Protein 6N0I (pdb70)

B-factor: mean 77.2, std 24.47, range [30.96, 186.53]

Nearest PDB structures (foldseek):
  6n0i-assembly1_A  TM=1.001E+00  e=0.000E+00  Pseudomonas putida KT2440
  6n0i-assembly1_B  TM=8.480E-01  e=0.000E+00  Pseudomonas putida KT2440
  4fn5-assembly1_A  TM=6.354E-01  e=0.000E+00  Pseudomonas aeruginosa PAO1
  2bm0-assembly1_A  TM=7.342E-01  e=2.559E-94  Thermus thermophilus
  7pjx-assembly1_x  TM=8.728E-01  e=3.474E-69  Escherichia coli

Structure (mmCIF, N/CA/C/O backbone):
data_6N0I
#
_entry.id   6N0I
#
_cell.length_a   49.434
_cell.length_b   79.968
_cell.length_c   183.516
_cell.angle_alpha   90.00
_cell.angle_beta   94.21
_cell.angle_gamma   90.00
#
_symmetry.space_group_name_H-M   'P 1 21 1'
#
loop_
_entity.id
_entity.type
_entity.pdbx_description
1 polymer 'Elongation factor G 2'
2 non-polymer 'SULFATE ION'
3 non-polymer DI(HYDROXYETHYL)ETHER
4 water water
#
loop_
_atom_site.group_PDB
_atom_site.id
_atom_site.type_symbol
_atom_site.label_atom_id
_atom_site.label_alt_id
_atom_site.label_comp_id
_atom_site.label_asym_id
_atom_site.label_entity_id
_atom_site.label_seq_id
_atom_site.pdbx_PDB_ins_code
_atom_site.Cartn_x
_atom_site.Cartn_y
_atom_site.Cartn_z
_atom_site.occupancy
_atom_site.B_iso_or_equiv
_atom_site.auth_seq_id
_atom_site.auth_comp_id
_atom_site.auth_asym_id
_atom_site.auth_atom_id
_atom_site.pdbx_PDB_model_num
ATOM 1 N N . MET A 1 4 ? -14.403 -12.203 -2.667 1.00 141.02 1 MET A N 1
ATOM 2 C CA . MET A 1 4 ? -13.016 -12.762 -2.717 1.00 138.14 1 MET A CA 1
ATOM 3 C C . MET A 1 4 ? -12.709 -13.435 -1.371 1.00 133.55 1 MET A C 1
ATOM 4 O O . MET A 1 4 ? -13.469 -13.198 -0.411 1.00 130.95 1 MET A O 1
ATOM 9 N N . ALA A 1 5 ? -11.650 -14.250 -1.319 1.00 128.98 2 ALA A N 1
ATOM 10 C CA . ALA A 1 5 ? -11.264 -14.975 -0.085 1.00 122.99 2 ALA A CA 1
ATOM 11 C C . ALA A 1 5 ? -10.904 -13.982 1.027 1.00 117.28 2 ALA A C 1
ATOM 12 O O . ALA A 1 5 ? -11.313 -14.222 2.182 1.00 114.38 2 ALA A O 1
ATOM 14 N N . ARG A 1 6 ? -10.174 -12.911 0.691 1.00 115.86 3 ARG A N 1
ATOM 15 C CA . ARG A 1 6 ? -9.764 -11.911 1.719 1.00 112.00 3 ARG A CA 1
ATOM 16 C C . ARG A 1 6 ? -10.967 -11.044 2.112 1.00 110.25 3 ARG A C 1
ATOM 17 O O . ARG A 1 6 ? -11.653 -10.546 1.198 1.00 107.63 3 ARG A O 1
ATOM 25 N N . THR A 1 7 ? -11.188 -10.872 3.423 1.00 107.50 4 THR A N 1
ATOM 26 C CA . THR A 1 7 ? -12.321 -10.073 3.971 1.00 107.00 4 THR A CA 1
ATOM 27 C C . THR A 1 7 ? -11.841 -8.734 4.554 1.00 100.14 4 THR A C 1
ATOM 28 O O . THR A 1 7 ? -12.583 -7.745 4.394 1.00 99.44 4 THR A O 1
ATOM 32 N N . THR A 1 8 ? -10.669 -8.695 5.204 1.00 90.99 5 THR A N 1
ATOM 33 C CA . THR A 1 8 ? -10.145 -7.442 5.826 1.00 86.15 5 THR A CA 1
ATOM 34 C C . THR A 1 8 ? -8.676 -7.241 5.464 1.00 82.09 5 THR A C 1
ATOM 35 O O . THR A 1 8 ? -7.904 -8.192 5.508 1.00 78.08 5 THR A O 1
ATOM 39 N N . PRO A 1 9 ? -8.233 -6.006 5.118 1.00 79.83 6 PRO A N 1
ATOM 40 C CA . PRO A 1 9 ? -6.829 -5.764 4.784 1.00 77.24 6 PRO A CA 1
ATOM 41 C C . PRO A 1 9 ? -5.923 -6.328 5.890 1.00 72.33 6 PRO A C 1
ATOM 42 O O . PRO A 1 9 ? -6.310 -6.264 7.049 1.00 72.08 6 PRO A O 1
ATOM 46 N N . ILE A 1 10 ? -4.748 -6.839 5.510 1.00 69.16 7 ILE A N 1
ATOM 47 C CA . ILE A 1 10 ? -3.797 -7.455 6.484 1.00 67.56 7 ILE A CA 1
ATOM 48 C C . ILE A 1 10 ? -3.265 -6.385 7.449 1.00 67.40 7 ILE A C 1
ATOM 49 O O . ILE A 1 10 ? -2.969 -6.746 8.605 1.00 64.33 7 ILE A O 1
ATOM 54 N N . GLU A 1 11 ? -3.167 -5.126 6.999 1.00 69.98 8 GLU A N 1
ATOM 55 C CA . GLU A 1 11 ? -2.644 -4.022 7.852 1.00 69.47 8 GLU A CA 1
ATOM 56 C C . GLU A 1 11 ? -3.532 -3.816 9.085 1.00 68.63 8 GLU A C 1
ATOM 57 O O . GLU A 1 11 ? -3.043 -3.197 10.053 1.00 68.76 8 GLU A O 1
ATOM 63 N N . LEU A 1 12 ? -4.769 -4.330 9.057 1.00 67.62 9 LEU A N 1
ATOM 64 C CA . LEU A 1 12 ? -5.721 -4.131 10.185 1.00 68.77 9 LEU A CA 1
ATOM 65 C C . LEU A 1 12 ? -5.693 -5.310 11.166 1.00 67.18 9 LEU A C 1
ATOM 66 O O . LEU A 1 12 ? -6.514 -5.293 12.111 1.00 66.50 9 LEU A O 1
ATOM 71 N N . TYR A 1 13 ? -4.806 -6.287 10.952 1.00 65.59 10 TYR A N 1
ATOM 72 C CA . TYR A 1 13 ? -4.700 -7.444 11.881 1.00 63.38 10 TYR A CA 1
ATOM 73 C C . TYR A 1 13 ? -3.647 -7.164 12.957 1.00 59.10 10 TYR A C 1
ATOM 74 O O . TYR A 1 13 ? -2.648 -6.471 12.676 1.00 60.49 10 TYR A O 1
ATOM 83 N N . ARG A 1 14 ? -3.894 -7.696 14.158 1.00 56.32 11 ARG A N 1
ATOM 84 C CA . ARG A 1 14 ? -2.984 -7.564 15.324 1.00 50.99 11 ARG A CA 1
ATOM 85 C C . ARG A 1 14 ? -2.940 -8.899 16.067 1.00 49.86 11 ARG A C 1
ATOM 86 O O . ARG A 1 14 ? -3.855 -9.161 16.864 1.00 53.66 11 ARG A O 1
ATOM 94 N N . ASN A 1 15 ? -1.941 -9.727 15.762 1.00 48.72 12 ASN A N 1
ATOM 95 C CA . ASN A 1 15 ? -1.758 -11.027 16.456 1.00 48.49 12 ASN A CA 1
ATOM 96 C C . ASN A 1 15 ? -0.970 -10.705 17.725 1.00 48.30 12 ASN A C 1
ATOM 97 O O . ASN A 1 15 ? 0.264 -10.532 17.622 1.00 49.61 12 ASN A O 1
ATOM 102 N N . ILE A 1 16 ? -1.664 -10.584 18.862 1.00 48.08 13 ILE A N 1
ATOM 103 C CA . ILE A 1 16 ? -0.972 -10.216 20.132 1.00 49.61 13 ILE A CA 1
ATOM 104 C C . ILE A 1 16 ? -1.151 -11.305 21.189 1.00 50.99 13 ILE A C 1
ATOM 105 O O . ILE A 1 16 ? -2.111 -12.088 21.107 1.00 51.25 13 ILE A O 1
ATOM 110 N N . GLY A 1 17 ? -0.232 -11.307 22.151 1.00 50.33 14 GLY A N 1
ATOM 111 C CA . GLY A 1 17 ? -0.223 -12.243 23.282 1.00 52.04 14 GLY A CA 1
ATOM 112 C C . GLY A 1 17 ? 0.182 -11.502 24.539 1.00 54.26 14 GLY A C 1
ATOM 113 O O . GLY A 1 17 ? 1.187 -10.759 24.486 1.00 51.41 14 GLY A O 1
ATOM 114 N N . ILE A 1 18 ? -0.603 -11.649 25.608 1.00 57.81 15 ILE A N 1
ATOM 115 C CA . ILE A 1 18 ? -0.296 -10.978 26.904 1.00 58.08 15 ILE A CA 1
ATOM 116 C C . ILE A 1 18 ? 0.770 -11.821 27.608 1.00 58.23 15 ILE A C 1
ATOM 117 O O . ILE A 1 18 ? 0.464 -12.977 27.943 1.00 62.52 15 ILE A O 1
ATOM 122 N N . VAL A 1 19 ? 1.978 -11.283 27.781 1.00 58.56 16 VAL A N 1
ATOM 123 C CA . VAL A 1 19 ? 3.066 -12.034 28.479 1.00 63.28 16 VAL A CA 1
ATOM 124 C C . VAL A 1 19 ? 3.223 -11.442 29.885 1.00 65.91 16 VAL A C 1
ATOM 125 O O . VAL A 1 19 ? 3.838 -10.374 30.012 1.00 64.65 16 VAL A O 1
ATOM 129 N N . ALA A 1 20 ? 2.590 -12.075 30.876 1.00 71.18 17 ALA A N 1
ATOM 130 C CA . ALA A 1 20 ? 2.584 -11.643 32.293 1.00 78.36 17 ALA A CA 1
ATOM 131 C C . ALA A 1 20 ? 2.805 -12.863 33.185 1.00 87.08 17 ALA A C 1
ATOM 132 O O . ALA A 1 20 ? 2.205 -13.895 32.888 1.00 89.41 17 ALA A O 1
ATOM 134 N N . HIS A 1 21 ? 3.580 -12.735 34.267 1.00 95.53 18 HIS A N 1
ATOM 135 C CA . HIS A 1 21 ? 3.836 -13.923 35.127 1.00 100.05 18 HIS A CA 1
ATOM 136 C C . HIS A 1 21 ? 2.924 -13.837 36.359 1.00 94.22 18 HIS A C 1
ATOM 137 O O . HIS A 1 21 ? 2.317 -12.798 36.591 1.00 83.40 18 HIS A O 1
ATOM 144 N N . VAL A 1 22 ? 2.862 -14.936 37.114 1.00 97.80 19 VAL A N 1
ATOM 145 C CA . VAL A 1 22 ? 2.179 -15.018 38.440 1.00 102.55 19 VAL A CA 1
ATOM 146 C C . VAL A 1 22 ? 2.351 -13.707 39.219 1.00 101.07 19 VAL A C 1
ATOM 147 O O . VAL A 1 22 ? 3.504 -13.261 39.407 1.00 98.04 19 VAL A O 1
ATOM 151 N N . ASP A 1 23 ? 1.220 -13.139 39.653 1.00 102.02 20 ASP A N 1
ATOM 152 C CA . ASP A 1 23 ? 1.148 -11.884 40.449 1.00 106.11 20 ASP A CA 1
ATOM 153 C C . ASP A 1 23 ? 1.493 -10.675 39.571 1.00 100.81 20 ASP A C 1
ATOM 154 O O . ASP A 1 23 ? 2.239 -9.808 40.058 1.00 105.12 20 ASP A O 1
ATOM 159 N N . ALA A 1 24 ? 0.953 -10.616 38.346 1.00 96.21 21 ALA A N 1
ATOM 160 C CA . ALA A 1 24 ? 1.203 -9.475 37.433 1.00 90.15 21 ALA A CA 1
ATOM 161 C C . ALA A 1 24 ? -0.134 -8.979 36.879 1.00 88.64 21 ALA A C 1
ATOM 162 O O . ALA A 1 24 ? -0.144 -7.874 36.326 1.00 88.11 21 ALA A O 1
ATOM 164 N N . GLY A 1 25 ? -1.203 -9.773 37.027 1.00 90.64 22 GLY A N 1
ATOM 165 C CA . GLY A 1 25 ? -2.550 -9.382 36.561 1.00 93.42 22 GLY A CA 1
ATOM 166 C C . GLY A 1 25 ? -2.871 -9.883 35.162 1.00 93.87 22 GLY A C 1
ATOM 167 O O . GLY A 1 25 ? -3.444 -9.099 34.384 1.00 98.88 22 GLY A O 1
ATOM 168 N N . LYS A 1 26 ? -2.527 -11.144 34.867 1.00 92.48 23 LYS A N 1
ATOM 169 C CA . LYS A 1 26 ? -2.788 -11.796 33.551 1.00 92.07 23 LYS A CA 1
ATOM 170 C C . LYS A 1 26 ? -4.298 -11.954 33.323 1.00 93.23 23 LYS A C 1
ATOM 171 O O . LYS A 1 26 ? -4.825 -11.386 32.341 1.00 90.53 23 LYS A O 1
ATOM 177 N N . THR A 1 27 ? -4.942 -12.737 34.195 1.00 94.96 24 THR A N 1
ATOM 178 C CA . THR A 1 27 ? -6.395 -13.052 34.127 1.00 97.73 24 THR A CA 1
ATOM 179 C C . THR A 1 27 ? -7.231 -11.771 34.098 1.00 97.28 24 THR A C 1
ATOM 180 O O . THR A 1 27 ? -8.024 -11.612 33.146 1.00 98.38 24 THR A O 1
ATOM 184 N N . THR A 1 28 ? -7.059 -10.906 35.102 1.00 95.90 25 THR A N 1
ATOM 185 C CA . THR A 1 28 ? -7.843 -9.647 35.188 1.00 98.37 25 THR A CA 1
ATOM 186 C C . THR A 1 28 ? -7.650 -8.832 33.903 1.00 95.09 25 THR A C 1
ATOM 187 O O . THR A 1 28 ? -8.670 -8.413 33.327 1.00 98.80 25 THR A O 1
ATOM 191 N N . THR A 1 29 ? -6.398 -8.647 33.467 1.00 87.56 26 THR A N 1
ATOM 192 C CA . THR A 1 29 ? -6.098 -7.853 32.240 1.00 81.38 26 THR A CA 1
ATOM 193 C C . THR A 1 29 ? -6.722 -8.510 30.999 1.00 78.74 26 THR A C 1
ATOM 194 O O . THR A 1 29 ? -7.312 -7.773 30.187 1.00 75.26 26 THR A O 1
ATOM 198 N N . THR A 1 30 ? -6.598 -9.835 30.857 1.00 80.15 27 THR A N 1
ATOM 199 C CA . THR A 1 30 ? -7.168 -10.543 29.677 1.00 81.27 27 THR A CA 1
ATOM 200 C C . THR A 1 30 ? -8.699 -10.445 29.698 1.00 86.05 27 THR A C 1
ATOM 201 O O . THR A 1 30 ? -9.288 -10.254 28.611 1.00 86.25 27 THR A O 1
ATOM 205 N N . GLU A 1 31 ? -9.314 -10.560 30.883 1.00 88.26 28 GLU A N 1
ATOM 206 C CA . GLU A 1 31 ? -10.797 -10.492 31.007 1.00 93.02 28 GLU A CA 1
ATOM 207 C C . GLU A 1 31 ? -11.278 -9.058 30.741 1.00 90.32 28 GLU A C 1
ATOM 208 O O . GLU A 1 31 ? -12.393 -8.914 30.217 1.00 91.63 28 GLU A O 1
ATOM 214 N N . ARG A 1 32 ? -10.481 -8.045 31.105 1.00 86.03 29 ARG A N 1
ATOM 215 C CA . ARG A 1 32 ? -10.852 -6.622 30.865 1.00 86.72 29 ARG A CA 1
ATOM 216 C C . ARG A 1 32 ? -10.716 -6.296 29.373 1.00 86.37 29 ARG A C 1
ATOM 217 O O . ARG A 1 32 ? -11.517 -5.476 28.883 1.00 87.92 29 ARG A O 1
ATOM 225 N N . ILE A 1 33 ? -9.750 -6.911 28.684 1.00 80.52 30 ILE A N 1
ATOM 226 C CA . ILE A 1 33 ? -9.581 -6.659 27.222 1.00 77.00 30 ILE A CA 1
ATOM 227 C C . ILE A 1 33 ? -10.846 -7.138 26.497 1.00 80.43 30 ILE A C 1
ATOM 228 O O . ILE A 1 33 ? -11.390 -6.358 25.692 1.00 81.50 30 ILE A O 1
ATOM 233 N N . LEU A 1 34 ? -11.301 -8.362 26.790 1.00 80.90 31 LEU A N 1
ATOM 234 C CA . LEU A 1 34 ? -12.515 -8.938 26.143 1.00 84.24 31 LEU A CA 1
ATOM 235 C C . LEU A 1 34 ? -13.755 -8.104 26.497 1.00 86.62 31 LEU A C 1
ATOM 236 O O . LEU A 1 34 ? -14.730 -8.146 25.722 1.00 87.15 31 LEU A O 1
ATOM 241 N N . PHE A 1 35 ? -13.709 -7.375 27.618 1.00 89.21 32 PHE A N 1
ATOM 242 C CA . PHE A 1 35 ? -14.851 -6.532 28.065 1.00 95.14 32 PHE A CA 1
ATOM 243 C C . PHE A 1 35 ? -14.942 -5.253 27.226 1.00 93.93 32 PHE A C 1
ATOM 244 O O . PHE A 1 35 ? -16.000 -5.027 26.599 1.00 94.68 32 PHE A O 1
ATOM 252 N N . TYR A 1 36 ? -13.872 -4.448 27.221 1.00 91.89 33 TYR A N 1
ATOM 253 C CA . TYR A 1 36 ? -13.862 -3.168 26.464 1.00 93.71 33 TYR A CA 1
ATOM 254 C C . TYR A 1 36 ? -14.037 -3.429 24.960 1.00 91.29 33 TYR A C 1
ATOM 255 O O . TYR A 1 36 ? -14.704 -2.608 24.304 1.00 97.72 33 TYR A O 1
ATOM 264 N N . THR A 1 37 ? -13.465 -4.517 24.430 1.00 86.79 34 THR A N 1
ATOM 265 C CA . THR A 1 37 ? -13.600 -4.831 22.979 1.00 86.16 34 THR A CA 1
ATOM 266 C C . THR A 1 37 ? -15.039 -5.250 22.655 1.00 91.04 34 THR A C 1
ATOM 267 O O . THR A 1 37 ? -15.448 -5.066 21.494 1.00 92.39 34 THR A O 1
ATOM 271 N N . GLY A 1 38 ? -15.767 -5.784 23.642 1.00 98.34 35 GLY A N 1
ATOM 272 C CA . GLY A 1 38 ? -17.162 -6.230 23.444 1.00 104.93 35 GLY A CA 1
ATOM 273 C C . GLY A 1 38 ? -18.141 -5.071 23.313 1.00 110.83 35 GLY A C 1
ATOM 274 O O . GLY A 1 38 ? -19.233 -5.290 22.744 1.00 115.18 35 GLY A O 1
ATOM 275 N N . VAL A 1 39 ? -17.778 -3.886 23.818 1.00 114.78 36 VAL A N 1
ATOM 276 C CA . VAL A 1 39 ? -18.664 -2.683 23.734 1.00 121.73 36 VAL A CA 1
ATOM 277 C C . VAL A 1 39 ? -18.007 -1.651 22.807 1.00 120.61 36 VAL A C 1
ATOM 278 O O . VAL A 1 39 ? -18.761 -0.885 22.173 1.00 129.74 36 VAL A O 1
ATOM 282 N N . SER A 1 68 ? -10.125 -19.882 25.451 1.00 82.02 65 SER A N 1
ATOM 283 C CA . SER A 1 68 ? -9.666 -20.553 24.206 1.00 79.40 65 SER A CA 1
ATOM 284 C C . SER A 1 68 ? -8.223 -20.140 23.883 1.00 71.01 65 SER A C 1
ATOM 285 O O . SER A 1 68 ? -7.812 -19.033 24.286 1.00 67.94 65 SER A O 1
ATOM 288 N N . ALA A 1 69 ? -7.498 -21.015 23.178 1.00 67.17 66 ALA A N 1
ATOM 289 C CA . ALA A 1 69 ? -6.082 -20.804 22.791 1.00 61.29 66 ALA A CA 1
ATOM 290 C C . ALA A 1 69 ? -5.908 -19.471 22.061 1.00 58.00 66 ALA A C 1
ATOM 291 O O . ALA A 1 69 ? -4.867 -18.822 22.252 1.00 55.65 66 ALA A O 1
ATOM 293 N N . ALA A 1 70 ? -6.892 -19.099 21.243 1.00 60.45 67 ALA A N 1
ATOM 294 C CA . ALA A 1 70 ? -6.855 -17.838 20.467 1.00 58.61 67 ALA A CA 1
ATOM 295 C C . ALA A 1 70 ? -8.263 -17.241 20.423 1.00 61.97 67 ALA A C 1
ATOM 296 O O . ALA A 1 70 ? -9.200 -17.971 20.052 1.00 64.44 67 ALA A O 1
ATOM 298 N N . THR A 1 71 ? -8.392 -15.966 20.799 1.00 64.71 68 THR A N 1
ATOM 299 C CA . THR A 1 71 ? -9.706 -15.268 20.799 1.00 68.66 68 THR A CA 1
ATOM 300 C C . THR A 1 71 ? -9.630 -14.063 19.856 1.00 68.06 68 THR A C 1
ATOM 301 O O . THR A 1 71 ? -8.680 -13.269 19.991 1.00 69.25 68 THR A O 1
ATOM 305 N N . THR A 1 72 ? -10.588 -13.942 18.934 1.00 71.45 69 THR A N 1
ATOM 306 C CA . THR A 1 72 ? -10.605 -12.800 17.980 1.00 72.95 69 THR A CA 1
ATOM 307 C C . THR A 1 72 ? -11.570 -11.730 18.509 1.00 74.51 69 THR A C 1
ATOM 308 O O . THR A 1 72 ? -12.720 -12.082 18.823 1.00 83.70 69 THR A O 1
ATOM 312 N N . ALA A 1 73 ? -11.098 -10.486 18.626 1.00 73.23 70 ALA A N 1
ATOM 313 C CA . ALA A 1 73 ? -11.924 -9.351 19.105 1.00 73.95 70 ALA A CA 1
ATOM 314 C C . ALA A 1 73 ? -11.653 -8.133 18.213 1.00 74.93 70 ALA A C 1
ATOM 315 O O . ALA A 1 73 ? -10.613 -8.125 17.522 1.00 71.15 70 ALA A O 1
ATOM 317 N N . PHE A 1 74 ? -12.554 -7.146 18.230 1.00 79.01 71 PHE A N 1
ATOM 318 C CA . PHE A 1 74 ? -12.413 -5.922 17.396 1.00 77.40 71 PHE A CA 1
ATOM 319 C C . PHE A 1 74 ? -12.151 -4.712 18.296 1.00 73.95 71 PHE A C 1
ATOM 320 O O . PHE A 1 74 ? -12.602 -4.711 19.454 1.00 71.98 71 PHE A O 1
ATOM 328 N N . TRP A 1 75 ? -11.446 -3.712 17.761 1.00 71.07 72 TRP A N 1
ATOM 329 C CA . TRP A 1 75 ? -11.107 -2.477 18.517 1.00 69.65 72 TRP A CA 1
ATOM 330 C C . TRP A 1 75 ? -10.849 -1.341 17.524 1.00 69.50 72 TRP A C 1
ATOM 331 O O . TRP A 1 75 ? -9.966 -1.505 16.664 1.00 68.46 72 TRP A O 1
ATOM 342 N N . GLN A 1 76 ? -11.612 -0.250 17.627 1.00 72.91 73 GLN A N 1
ATOM 343 C CA . GLN A 1 76 ? -11.454 0.909 16.707 1.00 76.08 73 GLN A CA 1
ATOM 344 C C . GLN A 1 76 ? -10.944 2.119 17.503 1.00 78.46 73 GLN A C 1
ATOM 345 O O . GLN A 1 76 ? -11.057 3.253 16.997 1.00 79.21 73 GLN A O 1
ATOM 351 N N . GLY A 1 77 ? -10.379 1.872 18.692 1.00 78.11 74 GLY A N 1
ATOM 352 C CA . GLY A 1 77 ? -9.833 2.946 19.547 1.00 79.90 74 GLY A CA 1
ATOM 353 C C . GLY A 1 77 ? -10.706 3.229 20.756 1.00 83.81 74 GLY A C 1
ATOM 354 O O . GLY A 1 77 ? -11.923 2.977 20.682 1.00 88.75 74 GLY A O 1
ATOM 355 N N . SER A 1 78 ? -10.091 3.745 21.826 1.00 84.84 75 SER A N 1
ATOM 356 C CA . SER A 1 78 ? -10.788 4.093 23.092 1.00 86.57 75 SER A CA 1
ATOM 357 C C . SER A 1 78 ? -11.942 5.056 22.801 1.00 91.03 75 SER A C 1
ATOM 358 O O . SER A 1 78 ? -12.995 4.942 23.463 1.00 93.15 75 SER A O 1
ATOM 361 N N . THR A 1 79 ? -11.731 5.965 21.842 1.00 92.17 76 THR A N 1
ATOM 362 C CA . THR A 1 79 ? -12.737 6.985 21.442 1.00 93.63 76 THR A CA 1
ATOM 363 C C . THR A 1 79 ? -13.165 6.719 19.994 1.00 92.80 76 THR A C 1
ATOM 364 O O . THR A 1 79 ? -13.744 7.630 19.378 1.00 92.34 76 THR A O 1
ATOM 368 N N . LYS A 1 80 ? -12.898 5.510 19.480 1.00 92.82 77 LYS A N 1
ATOM 369 C CA . LYS A 1 80 ? -13.240 5.182 18.068 1.00 94.27 77 LYS A CA 1
ATOM 370 C C . LYS A 1 80 ? -12.590 6.246 17.178 1.00 94.41 77 LYS A C 1
ATOM 371 O O . LYS A 1 80 ? -13.215 6.655 16.182 1.00 99.35 77 LYS A O 1
ATOM 377 N N . GLN A 1 81 ? -11.365 6.653 17.539 1.00 91.12 78 GLN A N 1
ATOM 378 C CA . GLN A 1 81 ? -10.611 7.706 16.803 1.00 91.66 78 GLN A CA 1
ATOM 379 C C . GLN A 1 81 ? -9.914 7.126 15.563 1.00 89.19 78 GLN A C 1
ATOM 380 O O . GLN A 1 81 ? -9.348 7.930 14.794 1.00 90.50 78 GLN A O 1
ATOM 386 N N . PHE A 1 82 ? -9.952 5.802 15.363 1.00 84.96 79 PHE A N 1
ATOM 387 C CA . PHE A 1 82 ? -9.294 5.199 14.169 1.00 81.81 79 PHE A CA 1
ATOM 388 C C . PHE A 1 82 ? -10.318 5.070 13.034 1.00 81.86 79 PHE A C 1
ATOM 389 O O . PHE A 1 82 ? -11.509 4.825 13.303 1.00 78.41 79 PHE A O 1
ATOM 397 N N . ALA A 1 83 ? -9.843 5.239 11.797 1.00 84.21 80 ALA A N 1
ATOM 398 C CA . ALA A 1 83 ? -10.690 5.186 10.580 1.00 90.38 80 ALA A CA 1
ATOM 399 C C . ALA A 1 83 ? -11.249 3.777 10.355 1.00 90.66 80 ALA A C 1
ATOM 400 O O . ALA A 1 83 ? -12.454 3.660 10.063 1.00 92.36 80 ALA A O 1
ATOM 402 N N . HIS A 1 84 ? -10.403 2.753 10.479 1.00 92.09 81 HIS A N 1
ATOM 403 C CA . HIS A 1 84 ? -10.848 1.352 10.260 1.00 93.74 81 HIS A CA 1
ATOM 404 C C . HIS A 1 84 ? -10.908 0.601 11.593 1.00 88.87 81 HIS A C 1
ATOM 405 O O . HIS A 1 84 ? -10.237 1.033 12.555 1.00 84.38 81 HIS A O 1
ATOM 412 N N . LYS A 1 85 ? -11.688 -0.483 11.621 1.00 88.90 82 LYS A N 1
ATOM 413 C CA . LYS A 1 85 ? -11.854 -1.357 12.810 1.00 87.27 82 LYS A CA 1
ATOM 414 C C . LYS A 1 85 ? -10.790 -2.463 12.726 1.00 82.26 82 LYS A C 1
ATOM 415 O O . LYS A 1 85 ? -10.881 -3.298 11.800 1.00 84.52 82 LYS A O 1
ATOM 421 N N . TYR A 1 86 ? -9.812 -2.447 13.643 1.00 78.36 83 TYR A N 1
ATOM 422 C CA . TYR A 1 86 ? -8.700 -3.438 13.682 1.00 73.68 83 TYR A CA 1
ATOM 423 C C . TYR A 1 86 ? -9.159 -4.768 14.291 1.00 71.74 83 TYR A C 1
ATOM 424 O O . TYR A 1 86 ? -9.959 -4.764 15.246 1.00 73.71 83 TYR A O 1
ATOM 433 N N . ARG A 1 87 ? -8.622 -5.870 13.757 1.00 69.50 84 ARG A N 1
ATOM 434 C CA . ARG A 1 87 ? -8.975 -7.247 14.199 1.00 71.87 84 ARG A CA 1
ATOM 435 C C . ARG A 1 87 ? -7.833 -7.787 15.078 1.00 69.66 84 ARG A C 1
ATOM 436 O O . ARG A 1 87 ? -6.715 -8.007 14.561 1.00 66.34 84 ARG A O 1
ATOM 444 N N . PHE A 1 88 ? -8.124 -7.972 16.369 1.00 68.82 85 PHE A N 1
ATOM 445 C CA . PHE A 1 88 ? -7.155 -8.460 17.384 1.00 65.56 85 PHE A CA 1
ATOM 446 C C . PHE A 1 88 ? -7.310 -9.964 17.629 1.00 65.96 85 PHE A C 1
ATOM 447 O O . PHE A 1 88 ? -8.429 -10.411 17.938 1.00 73.66 85 PHE A O 1
ATOM 455 N N . ASN A 1 89 ? -6.216 -10.713 17.475 1.00 61.27 86 ASN A N 1
ATOM 456 C CA . ASN A 1 89 ? -6.193 -12.173 17.756 1.00 60.99 86 ASN A CA 1
ATOM 457 C C . ASN A 1 89 ? -5.407 -12.352 19.058 1.00 59.90 86 ASN A C 1
ATOM 458 O O . ASN A 1 89 ? -4.160 -12.364 18.991 1.00 57.36 86 ASN A O 1
ATOM 463 N N . ILE A 1 90 ? -6.118 -12.433 20.189 1.00 57.58 87 ILE A N 1
ATOM 464 C CA . ILE A 1 90 ? -5.478 -12.586 21.529 1.00 57.12 87 ILE A CA 1
ATOM 465 C C . ILE A 1 90 ? -4.976 -14.026 21.667 1.00 58.17 87 ILE A C 1
ATOM 466 O O . ILE A 1 90 ? -5.812 -14.935 21.802 1.00 63.05 87 ILE A O 1
ATOM 471 N N . ILE A 1 91 ? -3.656 -14.217 21.636 1.00 59.26 88 ILE A N 1
ATOM 472 C CA . ILE A 1 91 ? -3.052 -15.577 21.757 1.00 61.71 88 ILE A CA 1
ATOM 473 C C . ILE A 1 91 ? -2.771 -15.846 23.238 1.00 64.87 88 ILE A C 1
ATOM 474 O O . ILE A 1 91 ? -2.069 -15.027 23.865 1.00 69.07 88 ILE A O 1
ATOM 479 N N . ASP A 1 92 ? -3.298 -16.950 23.768 1.00 71.65 89 ASP A N 1
ATOM 480 C CA . ASP A 1 92 ? -3.082 -17.302 25.196 1.00 77.18 89 ASP A CA 1
ATOM 481 C C . ASP A 1 92 ? -1.654 -17.841 25.349 1.00 76.87 89 ASP A C 1
ATOM 482 O O . ASP A 1 92 ? -1.346 -18.870 24.724 1.00 80.61 89 ASP A O 1
ATOM 487 N N . THR A 1 93 ? -0.817 -17.149 26.127 1.00 78.39 90 THR A N 1
ATOM 488 C CA . THR A 1 93 ? 0.588 -17.580 26.370 1.00 84.00 90 THR A CA 1
ATOM 489 C C . THR A 1 93 ? 0.634 -18.349 27.690 1.00 92.68 90 THR A C 1
ATOM 490 O O . THR A 1 93 ? -0.194 -18.115 28.569 1.00 103.33 90 THR A O 1
ATOM 494 N N . PRO A 1 94 ? 1.584 -19.297 27.877 1.00 99.23 91 PRO A N 1
ATOM 495 C CA . PRO A 1 94 ? 1.665 -20.065 29.122 1.00 103.77 91 PRO A CA 1
ATOM 496 C C . PRO A 1 94 ? 2.010 -19.203 30.351 1.00 106.87 91 PRO A C 1
ATOM 497 O O . PRO A 1 94 ? 2.541 -18.104 30.198 1.00 97.48 91 PRO A O 1
ATOM 501 N N . GLY A 1 95 ? 1.686 -19.727 31.539 1.00 116.68 92 GLY A N 1
ATOM 502 C CA . GLY A 1 95 ? 1.911 -19.035 32.825 1.00 126.24 92 GLY A CA 1
ATOM 503 C C . GLY A 1 95 ? 3.297 -19.264 33.408 1.00 134.98 92 GLY A C 1
ATOM 504 O O . GLY A 1 95 ? 3.745 -18.394 34.181 1.00 136.86 92 GLY A O 1
ATOM 505 N N . HIS A 1 96 ? 3.946 -20.389 33.082 1.00 143.80 93 HIS A N 1
ATOM 506 C CA . HIS A 1 96 ? 5.308 -20.678 33.615 1.00 150.80 93 HIS A CA 1
ATOM 507 C C . HIS A 1 96 ? 6.299 -20.969 32.486 1.00 150.82 93 HIS A C 1
ATOM 508 O O . HIS A 1 96 ? 5.924 -21.641 31.509 1.00 149.79 93 HIS A O 1
ATOM 515 N N . VAL A 1 97 ? 7.527 -20.479 32.662 1.00 147.16 94 VAL A N 1
ATOM 516 C CA . VAL A 1 97 ? 8.626 -20.646 31.667 1.00 143.83 94 VAL A CA 1
ATOM 517 C C . VAL A 1 97 ? 9.069 -22.113 31.649 1.00 139.53 94 VAL A C 1
ATOM 518 O O . VAL A 1 97 ? 9.616 -22.537 30.612 1.00 135.88 94 VAL A O 1
ATOM 522 N N . ASP A 1 98 ? 8.832 -22.850 32.742 1.00 140.09 95 ASP A N 1
ATOM 523 C CA . ASP A 1 98 ? 9.230 -24.284 32.833 1.00 144.81 95 ASP A CA 1
ATOM 524 C C . ASP A 1 98 ? 9.281 -24.921 31.440 1.00 140.74 95 ASP A C 1
ATOM 525 O O . ASP A 1 98 ? 10.358 -25.413 31.060 1.00 141.49 95 ASP A O 1
ATOM 530 N N . PHE A 1 99 ? 8.153 -24.930 30.722 1.00 134.87 96 PHE A N 1
ATOM 531 C CA . PHE A 1 99 ? 8.091 -25.520 29.358 1.00 131.23 96 PHE A CA 1
ATOM 532 C C . PHE A 1 99 ? 8.557 -24.457 28.354 1.00 126.14 96 PHE A C 1
ATOM 533 O O . PHE A 1 99 ? 7.751 -23.587 27.967 1.00 114.90 96 PHE A O 1
ATOM 541 N N . THR A 1 100 ? 9.831 -24.549 27.951 1.00 124.89 97 THR A N 1
ATOM 542 C CA . THR A 1 100 ? 10.501 -23.591 27.028 1.00 118.65 97 THR A CA 1
ATOM 543 C C . THR A 1 100 ? 9.934 -23.631 25.604 1.00 119.50 97 THR A C 1
ATOM 544 O O . THR A 1 100 ? 9.778 -22.540 25.023 1.00 123.75 97 THR A O 1
ATOM 548 N N . ILE A 1 101 ? 9.675 -24.825 25.059 1.00 118.59 98 ILE A N 1
ATOM 549 C CA . ILE A 1 101 ? 9.160 -24.949 23.659 1.00 114.16 98 ILE A CA 1
ATOM 550 C C . ILE A 1 101 ? 7.736 -24.387 23.560 1.00 101.74 98 ILE A C 1
ATOM 551 O O . ILE A 1 101 ? 7.395 -23.875 22.472 1.00 91.14 98 ILE A O 1
ATOM 556 N N . GLU A 1 102 ? 6.951 -24.468 24.639 1.00 97.51 99 GLU A N 1
ATOM 557 C CA . GLU A 1 102 ? 5.553 -23.948 24.643 1.00 95.57 99 GLU A CA 1
ATOM 558 C C . GLU A 1 102 ? 5.590 -22.418 24.484 1.00 87.52 99 GLU A C 1
ATOM 559 O O . GLU A 1 102 ? 4.793 -21.864 23.678 1.00 79.54 99 GLU A O 1
ATOM 565 N N . VAL A 1 103 ? 6.496 -21.767 25.225 1.00 82.65 100 VAL A N 1
ATOM 566 C CA . VAL A 1 103 ? 6.678 -20.286 25.190 1.00 75.39 100 VAL A CA 1
ATOM 567 C C . VAL A 1 103 ? 7.214 -19.907 23.806 1.00 72.19 100 VAL A C 1
ATOM 568 O O . VAL A 1 103 ? 6.675 -18.960 23.214 1.00 65.96 100 VAL A O 1
ATOM 572 N N . GLU A 1 104 ? 8.246 -20.620 23.335 1.00 72.49 101 GLU A N 1
ATOM 573 C CA . GLU A 1 104 ? 8.856 -20.355 22.003 1.00 74.25 101 GLU A CA 1
ATOM 574 C C . GLU A 1 104 ? 7.788 -20.394 20.911 1.00 70.02 101 GLU A C 1
ATOM 575 O O . GLU A 1 104 ? 7.751 -19.459 20.106 1.00 68.78 101 GLU A O 1
ATOM 581 N N . ARG A 1 105 ? 6.945 -21.429 20.914 1.00 71.17 102 ARG A N 1
ATOM 582 C CA . ARG A 1 105 ? 5.889 -21.601 19.880 1.00 67.77 102 ARG A CA 1
ATOM 583 C C . ARG A 1 105 ? 4.918 -20.416 19.913 1.00 63.31 102 ARG A C 1
ATOM 584 O O . ARG A 1 105 ? 4.616 -19.889 18.826 1.00 64.14 102 ARG A O 1
ATOM 592 N N . SER A 1 106 ? 4.469 -20.005 21.106 1.00 61.05 103 SER A N 1
ATOM 593 C CA . SER A 1 106 ? 3.513 -18.871 21.233 1.00 57.78 103 SER A CA 1
ATOM 594 C C . SER A 1 106 ? 4.126 -17.578 20.673 1.00 56.89 103 SER A C 1
ATOM 595 O O . SER A 1 106 ? 3.375 -16.779 20.086 1.00 55.13 103 SER A O 1
ATOM 598 N N . LEU A 1 107 ? 5.434 -17.373 20.859 1.00 55.63 104 LEU A N 1
ATOM 599 C CA . LEU A 1 107 ? 6.120 -16.150 20.358 1.00 53.28 104 LEU A CA 1
ATOM 600 C C . LEU A 1 107 ? 6.173 -16.156 18.825 1.00 52.72 104 LEU A C 1
ATOM 601 O O . LEU A 1 107 ? 6.216 -15.050 18.247 1.00 51.45 104 LEU A O 1
ATOM 606 N N . ARG A 1 108 ? 6.168 -17.338 18.198 1.00 49.06 105 ARG A N 1
ATOM 607 C CA . ARG A 1 108 ? 6.195 -17.421 16.712 1.00 50.13 105 ARG A CA 1
ATOM 608 C C . ARG A 1 108 ? 4.770 -17.228 16.180 1.00 50.55 105 ARG A C 1
ATOM 609 O O . ARG A 1 108 ? 4.624 -16.837 15.006 1.00 52.11 105 ARG A O 1
ATOM 617 N N . VAL A 1 109 ? 3.765 -17.492 17.018 1.00 49.94 106 VAL A N 1
ATOM 618 C CA . VAL A 1 109 ? 2.336 -17.347 16.609 1.00 51.19 106 VAL A CA 1
ATOM 619 C C . VAL A 1 109 ? 1.948 -15.872 16.731 1.00 49.30 106 VAL A C 1
ATOM 620 O O . VAL A 1 109 ? 1.378 -15.334 15.774 1.00 49.06 106 VAL A O 1
ATOM 624 N N . LEU A 1 110 ? 2.232 -15.250 17.877 1.00 52.77 107 LEU A N 1
ATOM 625 C CA . LEU A 1 110 ? 1.906 -13.808 18.038 1.00 51.43 107 LEU A CA 1
ATOM 626 C C . LEU A 1 110 ? 2.919 -13.010 17.212 1.00 51.47 107 LEU A C 1
ATOM 627 O O . LEU A 1 110 ? 4.036 -13.517 16.994 1.00 53.60 107 LEU A O 1
ATOM 632 N N . ASP A 1 111 ? 2.517 -11.832 16.739 1.00 50.61 108 ASP A N 1
ATOM 633 C CA . ASP A 1 111 ? 3.387 -10.950 15.921 1.00 50.04 108 ASP A CA 1
ATOM 634 C C . ASP A 1 111 ? 3.965 -9.887 16.854 1.00 47.50 108 ASP A C 1
ATOM 635 O O . ASP A 1 111 ? 5.151 -9.551 16.701 1.00 53.56 108 ASP A O 1
ATOM 640 N N . GLY A 1 112 ? 3.135 -9.405 17.780 1.00 46.20 109 GLY A N 1
ATOM 641 C CA . GLY A 1 112 ? 3.515 -8.400 18.789 1.00 48.28 109 GLY A CA 1
ATOM 642 C C . GLY A 1 112 ? 3.096 -8.876 20.168 1.00 48.61 109 GLY A C 1
ATOM 643 O O . GLY A 1 112 ? 2.053 -9.546 20.260 1.00 52.22 109 GLY A O 1
ATOM 644 N N . ALA A 1 113 ? 3.865 -8.541 21.204 1.00 46.78 110 ALA A N 1
ATOM 645 C CA . ALA A 1 113 ? 3.527 -9.004 22.568 1.00 46.29 110 ALA A CA 1
ATOM 646 C C . ALA A 1 113 ? 3.318 -7.823 23.517 1.00 44.91 110 ALA A C 1
ATOM 647 O O . ALA A 1 113 ? 4.003 -6.804 23.364 1.00 42.58 110 ALA A O 1
ATOM 649 N N . VAL A 1 114 ? 2.385 -7.978 24.456 1.00 45.83 111 VAL A N 1
ATOM 650 C CA . VAL A 1 114 ? 2.105 -6.946 25.495 1.00 47.95 111 VAL A CA 1
ATOM 651 C C . VAL A 1 114 ? 2.657 -7.506 26.810 1.00 47.71 111 VAL A C 1
ATOM 652 O O . VAL A 1 114 ? 1.914 -8.231 27.496 1.00 51.47 111 VAL A O 1
ATOM 656 N N . VAL A 1 115 ? 3.929 -7.231 27.111 1.00 46.91 112 VAL A N 1
ATOM 657 C CA . VAL A 1 115 ? 4.560 -7.742 28.365 1.00 48.45 112 VAL A CA 1
ATOM 658 C C . VAL A 1 115 ? 3.966 -6.963 29.543 1.00 50.37 112 VAL A C 1
ATOM 659 O O . VAL A 1 115 ? 4.078 -5.725 29.537 1.00 53.35 112 VAL A O 1
ATOM 663 N N . VAL A 1 116 ? 3.375 -7.670 30.512 1.00 50.64 113 VAL A N 1
ATOM 664 C CA . VAL A 1 116 ? 2.731 -7.019 31.693 1.00 53.25 113 VAL A CA 1
ATOM 665 C C . VAL A 1 116 ? 3.578 -7.262 32.947 1.00 54.86 113 VAL A C 1
ATOM 666 O O . VAL A 1 116 ? 3.850 -8.431 33.259 1.00 56.36 113 VAL A O 1
ATOM 670 N N . PHE A 1 117 ? 3.959 -6.181 33.636 1.00 57.69 114 PHE A N 1
ATOM 671 C CA . PHE A 1 117 ? 4.765 -6.249 34.885 1.00 58.07 114 PHE A CA 1
ATOM 672 C C . PHE A 1 117 ? 3.973 -5.635 36.043 1.00 61.66 114 PHE A C 1
ATOM 673 O O . PHE A 1 117 ? 3.076 -4.807 35.794 1.00 59.36 114 PHE A O 1
ATOM 681 N N . SER A 1 118 ? 4.304 -6.036 37.272 1.00 65.71 115 SER A N 1
ATOM 682 C CA . SER A 1 118 ? 3.649 -5.482 38.484 1.00 68.14 115 SER A CA 1
ATOM 683 C C . SER A 1 118 ? 4.407 -4.216 38.896 1.00 70.37 115 SER A C 1
ATOM 684 O O . SER A 1 118 ? 5.646 -4.284 39.005 1.00 69.50 115 SER A O 1
ATOM 687 N N . GLY A 1 119 ? 3.694 -3.105 39.091 1.00 72.57 116 GLY A N 1
ATOM 688 C CA . GLY A 1 119 ? 4.342 -1.843 39.495 1.00 75.35 116 GLY A CA 1
ATOM 689 C C . GLY A 1 119 ? 5.058 -1.971 40.832 1.00 78.67 116 GLY A C 1
ATOM 690 O O . GLY A 1 119 ? 5.970 -1.157 41.086 1.00 78.94 116 GLY A O 1
ATOM 691 N N . ALA A 1 120 ? 4.675 -2.964 41.645 1.00 80.96 117 ALA A N 1
ATOM 692 C CA . ALA A 1 120 ? 5.283 -3.175 42.983 1.00 88.68 117 ALA A CA 1
ATOM 693 C C . ALA A 1 120 ? 6.356 -4.271 42.932 1.00 89.33 117 ALA A C 1
ATOM 694 O O . ALA A 1 120 ? 7.448 -4.054 43.500 1.00 89.25 117 ALA A O 1
ATOM 696 N N . ASP A 1 121 ? 6.053 -5.398 42.280 1.00 90.14 118 ASP A N 1
ATOM 697 C CA . ASP A 1 121 ? 7.009 -6.537 42.184 1.00 91.76 118 ASP A CA 1
ATOM 698 C C . ASP A 1 121 ? 8.122 -6.200 41.187 1.00 87.41 118 ASP A C 1
ATOM 699 O O . ASP A 1 121 ? 9.249 -6.694 41.379 1.00 90.01 118 ASP A O 1
ATOM 704 N N . GLY A 1 122 ? 7.815 -5.397 40.164 1.00 83.58 119 GLY A N 1
ATOM 705 C CA . GLY A 1 122 ? 8.819 -5.006 39.152 1.00 81.51 119 GLY A CA 1
ATOM 706 C C . GLY A 1 122 ? 9.150 -6.147 38.202 1.00 77.36 119 GLY A C 1
ATOM 707 O O . GLY A 1 122 ? 8.221 -6.894 37.834 1.00 73.70 119 GLY A O 1
ATOM 708 N N . VAL A 1 123 ? 10.432 -6.289 37.840 1.00 76.06 120 VAL A N 1
ATOM 709 C CA . VAL A 1 123 ? 10.902 -7.357 36.905 1.00 75.00 120 VAL A CA 1
ATOM 710 C C . VAL A 1 123 ? 11.340 -8.590 37.707 1.00 80.38 120 VAL A C 1
ATOM 711 O O . VAL A 1 123 ? 12.374 -8.522 38.386 1.00 85.51 120 VAL A O 1
ATOM 715 N N . GLU A 1 124 ? 10.562 -9.670 37.611 1.00 87.33 121 GLU A N 1
ATOM 716 C CA . GLU A 1 124 ? 10.833 -10.957 38.307 1.00 93.73 121 GLU A CA 1
ATOM 717 C C . GLU A 1 124 ? 11.665 -11.827 37.371 1.00 95.02 121 GLU A C 1
ATOM 718 O O . GLU A 1 124 ? 11.637 -11.619 36.163 1.00 95.43 121 GLU A O 1
ATOM 724 N N . PRO A 1 125 ? 12.420 -12.830 37.877 1.00 101.35 122 PRO A N 1
ATOM 725 C CA . PRO A 1 125 ? 13.240 -13.681 37.012 1.00 101.70 122 PRO A CA 1
ATOM 726 C C . PRO A 1 125 ? 12.443 -14.441 35.937 1.00 100.16 122 PRO A C 1
ATOM 727 O O . PRO A 1 125 ? 12.971 -14.617 34.847 1.00 98.60 122 PRO A O 1
ATOM 731 N N . GLN A 1 126 ? 11.205 -14.847 36.248 1.00 101.61 123 GLN A N 1
ATOM 732 C CA . GLN A 1 126 ? 10.369 -15.597 35.267 1.00 101.30 123 GLN A CA 1
ATOM 733 C C . GLN A 1 126 ? 9.993 -14.681 34.097 1.00 97.33 123 GLN A C 1
ATOM 734 O O . GLN A 1 126 ? 9.490 -15.202 33.082 1.00 95.10 123 GLN A O 1
ATOM 740 N N . SER A 1 127 ? 10.216 -13.372 34.247 1.00 97.17 124 SER A N 1
ATOM 741 C CA . SER A 1 127 ? 9.894 -12.390 33.176 1.00 94.16 124 SER A CA 1
ATOM 742 C C . SER A 1 127 ? 11.121 -12.196 32.280 1.00 88.29 124 SER A C 1
ATOM 743 O O . SER A 1 127 ? 10.946 -12.076 31.061 1.00 85.89 124 SER A O 1
ATOM 746 N N . GLU A 1 128 ? 12.312 -12.212 32.885 1.00 88.23 125 GLU A N 1
ATOM 747 C CA . GLU A 1 128 ? 13.595 -12.014 32.154 1.00 89.70 125 GLU A CA 1
ATOM 748 C C . GLU A 1 128 ? 13.866 -13.214 31.239 1.00 86.39 125 GLU A C 1
ATOM 749 O O . GLU A 1 128 ? 14.649 -13.054 30.284 1.00 86.81 125 GLU A O 1
ATOM 755 N N . THR A 1 129 ? 13.227 -14.358 31.509 1.00 84.29 126 THR A N 1
ATOM 756 C CA . THR A 1 129 ? 13.446 -15.587 30.698 1.00 83.89 126 THR A CA 1
ATOM 757 C C . THR A 1 129 ? 12.688 -15.478 29.370 1.00 79.83 126 THR A C 1
ATOM 758 O O . THR A 1 129 ? 13.330 -15.648 28.309 1.00 78.11 126 THR A O 1
ATOM 762 N N . VAL A 1 130 ? 11.378 -15.216 29.433 1.00 77.38 127 VAL A N 1
ATOM 763 C CA . VAL A 1 130 ? 10.530 -15.102 28.207 1.00 76.39 127 VAL A CA 1
ATOM 764 C C . VAL A 1 130 ? 10.952 -13.853 27.422 1.00 68.37 127 VAL A C 1
ATOM 765 O O . VAL A 1 130 ? 10.784 -13.848 26.188 1.00 61.26 127 VAL A O 1
ATOM 769 N N . TRP A 1 131 ? 11.487 -12.846 28.119 1.00 66.09 128 TRP A N 1
ATOM 770 C CA . TRP A 1 131 ? 11.936 -11.579 27.480 1.00 65.54 128 TRP A CA 1
ATOM 771 C C . TRP A 1 131 ? 13.101 -11.871 26.533 1.00 68.52 128 TRP A C 1
ATOM 772 O O . TRP A 1 131 ? 13.067 -11.367 25.393 1.00 68.75 128 TRP A O 1
ATOM 783 N N . ARG A 1 132 ? 14.084 -12.651 26.998 1.00 73.89 129 ARG A N 1
ATOM 784 C CA . ARG A 1 132 ? 15.264 -13.003 26.159 1.00 81.97 129 ARG A CA 1
ATOM 785 C C . ARG A 1 132 ? 14.790 -13.845 24.967 1.00 78.08 129 ARG A C 1
ATOM 786 O O . ARG A 1 132 ? 15.253 -13.583 23.832 1.00 80.90 129 ARG A O 1
ATOM 794 N N . GLN A 1 133 ? 13.899 -14.811 25.217 1.00 76.76 130 GLN A N 1
ATOM 795 C CA . GLN A 1 133 ? 13.375 -15.673 24.125 1.00 78.36 130 GLN A CA 1
ATOM 796 C C . GLN A 1 133 ? 12.613 -14.791 23.130 1.00 70.89 130 GLN A C 1
ATOM 797 O O . GLN A 1 133 ? 12.593 -15.135 21.936 1.00 67.52 130 GLN A O 1
ATOM 803 N N . ALA A 1 134 ? 12.018 -13.693 23.613 1.00 67.26 131 ALA A N 1
ATOM 804 C CA . ALA A 1 134 ? 11.278 -12.767 22.723 1.00 64.04 131 ALA A CA 1
ATOM 805 C C . ALA A 1 134 ? 12.280 -12.085 21.789 1.00 61.33 131 ALA A C 1
ATOM 806 O O . ALA A 1 134 ? 11.933 -11.861 20.613 1.00 58.52 131 ALA A O 1
ATOM 808 N N . ASN A 1 135 ? 13.478 -11.782 22.308 1.00 60.06 132 ASN A N 1
ATOM 809 C CA . ASN A 1 135 ? 14.558 -11.135 21.514 1.00 62.41 132 ASN A CA 1
ATOM 810 C C . ASN A 1 135 ? 15.052 -12.117 20.446 1.00 65.03 132 ASN A C 1
ATOM 811 O O . ASN A 1 135 ? 15.406 -11.663 19.337 1.00 65.30 132 ASN A O 1
ATOM 816 N N . LYS A 1 136 ? 15.054 -13.412 20.771 1.00 69.64 133 LYS A N 1
ATOM 817 C CA . LYS A 1 136 ? 15.520 -14.464 19.828 1.00 75.32 133 LYS A CA 1
ATOM 818 C C . LYS A 1 136 ? 14.601 -14.523 18.598 1.00 73.53 133 LYS A C 1
ATOM 819 O O . LYS A 1 136 ? 15.105 -14.882 17.517 1.00 76.05 133 LYS A O 1
ATOM 825 N N . TYR A 1 137 ? 13.322 -14.161 18.747 1.00 67.47 134 TYR A N 1
ATOM 826 C CA . TYR A 1 137 ? 12.372 -14.200 17.601 1.00 66.68 134 TYR A CA 1
ATOM 827 C C . TYR A 1 137 ? 11.987 -12.772 17.182 1.00 65.04 134 TYR A C 1
ATOM 828 O O . TYR A 1 137 ? 10.908 -12.604 16.580 1.00 65.11 134 TYR A O 1
ATOM 837 N N . HIS A 1 138 ? 12.845 -11.788 17.486 1.00 65.40 135 HIS A N 1
ATOM 838 C CA . HIS A 1 138 ? 12.629 -10.355 17.126 1.00 63.42 135 HIS A CA 1
ATOM 839 C C . HIS A 1 138 ? 11.145 -9.987 17.267 1.00 58.67 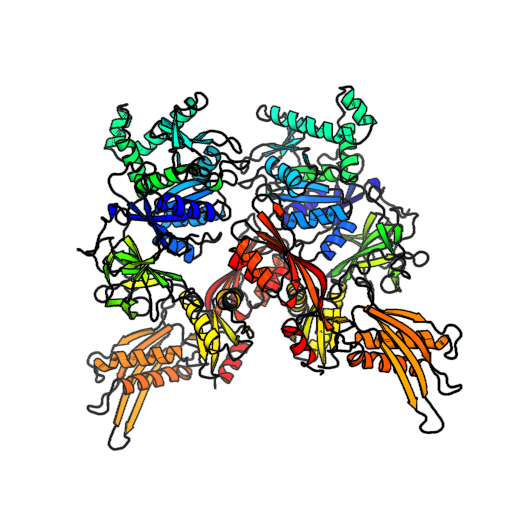135 HIS A C 1
ATOM 840 O O . HIS A 1 138 ? 10.548 -9.509 16.279 1.00 55.97 135 HIS A O 1
ATOM 847 N N . VAL A 1 139 ? 10.589 -10.192 18.464 1.00 52.27 136 VAL A N 1
ATOM 848 C CA . VAL A 1 139 ? 9.148 -9.914 18.735 1.00 47.97 136 VAL A CA 1
ATOM 849 C C . VAL A 1 139 ? 8.975 -8.477 19.222 1.00 46.44 136 VAL A C 1
ATOM 850 O O . VAL A 1 139 ? 9.397 -8.148 20.327 1.00 46.01 136 VAL A O 1
ATOM 854 N N . PRO A 1 140 ? 8.371 -7.575 18.412 1.00 46.46 137 PRO A N 1
ATOM 855 C CA . PRO A 1 140 ? 8.112 -6.199 18.841 1.00 46.14 137 PRO A CA 1
ATOM 856 C C . PRO A 1 140 ? 7.225 -6.271 20.093 1.00 43.87 137 PRO A C 1
ATOM 857 O O . PRO A 1 140 ? 6.451 -7.208 20.167 1.00 46.44 137 PRO A O 1
ATOM 861 N N . ARG A 1 141 ? 7.310 -5.309 21.017 1.00 56.21 138 ARG A N 1
ATOM 862 C CA . ARG A 1 141 ? 6.471 -5.471 22.235 1.00 54.44 138 ARG A CA 1
ATOM 863 C C . ARG A 1 141 ? 6.232 -4.148 22.969 1.00 53.93 138 ARG A C 1
ATOM 864 O O . ARG A 1 141 ? 7.010 -3.190 22.764 1.00 52.45 138 ARG A O 1
ATOM 872 N N . LEU A 1 142 ? 5.174 -4.133 23.788 1.00 54.62 139 LEU A N 1
ATOM 873 C CA . LEU A 1 142 ? 4.754 -2.994 24.649 1.00 54.54 139 LEU A CA 1
ATOM 874 C C . LEU A 1 142 ? 4.946 -3.421 26.105 1.00 55.27 139 LEU A C 1
ATOM 875 O O . LEU A 1 142 ? 4.843 -4.636 26.366 1.00 55.02 139 LEU A O 1
ATOM 880 N N . ALA A 1 143 ? 5.213 -2.474 27.006 1.00 55.05 140 ALA A N 1
ATOM 881 C CA . ALA A 1 143 ? 5.383 -2.809 28.438 1.00 55.33 140 ALA A CA 1
ATOM 882 C C . ALA A 1 143 ? 4.234 -2.175 29.223 1.00 55.67 140 ALA A C 1
ATOM 883 O O . ALA A 1 143 ? 4.168 -0.935 29.258 1.00 55.83 140 ALA A O 1
ATOM 885 N N . TYR A 1 144 ? 3.352 -2.998 29.796 1.00 56.76 141 TYR A N 1
ATOM 886 C CA . TYR A 1 144 ? 2.204 -2.487 30.594 1.00 59.39 141 TYR A CA 1
ATOM 887 C C . TYR A 1 144 ? 2.477 -2.716 32.088 1.00 61.68 141 TYR A C 1
ATOM 888 O O . TYR A 1 144 ? 2.352 -3.860 32.562 1.00 60.27 141 TYR A O 1
ATOM 897 N N . ILE A 1 145 ? 2.877 -1.651 32.790 1.00 63.12 142 ILE A N 1
ATOM 898 C CA . ILE A 1 145 ? 3.152 -1.714 34.255 1.00 64.78 142 ILE A CA 1
ATOM 899 C C . ILE A 1 145 ? 1.791 -1.676 34.961 1.00 67.12 142 ILE A C 1
ATOM 900 O O . ILE A 1 145 ? 1.259 -0.571 35.180 1.00 67.46 142 ILE A O 1
ATOM 905 N N . ASN A 1 146 ? 1.260 -2.861 35.277 1.00 69.44 143 ASN A N 1
ATOM 906 C CA . ASN A 1 146 ? -0.068 -3.046 35.920 1.00 72.33 143 ASN A CA 1
ATOM 907 C C . ASN A 1 146 ? 0.039 -2.926 37.447 1.00 75.46 143 ASN A C 1
ATOM 908 O O . ASN A 1 146 ? 1.174 -2.933 37.973 1.00 75.57 143 ASN A O 1
ATOM 913 N N . LYS A 1 147 ? -1.119 -2.808 38.109 1.00 78.21 144 LYS A N 1
ATOM 914 C CA . LYS A 1 147 ? -1.257 -2.717 39.590 1.00 82.60 144 LYS A CA 1
ATOM 915 C C . LYS A 1 147 ? -0.482 -1.515 40.145 1.00 83.78 144 LYS A C 1
ATOM 916 O O . LYS A 1 147 ? 0.503 -1.729 40.885 1.00 85.10 144 LYS A O 1
ATOM 922 N N . MET A 1 148 ? -0.934 -0.301 39.811 1.00 83.46 145 MET A N 1
ATOM 923 C CA . MET A 1 148 ? -0.302 0.959 40.294 1.00 84.69 145 MET A CA 1
ATOM 924 C C . MET A 1 148 ? -1.037 1.437 41.552 1.00 86.92 145 MET A C 1
ATOM 925 O O . MET A 1 148 ? -0.601 2.447 42.144 1.00 87.90 145 MET A O 1
ATOM 930 N N . ASP A 1 149 ? -2.107 0.726 41.930 1.00 88.44 146 ASP A N 1
ATOM 931 C CA . ASP A 1 149 ? -2.931 1.058 43.126 1.00 92.15 146 ASP A CA 1
ATOM 932 C C . ASP A 1 149 ? -2.392 0.338 44.371 1.00 93.70 146 ASP A C 1
ATOM 933 O O . ASP A 1 149 ? -2.634 0.845 45.484 1.00 100.27 146 ASP A O 1
ATOM 938 N N . ARG A 1 150 ? -1.696 -0.788 44.187 1.00 90.92 147 ARG A N 1
ATOM 939 C CA . ARG A 1 150 ? -1.127 -1.591 45.306 1.00 93.40 147 ARG A CA 1
ATOM 940 C C . ARG A 1 150 ? 0.068 -0.851 45.931 1.00 93.69 147 ARG A C 1
ATOM 941 O O . ARG A 1 150 ? 0.651 0.013 45.248 1.00 90.16 147 ARG A O 1
ATOM 949 N N . GLN A 1 151 ? 0.421 -1.185 47.180 1.00 96.56 148 GLN A N 1
ATOM 950 C CA . GLN A 1 151 ? 1.562 -0.518 47.877 1.00 99.09 148 GLN A CA 1
ATOM 951 C C . GLN A 1 151 ? 2.885 -0.953 47.233 1.00 97.49 148 GLN A C 1
ATOM 952 O O . GLN A 1 151 ? 2.937 -2.067 46.669 1.00 94.50 148 GLN A O 1
ATOM 958 N N . GLY A 1 152 ? 3.912 -0.101 47.336 1.00 99.64 149 GLY A N 1
ATOM 959 C CA . GLY A 1 152 ? 5.247 -0.365 46.763 1.00 100.04 149 GLY A CA 1
ATOM 960 C C . GLY A 1 152 ? 5.289 -0.092 45.267 1.00 98.18 149 GLY A C 1
ATOM 961 O O . GLY A 1 152 ? 6.370 -0.262 44.670 1.00 97.73 149 GLY A O 1
ATOM 962 N N . ALA A 1 153 ? 4.158 0.337 44.691 1.00 98.63 150 ALA A N 1
ATOM 963 C CA . ALA A 1 153 ? 4.056 0.621 43.240 1.00 96.10 150 ALA A CA 1
ATOM 964 C C . ALA A 1 153 ? 4.861 1.876 42.887 1.00 95.90 150 ALA A C 1
ATOM 965 O O . ALA A 1 153 ? 4.718 2.893 43.593 1.00 100.41 150 ALA A O 1
ATOM 967 N N . ASP A 1 154 ? 5.672 1.785 41.829 1.00 92.84 151 ASP A N 1
ATOM 968 C CA . ASP A 1 154 ? 6.510 2.917 41.352 1.00 92.89 151 ASP A CA 1
ATOM 969 C C . ASP A 1 154 ? 6.796 2.664 39.865 1.00 87.81 151 ASP A C 1
ATOM 970 O O . ASP A 1 154 ? 7.574 1.738 39.560 1.00 87.39 151 ASP A O 1
ATOM 975 N N . PHE A 1 155 ? 6.177 3.458 38.986 1.00 82.46 152 PHE A N 1
ATOM 976 C CA . PHE A 1 155 ? 6.315 3.308 37.511 1.00 78.30 152 PHE A CA 1
ATOM 977 C C . PHE A 1 155 ? 7.766 3.489 37.047 1.00 78.09 152 PHE A C 1
ATOM 978 O O . PHE A 1 155 ? 8.347 2.508 36.543 1.00 76.32 152 PHE A O 1
ATOM 986 N N . LEU A 1 156 ? 8.323 4.694 37.206 1.00 80.42 153 LEU A N 1
ATOM 987 C CA . LEU A 1 156 ? 9.713 4.996 36.753 1.00 80.81 153 LEU A CA 1
ATOM 988 C C . LEU A 1 156 ? 10.713 3.986 37.336 1.00 82.10 153 LEU A C 1
ATOM 989 O O . LEU A 1 156 ? 11.755 3.763 36.693 1.00 79.54 153 LEU A O 1
ATOM 994 N N . ARG A 1 157 ? 10.405 3.398 38.496 1.00 85.07 154 ARG A N 1
ATOM 995 C CA . ARG A 1 157 ? 11.307 2.401 39.136 1.00 87.96 154 ARG A CA 1
ATOM 996 C C . ARG A 1 157 ? 11.393 1.164 38.229 1.00 85.10 154 ARG A C 1
ATOM 997 O O . ARG A 1 157 ? 12.524 0.727 37.934 1.00 85.54 154 ARG A O 1
ATOM 1005 N N . VAL A 1 158 ? 10.241 0.643 37.789 1.00 82.87 155 VAL A N 1
ATOM 1006 C CA . VAL A 1 158 ? 10.188 -0.564 36.907 1.00 80.18 155 VAL A CA 1
ATOM 1007 C C . VAL A 1 158 ? 10.777 -0.215 35.533 1.00 77.21 155 VAL A C 1
ATOM 1008 O O . VAL A 1 158 ? 11.412 -1.098 34.931 1.00 75.52 155 VAL A O 1
ATOM 1012 N N . VAL A 1 159 ? 10.571 1.020 35.062 1.00 76.09 156 VAL A N 1
ATOM 1013 C CA . VAL A 1 159 ? 11.114 1.463 33.740 1.00 74.40 156 VAL A CA 1
ATOM 1014 C C . VAL A 1 159 ? 12.639 1.280 33.740 1.00 76.87 156 VAL A C 1
ATOM 1015 O O . VAL A 1 159 ? 13.160 0.735 32.751 1.00 73.05 156 VAL A O 1
ATOM 1019 N N . LYS A 1 160 ? 13.319 1.717 34.808 1.00 82.74 157 LYS A N 1
ATOM 1020 C CA . LYS A 1 160 ? 14.801 1.590 34.912 1.00 86.96 157 LYS A CA 1
ATOM 1021 C C . LYS A 1 160 ? 15.213 0.113 34.868 1.00 86.32 157 LYS A C 1
ATOM 1022 O O . LYS A 1 160 ? 16.239 -0.182 34.225 1.00 86.25 157 LYS A O 1
ATOM 1028 N N . GLN A 1 161 ? 14.452 -0.773 35.526 1.00 84.84 158 GLN A N 1
ATOM 1029 C CA . GLN A 1 161 ? 14.779 -2.228 35.537 1.00 84.85 158 GLN A CA 1
ATOM 1030 C C . GLN A 1 161 ? 14.775 -2.773 34.102 1.00 81.63 158 GLN A C 1
ATOM 1031 O O . GLN A 1 161 ? 15.686 -3.558 33.779 1.00 81.90 158 GLN A O 1
ATOM 1037 N N . ILE A 1 162 ? 13.794 -2.372 33.283 1.00 78.14 159 ILE A N 1
ATOM 1038 C CA . ILE A 1 162 ? 13.706 -2.837 31.866 1.00 75.03 159 ILE A CA 1
ATOM 1039 C C . ILE A 1 162 ? 14.988 -2.427 31.130 1.00 77.03 159 ILE A C 1
ATOM 1040 O O . ILE A 1 162 ? 15.445 -3.199 30.264 1.00 76.19 159 ILE A O 1
ATOM 1045 N N . ASP A 1 163 ? 15.544 -1.265 31.484 1.00 78.89 160 ASP A N 1
ATOM 1046 C CA . ASP A 1 163 ? 16.779 -0.738 30.844 1.00 79.36 160 ASP A CA 1
ATOM 1047 C C . ASP A 1 163 ? 18.019 -1.406 31.458 1.00 81.47 160 ASP A C 1
ATOM 1048 O O . ASP A 1 163 ? 18.911 -1.799 30.685 1.00 81.33 160 ASP A O 1
ATOM 1053 N N . GLN A 1 164 ? 18.059 -1.545 32.788 1.00 84.41 161 GLN A N 1
ATOM 1054 C CA . GLN A 1 164 ? 19.232 -2.134 33.497 1.00 88.96 161 GLN A CA 1
ATOM 1055 C C . GLN A 1 164 ? 19.221 -3.671 33.462 1.00 88.48 161 GLN A C 1
ATOM 1056 O O . GLN A 1 164 ? 20.212 -4.242 32.969 1.00 89.71 161 GLN A O 1
ATOM 1062 N N . ARG A 1 165 ? 18.155 -4.308 33.959 1.00 87.10 162 ARG A N 1
ATOM 1063 C CA . ARG A 1 165 ? 18.084 -5.798 34.020 1.00 88.87 162 ARG A CA 1
ATOM 1064 C C . ARG A 1 165 ? 17.830 -6.426 32.641 1.00 83.48 162 ARG A C 1
ATOM 1065 O O . ARG A 1 165 ? 18.686 -7.212 32.191 1.00 82.39 162 ARG A O 1
ATOM 1073 N N . LEU A 1 166 ? 16.696 -6.105 32.009 1.00 79.60 163 LEU A N 1
ATOM 1074 C CA . LEU A 1 166 ? 16.331 -6.695 30.691 1.00 77.91 163 LEU A CA 1
ATOM 1075 C C . LEU A 1 166 ? 17.249 -6.164 29.578 1.00 78.57 163 LEU A C 1
ATOM 1076 O O . LEU A 1 166 ? 17.251 -6.765 28.486 1.00 78.26 163 LEU A O 1
ATOM 1081 N N . GLY A 1 167 ? 17.988 -5.084 29.849 1.00 81.69 164 GLY A N 1
ATOM 1082 C CA . GLY A 1 167 ? 18.946 -4.507 28.884 1.00 83.14 164 GLY A CA 1
ATOM 1083 C C . GLY A 1 167 ? 18.317 -4.075 27.570 1.00 80.49 164 GLY A C 1
ATOM 1084 O O . GLY A 1 167 ? 18.983 -4.241 26.529 1.00 82.85 164 GLY A O 1
ATOM 1085 N N . HIS A 1 168 ? 17.094 -3.539 27.603 1.00 78.30 165 HIS A N 1
ATOM 1086 C CA . HIS A 1 168 ? 16.426 -3.072 26.356 1.00 76.94 165 HIS A CA 1
ATOM 1087 C C . HIS A 1 168 ? 16.318 -1.544 26.442 1.00 75.75 165 HIS A C 1
ATOM 1088 O O . HIS A 1 168 ? 16.942 -0.974 27.361 1.00 76.54 165 HIS A O 1
ATOM 1095 N N . HIS A 1 169 ? 15.581 -0.900 25.531 1.00 72.81 166 HIS A N 1
ATOM 1096 C CA . HIS A 1 169 ? 15.448 0.582 25.588 1.00 71.91 166 HIS A CA 1
ATOM 1097 C C . HIS A 1 169 ? 13.980 0.954 25.774 1.00 68.62 166 HIS A C 1
ATOM 1098 O O . HIS A 1 169 ? 13.269 1.191 24.799 1.00 66.38 166 HIS A O 1
ATOM 1105 N N . PRO A 1 170 ? 13.479 1.017 27.031 1.00 67.22 167 PRO A N 1
ATOM 1106 C CA . PRO A 1 170 ? 12.087 1.374 27.287 1.00 64.34 167 PRO A CA 1
ATOM 1107 C C . PRO A 1 170 ? 11.838 2.852 26.968 1.00 64.22 167 PRO A C 1
ATOM 1108 O O . PRO A 1 170 ? 12.685 3.670 27.302 1.00 64.61 167 PRO A O 1
ATOM 1112 N N . VAL A 1 171 ? 10.697 3.148 26.336 1.00 62.21 168 VAL A N 1
ATOM 1113 C CA . VAL A 1 171 ? 10.330 4.548 25.969 1.00 61.60 168 VAL A CA 1
ATOM 1114 C C . VAL A 1 171 ? 8.952 4.845 26.548 1.00 61.78 168 VAL A C 1
ATOM 1115 O O . VAL A 1 171 ? 7.937 4.599 25.902 1.00 61.81 168 VAL A O 1
ATOM 1119 N N . PRO A 1 172 ? 8.870 5.349 27.799 1.00 62.20 169 PRO A N 1
ATOM 1120 C CA . PRO A 1 172 ? 7.584 5.669 28.413 1.00 62.25 169 PRO A CA 1
ATOM 1121 C C . PRO A 1 172 ? 6.796 6.715 27.610 1.00 61.85 169 PRO A C 1
ATOM 1122 O O . PRO A 1 172 ? 7.348 7.760 27.326 1.00 64.67 169 PRO A O 1
ATOM 1126 N N . ILE A 1 173 ? 5.552 6.384 27.249 1.00 60.95 170 ILE A N 1
ATOM 1127 C CA . ILE A 1 173 ? 4.651 7.311 26.500 1.00 62.18 170 ILE A CA 1
ATOM 1128 C C . ILE A 1 173 ? 3.564 7.767 27.481 1.00 65.05 170 ILE A C 1
ATOM 1129 O O . ILE A 1 173 ? 2.586 8.407 27.035 1.00 66.22 170 ILE A O 1
ATOM 1134 N N . GLN A 1 174 ? 3.756 7.443 28.767 1.00 66.19 171 GLN A N 1
ATOM 1135 C CA . GLN A 1 174 ? 2.824 7.800 29.871 1.00 68.27 171 GLN A CA 1
ATOM 1136 C C . GLN A 1 174 ? 3.604 7.953 31.184 1.00 69.58 171 GLN A C 1
ATOM 1137 O O . GLN A 1 174 ? 4.742 7.466 31.254 1.00 68.51 171 GLN A O 1
ATOM 1143 N N . LEU A 1 175 ? 2.999 8.628 32.166 1.00 72.48 172 LEU A N 1
ATOM 1144 C CA . LEU A 1 175 ? 3.567 8.822 33.531 1.00 74.53 172 LEU A CA 1
ATOM 1145 C C . LEU A 1 175 ? 2.419 8.634 34.527 1.00 77.12 172 LEU A C 1
ATOM 1146 O O . LEU A 1 175 ? 1.259 8.821 34.121 1.00 77.75 172 LEU A O 1
ATOM 1151 N N . ALA A 1 176 ? 2.733 8.282 35.775 1.00 79.04 173 ALA A N 1
ATOM 1152 C CA . ALA A 1 176 ? 1.685 8.022 36.790 1.00 80.93 173 ALA A CA 1
ATOM 1153 C C . ALA A 1 176 ? 1.210 9.313 37.469 1.00 84.74 173 ALA A C 1
ATOM 1154 O O . ALA A 1 176 ? 2.031 10.233 37.654 1.00 84.69 173 ALA A O 1
ATOM 1156 N N . ILE A 1 177 ? -0.089 9.354 37.794 1.00 87.30 174 ILE A N 1
ATOM 1157 C CA . ILE A 1 177 ? -0.763 10.475 38.517 1.00 91.11 174 ILE A CA 1
ATOM 1158 C C . ILE A 1 177 ? -1.268 9.878 39.834 1.00 94.41 174 ILE A C 1
ATOM 1159 O O . ILE A 1 177 ? -2.237 9.090 39.791 1.00 93.53 174 ILE A O 1
ATOM 1164 N N . GLY A 1 178 ? -0.629 10.226 40.952 1.00 98.40 175 GLY A N 1
ATOM 1165 C CA . GLY A 1 178 ? -1.031 9.668 42.257 1.00 102.15 175 GLY A CA 1
ATOM 1166 C C . GLY A 1 178 ? -0.356 8.326 42.474 1.00 101.03 175 GLY A C 1
ATOM 1167 O O . GLY A 1 178 ? -0.245 7.558 41.494 1.00 97.52 175 GLY A O 1
ATOM 1168 N N . SER A 1 179 ? 0.078 8.048 43.705 1.00 105.21 176 SER A N 1
ATOM 1169 C CA . SER A 1 179 ? 0.781 6.773 44.000 1.00 103.39 176 SER A CA 1
ATOM 1170 C C . SER A 1 179 ? -0.068 5.875 44.903 1.00 103.56 176 SER A C 1
ATOM 1171 O O . SER A 1 179 ? -0.693 6.396 45.850 1.00 103.38 176 SER A O 1
ATOM 1174 N N . GLU A 1 180 ? -0.085 4.575 44.585 1.00 101.79 177 GLU A N 1
ATOM 1175 C CA . GLU A 1 180 ? -0.805 3.537 45.371 1.00 102.56 177 GLU A CA 1
ATOM 1176 C C . GLU A 1 180 ? -2.302 3.869 45.446 1.00 103.86 177 GLU A C 1
ATOM 1177 O O . GLU A 1 180 ? -2.874 4.237 44.404 1.00 100.62 177 GLU A O 1
ATOM 1183 N N . GLU A 1 181 ? -2.899 3.730 46.635 1.00 107.95 178 GLU A N 1
ATOM 1184 C CA . GLU A 1 181 ? -4.347 3.988 46.877 1.00 111.56 178 GLU A CA 1
ATOM 1185 C C . GLU A 1 181 ? -4.808 5.312 46.246 1.00 111.50 178 GLU A C 1
ATOM 1186 O O . GLU A 1 181 ? -6.021 5.432 45.976 1.00 110.43 178 GLU A O 1
ATOM 1192 N N . ASN A 1 182 ? -3.885 6.254 46.006 1.00 112.24 179 ASN A N 1
ATOM 1193 C CA . ASN A 1 182 ? -4.255 7.578 45.430 1.00 113.69 179 ASN A CA 1
ATOM 1194 C C . ASN A 1 182 ? -4.055 7.580 43.903 1.00 106.07 179 ASN A C 1
ATOM 1195 O O . ASN A 1 182 ? -4.186 8.661 43.298 1.00 104.89 179 ASN A O 1
ATOM 1200 N N . PHE A 1 183 ? -3.756 6.423 43.303 1.00 100.35 180 PHE A N 1
ATOM 1201 C CA . PHE A 1 183 ? -3.559 6.333 41.829 1.00 96.09 180 PHE A CA 1
ATOM 1202 C C . PHE A 1 183 ? -4.891 6.631 41.127 1.00 97.37 180 PHE A C 1
ATOM 1203 O O . PHE A 1 183 ? -5.867 5.890 41.366 1.00 99.22 180 PHE A O 1
ATOM 1211 N N . MET A 1 184 ? -4.921 7.671 40.281 1.00 97.87 181 MET A N 1
ATOM 1212 C CA . MET A 1 184 ? -6.163 8.077 39.562 1.00 100.10 181 MET A CA 1
ATOM 1213 C C . MET A 1 184 ? -6.043 7.843 38.051 1.00 96.71 181 MET A C 1
ATOM 1214 O O . MET A 1 184 ? -7.077 7.518 37.437 1.00 97.72 181 MET A O 1
ATOM 1219 N N . GLY A 1 185 ? -4.854 8.022 37.467 1.00 93.31 182 GLY A N 1
ATOM 1220 C CA . GLY A 1 185 ? -4.717 7.811 36.012 1.00 90.80 182 GLY A CA 1
ATOM 1221 C C . GLY A 1 185 ? -3.309 8.062 35.504 1.00 87.40 182 GLY A C 1
ATOM 1222 O O . GLY A 1 185 ? -2.367 8.011 36.319 1.00 85.72 182 GLY A O 1
ATOM 1223 N N . GLN A 1 186 ? -3.176 8.325 34.199 1.00 85.23 183 GLN A N 1
ATOM 1224 C CA . GLN A 1 186 ? -1.844 8.570 33.586 1.00 84.09 183 GLN A CA 1
ATOM 1225 C C . GLN A 1 186 ? -1.830 9.911 32.853 1.00 83.79 183 GLN A C 1
ATOM 1226 O O . GLN A 1 186 ? -2.889 10.542 32.733 1.00 85.41 183 GLN A O 1
ATOM 1232 N N . ILE A 1 187 ? -0.652 10.284 32.358 1.00 82.68 184 ILE A N 1
ATOM 1233 C CA . ILE A 1 187 ? -0.415 11.519 31.561 1.00 84.17 184 ILE A CA 1
ATOM 1234 C C . ILE A 1 187 ? -0.030 11.043 30.160 1.00 82.55 184 ILE A C 1
ATOM 1235 O O . ILE A 1 187 ? 0.978 10.332 30.063 1.00 80.27 184 ILE A O 1
ATOM 1240 N N . ASP A 1 188 ? -0.818 11.382 29.136 1.00 83.09 185 ASP A N 1
ATOM 1241 C CA . ASP A 1 188 ? -0.495 10.963 27.744 1.00 80.60 185 ASP A CA 1
ATOM 1242 C C . ASP A 1 188 ? 0.572 11.930 27.213 1.00 81.55 185 ASP A C 1
ATOM 1243 O O . ASP A 1 188 ? 0.204 13.041 26.794 1.00 86.65 185 ASP A O 1
ATOM 1248 N N . LEU A 1 189 ? 1.844 11.515 27.242 1.00 77.91 186 LEU A N 1
ATOM 1249 C CA . LEU A 1 189 ? 2.979 12.372 26.790 1.00 78.85 186 LEU A CA 1
ATOM 1250 C C . LEU A 1 189 ? 2.817 12.760 25.315 1.00 79.93 186 LEU A C 1
ATOM 1251 O O . LEU A 1 189 ? 3.393 13.792 24.920 1.00 82.41 186 LEU A O 1
ATOM 1256 N N . VAL A 1 190 ? 2.066 11.975 24.538 1.00 78.69 187 VAL A N 1
ATOM 1257 C CA . VAL A 1 190 ? 1.856 12.289 23.092 1.00 79.50 187 VAL A CA 1
ATOM 1258 C C . VAL A 1 190 ? 0.885 13.474 22.983 1.00 82.03 187 VAL A C 1
ATOM 1259 O O . VAL A 1 190 ? 1.080 14.301 22.078 1.00 83.39 187 VAL A O 1
ATOM 1263 N N . LYS A 1 191 ? -0.094 13.561 23.891 1.00 83.80 188 LYS A N 1
ATOM 1264 C CA . LYS A 1 191 ? -1.100 14.662 23.888 1.00 87.49 188 LYS A CA 1
ATOM 1265 C C . LYS A 1 191 ? -0.756 15.705 24.959 1.00 90.68 188 LYS A C 1
ATOM 1266 O O . LYS A 1 191 ? -1.274 16.834 24.857 1.00 95.44 188 LYS A O 1
ATOM 1272 N N . MET A 1 192 ? 0.078 15.338 25.941 1.00 91.39 189 MET A N 1
ATOM 1273 C CA . MET A 1 192 ? 0.463 16.247 27.063 1.00 94.57 189 MET A CA 1
ATOM 1274 C C . MET A 1 192 ? -0.818 16.769 27.724 1.00 99.15 189 MET A C 1
ATOM 1275 O O . MET A 1 192 ? -1.009 18.005 27.786 1.00 103.63 189 MET A O 1
ATOM 1280 N N . LYS A 1 193 ? -1.658 15.836 28.180 1.00 100.73 190 LYS A N 1
ATOM 1281 C CA . LYS A 1 193 ? -2.949 16.132 28.850 1.00 105.27 190 LYS A CA 1
ATOM 1282 C C . LYS A 1 193 ? -3.247 14.990 29.831 1.00 103.30 190 LYS A C 1
ATOM 1283 O O . LYS A 1 193 ? -3.127 13.827 29.429 1.00 103.39 190 LYS A O 1
ATOM 1289 N N . ALA A 1 194 ? -3.590 15.328 31.078 1.00 104.23 191 ALA A N 1
ATOM 1290 C CA . ALA A 1 194 ? -3.889 14.330 32.133 1.00 100.71 191 ALA A CA 1
ATOM 1291 C C . ALA A 1 194 ? -5.102 13.480 31.731 1.00 99.71 191 ALA A C 1
ATOM 1292 O O . ALA A 1 194 ? -6.054 14.034 31.149 1.00 103.72 191 ALA A O 1
ATOM 1294 N N . ILE A 1 195 ? -5.064 12.182 32.052 1.00 96.17 192 ILE A N 1
ATOM 1295 C CA . ILE A 1 195 ? -6.165 11.231 31.706 1.00 94.24 192 ILE A CA 1
ATOM 1296 C C . ILE A 1 195 ? -6.771 10.655 32.991 1.00 95.13 192 ILE A C 1
ATOM 1297 O O . ILE A 1 195 ? -6.080 9.873 33.665 1.00 91.51 192 ILE A O 1
ATOM 1302 N N . TYR A 1 196 ? -8.015 11.036 33.303 1.00 99.43 193 TYR A N 1
ATOM 1303 C CA . TYR A 1 196 ? -8.746 10.534 34.500 1.00 101.77 193 TYR A CA 1
ATOM 1304 C C . TYR A 1 196 ? -9.895 9.646 34.005 1.00 101.98 193 TYR A C 1
ATOM 1305 O O . TYR A 1 196 ? -10.558 10.018 33.018 1.00 102.37 193 TYR A O 1
ATOM 1314 N N . TRP A 1 197 ? -10.120 8.510 34.675 1.00 102.09 194 TRP A N 1
ATOM 1315 C CA . TRP A 1 197 ? -11.164 7.533 34.255 1.00 102.37 194 TRP A CA 1
ATOM 1316 C C . TRP A 1 197 ? -12.461 7.694 35.054 1.00 109.27 194 TRP A C 1
ATOM 1317 O O . TRP A 1 197 ? -12.388 7.872 36.283 1.00 111.12 194 TRP A O 1
ATOM 1328 N N . ASN A 1 198 ? -13.598 7.614 34.354 1.00 115.25 195 ASN A N 1
ATOM 1329 C CA . ASN A 1 198 ? -14.950 7.739 34.962 1.00 121.63 195 ASN A CA 1
ATOM 1330 C C . ASN A 1 198 ? -15.442 6.337 35.338 1.00 121.05 195 ASN A C 1
ATOM 1331 O O . ASN A 1 198 ? -15.640 5.519 34.418 1.00 120.51 195 ASN A O 1
ATOM 1336 N N . ASP A 1 199 ? -15.619 6.076 36.638 1.00 121.73 196 ASP A N 1
ATOM 1337 C CA . ASP A 1 199 ? -16.097 4.754 37.128 1.00 121.90 196 ASP A CA 1
ATOM 1338 C C . ASP A 1 199 ? -17.574 4.566 36.755 1.00 123.87 196 ASP A C 1
ATOM 1339 O O . ASP A 1 199 ? -18.094 3.452 36.967 1.00 122.59 196 ASP A O 1
ATOM 1344 N N . ALA A 1 200 ? -18.214 5.613 36.220 1.00 126.37 197 ALA A N 1
ATOM 1345 C CA . ALA A 1 200 ? -19.639 5.557 35.815 1.00 129.72 197 ALA A CA 1
ATOM 1346 C C . ALA A 1 200 ? -19.874 4.388 34.848 1.00 127.19 197 ALA A C 1
ATOM 1347 O O . ALA A 1 200 ? -20.735 3.539 35.148 1.00 128.54 197 ALA A O 1
ATOM 1349 N N . ASP A 1 201 ? -19.124 4.346 33.742 1.00 123.22 198 ASP A N 1
ATOM 1350 C CA . ASP A 1 201 ? -19.267 3.275 32.714 1.00 122.21 198 ASP A CA 1
ATOM 1351 C C . ASP A 1 201 ? -18.153 2.222 32.862 1.00 118.14 198 ASP A C 1
ATOM 1352 O O . ASP A 1 201 ? -17.775 1.619 31.838 1.00 113.37 198 ASP A O 1
ATOM 1357 N N . GLN A 1 202 ? -17.664 2.011 34.092 1.00 117.97 199 GLN A N 1
ATOM 1358 C CA . GLN A 1 202 ? -16.611 1.006 34.425 1.00 113.31 199 GLN A CA 1
ATOM 1359 C C . GLN A 1 202 ? -15.299 1.287 33.672 1.00 109.59 199 GLN A C 1
ATOM 1360 O O . GLN A 1 202 ? -14.780 0.360 33.017 1.00 107.43 199 GLN A O 1
ATOM 1366 N N . GLY A 1 203 ? -14.785 2.516 33.782 1.00 110.18 200 GLY A N 1
ATOM 1367 C CA . GLY A 1 203 ? -13.512 2.931 33.152 1.00 106.49 200 GLY A CA 1
ATOM 1368 C C . GLY A 1 203 ? -13.471 2.749 31.641 1.00 104.78 200 GLY A C 1
ATOM 1369 O O . GLY A 1 203 ? -12.350 2.625 31.108 1.00 106.41 200 GLY A O 1
ATOM 1370 N N . THR A 1 204 ? -14.629 2.728 30.971 1.00 104.17 201 THR A N 1
ATOM 1371 C CA . THR A 1 204 ? -14.666 2.581 29.487 1.00 101.14 201 THR A CA 1
ATOM 1372 C C . THR A 1 204 ? -14.349 3.940 28.845 1.00 101.52 201 THR A C 1
ATOM 1373 O O . THR A 1 204 ? -13.708 3.945 27.779 1.00 100.78 201 THR A O 1
ATOM 1377 N N . SER A 1 205 ? -14.786 5.038 29.476 1.00 104.07 202 SER A N 1
ATOM 1378 C CA . SER A 1 205 ? -14.543 6.419 28.974 1.00 105.75 202 SER A CA 1
ATOM 1379 C C . SER A 1 205 ? -13.543 7.136 29.892 1.00 103.15 202 SER A C 1
ATOM 1380 O O . SER A 1 205 ? -13.183 6.557 30.932 1.00 100.89 202 SER A O 1
ATOM 1383 N N . TYR A 1 206 ? -13.131 8.354 29.522 1.00 102.92 203 TYR A N 1
ATOM 1384 C CA . TYR A 1 206 ? -12.148 9.143 30.315 1.00 101.63 203 TYR A CA 1
ATOM 1385 C C . TYR A 1 206 ? -12.284 10.634 29.985 1.00 104.13 203 TYR A C 1
ATOM 1386 O O . TYR A 1 206 ? -12.899 10.963 28.953 1.00 105.61 203 TYR A O 1
AT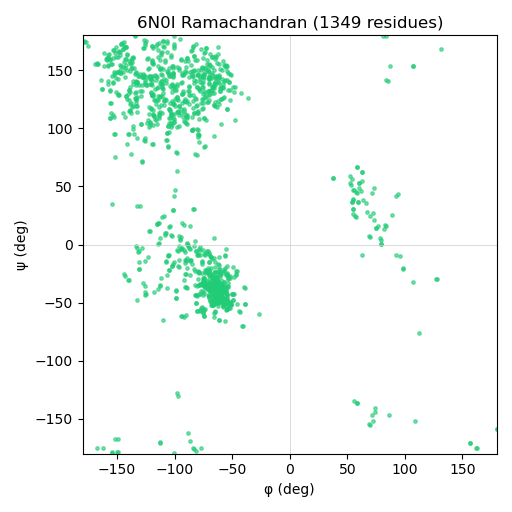OM 1395 N N . ARG A 1 207 ? -11.732 11.498 30.844 1.00 105.44 204 ARG A N 1
ATOM 1396 C CA . ARG A 1 207 ? -11.770 12.975 30.635 1.00 109.62 204 ARG A CA 1
ATOM 1397 C C . ARG A 1 207 ? -10.330 13.468 30.453 1.00 107.60 204 ARG A C 1
ATOM 1398 O O . ARG A 1 207 ? -9.432 12.955 31.142 1.00 105.59 204 ARG A O 1
ATOM 1406 N N . GLU A 1 208 ? -10.134 14.432 29.552 1.00 110.89 205 GLU A N 1
ATOM 1407 C CA . GLU A 1 208 ? -8.789 14.979 29.223 1.00 109.97 205 GLU A CA 1
ATOM 1408 C C . GLU A 1 208 ? -8.609 16.347 29.898 1.00 115.41 205 GLU A C 1
ATOM 1409 O O . GLU A 1 208 ? -9.148 17.339 29.372 1.00 120.72 205 GLU A O 1
ATOM 1415 N N . GLU A 1 209 ? -7.880 16.385 31.020 1.00 113.55 206 GLU A N 1
ATOM 1416 C CA . GLU A 1 209 ? -7.620 17.639 31.786 1.00 115.87 206 GLU A CA 1
ATOM 1417 C C . GLU A 1 209 ? -6.146 18.033 31.629 1.00 112.19 206 GLU A C 1
ATOM 1418 O O . GLU A 1 209 ? -5.383 17.220 31.095 1.00 107.64 206 GLU A O 1
ATOM 1424 N N . GLU A 1 210 ? -5.765 19.234 32.078 1.00 114.72 207 GLU A N 1
ATOM 1425 C CA . GLU A 1 210 ? -4.345 19.676 31.968 1.00 114.07 207 GLU A CA 1
ATOM 1426 C C . GLU A 1 210 ? -3.514 18.960 33.039 1.00 113.47 207 GLU A C 1
ATOM 1427 O O . GLU A 1 210 ? -4.079 18.575 34.079 1.00 113.50 207 GLU A O 1
ATOM 1433 N N . ILE A 1 211 ? -2.220 18.777 32.763 1.00 112.58 208 ILE A N 1
ATOM 1434 C CA . ILE A 1 211 ? -1.272 18.087 33.687 1.00 110.41 208 ILE A CA 1
ATOM 1435 C C . ILE A 1 211 ? -1.098 18.928 34.949 1.00 115.17 208 ILE A C 1
ATOM 1436 O O . ILE A 1 211 ? -0.960 20.146 34.863 1.00 120.70 208 ILE A O 1
ATOM 1441 N N . PRO A 1 212 ? -1.117 18.318 36.158 1.00 114.36 209 PRO A N 1
ATOM 1442 C CA . PRO A 1 212 ? -0.912 19.069 37.398 1.00 117.61 209 PRO A CA 1
ATOM 1443 C C . PRO A 1 212 ? 0.486 19.710 37.402 1.00 118.83 209 PRO A C 1
ATOM 1444 O O . PRO A 1 212 ? 1.426 19.054 36.975 1.00 118.72 209 PRO A O 1
ATOM 1448 N N . ALA A 1 213 ? 0.584 20.957 37.879 1.00 123.22 210 ALA A N 1
ATOM 1449 C CA . ALA A 1 213 ? 1.862 21.713 37.920 1.00 124.75 210 ALA A CA 1
ATOM 1450 C C . ALA A 1 213 ? 2.957 20.918 38.649 1.00 123.40 210 ALA A C 1
ATOM 1451 O O . ALA A 1 213 ? 4.143 21.104 38.308 1.00 121.73 210 ALA A O 1
ATOM 1453 N N . GLU A 1 214 ? 2.568 20.060 39.598 1.00 123.09 211 GLU A N 1
ATOM 1454 C CA . GLU A 1 214 ? 3.528 19.242 40.394 1.00 122.33 211 GLU A CA 1
ATOM 1455 C C . GLU A 1 214 ? 4.163 18.128 39.543 1.00 116.67 211 GLU A C 1
ATOM 1456 O O . GLU A 1 214 ? 5.069 17.454 40.071 1.00 115.46 211 GLU A O 1
ATOM 1462 N N . LEU A 1 215 ? 3.724 17.944 38.290 1.00 112.80 212 LEU A N 1
ATOM 1463 C CA . LEU A 1 215 ? 4.301 16.881 37.417 1.00 108.78 212 LEU A CA 1
ATOM 1464 C C . LEU A 1 215 ? 4.637 17.432 36.022 1.00 107.08 212 LEU A C 1
ATOM 1465 O O . LEU A 1 215 ? 5.176 16.653 35.205 1.00 104.74 212 LEU A O 1
ATOM 1470 N N . LYS A 1 216 ? 4.335 18.708 35.758 1.00 109.57 213 LYS A N 1
ATOM 1471 C CA . LYS A 1 216 ? 4.639 19.316 34.433 1.00 107.83 213 LYS A CA 1
ATOM 1472 C C . LYS A 1 216 ? 6.147 19.246 34.160 1.00 106.15 213 LYS A C 1
ATOM 1473 O O . LYS A 1 216 ? 6.513 18.948 33.010 1.00 102.40 213 LYS A O 1
ATOM 1479 N N . ALA A 1 217 ? 6.975 19.504 35.179 1.00 107.39 214 ALA A N 1
ATOM 1480 C CA . ALA A 1 217 ? 8.452 19.472 35.037 1.00 104.88 214 ALA A CA 1
ATOM 1481 C C . ALA A 1 217 ? 8.915 18.057 34.672 1.00 99.81 214 ALA A C 1
ATOM 1482 O O . ALA A 1 217 ? 9.769 17.923 33.772 1.00 96.41 214 ALA A O 1
ATOM 1484 N N . LEU A 1 218 ? 8.357 17.048 35.346 1.00 98.71 215 LEU A N 1
ATOM 1485 C CA . LEU A 1 218 ? 8.727 15.628 35.098 1.00 94.34 215 LEU A CA 1
ATOM 1486 C C . LEU A 1 218 ? 8.180 15.182 33.733 1.00 90.83 215 LEU A C 1
ATOM 1487 O O . LEU A 1 218 ? 8.859 14.380 33.061 1.00 87.65 215 LEU A O 1
ATOM 1492 N N . ALA A 1 219 ? 7.012 15.699 33.336 1.00 91.47 216 ALA A N 1
ATOM 1493 C CA . ALA A 1 219 ? 6.381 15.335 32.042 1.00 88.93 216 ALA A CA 1
ATOM 1494 C C . ALA A 1 219 ? 7.247 15.807 30.864 1.00 90.45 216 ALA A C 1
ATOM 1495 O O . ALA A 1 219 ? 7.469 15.002 29.935 1.00 87.98 216 ALA A O 1
ATOM 1497 N N . ASP A 1 220 ? 7.709 17.062 30.905 1.00 94.78 217 ASP A N 1
ATOM 1498 C CA . ASP A 1 220 ? 8.556 17.640 29.824 1.00 96.90 217 ASP A CA 1
ATOM 1499 C C . ASP A 1 220 ? 9.839 16.814 29.671 1.00 93.84 217 ASP A C 1
ATOM 1500 O O . ASP A 1 220 ? 10.229 16.541 28.517 1.00 91.09 217 ASP A O 1
ATOM 1505 N N . GLU A 1 221 ? 10.461 16.438 30.793 1.00 93.83 218 GLU A N 1
ATOM 1506 C CA . GLU A 1 221 ? 11.717 15.639 30.786 1.00 92.83 218 GLU A CA 1
ATOM 1507 C C . GLU A 1 221 ? 11.525 14.354 29.970 1.00 87.81 218 GLU A C 1
ATOM 1508 O O . GLU A 1 221 ? 12.309 14.148 29.020 1.00 86.72 218 GLU A O 1
ATOM 1514 N N . TRP A 1 222 ? 10.512 13.546 30.305 1.00 84.57 219 TRP A N 1
ATOM 1515 C CA . TRP A 1 222 ? 10.266 12.264 29.586 1.00 81.54 219 TRP A CA 1
ATOM 1516 C C . TRP A 1 222 ? 9.708 12.496 28.172 1.00 79.39 219 TRP A C 1
ATOM 1517 O O . TRP A 1 222 ? 9.866 11.581 27.339 1.00 78.71 219 TRP A O 1
ATOM 1528 N N . ARG A 1 223 ? 9.070 13.642 27.905 1.00 80.63 220 ARG A N 1
ATOM 1529 C CA . ARG A 1 223 ? 8.585 13.903 26.518 1.00 81.01 220 ARG A CA 1
ATOM 1530 C C . ARG A 1 223 ? 9.811 14.133 25.630 1.00 81.51 220 ARG A C 1
ATOM 1531 O O . ARG A 1 223 ? 9.767 13.734 24.454 1.00 81.03 220 ARG A O 1
ATOM 1539 N N . ALA A 1 224 ? 10.858 14.748 26.190 1.00 85.11 221 ALA A N 1
ATOM 1540 C CA . ALA A 1 224 ? 12.104 15.011 25.434 1.00 86.27 221 ALA A CA 1
ATOM 1541 C C . ALA A 1 224 ? 12.738 13.672 25.036 1.00 85.04 221 ALA A C 1
ATOM 1542 O O . ALA A 1 224 ? 13.175 13.550 23.872 1.00 84.60 221 ALA A O 1
ATOM 1544 N N . HIS A 1 225 ? 12.763 12.707 25.966 1.00 86.13 222 HIS A N 1
ATOM 1545 C CA . HIS A 1 225 ? 13.345 11.362 25.697 1.00 84.41 222 HIS A CA 1
ATOM 1546 C C . HIS A 1 225 ? 12.464 10.602 24.697 1.00 79.19 222 HIS A C 1
ATOM 1547 O O . HIS A 1 225 ? 13.028 9.834 23.892 1.00 79.30 222 HIS A O 1
ATOM 1554 N N . MET A 1 226 ? 11.143 10.816 24.744 1.00 75.66 223 MET A N 1
ATOM 1555 C CA . MET A 1 226 ? 10.206 10.127 23.812 1.00 72.32 223 MET A CA 1
ATOM 1556 C C . MET A 1 226 ? 10.440 10.648 22.387 1.00 72.60 223 MET A C 1
ATOM 1557 O O . MET A 1 226 ? 10.631 9.816 21.476 1.00 70.25 223 MET A O 1
ATOM 1562 N N . ILE A 1 227 ? 10.419 11.974 22.217 1.00 74.59 224 ILE A N 1
ATOM 1563 C CA . ILE A 1 227 ? 10.638 12.629 20.891 1.00 76.60 224 ILE A CA 1
ATOM 1564 C C . ILE A 1 227 ? 12.046 12.287 20.380 1.00 77.94 224 ILE A C 1
ATOM 1565 O O . ILE A 1 227 ? 12.175 11.984 19.172 1.00 79.12 224 ILE A O 1
ATOM 1570 N N . GLU A 1 228 ? 13.052 12.337 21.262 1.00 79.12 225 GLU A N 1
ATOM 1571 C CA . GLU A 1 228 ? 14.459 12.027 20.885 1.00 80.05 225 GLU A CA 1
ATOM 1572 C C . GLU A 1 228 ? 14.561 10.560 20.442 1.00 77.68 225 GLU A C 1
ATOM 1573 O O . GLU A 1 228 ? 15.356 10.282 19.519 1.00 79.50 225 GLU A O 1
ATOM 1579 N N . ALA A 1 229 ? 13.787 9.669 21.074 1.00 74.74 226 ALA A N 1
ATOM 1580 C CA . ALA A 1 229 ? 13.793 8.225 20.737 1.00 72.69 226 ALA A CA 1
ATOM 1581 C C . ALA A 1 229 ? 13.062 7.994 19.407 1.00 72.58 226 ALA A C 1
ATOM 1582 O O . ALA A 1 229 ? 13.490 7.102 18.648 1.00 75.17 226 ALA A O 1
ATOM 1584 N N . ALA A 1 230 ? 12.004 8.768 19.144 1.00 70.95 227 ALA A N 1
ATOM 1585 C CA . ALA A 1 230 ? 11.216 8.633 17.893 1.00 70.53 227 ALA A CA 1
ATOM 1586 C C . ALA A 1 230 ? 11.972 9.250 16.709 1.00 71.67 227 ALA A C 1
ATOM 1587 O O . ALA A 1 230 ? 11.859 8.708 15.591 1.00 68.74 227 ALA A O 1
ATOM 1589 N N . ALA A 1 231 ? 12.713 10.337 16.954 1.00 73.77 228 ALA A N 1
ATOM 1590 C CA . ALA A 1 231 ? 13.476 11.041 15.894 1.00 75.62 228 ALA A CA 1
ATOM 1591 C C . ALA A 1 231 ? 14.503 10.106 15.236 1.00 74.55 228 ALA A C 1
ATOM 1592 O O . ALA A 1 231 ? 14.699 10.223 14.012 1.00 72.41 228 ALA A O 1
ATOM 1594 N N . GLU A 1 232 ? 15.119 9.211 16.017 1.00 76.95 229 GLU A N 1
ATOM 1595 C CA . GLU A 1 232 ? 16.154 8.268 15.505 1.00 79.27 229 GLU A CA 1
ATOM 1596 C C . GLU A 1 232 ? 15.537 7.229 14.557 1.00 75.55 229 GLU A C 1
ATOM 1597 O O . GLU A 1 232 ? 16.317 6.525 13.884 1.00 76.07 229 GLU A O 1
ATOM 1603 N N . A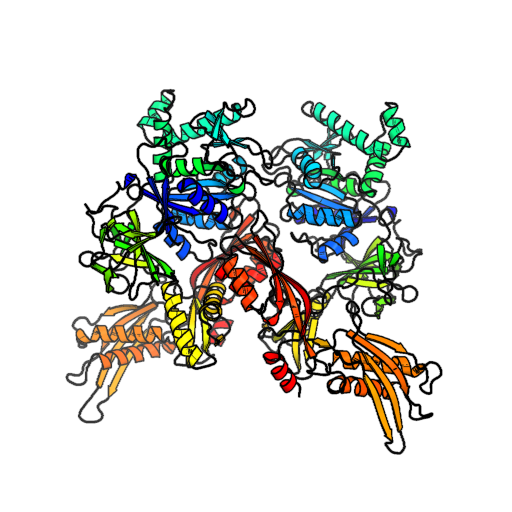LA A 1 233 ? 14.203 7.156 14.488 1.00 72.91 230 ALA A N 1
ATOM 1604 C CA . ALA A 1 233 ? 13.515 6.171 13.619 1.00 71.88 230 ALA A CA 1
ATOM 1605 C C . ALA A 1 233 ? 14.034 6.245 12.177 1.00 73.62 230 ALA A C 1
ATOM 1606 O O . ALA A 1 233 ? 14.457 5.201 11.652 1.00 77.80 230 ALA A O 1
ATOM 1608 N N . ASN A 1 234 ? 13.994 7.428 11.563 1.00 75.08 231 ASN A N 1
ATOM 1609 C CA . ASN A 1 234 ? 14.464 7.574 10.158 1.00 76.91 231 ASN A CA 1
ATOM 1610 C C . ASN A 1 234 ? 15.124 8.947 9.980 1.00 79.78 231 ASN A C 1
ATOM 1611 O O . ASN A 1 234 ? 14.983 9.798 10.882 1.00 79.79 231 ASN A O 1
ATOM 1616 N N . ASP A 1 235 ? 15.814 9.139 8.852 1.00 82.79 232 ASP A N 1
ATOM 1617 C CA . ASP A 1 235 ? 16.526 10.410 8.547 1.00 84.86 232 ASP A CA 1
ATOM 1618 C C . ASP A 1 235 ? 15.544 11.585 8.480 1.00 84.90 232 ASP A C 1
ATOM 1619 O O . ASP A 1 235 ? 15.871 12.639 9.041 1.00 86.16 232 ASP A O 1
ATOM 1624 N N . GLU A 1 236 ? 14.390 11.402 7.835 1.00 85.47 233 GLU A N 1
ATOM 1625 C CA . GLU A 1 236 ? 13.383 12.492 7.693 1.00 87.97 233 GLU A CA 1
ATOM 1626 C C . GLU A 1 236 ? 13.057 13.105 9.064 1.00 85.25 233 GLU A C 1
ATOM 1627 O O . GLU A 1 236 ? 13.123 14.344 9.180 1.00 87.49 233 GLU A O 1
ATOM 1633 N N . LEU A 1 237 ? 12.734 12.274 10.061 1.00 82.01 234 LEU A N 1
ATOM 1634 C CA . LEU A 1 237 ? 12.386 12.765 11.429 1.00 80.66 234 LEU A CA 1
ATOM 1635 C C . LEU A 1 237 ? 13.642 13.275 12.154 1.00 80.96 234 LEU A C 1
ATOM 1636 O O . LEU A 1 237 ? 13.521 14.259 12.921 1.00 83.10 234 LEU A O 1
ATOM 1641 N N . THR A 1 238 ? 14.797 12.638 11.927 1.00 79.11 235 THR A N 1
ATOM 1642 C CA . THR A 1 238 ? 16.063 13.067 12.586 1.00 79.96 235 THR A CA 1
ATOM 1643 C C . THR A 1 238 ? 16.436 14.477 12.112 1.00 83.89 235 THR A C 1
ATOM 1644 O O . THR A 1 238 ? 16.879 15.282 12.953 1.00 84.96 235 THR A O 1
ATOM 1648 N N . MET A 1 239 ? 16.257 14.765 10.820 1.00 85.45 236 MET A N 1
ATOM 1649 C CA . MET A 1 239 ? 16.602 16.108 10.279 1.00 89.76 236 MET A CA 1
ATOM 1650 C C . MET A 1 239 ? 15.625 17.153 10.837 1.00 91.93 236 MET A C 1
ATOM 1651 O O . MET A 1 239 ? 16.100 18.251 11.190 1.00 94.52 236 MET A O 1
ATOM 1656 N N . LYS A 1 240 ? 14.327 16.829 10.925 1.00 90.08 237 LYS A N 1
ATOM 1657 C CA . LYS A 1 240 ? 13.340 17.800 11.479 1.00 92.13 237 LYS A CA 1
ATOM 1658 C C . LYS A 1 240 ? 13.674 18.089 12.947 1.00 89.89 237 LYS A C 1
ATOM 1659 O O . LYS A 1 240 ? 13.472 19.243 13.381 1.00 90.28 237 LYS A O 1
ATOM 1665 N N . PHE A 1 241 ? 14.164 17.080 13.674 1.00 86.53 238 PHE A N 1
ATOM 1666 C CA . PHE A 1 241 ? 14.521 17.231 15.109 1.00 86.25 238 PHE A CA 1
ATOM 1667 C C . PHE A 1 241 ? 15.763 18.120 15.266 1.00 87.76 238 PHE A C 1
ATOM 1668 O O . PHE A 1 241 ? 15.756 18.994 16.156 1.00 90.13 238 PHE A O 1
ATOM 1676 N N . LEU A 1 242 ? 16.786 17.901 14.432 1.00 87.40 239 LEU A N 1
ATOM 1677 C CA . LEU A 1 242 ? 18.050 18.686 14.500 1.00 89.41 239 LEU A CA 1
ATOM 1678 C C . LEU A 1 242 ? 17.821 20.130 14.035 1.00 92.16 239 LEU A C 1
ATOM 1679 O O . LEU A 1 242 ? 18.632 20.996 14.415 1.00 93.23 239 LEU A O 1
ATOM 1684 N N . ASP A 1 243 ? 16.764 20.375 13.253 1.00 92.55 24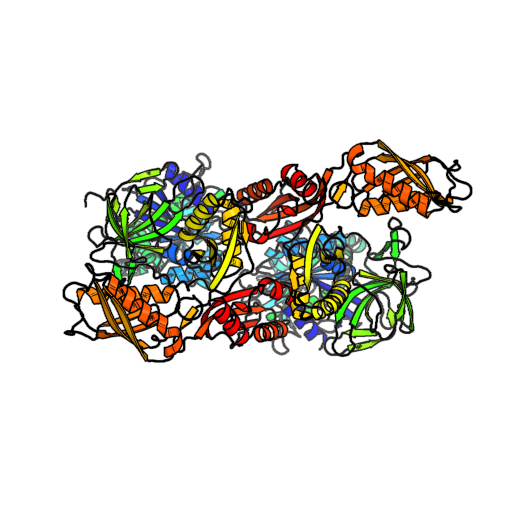0 ASP A N 1
ATOM 1685 C CA . ASP A 1 243 ? 16.456 21.742 12.749 1.00 97.41 240 ASP A CA 1
ATOM 1686 C C . ASP A 1 243 ? 15.765 22.539 13.862 1.00 99.68 240 ASP A C 1
ATOM 1687 O O . ASP A 1 243 ? 15.588 23.762 13.692 1.00 103.77 240 ASP A O 1
ATOM 1692 N N . GLY A 1 244 ? 15.399 21.867 14.960 1.00 98.92 241 GLY A N 1
ATOM 1693 C CA . GLY A 1 244 ? 14.718 22.517 16.097 1.00 101.59 241 GLY A CA 1
ATOM 1694 C C . GLY A 1 244 ? 13.220 22.653 15.864 1.00 102.77 241 GLY A C 1
ATOM 1695 O O . GLY A 1 244 ? 12.584 23.453 16.580 1.00 105.49 241 GLY A O 1
ATOM 1696 N N . GLU A 1 245 ? 12.677 21.905 14.897 1.00 123.20 242 GLU A N 1
ATOM 1697 C CA . GLU A 1 245 ? 11.224 21.947 14.582 1.00 123.67 242 GLU A CA 1
ATOM 1698 C C . GLU A 1 245 ? 10.498 20.939 15.480 1.00 118.35 242 GLU A C 1
ATOM 1699 O O . GLU A 1 245 ? 11.017 19.815 15.652 1.00 113.16 242 GLU A O 1
ATOM 1705 N N . GLU A 1 246 ? 9.348 21.337 16.035 1.00 118.68 243 GLU A N 1
ATOM 1706 C CA . GLU A 1 246 ? 8.538 20.444 16.909 1.00 115.00 243 GLU A CA 1
ATOM 1707 C C . GLU A 1 246 ? 7.879 19.375 16.027 1.00 109.25 243 GLU A C 1
ATOM 1708 O O . GLU A 1 246 ? 7.214 19.754 15.036 1.00 109.91 243 GLU A O 1
ATOM 1714 N N . LEU A 1 247 ? 8.061 18.095 16.372 1.00 102.55 244 LEU A N 1
ATOM 1715 C CA . LEU A 1 247 ? 7.473 16.988 15.568 1.00 99.25 244 LEU A CA 1
ATOM 1716 C C . LEU A 1 247 ? 5.969 16.901 15.852 1.00 97.21 244 LEU A C 1
ATOM 1717 O O . LEU A 1 247 ? 5.570 17.139 17.012 1.00 96.20 244 LEU A O 1
ATOM 1722 N N . SER A 1 248 ? 5.178 16.573 14.825 1.00 95.76 245 SER A N 1
ATOM 1723 C CA . SER A 1 248 ? 3.701 16.452 14.947 1.00 95.24 245 SER A CA 1
ATOM 1724 C C . SER A 1 248 ? 3.341 15.155 15.680 1.00 91.31 245 SER A C 1
ATOM 1725 O O . SER A 1 248 ? 4.220 14.281 15.798 1.00 90.94 245 SER A O 1
ATOM 1728 N N . ILE A 1 249 ? 2.091 15.037 16.142 1.00 90.00 246 ILE A N 1
ATOM 1729 C CA . ILE A 1 249 ? 1.628 13.813 16.867 1.00 86.44 246 ILE A CA 1
ATOM 1730 C C . ILE A 1 249 ? 1.790 12.583 15.961 1.00 84.94 246 ILE A C 1
ATOM 1731 O O . ILE A 1 249 ? 2.319 11.573 16.453 1.00 82.16 246 ILE A O 1
ATOM 1736 N N . GLU A 1 250 ? 1.381 12.677 14.691 1.00 87.84 247 GLU A N 1
ATOM 1737 C CA . GLU A 1 250 ? 1.477 11.540 13.732 1.00 86.14 247 GLU A CA 1
ATOM 1738 C C . GLU A 1 250 ? 2.948 11.171 13.489 1.00 82.62 247 GLU A C 1
ATOM 1739 O O . GLU A 1 250 ? 3.249 9.959 13.436 1.00 77.27 247 GLU A O 1
ATOM 1745 N N . GLU A 1 251 ? 3.821 12.174 13.345 1.00 83.92 248 GLU A N 1
ATOM 1746 C CA . GLU A 1 251 ? 5.274 11.949 13.097 1.00 83.63 248 GLU A CA 1
ATOM 1747 C C . GLU A 1 251 ? 5.892 11.208 14.291 1.00 79.28 248 GLU A C 1
ATOM 1748 O O . GLU A 1 251 ? 6.647 10.244 14.060 1.00 76.38 248 GLU A O 1
ATOM 1754 N N . ILE A 1 252 ? 5.591 11.654 15.515 1.00 77.89 249 ILE A N 1
ATOM 1755 C CA . ILE A 1 252 ? 6.144 11.010 16.744 1.00 75.19 249 ILE A CA 1
ATOM 1756 C C . ILE A 1 252 ? 5.666 9.555 16.801 1.00 71.71 249 ILE A C 1
ATOM 1757 O O . ILE A 1 252 ? 6.509 8.675 17.049 1.00 69.62 249 ILE A O 1
ATOM 1762 N N . LYS A 1 253 ? 4.371 9.321 16.563 1.00 70.61 250 LYS A N 1
ATOM 1763 C CA . LYS A 1 253 ? 3.814 7.943 16.615 1.00 68.03 250 LYS A CA 1
ATOM 1764 C C . LYS A 1 253 ? 4.404 7.094 15.481 1.00 67.89 250 LYS A C 1
ATOM 1765 O O . LYS A 1 253 ? 4.701 5.912 15.738 1.00 68.71 250 LYS A O 1
ATOM 1771 N N . ALA A 1 254 ? 4.568 7.664 14.285 1.00 68.59 251 ALA A N 1
ATOM 1772 C CA . ALA A 1 254 ? 5.149 6.902 13.152 1.00 67.30 251 ALA A CA 1
ATOM 1773 C C . ALA A 1 254 ? 6.582 6.479 13.506 1.00 64.99 251 ALA A C 1
ATOM 1774 O O . ALA A 1 254 ? 6.983 5.362 13.130 1.00 63.80 251 ALA A O 1
ATOM 1776 N N . GLY A 1 255 ? 7.314 7.349 14.208 1.00 65.55 252 GLY A N 1
ATOM 1777 C CA . GLY A 1 255 ? 8.704 7.071 14.618 1.00 65.29 252 GLY A CA 1
ATOM 1778 C C . GLY A 1 255 ? 8.773 5.957 15.648 1.00 63.52 252 GLY A C 1
ATOM 1779 O O . GLY A 1 255 ? 9.547 5.001 15.433 1.00 62.87 252 GLY A O 1
ATOM 1780 N N . LEU A 1 256 ? 7.994 6.075 16.730 1.00 63.97 253 LEU A N 1
ATOM 1781 C CA . LEU A 1 256 ? 7.968 5.038 17.800 1.00 61.33 253 LEU A CA 1
ATOM 1782 C C . LEU A 1 256 ? 7.524 3.702 17.199 1.00 58.27 253 LEU A C 1
ATOM 1783 O O . LEU A 1 256 ? 8.031 2.659 17.640 1.00 57.66 253 LEU A O 1
ATOM 1788 N N . ARG A 1 257 ? 6.615 3.745 16.223 1.00 58.63 254 ARG A N 1
ATOM 1789 C CA . ARG A 1 257 ? 6.107 2.509 15.571 1.00 57.41 254 ARG A CA 1
ATOM 1790 C C . ARG A 1 257 ? 7.234 1.822 14.797 1.00 57.33 254 ARG A C 1
ATOM 1791 O O . ARG A 1 257 ? 7.425 0.612 15.000 1.00 56.55 254 ARG A O 1
ATOM 1799 N N . GLN A 1 258 ? 7.943 2.567 13.944 1.00 57.85 255 GLN A N 1
ATOM 1800 C CA . GLN A 1 258 ? 9.043 1.974 13.141 1.00 58.06 255 GLN A CA 1
ATOM 1801 C C . GLN A 1 258 ? 10.099 1.372 14.078 1.00 57.08 255 GLN A C 1
ATOM 1802 O O . GLN A 1 258 ? 10.612 0.276 13.756 1.00 58.17 255 GLN A O 1
ATOM 1808 N N . ARG A 1 259 ? 10.395 2.045 15.195 1.00 56.94 256 ARG A N 1
ATOM 1809 C CA . ARG A 1 259 ? 11.420 1.526 16.144 1.00 56.07 256 ARG A CA 1
ATOM 1810 C C . ARG A 1 259 ? 10.861 0.344 16.952 1.00 53.48 256 ARG A C 1
ATOM 1811 O O . ARG A 1 259 ? 11.658 -0.550 17.279 1.00 51.99 256 ARG A O 1
ATOM 1819 N N . THR A 1 260 ? 9.559 0.328 17.251 1.00 52.10 257 THR A N 1
ATOM 1820 C CA . THR A 1 260 ? 8.965 -0.812 18.005 1.00 51.93 257 THR A CA 1
ATOM 1821 C C . THR A 1 260 ? 8.969 -2.060 17.108 1.00 51.87 257 THR A C 1
ATOM 1822 O O . THR A 1 260 ? 9.422 -3.120 17.582 1.00 51.96 257 THR A O 1
ATOM 1826 N N . ILE A 1 261 ? 8.497 -1.923 15.861 1.00 53.00 258 ILE A N 1
ATOM 1827 C CA . ILE A 1 261 ? 8.451 -3.051 14.879 1.00 51.40 258 ILE A CA 1
ATOM 1828 C C . ILE A 1 261 ? 9.874 -3.563 14.614 1.00 52.00 258 ILE A C 1
ATOM 1829 O O . ILE A 1 261 ? 10.006 -4.751 14.258 1.00 52.36 258 ILE A O 1
ATOM 1834 N N . ALA A 1 262 ? 10.888 -2.704 14.778 1.00 53.20 259 ALA A N 1
ATOM 1835 C CA . ALA A 1 262 ? 12.305 -3.101 14.577 1.00 55.62 259 ALA A CA 1
ATOM 1836 C C . ALA A 1 262 ? 12.876 -3.629 15.902 1.00 55.48 259 ALA A C 1
ATOM 1837 O O . ALA A 1 262 ? 14.071 -3.983 15.943 1.00 56.06 259 ALA A O 1
ATOM 1839 N N . ASN A 1 263 ? 12.035 -3.666 16.939 1.00 56.94 260 ASN A N 1
ATOM 1840 C CA . ASN A 1 263 ? 12.402 -4.141 18.300 1.00 60.17 260 ASN A CA 1
ATOM 1841 C C . ASN A 1 263 ? 13.625 -3.357 18.801 1.00 59.30 260 ASN A C 1
ATOM 1842 O O . ASN A 1 263 ? 14.567 -3.990 19.304 1.00 57.97 260 ASN A O 1
ATOM 1847 N N . GLU A 1 264 ? 13.599 -2.028 18.652 1.00 61.40 261 GLU A N 1
ATOM 1848 C CA . GLU A 1 264 ? 14.699 -1.134 19.111 1.00 62.82 261 GLU A CA 1
ATOM 1849 C C . GLU A 1 264 ? 14.245 -0.410 20.385 1.00 61.58 261 GLU A C 1
ATOM 1850 O O . GLU A 1 264 ? 15.117 0.044 21.155 1.00 62.87 261 GLU A O 1
ATOM 1856 N N . ILE A 1 265 ? 12.927 -0.317 20.588 1.00 59.36 262 ILE A N 1
ATOM 1857 C CA . ILE A 1 265 ? 12.342 0.345 21.791 1.00 60.57 262 ILE A CA 1
ATOM 1858 C C . ILE A 1 265 ? 11.095 -0.428 22.219 1.00 57.87 262 ILE A C 1
ATOM 1859 O O . ILE A 1 265 ? 10.646 -1.309 21.464 1.00 56.13 262 ILE A O 1
ATOM 1864 N N . VAL A 1 266 ? 10.567 -0.085 23.395 1.00 59.22 263 VAL A N 1
ATOM 1865 C CA . VAL A 1 266 ? 9.342 -0.728 23.952 1.00 58.16 263 VAL A CA 1
ATOM 1866 C C . VAL A 1 266 ? 8.463 0.381 24.520 1.00 58.85 263 VAL A C 1
ATOM 1867 O O . VAL A 1 266 ? 8.742 0.897 25.600 1.00 61.68 263 VAL A O 1
ATOM 1871 N N . PRO A 1 267 ? 7.423 0.834 23.785 1.00 57.16 264 PRO A N 1
ATOM 1872 C CA . PRO A 1 267 ? 6.533 1.867 24.300 1.00 59.07 264 PRO A CA 1
ATOM 1873 C C . PRO A 1 267 ? 6.023 1.346 25.649 1.00 59.64 264 PRO A C 1
ATOM 1874 O O . PRO A 1 267 ? 5.385 0.300 25.663 1.00 60.09 264 PRO A O 1
ATOM 1878 N N . THR A 1 268 ? 6.353 2.050 26.734 1.00 60.35 265 THR A N 1
ATOM 1879 C CA . THR A 1 268 ? 5.930 1.601 28.087 1.00 59.60 265 THR A CA 1
ATOM 1880 C C . THR A 1 268 ? 4.725 2.427 28.544 1.00 60.12 265 THR A C 1
ATOM 1881 O O . THR A 1 268 ? 4.841 3.655 28.599 1.00 61.07 265 THR A O 1
ATOM 1885 N N . ILE A 1 269 ? 3.613 1.751 28.833 1.00 60.62 266 ILE A N 1
ATOM 1886 C CA . ILE A 1 269 ? 2.351 2.387 29.321 1.00 62.24 266 ILE A CA 1
ATOM 1887 C C . ILE A 1 269 ? 2.037 1.805 30.704 1.00 62.52 266 ILE A C 1
ATOM 1888 O O . ILE A 1 269 ? 2.722 0.846 31.100 1.00 58.80 266 ILE A O 1
ATOM 1893 N N . LEU A 1 270 ? 1.053 2.365 31.412 1.00 65.54 267 LEU A N 1
ATOM 1894 C CA . LEU A 1 270 ? 0.746 1.865 32.776 1.00 66.79 267 LEU A CA 1
ATOM 1895 C C . LEU A 1 270 ? -0.751 1.980 33.064 1.00 68.67 267 LEU A C 1
ATOM 1896 O O . LEU A 1 270 ? -1.474 2.582 32.238 1.00 68.54 267 LEU A O 1
ATOM 1901 N N . GLY A 1 271 ? -1.177 1.416 34.199 1.00 70.98 268 GLY A N 1
ATOM 1902 C CA . GLY A 1 271 ? -2.588 1.455 34.629 1.00 73.15 268 GLY A CA 1
ATOM 1903 C C . GLY A 1 271 ? -2.893 0.407 35.685 1.00 74.13 268 GLY A C 1
ATOM 1904 O O . GLY A 1 271 ? -1.951 -0.257 36.156 1.00 74.08 268 GLY A O 1
ATOM 1905 N N . SER A 1 272 ? -4.171 0.297 36.055 1.00 75.41 269 SER A N 1
ATOM 1906 C CA . SER A 1 272 ? -4.673 -0.688 37.048 1.00 75.48 269 SER A CA 1
ATOM 1907 C C . SER A 1 272 ? -5.863 -1.412 36.414 1.00 73.93 269 SER A C 1
ATOM 1908 O O . SER A 1 272 ? -6.944 -0.803 36.319 1.00 76.11 269 SER A O 1
ATOM 1911 N N . SER A 1 273 ? -5.648 -2.649 35.964 1.00 71.41 270 SER A N 1
ATOM 1912 C CA . SER A 1 273 ? -6.714 -3.445 35.307 1.00 70.93 270 SER A CA 1
ATOM 1913 C C . SER A 1 273 ? -7.872 -3.686 36.282 1.00 75.52 270 SER A C 1
ATOM 1914 O O . SER A 1 273 ? -9.037 -3.615 35.838 1.00 76.91 270 SER A O 1
ATOM 1917 N N . PHE A 1 274 ? -7.555 -3.939 37.558 1.00 79.02 271 PHE A N 1
ATOM 1918 C CA . PHE A 1 274 ? -8.580 -4.222 38.601 1.00 82.42 271 PHE A CA 1
ATOM 1919 C C . PHE A 1 274 ? -9.421 -2.971 38.888 1.00 85.10 271 PHE A C 1
ATOM 1920 O O . PHE A 1 274 ? -10.637 -3.118 39.110 1.00 86.63 271 PHE A O 1
ATOM 1928 N N . LYS A 1 275 ? -8.796 -1.788 38.873 1.00 86.90 272 LYS A N 1
ATOM 1929 C CA . LYS A 1 275 ? -9.510 -0.506 39.147 1.00 90.53 272 LYS A CA 1
ATOM 1930 C C . LYS A 1 275 ? -10.133 0.052 37.857 1.00 90.90 272 LYS A C 1
ATOM 1931 O O . LYS A 1 275 ? -10.816 1.088 37.948 1.00 90.94 272 LYS A O 1
ATOM 1937 N N . ASN A 1 276 ? -9.902 -0.602 36.710 1.00 91.91 273 ASN A N 1
ATOM 1938 C CA . ASN A 1 276 ? -10.462 -0.160 35.401 1.00 93.26 273 ASN A CA 1
ATOM 1939 C C . ASN A 1 276 ? -9.905 1.224 35.051 1.00 95.63 273 ASN A C 1
ATOM 1940 O O . ASN A 1 276 ? -10.710 2.172 34.941 1.00 98.13 273 ASN A O 1
ATOM 1945 N N . LYS A 1 277 ? -8.582 1.332 34.879 1.00 95.11 274 LYS A N 1
ATOM 1946 C CA . LYS A 1 277 ? -7.952 2.641 34.556 1.00 95.39 274 LYS A CA 1
ATOM 1947 C C . LYS A 1 277 ? -6.659 2.441 33.758 1.00 90.55 274 LYS A C 1
ATOM 1948 O O . LYS A 1 277 ? -5.613 2.219 34.394 1.00 89.91 274 LYS A O 1
ATOM 1954 N N . GLY A 1 278 ? -6.733 2.518 32.423 1.00 87.51 275 GLY A N 1
ATOM 1955 C CA . GLY A 1 278 ? -5.539 2.379 31.562 1.00 83.41 275 GLY A CA 1
ATOM 1956 C C . GLY A 1 278 ? -5.668 1.328 30.470 1.00 81.09 275 GLY A C 1
ATOM 1957 O O . GLY A 1 278 ? -5.017 1.507 29.420 1.00 80.73 275 GLY A O 1
ATOM 1958 N N . VAL A 1 279 ? -6.459 0.273 30.695 1.00 80.46 276 VAL A N 1
ATOM 1959 C CA . VAL A 1 279 ? -6.625 -0.833 29.698 1.00 77.71 276 VAL A CA 1
ATOM 1960 C C . VAL A 1 279 ? -6.973 -0.274 28.316 1.00 75.15 276 VAL A C 1
ATOM 1961 O O . VAL A 1 279 ? -6.328 -0.638 27.336 1.00 72.34 276 VAL A O 1
ATOM 1965 N N . PRO A 1 280 ? -7.993 0.604 28.165 1.00 75.97 277 PRO A N 1
ATOM 1966 C CA . PRO A 1 280 ? -8.349 1.137 26.846 1.00 75.66 277 PRO A CA 1
ATOM 1967 C C . PRO A 1 280 ? -7.176 1.790 26.094 1.00 74.11 277 PRO A C 1
ATOM 1968 O O . PRO A 1 280 ? -7.060 1.552 24.902 1.00 72.37 277 PRO A O 1
ATOM 1972 N N . LEU A 1 281 ? -6.353 2.591 26.784 1.00 73.51 278 LEU A N 1
ATOM 1973 C CA . LEU A 1 281 ? -5.185 3.248 26.132 1.00 73.18 278 LEU A CA 1
ATOM 1974 C C . LEU A 1 281 ? -4.168 2.175 25.723 1.00 71.91 278 LEU A C 1
ATOM 1975 O O . LEU A 1 281 ? -3.482 2.366 24.700 1.00 72.86 278 LEU A O 1
ATOM 1980 N N . MET A 1 282 ? -4.082 1.096 26.507 1.00 72.25 279 MET A N 1
ATOM 1981 C CA . MET A 1 282 ? -3.144 -0.023 26.226 1.00 69.95 279 MET A CA 1
ATOM 1982 C C . MET A 1 282 ? -3.586 -0.722 24.934 1.00 67.42 279 MET A C 1
ATOM 1983 O O . MET A 1 282 ? -2.708 -1.260 24.230 1.00 65.76 279 MET A O 1
ATOM 1988 N N . LEU A 1 283 ? -4.887 -0.667 24.618 1.00 67.15 280 LEU A N 1
ATOM 1989 C CA . LEU A 1 283 ? -5.420 -1.282 23.371 1.00 65.53 280 LEU A CA 1
ATOM 1990 C C . LEU A 1 283 ? -5.098 -0.348 22.198 1.00 64.10 280 LEU A C 1
ATOM 1991 O O . LEU A 1 283 ? -4.866 -0.864 21.082 1.00 61.51 280 LEU A O 1
ATOM 1996 N N . ASP A 1 284 ? -5.100 0.970 22.448 1.00 64.31 281 ASP A N 1
ATOM 1997 C CA . ASP A 1 284 ? -4.757 1.967 21.398 1.00 63.92 281 ASP A CA 1
ATOM 1998 C C . ASP A 1 284 ? -3.288 1.760 21.016 1.00 61.37 281 ASP A C 1
ATOM 1999 O O . ASP A 1 284 ? -2.982 1.775 19.807 1.00 61.29 281 ASP A O 1
ATOM 2004 N N . ALA A 1 285 ? -2.431 1.561 22.027 1.00 59.54 282 ALA A N 1
ATOM 2005 C CA . ALA A 1 285 ? -0.977 1.349 21.837 1.00 57.43 282 ALA A CA 1
ATOM 2006 C C . ALA A 1 285 ? -0.723 0.152 20.909 1.00 55.61 282 ALA A C 1
ATOM 2007 O O . ALA A 1 285 ? 0.247 0.220 20.132 1.00 56.41 282 ALA A O 1
ATOM 2009 N N . VAL A 1 286 ? -1.539 -0.905 21.004 1.00 54.78 283 VAL A N 1
ATOM 2010 C CA . VAL A 1 286 ? -1.386 -2.102 20.121 1.00 54.35 283 VAL A CA 1
ATOM 2011 C C . VAL A 1 286 ? -1.530 -1.646 18.663 1.00 55.54 283 VAL A C 1
ATOM 2012 O O . VAL A 1 286 ? -0.694 -2.046 17.830 1.00 55.61 283 VAL A O 1
ATOM 2016 N N . ILE A 1 287 ? -2.562 -0.848 18.372 1.00 57.20 284 ILE A N 1
ATOM 2017 C CA . ILE A 1 287 ? -2.793 -0.328 16.991 1.00 60.26 284 ILE A CA 1
ATOM 2018 C C . ILE A 1 287 ? -1.655 0.623 16.607 1.00 59.29 284 ILE A C 1
ATOM 2019 O O . ILE A 1 287 ? -1.076 0.443 15.523 1.00 58.30 284 ILE A O 1
ATOM 2024 N N . ASP A 1 288 ? -1.356 1.582 17.484 1.00 59.93 285 ASP A N 1
ATOM 2025 C CA . ASP A 1 288 ? -0.321 2.626 17.257 1.00 61.34 285 ASP A CA 1
ATOM 2026 C C . ASP A 1 288 ? 1.110 2.079 17.181 1.00 58.39 285 ASP A C 1
ATOM 2027 O O . ASP A 1 288 ? 1.878 2.657 16.391 1.00 59.05 285 ASP A O 1
ATOM 2032 N N . TYR A 1 289 ? 1.465 1.007 17.903 1.00 55.44 286 TYR A N 1
ATOM 2033 C CA . TYR A 1 289 ? 2.903 0.614 17.851 1.00 54.43 286 TYR A CA 1
ATOM 2034 C C . TYR A 1 289 ? 3.142 -0.879 17.571 1.00 51.65 286 TYR A C 1
ATOM 2035 O O . TYR A 1 289 ? 4.270 -1.191 17.143 1.00 48.39 286 TYR A O 1
ATOM 2044 N N . LEU A 1 290 ? 2.176 -1.774 17.803 1.00 52.23 287 LEU A N 1
ATOM 2045 C CA . LEU A 1 290 ? 2.458 -3.209 17.499 1.00 50.49 287 LEU A CA 1
ATOM 2046 C C . LEU A 1 290 ? 2.223 -3.462 16.012 1.00 49.82 287 LEU A C 1
ATOM 2047 O O . LEU A 1 290 ? 1.370 -2.835 15.394 1.00 50.02 287 LEU A O 1
ATOM 2052 N N . PRO A 1 291 ? 2.963 -4.415 15.406 1.00 49.81 288 PRO A N 1
ATOM 2053 C CA . PRO A 1 291 ? 2.874 -4.675 13.969 1.00 51.09 288 PRO A CA 1
ATOM 2054 C C . PRO A 1 291 ? 1.773 -5.581 13.413 1.00 54.05 288 PRO A C 1
ATOM 2055 O O . PRO A 1 291 ? 1.185 -6.336 14.152 1.00 56.89 288 PRO A O 1
ATOM 2059 N N . ALA A 1 292 ? 1.550 -5.455 12.101 1.00 58.33 289 ALA A N 1
ATOM 2060 C CA . ALA A 1 292 ? 0.575 -6.271 11.348 1.00 57.37 289 ALA A CA 1
ATOM 2061 C C . ALA A 1 292 ? 1.321 -7.514 10.872 1.00 56.62 289 ALA A C 1
ATOM 2062 O O . ALA A 1 292 ? 2.547 -7.507 10.819 1.00 57.32 289 ALA A O 1
ATOM 2064 N N . PRO A 1 293 ? 0.627 -8.611 10.504 1.00 57.91 290 PRO A N 1
ATOM 2065 C CA . PRO A 1 293 ? 1.306 -9.838 10.080 1.00 58.56 290 PRO A CA 1
ATOM 2066 C C . PRO A 1 293 ? 2.296 -9.710 8.911 1.00 61.67 290 PRO A C 1
ATOM 2067 O O . PRO A 1 293 ? 3.025 -10.659 8.681 1.00 69.42 290 PRO A O 1
ATOM 2071 N N . SER A 1 294 ? 2.325 -8.557 8.235 1.00 62.49 291 SER A N 1
ATOM 2072 C CA . SER A 1 294 ? 3.226 -8.360 7.066 1.00 61.53 291 SER A CA 1
ATOM 2073 C C . SER A 1 294 ? 4.415 -7.454 7.398 1.00 60.86 291 SER A C 1
ATOM 2074 O O . SER A 1 294 ? 5.324 -7.363 6.555 1.00 61.81 291 SER A O 1
ATOM 2077 N N . GLU A 1 295 ? 4.412 -6.824 8.575 1.00 61.26 292 GLU A N 1
ATOM 2078 C CA . GLU A 1 295 ? 5.497 -5.887 8.983 1.00 60.79 292 GLU A CA 1
ATOM 2079 C C . GLU A 1 295 ? 6.615 -6.612 9.752 1.00 58.02 292 GLU A C 1
ATOM 2080 O O . GLU A 1 295 ? 7.643 -5.960 10.025 1.00 61.36 292 GLU A O 1
ATOM 2086 N N . ILE A 1 296 ? 6.439 -7.899 10.073 1.00 53.73 293 ILE A N 1
ATOM 2087 C CA . ILE A 1 296 ? 7.489 -8.670 10.811 1.00 51.89 293 ILE A CA 1
ATOM 2088 C C . ILE A 1 296 ? 8.227 -9.572 9.823 1.00 52.30 293 ILE A C 1
ATOM 2089 O O . ILE A 1 296 ? 7.742 -9.814 8.718 1.00 53.88 293 ILE A O 1
ATOM 2094 N N . PRO A 1 297 ? 9.426 -10.092 10.183 1.00 49.33 294 PRO A N 1
ATOM 2095 C CA . PRO A 1 297 ? 10.176 -10.979 9.295 1.00 49.19 294 PRO A CA 1
ATOM 2096 C C . PRO A 1 297 ? 9.362 -12.200 8.844 1.00 48.47 294 PRO A C 1
ATOM 2097 O O . PRO A 1 297 ? 8.462 -12.601 9.562 1.00 45.84 294 PRO A O 1
ATOM 2101 N N . ALA A 1 298 ? 9.689 -12.737 7.665 1.00 48.82 295 ALA A N 1
ATOM 2102 C CA . ALA A 1 298 ? 8.998 -13.932 7.129 1.00 49.38 295 ALA A CA 1
ATOM 2103 C C . ALA A 1 298 ? 9.223 -15.107 8.087 1.00 49.04 295 ALA A C 1
ATOM 2104 O O . ALA A 1 298 ? 10.226 -15.081 8.827 1.00 51.55 295 ALA A O 1
ATOM 2106 N N . ILE A 1 299 ? 8.325 -16.093 8.077 1.00 49.94 296 ILE A N 1
ATOM 2107 C CA . ILE A 1 299 ? 8.469 -17.277 8.977 1.00 50.19 296 ILE A CA 1
ATOM 2108 C C . ILE A 1 299 ? 9.566 -18.181 8.391 1.00 52.77 296 ILE A C 1
ATOM 2109 O O . ILE A 1 299 ? 9.567 -18.379 7.158 1.00 52.54 296 ILE A O 1
ATOM 2114 N N . ARG A 1 300 ? 10.473 -18.674 9.244 1.00 54.76 297 ARG A N 1
ATOM 2115 C CA . ARG A 1 300 ? 11.586 -19.570 8.824 1.00 56.66 297 ARG A CA 1
ATOM 2116 C C . ARG A 1 300 ? 11.079 -21.015 8.824 1.00 53.08 297 ARG A C 1
ATOM 2117 O O . ARG A 1 300 ? 10.141 -21.312 9.574 1.00 53.61 297 ARG A O 1
ATOM 2125 N N . GLY A 1 301 ? 11.696 -21.874 8.017 1.00 52.94 298 GLY A N 1
ATOM 2126 C CA . GLY A 1 301 ? 11.289 -23.288 7.922 1.00 53.67 298 GLY A CA 1
ATOM 2127 C C . GLY A 1 301 ? 12.374 -24.136 7.288 1.00 54.58 298 GLY A C 1
ATOM 2128 O O . GLY A 1 301 ? 13.448 -23.602 7.013 1.00 55.14 298 GLY A O 1
ATOM 2129 N N . THR A 1 302 ? 12.083 -25.414 7.052 1.00 56.03 299 THR A N 1
ATOM 2130 C CA . THR A 1 302 ? 13.064 -26.355 6.455 1.00 61.52 299 THR A CA 1
ATOM 2131 C C . THR A 1 302 ? 12.361 -27.226 5.409 1.00 63.66 299 THR A C 1
ATOM 2132 O O . THR A 1 302 ? 11.119 -27.330 5.458 1.00 63.90 299 THR A O 1
ATOM 2136 N N . ASP A 1 303 ? 13.141 -27.802 4.491 1.00 67.89 300 ASP A N 1
ATOM 2137 C CA . ASP A 1 303 ? 12.588 -28.684 3.430 1.00 73.12 300 ASP A CA 1
ATOM 2138 C C . ASP A 1 303 ? 12.236 -30.019 4.078 1.00 73.29 300 ASP A C 1
ATOM 2139 O O . ASP A 1 303 ? 13.054 -30.589 4.796 1.00 74.73 300 ASP A O 1
ATOM 2144 N N . PRO A 1 304 ? 11.008 -30.548 3.871 1.00 75.47 301 PRO A N 1
ATOM 2145 C CA . PRO A 1 304 ? 10.618 -31.828 4.463 1.00 77.60 301 PRO A CA 1
ATOM 2146 C C . PRO A 1 304 ? 11.600 -32.980 4.189 1.00 78.99 301 PRO A C 1
ATOM 2147 O O . PRO A 1 304 ? 11.676 -33.881 5.000 1.00 75.43 301 PRO A O 1
ATOM 2151 N N . ASP A 1 305 ? 12.329 -32.907 3.071 1.00 81.95 302 ASP A N 1
ATOM 2152 C CA . ASP A 1 305 ? 13.289 -33.972 2.667 1.00 87.31 302 ASP A CA 1
ATOM 2153 C C . ASP A 1 305 ? 14.724 -33.620 3.088 1.00 86.76 302 ASP A C 1
ATOM 2154 O O . ASP A 1 305 ? 15.602 -34.486 2.896 1.00 87.46 302 ASP A O 1
ATOM 2159 N N . ASP A 1 306 ? 14.962 -32.418 3.634 1.00 83.43 303 ASP A N 1
ATOM 2160 C CA . ASP A 1 306 ? 16.342 -32.042 4.057 1.00 84.25 303 ASP A CA 1
ATOM 2161 C C . ASP A 1 306 ? 16.267 -31.008 5.190 1.00 81.88 303 ASP A C 1
ATOM 2162 O O . ASP A 1 306 ? 15.863 -29.862 4.923 1.00 83.34 303 ASP A O 1
ATOM 2167 N N . GLU A 1 307 ? 16.672 -31.416 6.397 1.00 82.81 304 GLU A N 1
ATOM 2168 C CA . GLU A 1 307 ? 16.669 -30.574 7.626 1.00 82.88 304 GLU A CA 1
ATOM 2169 C C . GLU A 1 307 ? 17.684 -29.428 7.524 1.00 77.82 304 GLU A C 1
ATOM 2170 O O . GLU A 1 307 ? 17.480 -28.399 8.205 1.00 75.45 304 GLU A O 1
ATOM 2176 N N . GLU A 1 308 ? 18.733 -29.607 6.712 1.00 77.22 305 GLU A N 1
ATOM 2177 C CA . GLU A 1 308 ? 19.826 -28.602 6.566 1.00 78.89 305 GLU A CA 1
ATOM 2178 C C . GLU A 1 308 ? 19.488 -27.576 5.475 1.00 78.97 305 GLU A C 1
ATOM 2179 O O . GLU A 1 308 ? 20.315 -26.669 5.255 1.00 78.43 305 GLU A O 1
ATOM 2185 N N . LYS A 1 309 ? 18.328 -27.720 4.825 1.00 77.03 306 LYS A N 1
ATOM 2186 C CA . LYS A 1 309 ? 17.884 -26.783 3.755 1.00 75.92 306 LYS A CA 1
ATOM 2187 C C . LYS A 1 309 ? 16.859 -25.822 4.365 1.00 70.63 306 LYS A C 1
ATOM 2188 O O . LYS A 1 309 ? 15.740 -26.268 4.652 1.00 66.78 306 LYS A O 1
ATOM 2194 N N . HIS A 1 310 ? 17.241 -24.553 4.546 1.00 69.04 307 HIS A N 1
ATOM 2195 C CA . HIS A 1 310 ? 16.354 -23.528 5.162 1.00 66.19 307 HIS A CA 1
ATOM 2196 C C . HIS A 1 310 ? 15.564 -22.770 4.088 1.00 64.31 307 HIS A C 1
ATOM 2197 O O . HIS A 1 310 ? 16.169 -22.317 3.107 1.00 62.97 307 HIS A O 1
ATOM 2204 N N . LEU A 1 311 ? 14.250 -22.646 4.308 1.00 63.39 308 LEU A N 1
ATOM 2205 C CA . LEU A 1 311 ? 13.285 -21.956 3.408 1.00 61.08 308 LEU A CA 1
ATOM 2206 C C . LEU A 1 311 ? 12.512 -20.913 4.220 1.00 57.05 308 LEU A C 1
ATOM 2207 O O . LEU A 1 311 ? 12.725 -20.859 5.453 1.00 53.38 308 LEU A O 1
ATOM 2212 N N . GLU A 1 312 ? 11.646 -20.131 3.565 1.00 55.54 309 GLU A N 1
ATOM 2213 C CA . GLU A 1 312 ? 10.821 -19.132 4.297 1.00 54.15 309 GLU A CA 1
ATOM 2214 C C . GLU A 1 312 ? 9.511 -18.917 3.529 1.00 53.43 309 GLU A C 1
ATOM 2215 O O . GLU A 1 312 ? 9.426 -19.346 2.367 1.00 51.82 309 GLU A O 1
ATOM 2221 N N . ARG A 1 313 ? 8.531 -18.300 4.191 1.00 52.83 310 ARG A N 1
ATOM 2222 C CA . ARG A 1 313 ? 7.195 -18.013 3.613 1.00 55.23 310 ARG A CA 1
ATOM 2223 C C . ARG A 1 313 ? 6.818 -16.570 3.962 1.00 57.70 310 ARG A C 1
ATOM 2224 O O . ARG A 1 313 ? 6.846 -16.220 5.162 1.00 56.32 310 ARG A O 1
ATOM 2232 N N . HIS A 1 314 ? 6.482 -15.772 2.945 1.00 62.66 311 HIS A N 1
ATOM 2233 C CA . HIS A 1 314 ? 6.112 -14.346 3.153 1.00 66.29 311 HIS A CA 1
ATOM 2234 C C . HIS A 1 314 ? 4.614 -14.245 3.457 1.00 65.81 311 HIS A C 1
ATOM 2235 O O . HIS A 1 314 ? 3.854 -15.087 2.947 1.00 65.58 311 HIS A O 1
ATOM 2242 N N . ALA A 1 315 ? 4.225 -13.250 4.262 1.00 63.61 312 ALA A N 1
ATOM 2243 C CA . ALA A 1 315 ? 2.810 -13.043 4.654 1.00 62.69 312 ALA A CA 1
ATOM 2244 C C . ALA A 1 315 ? 2.021 -12.463 3.471 1.00 65.24 312 ALA A C 1
ATOM 2245 O O . ALA A 1 315 ? 1.849 -11.227 3.418 1.00 65.30 312 ALA A O 1
ATOM 2247 N N . ASP A 1 316 ? 1.559 -13.333 2.566 1.00 67.50 313 ASP A N 1
ATOM 2248 C CA . ASP A 1 316 ? 0.788 -12.906 1.365 1.00 71.02 313 ASP A CA 1
ATOM 2249 C C . ASP A 1 316 ? -0.122 -14.060 0.920 1.00 70.97 313 ASP A C 1
ATOM 2250 O O . ASP A 1 316 ? 0.332 -15.223 0.949 1.00 66.23 313 ASP A O 1
ATOM 2255 N N . ASP A 1 317 ? -1.355 -13.731 0.519 1.00 73.08 314 ASP A N 1
ATOM 2256 C CA . ASP A 1 317 ? -2.372 -14.720 0.065 1.00 74.71 314 ASP A CA 1
ATOM 2257 C C . ASP A 1 317 ? -1.919 -15.395 -1.236 1.00 75.18 314 ASP A C 1
ATOM 2258 O O . ASP A 1 317 ? -2.376 -16.526 -1.507 1.00 73.05 314 ASP A O 1
ATOM 2263 N N . LYS A 1 318 ? -1.047 -14.721 -1.989 1.00 77.62 315 LYS A N 1
ATOM 2264 C CA . LYS A 1 318 ? -0.514 -15.195 -3.297 1.00 82.54 315 LYS A CA 1
ATOM 2265 C C . LYS A 1 318 ? 0.542 -16.291 -3.094 1.00 79.70 315 LYS A C 1
ATOM 2266 O O . LYS A 1 318 ? 0.609 -17.200 -3.943 1.00 80.44 315 LYS A O 1
ATOM 2272 N N . GLU A 1 319 ? 1.320 -16.213 -2.009 1.00 77.90 316 GLU A N 1
ATOM 2273 C CA . GLU A 1 319 ? 2.394 -17.206 -1.718 1.00 77.01 316 GLU A CA 1
ATOM 2274 C C . GLU A 1 319 ? 1.790 -18.574 -1.398 1.00 75.37 316 GLU A C 1
ATOM 2275 O O . GLU A 1 319 ? 0.607 -18.679 -1.081 1.00 74.68 316 GLU A O 1
ATOM 2281 N N . PRO A 1 320 ? 2.581 -19.672 -1.479 1.00 72.09 317 PRO A N 1
ATOM 2282 C CA . PRO A 1 320 ? 2.082 -21.011 -1.173 1.00 71.91 317 PRO A CA 1
ATOM 2283 C C . PRO A 1 320 ? 1.609 -21.111 0.285 1.00 71.50 317 PRO A C 1
ATOM 2284 O O . PRO A 1 320 ? 2.228 -20.511 1.152 1.00 71.12 317 PRO A O 1
ATOM 2288 N N . PHE A 1 321 ? 0.548 -21.885 0.513 1.00 71.31 318 PHE A N 1
ATOM 2289 C CA . PHE A 1 321 ? -0.028 -22.052 1.871 1.00 67.05 318 PHE A CA 1
ATOM 2290 C C . PHE A 1 321 ? 0.940 -22.761 2.825 1.00 63.80 318 PHE A C 1
ATOM 2291 O O . PHE A 1 321 ? 1.627 -23.714 2.422 1.00 68.37 318 PHE A O 1
ATOM 2299 N N . SER A 1 322 ? 0.969 -22.269 4.068 1.00 60.19 319 SER A N 1
ATOM 2300 C CA . SER A 1 322 ? 1.778 -22.816 5.188 1.00 56.96 319 SER A CA 1
ATOM 2301 C C . SER A 1 322 ? 1.097 -22.377 6.489 1.00 54.89 319 SER A C 1
ATOM 2302 O O . SER A 1 322 ? 0.726 -21.187 6.591 1.00 52.42 319 SER A O 1
ATOM 2305 N N . ALA A 1 323 ? 0.910 -23.307 7.424 1.00 54.51 320 ALA A N 1
ATOM 2306 C CA . ALA A 1 323 ? 0.263 -22.988 8.715 1.00 53.87 320 ALA A CA 1
ATOM 2307 C C . ALA A 1 323 ? 0.874 -23.868 9.800 1.00 54.68 320 ALA A C 1
ATOM 2308 O O . ALA A 1 323 ? 1.363 -24.968 9.468 1.00 57.43 320 ALA A O 1
ATOM 2310 N N . LEU A 1 324 ? 0.824 -23.391 11.043 1.00 55.55 321 LEU A N 1
ATOM 2311 C CA . LEU A 1 324 ? 1.383 -24.116 12.210 1.00 53.70 321 LEU A CA 1
ATOM 2312 C C . LEU A 1 324 ? 0.258 -24.454 13.190 1.00 54.72 321 LEU A C 1
ATOM 2313 O O . LEU A 1 324 ? -0.479 -23.525 13.575 1.00 54.39 321 LEU A O 1
ATOM 2318 N N . ALA A 1 325 ? 0.102 -25.740 13.522 1.00 56.68 322 ALA A N 1
ATOM 2319 C CA . ALA A 1 325 ? -0.900 -26.166 14.526 1.00 57.29 322 ALA A CA 1
ATOM 2320 C C . ALA A 1 325 ? -0.255 -25.876 15.883 1.00 58.68 322 ALA A C 1
ATOM 2321 O O . ALA A 1 325 ? 0.526 -26.724 16.350 1.00 61.63 322 ALA A O 1
ATOM 2323 N N . PHE A 1 326 ? -0.535 -24.704 16.463 1.00 58.66 323 PHE A N 1
ATOM 2324 C CA . PHE A 1 326 ? 0.112 -24.298 17.743 1.00 58.17 323 PHE A CA 1
ATOM 2325 C C . PHE A 1 326 ? -0.632 -24.813 18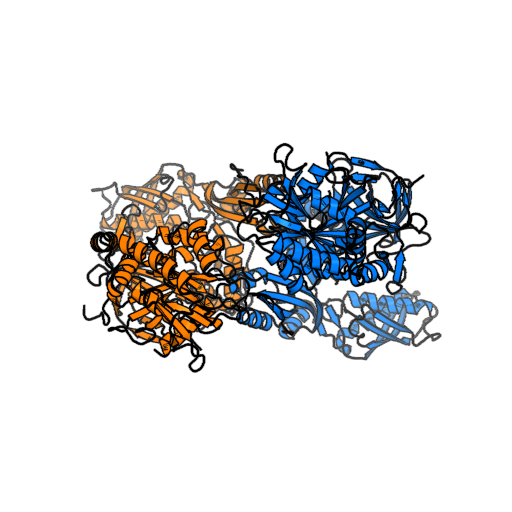.982 1.00 60.63 323 PHE A C 1
ATOM 2326 O O . PHE A 1 326 ? -0.037 -24.760 20.081 1.00 60.52 323 PHE A O 1
ATOM 2334 N N . LYS A 1 327 ? -1.865 -25.293 18.846 1.00 64.22 324 LYS A N 1
ATOM 2335 C CA . LYS A 1 327 ? -2.562 -25.780 20.068 1.00 67.63 324 LYS A CA 1
ATOM 2336 C C . LYS A 1 327 ? -3.668 -26.761 19.679 1.00 68.16 324 LYS A C 1
ATOM 2337 O O . LYS A 1 327 ? -4.379 -26.491 18.701 1.00 71.12 324 LYS A O 1
ATOM 2343 N N . ILE A 1 328 ? -3.790 -27.850 20.435 1.00 70.17 325 ILE A N 1
ATOM 2344 C CA . ILE A 1 328 ? -4.831 -28.891 20.195 1.00 73.72 325 ILE A CA 1
ATOM 2345 C C . ILE A 1 328 ? -5.696 -28.936 21.453 1.00 75.07 325 ILE A C 1
ATOM 2346 O O . ILE A 1 328 ? -5.232 -29.500 22.464 1.00 75.84 325 ILE A O 1
ATOM 2351 N N . ALA A 1 329 ? -6.888 -28.332 21.396 1.00 77.48 326 ALA A N 1
ATOM 2352 C CA . ALA A 1 329 ? -7.804 -28.294 22.563 1.00 81.05 326 ALA A CA 1
ATOM 2353 C C . ALA A 1 329 ? -8.991 -29.243 22.350 1.00 86.71 326 ALA A C 1
ATOM 2354 O O . ALA A 1 329 ? -9.189 -29.704 21.212 1.00 88.72 326 ALA A O 1
ATOM 2356 N N . THR A 1 330 ? -9.732 -29.538 23.423 1.00 92.57 327 THR A N 1
ATOM 2357 C CA . THR A 1 330 ? -10.944 -30.406 23.352 1.00 96.88 327 THR A CA 1
ATOM 2358 C C . THR A 1 330 ? -12.155 -29.503 23.606 1.00 97.13 327 THR A C 1
ATOM 2359 O O . THR A 1 330 ? -12.067 -28.672 24.536 1.00 95.11 327 THR A O 1
ATOM 2363 N N . ASP A 1 331 ? -13.216 -29.642 22.805 1.00 101.05 328 ASP A N 1
ATOM 2364 C CA . ASP A 1 331 ? -14.422 -28.791 22.991 1.00 105.32 328 ASP A CA 1
ATOM 2365 C C . ASP A 1 331 ? -15.644 -29.698 23.125 1.00 111.67 328 ASP A C 1
ATOM 2366 O O . ASP A 1 331 ? -15.753 -30.707 22.435 1.00 114.33 328 ASP A O 1
ATOM 2371 N N . PRO A 1 332 ? -16.582 -29.368 24.041 1.00 116.28 329 PRO A N 1
ATOM 2372 C CA . PRO A 1 332 ? -17.761 -30.202 24.270 1.00 120.83 329 PRO A CA 1
ATOM 2373 C C . PRO A 1 332 ? -18.872 -30.136 23.211 1.00 123.26 329 PRO A C 1
ATOM 2374 O O . PRO A 1 332 ? -19.809 -30.901 23.342 1.00 127.28 329 PRO A O 1
ATOM 2378 N N . PHE A 1 333 ? -18.751 -29.267 22.198 1.00 121.74 330 PHE A N 1
ATOM 2379 C CA . PHE A 1 333 ? -19.827 -29.145 21.173 1.00 124.72 330 PHE A CA 1
ATOM 2380 C C . PHE A 1 333 ? -19.338 -29.509 19.767 1.00 122.35 330 PHE A C 1
ATOM 2381 O O . PHE A 1 333 ? -20.116 -30.159 19.036 1.00 126.86 330 PHE A O 1
ATOM 2389 N N . VAL A 1 334 ? -18.126 -29.082 19.398 1.00 115.17 331 VAL A N 1
ATOM 2390 C CA . VAL A 1 334 ? -17.551 -29.375 18.044 1.00 114.13 331 VAL A CA 1
ATOM 2391 C C . VAL A 1 334 ? -16.467 -30.462 18.137 1.00 111.81 331 VAL A C 1
ATOM 2392 O O . VAL A 1 334 ? -16.019 -30.924 17.066 1.00 108.63 331 VAL A O 1
ATOM 2396 N N . GLY A 1 335 ? -16.065 -30.852 19.353 1.00 112.34 332 GLY A N 1
ATOM 2397 C CA . GLY A 1 335 ? -15.048 -31.906 19.540 1.00 112.41 332 GLY A CA 1
ATOM 2398 C C . GLY A 1 335 ? -13.641 -31.348 19.504 1.00 108.33 332 GLY A C 1
ATOM 2399 O O . GLY A 1 335 ? -13.458 -30.204 19.952 1.00 110.92 332 GLY A O 1
ATOM 2400 N N . THR A 1 336 ? -12.687 -32.132 18.989 1.00 105.34 333 THR A N 1
ATOM 2401 C CA . THR A 1 336 ? -11.261 -31.711 18.896 1.00 98.17 333 THR A CA 1
ATOM 2402 C C . THR A 1 336 ? -11.143 -30.423 18.073 1.00 90.50 333 THR A C 1
ATOM 2403 O O . THR A 1 336 ? -11.790 -30.338 17.015 1.00 93.90 333 THR A O 1
ATOM 2407 N N . LEU A 1 337 ? -10.356 -29.466 18.570 1.00 83.03 334 LEU A N 1
ATOM 2408 C CA . LEU A 1 337 ? -10.102 -28.167 17.894 1.00 78.61 334 LEU A CA 1
ATOM 2409 C C . LEU A 1 337 ? -8.600 -28.019 17.676 1.00 72.31 334 LEU A C 1
ATOM 2410 O O . LEU A 1 337 ? -7.861 -27.910 18.678 1.00 70.78 334 LEU A O 1
ATOM 2415 N N . THR A 1 338 ? -8.179 -28.043 16.411 1.00 70.85 335 THR A N 1
ATOM 2416 C CA . THR A 1 338 ? -6.755 -27.862 16.042 1.00 66.74 335 THR A CA 1
ATOM 2417 C C . THR A 1 338 ? -6.579 -26.394 15.641 1.00 64.68 335 THR A C 1
ATOM 2418 O O . THR A 1 338 ? -6.995 -26.040 14.517 1.00 67.36 335 THR A O 1
ATOM 2422 N N . PHE A 1 339 ? -6.038 -25.573 16.550 1.00 61.33 336 PHE A N 1
ATOM 2423 C CA . PHE A 1 339 ? -5.809 -24.128 16.285 1.00 60.32 336 PHE A CA 1
ATOM 2424 C C . PHE A 1 339 ? -4.602 -23.978 15.358 1.00 59.12 336 PHE A C 1
ATOM 2425 O O . PHE A 1 339 ? -3.505 -24.431 15.731 1.00 60.21 336 PHE A O 1
ATOM 2433 N N . ALA A 1 340 ? -4.811 -23.348 14.196 1.00 60.18 337 ALA A N 1
ATOM 2434 C CA . ALA A 1 340 ? -3.733 -23.161 13.197 1.00 59.07 337 ALA A CA 1
ATOM 2435 C C . ALA A 1 340 ? -3.480 -21.675 12.914 1.00 57.61 337 ALA A C 1
ATOM 2436 O O . ALA A 1 340 ? -4.449 -20.905 12.806 1.00 57.81 337 ALA A O 1
ATOM 2438 N N . ARG A 1 341 ? -2.201 -21.309 12.813 1.00 57.54 338 ARG A N 1
ATOM 2439 C CA . ARG A 1 341 ? -1.754 -19.928 12.487 1.00 56.86 338 ARG A CA 1
ATOM 2440 C C . ARG A 1 341 ? -1.308 -19.923 11.026 1.00 56.81 338 ARG A C 1
ATOM 2441 O O . ARG A 1 341 ? -0.291 -20.573 10.735 1.00 59.31 338 ARG A O 1
ATOM 2449 N N . VAL A 1 342 ? -2.059 -19.246 10.152 1.00 56.09 339 VAL A N 1
ATOM 2450 C CA . VAL A 1 342 ? -1.730 -19.199 8.692 1.00 56.41 339 VAL A CA 1
ATOM 2451 C C . VAL A 1 342 ? -0.676 -18.109 8.452 1.00 54.72 339 VAL A C 1
ATOM 2452 O O . VAL A 1 342 ? -1.001 -16.922 8.637 1.00 56.37 339 VAL A O 1
ATOM 2456 N N . TYR A 1 343 ? 0.537 -18.501 8.057 1.00 53.79 340 TYR A N 1
ATOM 2457 C CA . TYR A 1 343 ? 1.635 -17.525 7.806 1.00 54.40 340 TYR A CA 1
ATOM 2458 C C . TYR A 1 343 ? 1.627 -17.066 6.348 1.00 56.84 340 TYR A C 1
ATOM 2459 O O . TYR A 1 343 ? 1.913 -15.878 6.102 1.00 57.88 340 TYR A O 1
ATOM 2468 N N . SER A 1 344 ? 1.306 -17.979 5.427 1.00 59.42 341 SER A N 1
ATOM 2469 C CA . SER A 1 344 ? 1.279 -17.654 3.978 1.00 60.13 341 SER A CA 1
ATOM 2470 C C . SER A 1 344 ? 0.119 -18.378 3.296 1.00 63.51 341 SER A C 1
ATOM 2471 O O . SER A 1 344 ? -0.364 -19.377 3.850 1.00 66.34 341 SER A O 1
ATOM 2474 N N . GLY A 1 345 ? -0.290 -17.879 2.128 1.00 68.10 342 GLY A N 1
ATOM 2475 C CA . GLY A 1 345 ? -1.380 -18.483 1.339 1.00 70.86 342 GLY A CA 1
ATOM 2476 C C . GLY A 1 345 ? -2.740 -18.320 1.990 1.00 71.51 342 GLY A C 1
ATOM 2477 O O . GLY A 1 345 ? -2.921 -17.371 2.774 1.00 67.87 342 GLY A O 1
ATOM 2478 N N . VAL A 1 346 ? -3.664 -19.222 1.651 1.00 75.56 343 VAL A N 1
ATOM 2479 C CA . VAL A 1 346 ? -5.058 -19.200 2.182 1.00 76.23 343 VAL A CA 1
ATOM 2480 C C . VAL A 1 346 ? -5.495 -20.634 2.497 1.00 77.24 343 VAL A C 1
ATOM 2481 O O . VAL A 1 346 ? -5.261 -21.529 1.653 1.00 75.50 343 VAL A O 1
ATOM 2485 N N . LEU A 1 347 ? -6.085 -20.832 3.676 1.00 76.27 344 LEU A N 1
ATOM 2486 C CA . LEU A 1 347 ? -6.594 -22.165 4.081 1.00 77.86 344 LEU A CA 1
ATOM 2487 C C . LEU A 1 347 ? -8.106 -22.152 3.842 1.00 81.06 344 LEU A C 1
ATOM 2488 O O . LEU A 1 347 ? -8.786 -21.288 4.438 1.00 80.56 344 LEU A O 1
ATOM 2493 N N . SER A 1 348 ? -8.606 -23.058 2.996 1.00 83.97 345 SER A N 1
ATOM 2494 C CA . SER A 1 348 ? -10.060 -23.091 2.686 1.00 89.02 345 SER A CA 1
ATOM 2495 C C . SER A 1 348 ? -10.656 -24.485 2.917 1.00 91.32 345 SER A C 1
ATOM 2496 O O . SER A 1 348 ? -9.954 -25.493 2.681 1.00 90.64 345 SER A O 1
ATOM 2499 N N . SER A 1 349 ? -11.917 -24.517 3.357 1.00 94.78 346 SER A N 1
ATOM 2500 C CA . SER A 1 349 ? -12.652 -25.784 3.606 1.00 97.78 346 SER A CA 1
ATOM 2501 C C . SER A 1 349 ? -12.750 -26.572 2.296 1.00 101.61 346 SER A C 1
ATOM 2502 O O . SER A 1 349 ? -13.104 -25.963 1.267 1.00 100.27 346 SER A O 1
ATOM 2505 N N . GLY A 1 350 ? -12.432 -27.868 2.341 1.00 102.98 347 GLY A N 1
ATOM 2506 C CA . GLY A 1 350 ? -12.488 -28.733 1.148 1.00 106.73 347 GLY A CA 1
ATOM 2507 C C . GLY A 1 350 ? -11.122 -28.915 0.513 1.00 105.61 347 GLY A C 1
ATOM 2508 O O . GLY A 1 350 ? -10.954 -29.904 -0.229 1.00 109.43 347 GLY A O 1
ATOM 2509 N N . ASN A 1 351 ? -10.182 -28.002 0.784 1.00 104.26 348 ASN A N 1
ATOM 2510 C CA . ASN A 1 351 ? -8.816 -28.101 0.199 1.00 103.43 348 ASN A CA 1
ATOM 2511 C C . ASN A 1 351 ? -8.057 -29.277 0.821 1.00 99.58 348 ASN A C 1
ATOM 2512 O O . ASN A 1 351 ? -8.311 -29.594 1.999 1.00 97.72 348 ASN A O 1
ATOM 2517 N N . ALA A 1 352 ? -7.171 -29.891 0.032 1.00 97.97 349 ALA A N 1
ATOM 2518 C CA . ALA A 1 352 ? -6.333 -31.026 0.481 1.00 96.33 349 ALA A CA 1
ATOM 2519 C C . ALA A 1 352 ? -4.923 -30.493 0.756 1.00 92.11 349 ALA A C 1
ATOM 2520 O O . ALA A 1 352 ? -4.193 -30.210 -0.216 1.00 91.71 349 ALA A O 1
ATOM 2522 N N . VAL A 1 353 ? -4.576 -30.341 2.035 1.00 88.59 350 VAL A N 1
ATOM 2523 C CA . VAL A 1 353 ? -3.237 -29.817 2.439 1.00 85.39 350 VAL A CA 1
ATOM 2524 C C . VAL A 1 353 ? -2.350 -30.994 2.857 1.00 83.28 350 VAL A C 1
ATOM 2525 O O . VAL A 1 353 ? -2.872 -32.118 2.950 1.00 82.64 350 VAL A O 1
ATOM 2529 N N . LEU A 1 354 ? -1.063 -30.730 3.097 1.00 81.45 351 LEU A N 1
ATOM 2530 C CA . LEU A 1 354 ? -0.085 -31.773 3.510 1.00 80.29 351 LEU A CA 1
ATOM 2531 C C . LEU A 1 354 ? 0.376 -31.540 4.951 1.00 76.77 351 LEU A C 1
ATOM 2532 O O . LEU A 1 354 ? 0.558 -30.367 5.329 1.00 71.48 351 LEU A O 1
ATOM 2537 N N . ASN A 1 355 ? 0.542 -32.628 5.711 1.00 77.89 352 ASN A N 1
ATOM 2538 C CA . ASN A 1 355 ? 1.081 -32.576 7.097 1.00 75.84 352 ASN A CA 1
ATOM 2539 C C . ASN A 1 355 ? 2.560 -32.950 6.926 1.00 76.52 352 ASN A C 1
ATOM 2540 O O . ASN A 1 355 ? 2.909 -34.128 7.130 1.00 78.98 352 ASN A O 1
ATOM 2545 N N . SER A 1 356 ? 3.367 -31.974 6.496 1.00 73.81 353 SER A N 1
ATOM 2546 C CA . SER A 1 356 ? 4.819 -32.130 6.208 1.00 75.80 353 SER A CA 1
ATOM 2547 C C . SER A 1 356 ? 5.572 -32.885 7.314 1.00 77.39 353 SER A C 1
ATOM 2548 O O . SER A 1 356 ? 6.611 -33.489 6.991 1.00 80.08 353 SER A O 1
ATOM 2551 N N . VAL A 1 357 ? 5.084 -32.864 8.558 1.00 77.51 354 VAL A N 1
ATOM 2552 C CA . VAL A 1 357 ? 5.800 -33.586 9.657 1.00 78.93 354 VAL A CA 1
ATOM 2553 C C . VAL A 1 357 ? 5.478 -35.086 9.560 1.00 84.09 354 VAL A C 1
ATOM 2554 O O . VAL A 1 357 ? 6.417 -35.889 9.723 1.00 85.82 354 VAL A O 1
ATOM 2558 N N . LYS A 1 358 ? 4.209 -35.442 9.312 1.00 87.37 355 LYS A N 1
ATOM 2559 C CA . LYS A 1 358 ? 3.781 -36.868 9.159 1.00 89.92 355 LYS A CA 1
ATOM 2560 C C . LYS A 1 358 ? 3.897 -37.319 7.694 1.00 90.61 355 LYS A C 1
ATOM 2561 O O . LYS A 1 358 ? 3.944 -38.544 7.456 1.00 91.21 355 LYS A O 1
ATOM 2567 N N . GLY A 1 359 ? 3.932 -36.372 6.753 1.00 89.07 356 GLY A N 1
ATOM 2568 C CA . GLY A 1 359 ? 4.000 -36.726 5.324 1.00 91.65 356 GLY A CA 1
ATOM 2569 C C . GLY A 1 359 ? 2.716 -37.414 4.890 1.00 92.10 356 GLY A C 1
ATOM 2570 O O . GLY A 1 359 ? 2.790 -38.335 4.060 1.00 93.27 356 GLY A O 1
ATOM 2571 N N . LYS A 1 360 ? 1.582 -36.974 5.449 1.00 91.96 357 LYS A N 1
ATOM 2572 C CA . LYS A 1 360 ? 0.241 -37.540 5.143 1.00 96.10 357 LYS A CA 1
ATOM 2573 C C . LYS A 1 360 ? -0.704 -36.399 4.752 1.00 95.23 357 LYS A C 1
ATOM 2574 O O . LYS A 1 360 ? -0.577 -35.301 5.332 1.00 93.86 357 LYS A O 1
ATOM 2580 N N . LYS A 1 361 ? -1.610 -36.653 3.803 1.00 99.21 358 LYS A N 1
ATOM 2581 C CA . LYS A 1 361 ? -2.572 -35.617 3.343 1.00 99.91 358 LYS A CA 1
ATOM 2582 C C . LYS A 1 361 ? -3.691 -35.434 4.374 1.00 100.19 358 LYS A C 1
ATOM 2583 O O . LYS A 1 361 ? -4.000 -36.393 5.101 1.00 102.32 358 LYS A O 1
ATOM 2589 N N . GLU A 1 362 ? -4.255 -34.225 4.420 1.00 99.94 359 GLU A N 1
ATOM 2590 C CA . GLU A 1 362 ? -5.363 -33.849 5.340 1.00 99.19 359 GLU A CA 1
ATOM 2591 C C . GLU A 1 362 ? -6.446 -33.125 4.535 1.00 99.69 359 GLU A C 1
ATOM 2592 O O . GLU A 1 362 ? -6.085 -32.324 3.647 1.00 97.53 359 GLU A O 1
ATOM 2598 N N . ARG A 1 363 ? -7.718 -33.410 4.824 1.00 102.65 360 ARG A N 1
ATOM 2599 C CA . ARG A 1 363 ? -8.851 -32.749 4.122 1.00 106.11 360 ARG A CA 1
ATOM 2600 C C . ARG A 1 363 ? -9.458 -31.718 5.079 1.00 101.27 360 ARG A C 1
ATOM 2601 O O . ARG A 1 363 ? -10.085 -32.133 6.068 1.00 99.74 360 ARG A O 1
ATOM 2609 N N . ILE A 1 364 ? -9.257 -30.429 4.793 1.00 97.25 361 ILE A N 1
ATOM 2610 C CA . ILE A 1 364 ? -9.786 -29.335 5.661 1.00 95.42 361 ILE A CA 1
ATOM 2611 C C . ILE A 1 364 ? -11.316 -29.389 5.670 1.00 97.47 361 ILE A C 1
ATOM 2612 O O . ILE A 1 364 ? -11.921 -29.227 4.593 1.00 101.43 361 ILE A O 1
ATOM 2617 N N . GLY A 1 365 ? -11.902 -29.615 6.849 1.00 97.07 362 GLY A N 1
ATOM 2618 C CA . GLY A 1 365 ? -13.367 -29.667 7.009 1.00 101.55 362 GLY A CA 1
ATOM 2619 C C . GLY A 1 365 ? -13.889 -28.332 7.508 1.00 101.12 362 GLY A C 1
ATOM 2620 O O . GLY A 1 365 ? -13.553 -27.302 6.891 1.00 101.65 362 GLY A O 1
ATOM 2621 N N . ARG A 1 366 ? -14.669 -28.348 8.590 1.00 101.98 363 ARG A N 1
ATOM 2622 C CA . ARG A 1 366 ? -15.215 -27.101 9.179 1.00 101.66 363 ARG A CA 1
ATOM 2623 C C . ARG A 1 366 ? -14.103 -26.338 9.908 1.00 94.18 363 ARG A C 1
ATOM 2624 O O . ARG A 1 366 ? -13.188 -26.997 10.440 1.00 89.41 363 ARG A O 1
ATOM 2632 N N . MET A 1 367 ? -14.199 -25.006 9.928 1.00 91.38 364 MET A N 1
ATOM 2633 C CA . MET A 1 367 ? -13.224 -24.141 10.642 1.00 87.92 364 MET A CA 1
ATOM 2634 C C . MET A 1 367 ? -14.012 -23.098 11.435 1.00 89.20 364 MET A C 1
ATOM 2635 O O . MET A 1 367 ? -15.087 -22.674 10.947 1.00 94.37 364 MET A O 1
ATOM 2640 N N . VAL A 1 368 ? -13.498 -22.696 12.599 1.00 86.34 365 VAL A N 1
ATOM 2641 C CA . VAL A 1 368 ? -14.239 -21.706 13.434 1.00 87.72 365 VAL A CA 1
ATOM 2642 C C . VAL A 1 368 ? -13.251 -20.776 14.142 1.00 82.53 365 VAL A C 1
ATOM 2643 O O . VAL A 1 368 ? -12.115 -21.215 14.415 1.00 78.04 365 VAL A O 1
ATOM 2647 N N . GLN A 1 369 ? -13.669 -19.526 14.367 1.00 83.09 366 GLN A N 1
ATOM 2648 C CA . GLN A 1 369 ? -12.863 -18.513 15.100 1.00 80.46 366 GLN A CA 1
ATOM 2649 C C . GLN A 1 369 ? -13.590 -18.227 16.416 1.00 82.12 366 GLN A C 1
ATOM 2650 O O . GLN A 1 369 ? -14.803 -17.928 16.375 1.00 84.69 366 GLN A O 1
ATOM 2656 N N . MET A 1 370 ? -12.871 -18.336 17.532 1.00 80.74 367 MET A N 1
ATOM 2657 C CA . MET A 1 370 ? -13.459 -18.111 18.875 1.00 84.01 367 MET A CA 1
ATOM 2658 C C . MET A 1 370 ? -13.540 -16.609 19.174 1.00 84.34 367 MET A C 1
ATOM 2659 O O . MET A 1 370 ? -12.487 -15.940 19.153 1.00 88.56 367 MET A O 1
ATOM 2664 N N . HIS A 1 371 ? -14.756 -16.101 19.401 1.00 87.86 368 HIS A N 1
ATOM 2665 C CA . HIS A 1 371 ? -14.968 -14.669 19.756 1.00 87.89 368 HIS A CA 1
ATOM 2666 C C . HIS A 1 371 ? -15.167 -14.587 21.273 1.00 89.26 368 HIS A C 1
ATOM 2667 O O . HIS A 1 371 ? -15.120 -15.650 21.922 1.00 86.45 368 HIS A O 1
ATOM 2674 N N . ALA A 1 372 ? -15.364 -13.385 21.818 1.00 93.48 369 ALA A N 1
ATOM 2675 C CA . ALA A 1 372 ? -15.553 -13.248 23.282 1.00 97.38 369 ALA A CA 1
ATOM 2676 C C . ALA A 1 372 ? -16.752 -14.096 23.729 1.00 104.57 369 ALA A C 1
ATOM 2677 O O . ALA A 1 372 ? -16.589 -14.936 24.639 1.00 103.38 369 ALA A O 1
ATOM 2679 N N . ASN A 1 373 ? -17.903 -13.899 23.081 1.00 111.81 370 ASN A N 1
ATOM 2680 C CA . ASN A 1 373 ? -19.156 -14.622 23.427 1.00 120.86 370 ASN A CA 1
ATOM 2681 C C . ASN A 1 373 ? -19.582 -15.534 22.272 1.00 124.23 370 ASN A C 1
ATOM 2682 O O . ASN A 1 373 ? -20.058 -16.647 22.554 1.00 125.33 370 ASN A O 1
ATOM 2687 N N . GLN A 1 374 ? -19.409 -15.076 21.026 1.00 126.86 371 GLN A N 1
ATOM 2688 C CA . GLN A 1 374 ? -19.830 -15.852 19.824 1.00 126.24 371 GLN A CA 1
ATOM 2689 C C . GLN A 1 374 ? -18.789 -16.921 19.455 1.00 119.14 371 GLN A C 1
ATOM 2690 O O . GLN A 1 374 ? -17.777 -17.071 20.176 1.00 118.12 371 GLN A O 1
ATOM 2696 N N . ARG A 1 375 ? -19.061 -17.635 18.360 1.00 114.34 372 ARG A N 1
ATOM 2697 C CA . ARG A 1 375 ? -18.194 -18.704 17.796 1.00 108.88 372 ARG A CA 1
ATOM 2698 C C . ARG A 1 375 ? -18.471 -18.718 16.292 1.00 110.68 372 ARG A C 1
ATOM 2699 O O . ARG A 1 375 ? -19.177 -19.613 15.813 1.00 114.42 372 ARG A O 1
ATOM 2707 N N . ALA A 1 376 ? -17.918 -17.713 15.610 1.00 109.41 373 ALA A N 1
ATOM 2708 C CA . ALA A 1 376 ? -18.097 -17.472 14.161 1.00 110.29 373 ALA A CA 1
ATOM 2709 C C . ALA A 1 376 ? -17.489 -18.590 13.308 1.00 110.64 373 ALA A C 1
ATOM 2710 O O . ALA A 1 376 ? -16.275 -18.846 13.419 1.00 106.99 373 ALA A O 1
ATOM 2712 N N . GLU A 1 377 ? -18.331 -19.204 12.472 1.00 116.08 374 GLU A N 1
ATOM 2713 C CA . GLU A 1 377 ? -17.926 -20.277 11.525 1.00 116.86 374 GLU A CA 1
ATOM 2714 C C . GLU A 1 377 ? -17.303 -19.593 10.299 1.00 113.37 374 GLU A C 1
ATOM 2715 O O . GLU A 1 377 ? -17.766 -18.482 9.962 1.00 113.84 374 GLU A O 1
ATOM 2721 N N . ILE A 1 378 ? -16.290 -20.201 9.671 1.00 108.10 375 ILE A N 1
ATOM 2722 C CA . ILE A 1 378 ? -15.648 -19.604 8.454 1.00 107.98 375 ILE A CA 1
ATOM 2723 C C . ILE A 1 378 ? -15.156 -20.729 7.536 1.00 107.40 375 ILE A C 1
ATOM 2724 O O . ILE A 1 378 ? -15.099 -21.886 8.000 1.00 108.88 375 ILE A O 1
ATOM 2729 N N . LYS A 1 379 ? -14.810 -20.389 6.288 1.00 106.28 376 LYS A N 1
ATOM 2730 C CA . LYS A 1 379 ? -14.340 -21.400 5.302 1.00 105.85 376 LYS A CA 1
ATOM 2731 C C . LYS A 1 379 ? -13.058 -20.919 4.608 1.00 103.09 376 LYS A C 1
ATOM 2732 O O . LYS A 1 379 ? -12.479 -21.722 3.853 1.00 103.94 376 LYS A O 1
ATOM 2738 N N . ASP A 1 380 ? -12.630 -19.676 4.863 1.00 100.24 377 ASP A N 1
ATOM 2739 C CA . ASP A 1 380 ? -11.393 -19.122 4.243 1.00 97.27 377 ASP A CA 1
ATOM 2740 C C . ASP A 1 380 ? -10.587 -18.338 5.286 1.00 92.64 377 ASP A C 1
ATOM 2741 O O . ASP A 1 380 ? -11.087 -17.290 5.744 1.00 92.86 377 ASP A O 1
ATOM 2746 N N . VAL A 1 381 ? -9.400 -18.841 5.649 1.00 88.23 378 VAL A N 1
ATOM 2747 C CA . VAL A 1 381 ? -8.502 -18.160 6.632 1.00 83.58 378 VAL A CA 1
ATOM 2748 C C . VAL A 1 381 ? -7.244 -17.723 5.875 1.00 79.55 378 VAL A C 1
ATOM 2749 O O . VAL A 1 381 ? -6.449 -18.596 5.467 1.00 75.58 378 VAL A O 1
ATOM 2753 N N . CYS A 1 382 ? -7.097 -16.410 5.696 1.00 78.22 379 CYS A N 1
ATOM 2754 C CA . CYS A 1 382 ? -5.973 -15.812 4.930 1.00 76.71 379 CYS A CA 1
ATOM 2755 C C . CYS A 1 382 ? -4.720 -15.647 5.792 1.00 73.29 379 CYS A C 1
ATOM 2756 O O . CYS A 1 382 ? -4.807 -15.837 7.023 1.00 73.29 379 CYS A O 1
ATOM 2759 N N . ALA A 1 383 ? -3.607 -15.293 5.140 1.00 73.52 380 ALA A N 1
ATOM 2760 C CA . ALA A 1 383 ? -2.290 -15.082 5.788 1.00 70.22 380 ALA A CA 1
ATOM 2761 C C . ALA A 1 383 ? -2.418 -14.090 6.948 1.00 67.19 380 ALA A C 1
ATOM 2762 O O . ALA A 1 383 ? -3.156 -13.087 6.805 1.00 68.47 380 ALA A O 1
ATOM 2764 N N . GLY A 1 384 ? -1.719 -14.374 8.050 1.00 61.64 381 GLY A N 1
ATOM 2765 C CA . GLY A 1 384 ? -1.730 -13.507 9.242 1.00 60.79 381 GLY A CA 1
ATOM 2766 C C . GLY A 1 384 ? -2.969 -13.697 10.098 1.00 61.58 381 GLY A C 1
ATOM 2767 O O . GLY A 1 384 ? -3.091 -12.962 11.099 1.00 59.43 381 GLY A O 1
ATOM 2768 N N . ASP A 1 385 ? -3.842 -14.651 9.742 1.00 62.92 382 ASP A N 1
ATOM 2769 C CA . ASP A 1 385 ? -5.087 -14.886 10.528 1.00 63.21 382 ASP A CA 1
ATOM 2770 C C . ASP A 1 385 ? -4.981 -16.246 11.236 1.00 61.33 382 ASP A C 1
ATOM 2771 O O . ASP A 1 385 ? -4.089 -17.040 10.865 1.00 57.11 382 ASP A O 1
ATOM 2776 N N . ILE A 1 386 ? -5.867 -16.493 12.209 1.00 61.36 383 ILE A N 1
ATOM 2777 C CA . ILE A 1 386 ? -5.886 -17.752 13.015 1.00 60.90 383 ILE A CA 1
ATOM 2778 C C . ILE A 1 386 ? -7.307 -18.322 13.070 1.00 63.67 383 ILE A C 1
ATOM 2779 O O . ILE A 1 386 ? -8.261 -17.524 13.126 1.00 65.09 383 ILE A O 1
ATOM 2784 N N . ALA A 1 387 ? -7.424 -19.656 13.078 1.00 65.59 384 ALA A N 1
ATOM 2785 C CA . ALA A 1 387 ? -8.739 -20.336 13.165 1.00 69.25 384 ALA A CA 1
ATOM 2786 C C . ALA A 1 387 ? -8.559 -21.764 13.695 1.00 70.40 384 ALA A C 1
ATOM 2787 O O . ALA A 1 387 ? -7.433 -22.297 13.620 1.00 69.29 384 ALA A O 1
ATOM 2789 N N . ALA A 1 388 ? -9.645 -22.348 14.206 1.00 72.13 385 ALA A N 1
ATOM 2790 C CA . ALA A 1 388 ? -9.641 -23.722 14.758 1.00 72.21 385 ALA A CA 1
ATOM 2791 C C . ALA A 1 388 ? -10.186 -24.691 13.705 1.00 74.87 385 ALA A C 1
ATOM 2792 O O . ALA A 1 388 ? -11.234 -24.385 13.107 1.00 77.60 385 ALA A O 1
ATOM 2794 N N . LEU A 1 389 ? -9.488 -25.810 13.494 1.00 72.48 386 LEU A N 1
ATOM 2795 C CA . LEU A 1 389 ? -9.893 -26.831 12.491 1.00 74.43 386 LEU A CA 1
ATOM 2796 C C . LEU A 1 389 ? -10.597 -27.988 13.211 1.00 78.51 386 LEU A C 1
ATOM 2797 O O . LEU A 1 389 ? -10.078 -28.437 14.250 1.00 78.57 386 LEU A O 1
ATOM 2802 N N . ILE A 1 390 ? -11.724 -28.453 12.660 1.00 83.90 387 ILE A N 1
ATOM 2803 C CA . ILE A 1 390 ? -12.529 -29.562 13.258 1.00 88.52 387 ILE A CA 1
ATOM 2804 C C . ILE A 1 390 ? -12.247 -30.879 12.522 1.00 90.29 387 ILE A C 1
ATOM 2805 O O . ILE A 1 390 ? -11.890 -30.834 11.333 1.00 90.75 387 ILE A O 1
ATOM 2810 N N . GLY A 1 391 ? -12.397 -31.997 13.238 1.00 94.20 388 GLY A N 1
ATOM 2811 C CA . GLY A 1 391 ? -12.210 -33.358 12.700 1.00 100.63 388 GLY A CA 1
ATOM 2812 C C . GLY A 1 391 ? -10.871 -33.572 12.016 1.00 101.50 388 GLY A C 1
ATOM 2813 O O . GLY A 1 391 ? -10.877 -34.051 10.869 1.00 105.84 388 GLY A O 1
ATOM 2814 N N . MET A 1 392 ? -9.766 -33.230 12.682 1.00 102.96 389 MET A N 1
ATOM 2815 C CA . MET A 1 392 ? -8.416 -33.453 12.094 1.00 104.10 389 MET A CA 1
ATOM 2816 C C . MET A 1 392 ? -7.926 -34.842 12.518 1.00 106.49 389 MET A C 1
ATOM 2817 O O . MET A 1 392 ? -7.872 -35.108 13.737 1.00 101.89 389 MET A O 1
ATOM 2822 N N . LYS A 1 393 ? -7.607 -35.689 11.535 1.00 112.57 390 LYS A N 1
ATOM 2823 C CA . LYS A 1 393 ? -7.119 -37.075 11.781 1.00 118.89 390 LYS A CA 1
ATOM 2824 C C . LYS A 1 393 ? -5.607 -36.811 11.830 1.00 116.90 390 LYS A C 1
ATOM 2825 O O . LYS A 1 393 ? -5.059 -36.252 10.858 1.00 122.78 390 LYS A O 1
ATOM 2831 N N . ASP A 1 394 ? -4.977 -37.204 12.938 1.00 111.27 391 ASP A N 1
ATOM 2832 C CA . ASP A 1 394 ? -3.506 -37.308 13.151 1.00 107.05 391 ASP A CA 1
ATOM 2833 C C . ASP A 1 394 ? -2.670 -36.019 13.068 1.00 100.83 391 ASP A C 1
ATOM 2834 O O . ASP A 1 394 ? -1.697 -35.975 12.290 1.00 104.58 391 ASP A O 1
ATOM 2839 N N . VAL A 1 395 ? -3.043 -35.009 13.855 1.00 95.93 392 VAL A N 1
ATOM 2840 C CA . VAL A 1 395 ? -2.379 -33.668 13.833 1.00 91.12 392 VAL A CA 1
ATOM 2841 C C . VAL A 1 395 ? -1.875 -33.426 15.259 1.00 87.70 392 VAL A C 1
ATOM 2842 O O . VAL A 1 395 ? -2.714 -33.400 16.186 1.00 89.89 392 VAL A O 1
ATOM 2846 N N . THR A 1 396 ? -0.558 -33.290 15.426 1.00 82.52 393 THR A N 1
ATOM 2847 C CA . THR A 1 396 ? 0.077 -33.068 16.754 1.00 79.39 393 THR A CA 1
ATOM 2848 C C . THR A 1 396 ? 0.522 -31.607 16.872 1.00 72.01 393 THR A C 1
ATOM 2849 O O . THR A 1 396 ? 0.871 -31.015 15.833 1.00 68.04 393 THR A O 1
ATOM 2853 N N . THR A 1 397 ? 0.489 -31.049 18.087 1.00 66.40 394 THR A N 1
ATOM 2854 C CA . THR A 1 397 ? 0.938 -29.647 18.302 1.00 63.56 394 THR A CA 1
ATOM 2855 C C . THR A 1 397 ? 2.335 -29.499 17.690 1.00 60.93 394 THR A C 1
ATOM 2856 O O . THR A 1 397 ? 3.172 -30.374 17.928 1.00 64.02 394 THR A O 1
ATOM 2860 N N . GLY A 1 398 ? 2.566 -28.439 16.916 1.00 59.88 395 GLY A N 1
ATOM 2861 C CA . GLY A 1 398 ? 3.879 -28.221 16.276 1.00 59.69 395 GLY A CA 1
ATOM 2862 C C . GLY A 1 398 ? 3.917 -28.746 14.848 1.00 60.01 395 GLY A C 1
ATOM 2863 O O . GLY A 1 398 ? 4.912 -28.472 14.155 1.00 63.98 395 GLY A O 1
ATOM 2864 N N . ASP A 1 399 ? 2.895 -29.498 14.420 1.00 62.70 396 ASP A N 1
ATOM 2865 C CA . ASP A 1 399 ? 2.866 -30.002 13.021 1.00 62.88 396 ASP A CA 1
ATOM 2866 C C . ASP A 1 399 ? 2.626 -28.822 12.082 1.00 62.04 396 ASP A C 1
ATOM 2867 O O . ASP A 1 399 ? 2.052 -27.805 12.526 1.00 59.64 396 ASP A O 1
ATOM 2872 N N . THR A 1 400 ? 3.068 -28.963 10.832 1.00 63.36 397 THR A N 1
ATOM 2873 C CA . THR A 1 400 ? 2.885 -27.893 9.821 1.00 61.92 397 THR A CA 1
ATOM 2874 C C . THR A 1 400 ? 1.887 -28.365 8.766 1.00 62.36 397 THR A C 1
ATOM 2875 O O . THR A 1 400 ? 1.977 -29.537 8.364 1.00 63.02 397 THR A O 1
ATOM 2879 N N . LEU A 1 401 ? 0.948 -27.493 8.396 1.00 62.97 398 LEU A N 1
ATOM 2880 C CA . LEU A 1 401 ? -0.031 -27.776 7.314 1.00 66.95 398 LEU A CA 1
ATOM 2881 C C . LEU A 1 401 ? 0.379 -26.868 6.150 1.00 66.02 398 LEU A C 1
ATOM 2882 O O . LEU A 1 401 ? 0.476 -25.651 6.378 1.00 65.53 398 LEU A O 1
ATOM 2887 N N . CYS A 1 402 ? 0.645 -27.429 4.969 1.00 67.80 399 CYS A N 1
ATOM 2888 C CA . CYS A 1 402 ? 1.096 -26.572 3.840 1.00 69.93 399 CYS A CA 1
ATOM 2889 C C . CYS A 1 402 ? 0.654 -27.126 2.487 1.00 74.37 399 CYS A C 1
ATOM 2890 O O . CYS A 1 402 ? -0.028 -28.169 2.456 1.00 79.64 399 CYS A O 1
ATOM 2893 N N . ASP A 1 403 ? 1.043 -26.422 1.420 1.00 77.67 400 ASP A N 1
ATOM 2894 C CA . ASP A 1 403 ? 0.744 -26.808 0.017 1.00 81.65 400 ASP A CA 1
ATOM 2895 C C . ASP A 1 403 ? 1.519 -28.097 -0.280 1.00 81.46 400 ASP A C 1
ATOM 2896 O O . ASP A 1 403 ? 2.706 -28.172 0.098 1.00 78.93 400 ASP A O 1
ATOM 2901 N N . MET A 1 404 ? 0.865 -29.067 -0.922 1.00 85.76 401 MET A N 1
ATOM 2902 C CA . MET A 1 404 ? 1.514 -30.367 -1.252 1.00 89.55 401 MET A CA 1
ATOM 2903 C C . MET A 1 404 ? 2.520 -30.218 -2.405 1.00 90.70 401 MET A C 1
ATOM 2904 O O . MET A 1 404 ? 3.467 -31.022 -2.439 1.00 89.64 401 MET A O 1
ATOM 2909 N N . ASP A 1 405 ? 2.368 -29.207 -3.270 1.00 92.45 402 ASP A N 1
ATOM 2910 C CA . ASP A 1 405 ? 3.307 -29.007 -4.413 1.00 97.03 402 ASP A CA 1
ATOM 2911 C C . ASP A 1 405 ? 4.576 -28.272 -3.947 1.00 96.44 402 ASP A C 1
ATOM 2912 O O . ASP A 1 405 ? 5.654 -28.575 -4.495 1.00 100.65 402 ASP A O 1
ATOM 2917 N N . LYS A 1 406 ? 4.462 -27.340 -2.993 1.00 93.54 403 LYS A N 1
ATOM 2918 C CA . LYS A 1 406 ? 5.640 -26.586 -2.464 1.00 90.09 403 LYS A CA 1
ATOM 2919 C C . LYS A 1 406 ? 5.623 -26.685 -0.939 1.00 82.05 403 LYS A C 1
ATOM 2920 O O . LYS A 1 406 ? 5.395 -25.697 -0.242 1.00 78.24 403 LYS A O 1
ATOM 2926 N N . PRO A 1 407 ? 5.921 -27.880 -0.381 1.00 77.76 404 PRO A N 1
ATOM 2927 C CA . PRO A 1 407 ? 5.869 -28.098 1.066 1.00 74.33 404 PRO A CA 1
ATOM 2928 C C . PRO A 1 407 ? 6.986 -27.443 1.891 1.00 71.26 404 PRO A C 1
ATOM 2929 O O . PRO A 1 407 ? 7.949 -26.971 1.325 1.00 70.30 404 PRO A O 1
ATOM 2933 N N . ILE A 1 408 ? 6.813 -27.459 3.216 1.00 69.76 405 ILE A N 1
ATOM 2934 C CA . ILE A 1 408 ? 7.782 -26.864 4.184 1.00 67.34 405 ILE A CA 1
ATOM 2935 C C . ILE A 1 408 ? 7.422 -27.337 5.598 1.00 64.41 405 ILE A C 1
ATOM 2936 O O . ILE A 1 408 ? 6.259 -27.716 5.820 1.00 63.84 405 ILE A O 1
ATOM 2941 N N . ILE A 1 409 ? 8.411 -27.336 6.492 1.00 64.35 406 ILE A N 1
ATOM 2942 C CA . ILE A 1 409 ? 8.236 -27.691 7.930 1.00 64.01 406 ILE A CA 1
ATOM 2943 C C . ILE A 1 409 ? 8.633 -26.434 8.708 1.00 62.72 406 ILE A C 1
ATOM 2944 O O . ILE A 1 409 ? 9.814 -26.072 8.658 1.00 62.80 406 ILE A O 1
ATOM 2949 N N . LEU A 1 410 ? 7.671 -25.781 9.362 1.00 62.09 407 LEU A N 1
ATOM 2950 C CA . LEU A 1 410 ? 7.930 -24.526 10.119 1.00 62.17 407 LEU A CA 1
ATOM 2951 C C . LEU A 1 410 ? 8.543 -24.824 11.495 1.00 64.43 407 LEU A C 1
ATOM 2952 O O . LEU A 1 410 ? 9.204 -23.927 12.043 1.00 62.89 407 LEU A O 1
ATOM 2957 N N . GLU A 1 411 ? 8.341 -26.036 12.023 1.00 104.99 408 GLU A N 1
ATOM 2958 C CA . GLU A 1 411 ? 8.870 -26.425 13.360 1.00 105.09 408 GLU A CA 1
ATOM 2959 C C . GLU A 1 411 ? 9.271 -27.905 13.353 1.00 111.17 408 GLU A C 1
ATOM 2960 O O . GLU A 1 411 ? 8.369 -28.761 13.244 1.00 113.38 408 GLU A O 1
ATOM 2966 N N . ARG A 1 412 ? 10.572 -28.190 13.473 1.00 121.75 409 ARG A N 1
ATOM 2967 C CA . ARG A 1 412 ? 11.072 -29.591 13.495 1.00 129.78 409 ARG A CA 1
ATOM 2968 C C . ARG A 1 412 ? 12.401 -29.754 14.235 1.00 143.01 409 ARG A C 1
ATOM 2969 O O . ARG A 1 412 ? 13.246 -28.847 14.148 1.00 149.11 409 ARG A O 1
ATOM 2977 N N . MET A 1 413 ? 12.564 -30.890 14.922 1.00 155.17 410 MET A N 1
ATOM 2978 C CA . MET A 1 413 ? 13.723 -31.147 15.814 1.00 159.71 410 MET A CA 1
ATOM 2979 C C . MET A 1 413 ? 13.809 -30.026 16.860 1.00 158.42 410 MET A C 1
ATOM 2980 O O . MET A 1 413 ? 12.754 -29.684 17.438 1.00 152.53 410 MET A O 1
ATOM 2985 N N . ASP A 1 414 ? 15.013 -29.490 17.097 1.00 162.05 411 ASP A N 1
ATOM 2986 C CA . ASP A 1 414 ? 15.243 -28.411 18.100 1.00 160.85 411 ASP A CA 1
ATOM 2987 C C . ASP A 1 414 ? 14.888 -28.955 19.495 1.00 157.49 411 ASP A C 1
ATOM 2988 O O . ASP A 1 414 ? 15.151 -28.250 20.483 1.00 165.85 411 ASP A O 1
ATOM 2993 N N . PHE A 1 415 ? 14.288 -30.153 19.563 1.00 148.44 412 PHE A N 1
ATOM 2994 C CA . PHE A 1 415 ? 13.938 -30.807 20.850 1.00 135.80 412 PHE A CA 1
ATOM 2995 C C . PHE A 1 415 ? 15.019 -31.802 21.244 1.00 125.49 412 PHE A C 1
ATOM 2996 O O . PHE A 1 415 ? 15.347 -32.700 20.469 1.00 126.93 412 PHE A O 1
ATOM 3004 N N . PRO A 1 416 ? 15.612 -31.683 22.451 1.00 111.25 413 PRO A N 1
ATOM 3005 C CA . PRO A 1 416 ? 16.590 -32.669 22.893 1.00 103.33 413 PRO A CA 1
ATOM 3006 C C . PRO A 1 416 ? 15.799 -33.957 23.175 1.00 91.76 413 PRO A C 1
ATOM 3007 O O . PRO A 1 416 ? 14.675 -33.843 23.645 1.00 79.83 413 PRO A O 1
ATOM 3011 N N . ASP A 1 417 ? 16.355 -35.130 22.851 1.00 85.19 414 ASP A N 1
ATOM 3012 C CA . ASP A 1 417 ? 15.620 -36.395 23.126 1.00 76.81 414 ASP A CA 1
ATOM 3013 C C . ASP A 1 417 ? 15.284 -36.434 24.612 1.00 69.83 414 ASP A C 1
ATOM 3014 O O . ASP A 1 417 ? 15.967 -35.804 25.417 1.00 70.59 414 ASP A O 1
ATOM 3019 N N . PRO A 1 418 ? 14.217 -37.144 25.035 1.00 62.63 415 PRO A N 1
ATOM 3020 C CA . PRO A 1 418 ? 13.887 -37.230 26.456 1.00 56.95 415 PRO A CA 1
ATOM 3021 C C . PRO A 1 418 ? 15.133 -37.602 27.276 1.00 59.40 415 PRO A C 1
ATOM 3022 O O . PRO A 1 418 ? 15.872 -38.484 26.861 1.00 62.62 415 PRO A O 1
ATOM 3026 N N . VAL A 1 419 ? 15.332 -36.908 28.400 1.00 55.21 416 VAL A N 1
ATOM 3027 C CA . VAL A 1 419 ? 16.507 -37.117 29.296 1.00 50.99 416 VAL A CA 1
ATOM 3028 C C . VAL A 1 419 ? 16.115 -37.963 30.511 1.00 47.45 416 VAL A C 1
ATOM 3029 O O . VAL A 1 419 ? 17.032 -38.474 31.172 1.00 46.18 416 VAL A O 1
ATOM 3033 N N . ILE A 1 420 ? 14.815 -38.122 30.780 1.00 46.58 417 ILE A N 1
ATOM 3034 C CA . ILE A 1 420 ? 14.366 -38.892 31.980 1.00 47.60 417 ILE A CA 1
ATOM 3035 C C . ILE A 1 420 ? 13.163 -39.767 31.614 1.00 46.77 417 ILE A C 1
ATOM 3036 O O . ILE A 1 420 ? 12.377 -39.355 30.751 1.00 45.72 417 ILE A O 1
ATOM 3041 N N . SER A 1 421 ? 13.012 -40.915 32.281 1.00 48.21 418 SER A N 1
ATOM 3042 C CA . SER A 1 421 ? 11.894 -41.842 31.970 1.00 51.35 418 SER A CA 1
ATOM 3043 C C . SER A 1 421 ? 11.362 -42.518 33.235 1.00 51.64 418 SER A C 1
ATOM 3044 O O . SER A 1 421 ? 12.114 -42.610 34.225 1.00 51.16 418 SER A O 1
ATOM 3047 N N . VAL A 1 422 ? 10.106 -42.974 33.173 1.00 51.92 419 VAL A N 1
ATOM 3048 C CA . VAL A 1 422 ? 9.442 -43.711 34.290 1.00 55.53 419 VAL A CA 1
ATOM 3049 C C . VAL A 1 422 ? 8.634 -44.859 33.682 1.00 56.70 419 VAL A C 1
ATOM 3050 O O . VAL A 1 422 ? 7.980 -44.646 32.638 1.00 55.10 419 VAL A O 1
ATOM 3054 N N . ALA A 1 423 ? 8.737 -46.041 34.285 1.00 64.09 420 ALA A N 1
ATOM 3055 C CA . ALA A 1 423 ? 7.976 -47.211 33.796 1.00 63.71 420 ALA A CA 1
ATOM 3056 C C . ALA A 1 423 ? 6.579 -47.133 34.409 1.00 64.25 420 ALA A C 1
ATOM 3057 O O . ALA A 1 423 ? 6.483 -46.917 35.622 1.00 68.93 420 ALA A O 1
ATOM 3059 N N . VAL A 1 424 ? 5.540 -47.238 33.588 1.00 63.09 421 VAL A N 1
ATOM 3060 C CA . VAL A 1 424 ? 4.143 -47.212 34.107 1.00 65.42 421 VAL A CA 1
ATOM 3061 C C . VAL A 1 424 ? 3.488 -48.540 33.706 1.00 69.05 421 VAL A C 1
ATOM 3062 O O . VAL A 1 424 ? 3.636 -48.950 32.530 1.00 65.34 421 VAL A O 1
ATOM 3066 N N . GLU A 1 425 ? 2.838 -49.203 34.670 1.00 77.40 422 GLU A N 1
ATOM 3067 C CA . GLU A 1 425 ? 2.140 -50.500 34.436 1.00 84.02 422 GLU A CA 1
ATOM 3068 C C . GLU A 1 425 ? 0.716 -50.390 34.975 1.00 80.58 422 GLU A C 1
ATOM 3069 O O . GLU A 1 425 ? 0.518 -49.984 36.119 1.00 73.96 422 GLU A O 1
ATOM 3075 N N . PRO A 1 426 ? -0.314 -50.726 34.164 1.00 83.67 423 PRO A N 1
ATOM 3076 C CA . PRO A 1 426 ? -1.701 -50.641 34.614 1.00 86.22 423 PRO A CA 1
ATOM 3077 C C . PRO A 1 426 ? -2.028 -51.799 35.565 1.00 94.57 423 PRO A C 1
ATOM 3078 O O . PRO A 1 426 ? -1.501 -52.877 35.357 1.00 98.30 423 PRO A O 1
ATOM 3082 N N . LYS A 1 427 ? -2.873 -51.552 36.572 1.00 96.55 424 LYS A N 1
ATOM 3083 C CA . LYS A 1 427 ? -3.236 -52.619 37.542 1.00 100.98 424 LYS A CA 1
ATOM 3084 C C . LYS A 1 427 ? -4.152 -53.644 36.860 1.00 101.72 424 LYS A C 1
ATOM 3085 O O . LYS A 1 427 ? -4.020 -54.845 37.173 1.00 109.65 424 LYS A O 1
ATOM 3091 N N . THR A 1 428 ? -5.043 -53.189 35.969 1.00 98.61 425 THR A N 1
ATOM 3092 C CA . THR A 1 428 ? -6.002 -54.099 35.276 1.00 101.22 425 THR A CA 1
ATOM 3093 C C . THR A 1 428 ? -5.929 -53.929 33.752 1.00 99.49 425 THR A C 1
ATOM 3094 O O . THR A 1 428 ? -5.336 -52.938 33.285 1.00 103.96 425 THR A O 1
ATOM 3098 N N . LYS A 1 429 ? -6.567 -54.847 33.017 1.00 100.41 426 LYS A N 1
ATOM 3099 C CA . LYS A 1 429 ? -6.612 -54.808 31.528 1.00 100.25 426 LYS A CA 1
ATOM 3100 C C . LYS A 1 429 ? -7.362 -53.553 31.075 1.00 96.16 426 LYS A C 1
ATOM 3101 O O . LYS A 1 429 ? -7.017 -53.000 30.004 1.00 87.74 426 LYS A O 1
ATOM 3107 N N . ALA A 1 430 ? -8.383 -53.157 31.842 1.00 97.16 427 ALA A N 1
ATOM 3108 C CA . ALA A 1 430 ? -9.202 -51.965 31.517 1.00 89.14 427 ALA A CA 1
ATOM 3109 C C . ALA A 1 430 ? -8.325 -50.713 31.585 1.00 84.49 427 ALA A C 1
ATOM 3110 O O . ALA A 1 430 ? -8.630 -49.738 30.872 1.00 87.83 427 ALA A O 1
ATOM 3112 N N . ASP A 1 431 ? -7.277 -50.752 32.411 1.00 79.02 428 ASP A N 1
ATOM 3113 C CA . ASP A 1 431 ? -6.348 -49.598 32.570 1.00 76.50 428 ASP A CA 1
ATOM 3114 C C . ASP A 1 431 ? -5.370 -49.581 31.391 1.00 73.49 428 ASP A C 1
ATOM 3115 O O . ASP A 1 431 ? -4.946 -48.486 31.001 1.00 67.73 428 ASP A O 1
ATOM 3120 N N . GLN A 1 432 ? -5.067 -50.754 30.827 1.00 77.66 429 GLN A N 1
ATOM 3121 C CA . GLN A 1 432 ? -4.133 -50.839 29.672 1.00 78.51 429 GLN A CA 1
ATOM 3122 C C . GLN A 1 432 ? -4.751 -50.114 28.471 1.00 74.89 429 GLN A C 1
ATOM 3123 O O . GLN A 1 432 ? -4.049 -49.288 27.863 1.00 68.47 429 GLN A O 1
ATOM 3129 N N . GLU A 1 433 ? -6.014 -50.414 28.146 1.00 79.89 430 GLU A N 1
ATOM 3130 C CA . GLU A 1 433 ? -6.687 -49.765 26.986 1.00 80.40 430 GLU A CA 1
ATOM 3131 C C . GLU A 1 433 ? -6.866 -48.269 27.277 1.00 72.01 430 GLU A C 1
ATOM 3132 O O . GLU A 1 433 ? -6.589 -47.460 26.364 1.00 67.08 430 GLU A O 1
ATOM 3138 N N . LYS A 1 434 ? -7.282 -47.923 28.502 1.00 66.60 431 LYS A N 1
ATOM 3139 C CA . LYS A 1 434 ? -7.488 -46.499 28.891 1.00 62.71 431 LYS A CA 1
ATOM 3140 C C . LYS A 1 434 ? -6.154 -45.742 28.882 1.00 59.65 431 LYS A C 1
ATOM 3141 O O . LYS A 1 434 ? -6.162 -44.570 28.471 1.00 55.08 431 LYS A O 1
ATOM 3147 N N . MET A 1 435 ? -5.062 -46.380 29.319 1.00 58.55 432 MET A N 1
ATOM 3148 C CA . MET A 1 435 ? -3.728 -45.721 29.336 1.00 57.40 432 MET A CA 1
ATOM 3149 C C . MET A 1 435 ? -3.312 -45.406 27.893 1.00 55.50 432 MET A C 1
ATOM 3150 O O . MET A 1 435 ? -2.789 -44.309 27.663 1.00 53.60 432 MET A O 1
ATOM 3155 N N . GLY A 1 436 ? -3.543 -46.341 26.965 1.00 57.54 433 GLY A N 1
ATOM 3156 C CA . GLY A 1 436 ? -3.196 -46.146 25.542 1.00 58.52 433 GLY A CA 1
ATOM 3157 C C . GLY A 1 436 ? -3.905 -44.937 24.952 1.00 59.34 433 GLY A C 1
ATOM 3158 O O . GLY A 1 436 ? -3.240 -44.140 24.252 1.00 62.57 433 GLY A O 1
ATOM 3159 N N . ILE A 1 437 ? -5.207 -44.810 25.228 1.00 61.34 434 ILE A N 1
ATOM 3160 C CA . ILE A 1 437 ? -6.036 -43.669 24.735 1.00 60.91 434 ILE A CA 1
ATOM 3161 C C . ILE A 1 437 ? -5.514 -42.365 25.348 1.00 58.60 434 ILE A C 1
ATOM 3162 O O . ILE A 1 437 ? -5.395 -41.370 24.602 1.00 57.81 434 ILE A O 1
ATOM 3167 N N . ALA A 1 438 ? -5.219 -42.383 26.654 1.00 55.61 435 ALA A N 1
ATOM 3168 C CA . ALA A 1 438 ? -4.729 -41.195 27.393 1.00 54.73 435 ALA A CA 1
ATOM 3169 C C . ALA A 1 438 ? -3.393 -40.716 26.826 1.00 50.04 435 ALA A C 1
ATOM 3170 O O . ALA A 1 438 ? -3.289 -39.521 26.505 1.00 49.53 435 ALA A O 1
ATOM 3172 N N . LEU A 1 439 ? -2.413 -41.613 26.711 1.00 50.14 436 LEU A N 1
ATOM 3173 C CA . LEU A 1 439 ? -1.078 -41.209 26.195 1.00 50.45 436 LEU A CA 1
ATOM 3174 C C . LEU A 1 439 ? -1.220 -40.725 24.753 1.00 50.67 436 LEU A C 1
ATOM 3175 O O . LEU A 1 439 ? -0.469 -39.812 24.373 1.00 54.58 436 LEU A O 1
ATOM 3180 N N . GLY A 1 440 ? -2.167 -41.291 23.999 1.00 51.50 437 GLY A N 1
ATOM 3181 C CA . GLY A 1 440 ? -2.378 -40.863 22.604 1.00 51.24 437 GLY A CA 1
ATOM 3182 C C . GLY A 1 440 ? -2.820 -39.411 22.531 1.00 50.46 437 GLY A C 1
ATOM 3183 O O . GLY A 1 440 ? -2.198 -38.646 21.768 1.00 57.98 437 GLY A O 1
ATOM 3184 N N . LYS A 1 441 ? -3.828 -39.036 23.326 1.00 48.96 438 LYS A N 1
ATOM 3185 C CA . LYS A 1 441 ? -4.348 -37.640 23.315 1.00 51.30 438 LYS A CA 1
ATOM 3186 C C . LYS A 1 441 ? -3.337 -36.695 23.967 1.00 49.63 438 LYS A C 1
ATOM 3187 O O . LYS A 1 441 ? -3.167 -35.555 23.461 1.00 50.20 438 LYS A O 1
ATOM 3193 N N . LEU A 1 442 ? -2.684 -37.152 25.034 1.00 47.77 439 LEU A N 1
ATOM 3194 C CA . LEU A 1 442 ? -1.674 -36.306 25.720 1.00 48.47 439 LEU A CA 1
ATOM 3195 C C . LEU A 1 442 ? -0.499 -36.090 24.766 1.00 52.72 439 LEU A C 1
ATOM 3196 O O . LEU A 1 442 ? 0.089 -35.005 24.814 1.00 52.82 439 LEU A O 1
ATOM 3201 N N . ALA A 1 443 ? -0.204 -37.086 23.920 1.00 58.81 440 ALA A N 1
ATOM 3202 C CA . ALA A 1 443 ? 0.911 -36.986 22.948 1.00 59.70 440 ALA A CA 1
ATOM 3203 C C . ALA A 1 443 ? 0.578 -35.916 21.908 1.00 62.23 440 ALA A C 1
ATOM 3204 O O . ALA A 1 443 ? 1.510 -35.195 21.501 1.00 60.51 440 ALA A O 1
ATOM 3206 N N . GLN A 1 444 ? -0.699 -35.821 21.507 1.00 66.40 441 GLN A N 1
ATOM 3207 C CA . GLN A 1 444 ? -1.124 -34.814 20.498 1.00 72.90 441 GLN A CA 1
ATOM 3208 C C . GLN A 1 444 ? -0.928 -33.402 21.055 1.00 69.35 441 GLN A C 1
ATOM 3209 O O . GLN A 1 444 ? -0.519 -32.529 20.272 1.00 71.71 441 GLN A O 1
ATOM 3215 N N . GLU A 1 445 ? -1.215 -33.188 22.341 1.00 66.42 442 GLU A N 1
ATOM 3216 C CA . GLU A 1 445 ? -1.078 -31.836 22.946 1.00 67.48 442 GLU A CA 1
ATOM 3217 C C . GLU A 1 445 ? 0.395 -31.518 23.221 1.00 63.74 442 GLU A C 1
ATOM 3218 O O . GLU A 1 445 ? 0.803 -30.369 22.983 1.00 63.13 442 GLU A O 1
ATOM 3224 N N . ASP A 1 446 ? 1.155 -32.508 23.688 1.00 63.83 443 ASP A N 1
ATOM 3225 C CA . ASP A 1 446 ? 2.580 -32.297 24.054 1.00 64.08 443 ASP A CA 1
ATOM 3226 C C . ASP A 1 446 ? 3.480 -33.257 23.279 1.00 63.02 443 ASP A C 1
ATOM 3227 O O . ASP A 1 446 ? 3.538 -34.444 23.583 1.00 63.97 443 ASP A O 1
ATOM 3232 N N . PRO A 1 447 ? 4.211 -32.777 22.249 1.00 65.57 444 PRO A N 1
ATOM 3233 C CA . PRO A 1 447 ? 5.115 -33.641 21.486 1.00 63.95 444 PRO A CA 1
ATOM 3234 C C . PRO A 1 447 ? 6.494 -33.836 22.145 1.00 62.32 444 PRO A C 1
ATOM 3235 O O . PRO A 1 447 ? 7.308 -34.555 21.589 1.00 63.92 444 PRO A O 1
ATOM 3239 N N . SER A 1 448 ? 6.727 -33.198 23.295 1.00 64.24 445 SER A N 1
ATOM 3240 C CA . SER A 1 448 ? 8.050 -33.278 23.975 1.00 65.46 445 SER A CA 1
ATOM 3241 C C . SER A 1 448 ? 8.229 -34.605 24.721 1.00 63.33 445 SER A C 1
ATOM 3242 O O . SER A 1 448 ? 9.363 -34.849 25.186 1.00 68.89 445 SER A O 1
ATOM 3245 N N . PHE A 1 449 ? 7.173 -35.422 24.843 1.00 58.82 446 PHE A N 1
ATOM 3246 C CA . PHE A 1 449 ? 7.334 -36.723 25.548 1.00 57.47 446 PHE A CA 1
ATOM 3247 C C . PHE A 1 449 ? 7.128 -37.870 24.552 1.00 57.82 446 PHE A C 1
ATOM 3248 O O . PHE A 1 449 ? 6.431 -37.705 23.532 1.00 62.58 446 PHE A O 1
ATOM 3256 N N . ARG A 1 450 ? 7.746 -39.011 24.852 1.00 58.95 447 ARG A N 1
ATOM 3257 C CA . ARG A 1 450 ? 7.641 -40.215 23.989 1.00 59.81 447 ARG A CA 1
ATOM 3258 C C . ARG A 1 450 ? 7.109 -41.390 24.810 1.00 58.34 447 ARG A C 1
ATOM 3259 O O . ARG A 1 450 ? 7.198 -41.350 26.049 1.00 57.15 447 ARG A O 1
ATOM 3267 N N . VAL A 1 451 ? 6.584 -42.396 24.111 1.00 67.32 448 VAL A N 1
ATOM 3268 C CA . VAL A 1 451 ? 6.016 -43.614 24.752 1.00 67.63 448 VAL A CA 1
ATOM 3269 C C . VAL A 1 451 ? 6.553 -44.835 24.004 1.00 69.92 448 VAL A C 1
ATOM 3270 O O . VAL A 1 451 ? 6.644 -44.777 22.768 1.00 69.96 448 VAL A O 1
ATOM 3274 N N . ARG A 1 452 ? 6.899 -45.888 24.744 1.00 74.20 449 ARG A N 1
ATOM 3275 C CA . ARG A 1 452 ? 7.420 -47.142 24.139 1.00 80.83 449 ARG A CA 1
ATOM 3276 C C . ARG A 1 452 ? 7.063 -48.290 25.086 1.00 86.38 449 ARG A C 1
ATOM 3277 O O . ARG A 1 452 ? 6.661 -47.998 26.233 1.00 84.98 449 ARG A O 1
ATOM 3285 N N . THR A 1 453 ? 7.199 -49.535 24.622 1.00 99.61 450 THR A N 1
ATOM 3286 C CA . THR A 1 453 ? 6.863 -50.725 25.451 1.00 107.31 450 THR A CA 1
ATOM 3287 C C . THR A 1 453 ? 8.274 -51.315 25.557 1.00 114.94 450 THR A C 1
ATOM 3288 O O . THR A 1 453 ? 8.900 -51.539 24.511 1.00 118.45 450 THR A O 1
ATOM 3292 N N . ASP A 1 454 ? 8.741 -51.535 26.788 1.00 119.80 451 ASP A N 1
ATOM 3293 C CA . ASP A 1 454 ? 9.983 -52.291 27.104 1.00 127.90 451 ASP A CA 1
ATOM 3294 C C . ASP A 1 454 ? 9.704 -53.798 27.017 1.00 136.53 451 ASP A C 1
ATOM 3295 O O . ASP A 1 454 ? 9.399 -54.395 28.063 1.00 142.68 451 ASP A O 1
ATOM 3300 N N . GLU A 1 455 ? 9.859 -54.383 25.824 1.00 141.37 452 GLU A N 1
ATOM 3301 C CA . GLU A 1 455 ? 9.601 -55.831 25.582 1.00 147.47 452 GLU A CA 1
ATOM 3302 C C . GLU A 1 455 ? 10.421 -56.683 26.564 1.00 156.63 452 GLU A C 1
ATOM 3303 O O . GLU A 1 455 ? 10.051 -57.862 26.776 1.00 162.43 452 GLU A O 1
ATOM 3309 N N . GLU A 1 456 ? 11.456 -56.094 27.175 1.00 152.79 453 GLU A N 1
ATOM 3310 C CA . GLU A 1 456 ? 12.336 -56.818 28.135 1.00 152.29 453 GLU A CA 1
ATOM 3311 C C . GLU A 1 456 ? 11.629 -57.014 29.486 1.00 149.13 453 GLU A C 1
ATOM 3312 O O . GLU A 1 456 ? 11.883 -58.053 30.127 1.00 149.00 453 GLU A O 1
ATOM 3318 N N . THR A 1 457 ? 10.769 -56.070 29.891 1.00 144.13 454 THR A N 1
ATOM 3319 C CA . THR A 1 457 ? 10.050 -56.144 31.199 1.00 140.02 454 THR A CA 1
ATOM 3320 C C . THR A 1 457 ? 8.526 -56.079 30.989 1.00 138.29 454 THR A C 1
ATOM 3321 O O . THR A 1 457 ? 7.792 -56.336 31.965 1.00 137.96 454 THR A O 1
ATOM 3325 N N . GLY A 1 458 ? 8.074 -55.757 29.773 1.00 134.10 455 GLY A N 1
ATOM 3326 C CA . GLY A 1 458 ? 6.631 -55.697 29.466 1.00 131.60 455 GLY A CA 1
ATOM 3327 C C . GLY A 1 458 ? 5.937 -54.534 30.154 1.00 125.82 455 GLY A C 1
ATOM 3328 O O . GLY A 1 458 ? 4.715 -54.628 30.373 1.00 123.58 455 GLY A O 1
ATOM 3329 N N . GLN A 1 459 ? 6.695 -53.485 30.483 1.00 118.39 456 GLN A N 1
ATOM 3330 C CA . GLN A 1 459 ? 6.154 -52.263 31.132 1.00 108.30 456 GLN A CA 1
ATOM 3331 C C . GLN A 1 459 ? 6.099 -51.133 30.101 1.00 101.29 456 GLN A C 1
ATOM 3332 O O . GLN A 1 459 ? 6.944 -51.125 29.179 1.00 102.35 456 GLN A O 1
ATOM 3338 N N . THR A 1 460 ? 5.121 -50.232 30.237 1.00 92.55 457 THR A N 1
ATOM 3339 C CA . THR A 1 460 ? 5.024 -49.048 29.344 1.00 84.40 457 THR A CA 1
ATOM 3340 C C . THR A 1 460 ? 6.005 -48.013 29.898 1.00 73.79 457 THR A C 1
ATOM 3341 O O . THR A 1 460 ? 5.908 -47.728 31.090 1.00 67.65 457 THR A O 1
ATOM 3345 N N . ILE A 1 461 ? 6.937 -47.525 29.077 1.00 70.22 458 ILE A N 1
ATOM 3346 C CA . ILE A 1 461 ? 7.939 -46.517 29.543 1.00 69.89 458 ILE A CA 1
ATOM 3347 C C . ILE A 1 461 ? 7.632 -45.158 28.911 1.00 62.75 458 ILE A C 1
ATOM 3348 O O . ILE A 1 461 ? 7.634 -45.071 27.667 1.00 61.48 458 ILE A O 1
ATOM 3353 N N . ILE A 1 462 ? 7.371 -44.152 29.752 1.00 57.36 459 ILE A N 1
ATOM 3354 C CA . ILE A 1 462 ? 7.096 -42.761 29.283 1.00 55.63 459 ILE A CA 1
ATOM 3355 C C . ILE A 1 462 ? 8.383 -41.964 29.507 1.00 54.14 459 ILE A C 1
ATOM 3356 O O . ILE A 1 462 ? 8.941 -42.062 30.618 1.00 57.92 459 ILE A O 1
ATOM 3361 N N . SER A 1 463 ? 8.839 -41.230 28.489 1.00 48.72 460 SER A N 1
ATOM 3362 C CA . SER A 1 463 ? 10.082 -40.424 28.599 1.00 48.11 460 SER A CA 1
ATOM 3363 C C . SER A 1 463 ? 9.734 -38.942 28.444 1.00 44.29 460 SER A C 1
ATOM 3364 O O . SER A 1 463 ? 8.848 -38.641 27.641 1.00 46.74 460 SER A O 1
ATOM 3367 N N . GLY A 1 464 ? 10.436 -38.063 29.165 1.00 43.71 461 GLY A N 1
ATOM 3368 C CA . GLY A 1 464 ? 10.158 -36.614 29.114 1.00 44.22 461 GLY A CA 1
ATOM 3369 C C . GLY A 1 464 ? 11.397 -35.772 29.349 1.00 45.41 461 GLY A C 1
ATOM 3370 O O . GLY A 1 464 ? 12.503 -36.342 29.349 1.00 48.68 461 GLY A O 1
ATOM 3371 N N . MET A 1 465 ? 11.193 -34.470 29.585 1.00 49.49 462 MET A N 1
ATOM 3372 C CA . MET A 1 465 ? 12.291 -33.484 29.778 1.00 53.75 462 MET A CA 1
ATOM 3373 C C . MET A 1 465 ? 12.689 -33.339 31.251 1.00 51.42 462 MET A C 1
ATOM 3374 O O . MET A 1 465 ? 13.748 -32.726 31.496 1.00 50.64 462 MET A O 1
ATOM 3379 N N . GLY A 1 466 ? 11.891 -33.854 32.193 1.00 51.22 463 GLY A N 1
ATOM 3380 C CA . GLY A 1 466 ? 12.261 -33.716 33.618 1.00 51.09 463 GLY A CA 1
ATOM 3381 C C . GLY A 1 466 ? 11.274 -34.384 34.557 1.00 53.23 463 GLY A C 1
ATOM 3382 O O . GLY A 1 466 ? 10.246 -34.907 34.065 1.00 55.22 463 GLY A O 1
ATOM 3383 N N . GLU A 1 467 ? 11.595 -34.385 35.859 1.00 56.93 464 GLU A N 1
ATOM 3384 C CA . GLU A 1 467 ? 10.732 -34.992 36.906 1.00 55.68 464 GLU A CA 1
ATOM 3385 C C . GLU A 1 467 ? 9.327 -34.397 36.851 1.00 53.51 464 GLU A C 1
ATOM 3386 O O . GLU A 1 467 ? 8.358 -35.181 36.855 1.00 56.11 464 GLU A O 1
ATOM 3392 N N . LEU A 1 468 ? 9.251 -33.064 36.841 1.00 56.10 465 LEU A N 1
ATOM 3393 C CA . LEU A 1 468 ? 7.959 -32.325 36.846 1.00 60.56 465 LEU A CA 1
ATOM 3394 C C . LEU A 1 468 ? 7.132 -32.700 35.619 1.00 58.18 465 LEU A C 1
ATOM 3395 O O . LEU A 1 468 ? 5.933 -32.984 35.780 1.00 60.72 465 LEU A O 1
ATOM 3400 N N . HIS A 1 469 ? 7.770 -32.699 34.450 1.00 54.84 466 HIS A N 1
ATOM 3401 C CA . HIS A 1 469 ? 7.103 -33.029 33.164 1.00 53.75 466 HIS A CA 1
ATOM 3402 C C . HIS A 1 469 ? 6.427 -34.405 33.270 1.00 51.08 466 HIS A C 1
ATOM 3403 O O . HIS A 1 469 ? 5.235 -34.492 32.925 1.00 50.35 466 HIS A O 1
ATOM 3410 N N . LEU A 1 470 ? 7.138 -35.417 33.778 1.00 48.70 467 LEU A N 1
ATOM 3411 C CA . LEU A 1 470 ? 6.546 -36.778 33.909 1.00 47.90 467 LEU A CA 1
ATOM 3412 C C . LEU A 1 470 ? 5.434 -36.766 34.961 1.00 50.77 467 LEU A C 1
ATOM 3413 O O . LEU A 1 470 ? 4.419 -37.462 34.742 1.00 51.05 467 LEU A O 1
ATOM 3418 N N . ASP A 1 471 ? 5.624 -36.021 36.057 1.00 52.59 468 ASP A N 1
ATOM 3419 C CA . ASP A 1 471 ? 4.592 -35.932 37.126 1.00 51.48 468 ASP A CA 1
ATOM 3420 C C . ASP A 1 471 ? 3.296 -35.384 36.517 1.00 53.76 468 ASP A C 1
ATOM 3421 O O . ASP A 1 471 ? 2.230 -35.934 36.842 1.00 61.44 468 ASP A O 1
ATOM 3426 N N . ILE A 1 472 ? 3.396 -34.357 35.664 1.00 51.37 469 ILE A N 1
ATOM 3427 C CA . ILE A 1 472 ? 2.203 -33.745 35.006 1.00 49.15 469 ILE A CA 1
ATOM 3428 C C . ILE A 1 472 ? 1.522 -34.791 34.119 1.00 47.94 469 ILE A C 1
ATOM 3429 O O . ILE A 1 472 ? 0.289 -34.954 34.249 1.00 46.45 469 ILE A O 1
ATOM 3434 N N . ILE A 1 473 ? 2.292 -35.461 33.255 1.00 49.10 470 ILE A N 1
ATOM 3435 C CA . ILE A 1 473 ? 1.715 -36.479 32.325 1.00 49.54 470 ILE A CA 1
ATOM 3436 C C . ILE A 1 473 ? 1.005 -37.567 33.135 1.00 51.03 470 ILE A C 1
ATOM 3437 O O . ILE A 1 473 ? -0.152 -37.901 32.787 1.00 50.56 470 ILE A O 1
ATOM 3442 N N . VAL A 1 474 ? 1.670 -38.079 34.177 1.00 51.98 471 VAL A N 1
ATOM 3443 C CA . VAL A 1 474 ? 1.104 -39.166 35.032 1.00 50.39 471 VAL A CA 1
ATOM 3444 C C . VAL A 1 474 ? -0.142 -38.649 35.758 1.00 48.91 471 VAL A C 1
ATOM 3445 O O . VAL A 1 474 ? -1.127 -39.406 35.832 1.00 47.80 471 VAL A O 1
ATOM 3449 N N . ASP A 1 475 ? -0.096 -37.410 36.258 1.00 49.58 472 ASP A N 1
ATOM 3450 C CA . ASP A 1 475 ? -1.241 -36.826 37.003 1.00 51.63 472 ASP A CA 1
ATOM 3451 C C . ASP A 1 475 ? -2.469 -36.714 36.095 1.00 54.62 472 ASP A C 1
ATOM 3452 O O . ASP A 1 475 ? -3.560 -37.146 36.530 1.00 56.62 472 ASP A O 1
ATOM 3457 N N . ARG A 1 476 ? -2.290 -36.150 34.893 1.00 53.87 473 ARG A N 1
ATOM 3458 C CA . ARG A 1 476 ? -3.420 -35.958 33.946 1.00 51.24 473 ARG A CA 1
ATOM 3459 C C . ARG A 1 476 ? -3.975 -37.313 33.515 1.00 48.95 473 ARG A C 1
ATOM 3460 O O . ARG A 1 476 ? -5.205 -37.415 33.347 1.00 52.69 473 ARG A O 1
ATOM 3468 N N . MET A 1 477 ? -3.097 -38.304 33.373 1.00 49.53 474 MET A N 1
ATOM 3469 C CA . MET A 1 477 ? -3.499 -39.670 32.944 1.00 53.39 474 MET A CA 1
ATOM 3470 C C . MET A 1 477 ? -4.417 -40.299 34.002 1.00 56.17 474 MET A C 1
ATOM 3471 O O . MET A 1 477 ? -5.393 -40.999 33.612 1.00 56.75 474 MET A O 1
ATOM 3476 N N . ARG A 1 478 ? -4.144 -40.030 35.282 1.00 57.13 475 ARG A N 1
ATOM 3477 C CA . ARG A 1 478 ? -4.962 -40.615 36.379 1.00 58.41 475 ARG A CA 1
ATOM 3478 C C . ARG A 1 478 ? -6.241 -39.808 36.607 1.00 56.29 475 ARG A C 1
ATOM 3479 O O . ARG A 1 478 ? -7.289 -40.445 36.761 1.00 58.56 475 ARG A O 1
ATOM 3487 N N . ARG A 1 479 ? -6.160 -38.475 36.615 1.00 55.58 476 ARG A N 1
ATOM 3488 C CA . ARG A 1 479 ? -7.373 -37.647 36.876 1.00 60.19 476 ARG A CA 1
ATOM 3489 C C . ARG A 1 479 ? -8.286 -37.542 35.650 1.00 57.51 476 ARG A C 1
ATOM 3490 O O . ARG A 1 479 ? -9.469 -37.903 35.785 1.00 54.25 476 ARG A O 1
ATOM 3498 N N . GLU A 1 480 ? -7.759 -37.074 34.512 1.00 57.41 477 GLU A N 1
ATOM 3499 C CA . GLU A 1 480 ? -8.598 -36.859 33.300 1.00 60.44 477 GLU A CA 1
ATOM 3500 C C . GLU A 1 480 ? -8.982 -38.161 32.587 1.00 58.47 477 GLU A C 1
ATOM 3501 O O . GLU A 1 480 ? -10.057 -38.157 31.964 1.00 65.08 477 GLU A O 1
ATOM 3507 N N . PHE A 1 481 ? -8.171 -39.223 32.668 1.00 59.73 478 PHE A N 1
ATOM 3508 C CA . PHE A 1 481 ? -8.524 -40.468 31.923 1.00 61.61 478 PHE A CA 1
ATOM 3509 C C . PHE A 1 481 ? -8.834 -41.636 32.868 1.00 62.80 478 PHE A C 1
ATOM 3510 O O . PHE A 1 481 ? -9.130 -42.734 32.353 1.00 64.09 478 PHE A O 1
ATOM 3518 N N . ASN A 1 482 ? -8.765 -41.419 34.184 1.00 64.91 479 ASN A N 1
ATOM 3519 C CA . ASN A 1 482 ? -9.103 -42.482 35.173 1.00 68.56 479 ASN A CA 1
ATOM 3520 C C . ASN A 1 482 ? -8.224 -43.722 34.962 1.00 65.22 479 ASN A C 1
ATOM 3521 O O . ASN A 1 482 ? -8.772 -44.840 34.986 1.00 65.16 479 ASN A O 1
ATOM 3526 N N . VAL A 1 483 ? -6.916 -43.534 34.779 1.00 64.58 480 VAL A N 1
ATOM 3527 C CA . VAL A 1 483 ? -5.980 -44.678 34.560 1.00 61.83 480 VAL A CA 1
ATOM 3528 C C . VAL A 1 483 ? -5.373 -45.073 35.908 1.00 62.16 480 VAL A C 1
ATOM 3529 O O . VAL A 1 483 ? -4.686 -44.238 36.517 1.00 62.11 480 VAL A O 1
ATOM 3533 N N . GLU A 1 484 ? -5.648 -46.301 36.349 1.00 64.55 481 GLU A N 1
ATOM 3534 C CA . GLU A 1 484 ? -5.124 -46.836 37.634 1.00 67.09 481 GLU A CA 1
ATOM 3535 C C . GLU A 1 484 ? -3.830 -47.588 37.279 1.00 62.38 481 GLU A C 1
ATOM 3536 O O . GLU A 1 484 ? -3.896 -48.505 36.441 1.00 58.87 481 GLU A O 1
ATOM 3542 N N . ALA A 1 485 ? -2.689 -47.202 37.859 1.00 62.73 482 ALA A N 1
ATOM 3543 C CA . ALA A 1 485 ? -1.416 -47.851 37.464 1.00 62.95 482 ALA A CA 1
ATOM 3544 C C . ALA A 1 485 ? -0.322 -47.641 38.513 1.00 60.14 482 ALA A C 1
ATOM 3545 O O . ALA A 1 485 ? -0.476 -46.760 39.381 1.00 58.63 482 ALA A O 1
ATOM 3547 N N . ASN A 1 486 ? 0.745 -48.438 38.408 1.00 62.64 483 ASN A N 1
ATOM 3548 C CA . ASN A 1 486 ? 1.928 -48.354 39.308 1.00 66.30 483 ASN A CA 1
ATOM 3549 C C . ASN A 1 486 ? 3.040 -47.661 38.514 1.00 65.76 483 ASN A C 1
ATOM 3550 O O . ASN A 1 486 ? 3.181 -47.987 37.315 1.00 59.67 483 ASN A O 1
ATOM 3555 N N . ILE A 1 487 ? 3.758 -46.717 39.131 1.00 69.06 484 ILE A N 1
ATOM 3556 C CA . ILE A 1 487 ? 4.852 -46.004 38.405 1.00 70.65 484 ILE A CA 1
ATOM 3557 C C . ILE A 1 487 ? 6.166 -46.227 39.153 1.00 71.59 484 ILE A C 1
ATOM 3558 O O . ILE A 1 487 ? 6.155 -46.200 40.401 1.00 72.87 484 ILE A O 1
ATOM 3563 N N . GLY A 1 488 ? 7.246 -46.474 38.412 1.00 73.57 485 GLY A N 1
ATOM 3564 C CA . GLY A 1 488 ? 8.568 -46.656 39.036 1.00 74.17 485 GLY A CA 1
ATOM 3565 C C . GLY A 1 488 ? 9.184 -45.302 39.328 1.00 69.10 485 GLY A C 1
ATOM 3566 O O . GLY A 1 488 ? 8.583 -44.279 38.927 1.00 60.07 485 GLY A O 1
ATOM 3567 N N . LYS A 1 489 ? 10.314 -45.284 40.035 1.00 74.42 486 LYS A N 1
ATOM 3568 C CA . LYS A 1 489 ? 10.997 -43.998 40.322 1.00 75.81 486 LYS A CA 1
ATOM 3569 C C . LYS A 1 489 ? 11.610 -43.511 39.014 1.00 67.01 486 LYS A C 1
ATOM 3570 O O . LYS A 1 489 ? 11.870 -44.308 38.116 1.00 66.72 486 LYS A O 1
ATOM 3576 N N . PRO A 1 490 ? 11.845 -42.193 38.847 1.00 68.02 487 PRO A N 1
ATOM 3577 C CA . PRO A 1 490 ? 12.452 -41.675 37.624 1.00 66.26 487 PRO A CA 1
ATOM 3578 C C . PRO A 1 490 ? 13.815 -42.324 37.332 1.00 67.66 487 PRO A C 1
ATOM 3579 O O . PRO A 1 490 ? 14.561 -42.572 38.259 1.00 72.12 487 PRO A O 1
ATOM 3583 N N . GLN A 1 491 ? 14.073 -42.606 36.053 1.00 65.54 488 GLN A N 1
ATOM 3584 C CA . GLN A 1 491 ? 15.332 -43.231 35.576 1.00 64.55 488 GLN A CA 1
ATOM 3585 C C . GLN A 1 491 ? 15.992 -42.272 34.587 1.00 61.43 488 GLN A C 1
ATOM 3586 O O . GLN A 1 491 ? 15.257 -41.649 33.816 1.00 59.81 488 GLN A O 1
ATOM 3592 N N . VAL A 1 492 ? 17.322 -42.175 34.615 1.00 58.69 489 VAL A N 1
ATOM 3593 C CA . VAL A 1 492 ? 18.062 -41.271 33.686 1.00 53.52 489 VAL A CA 1
ATOM 3594 C C . VAL A 1 492 ? 18.157 -41.946 32.309 1.00 48.65 489 VAL A C 1
ATOM 3595 O O . VAL A 1 492 ? 18.483 -43.147 32.254 1.00 48.61 489 VAL A O 1
ATOM 3599 N N . ALA A 1 493 ? 17.861 -41.194 31.245 1.00 44.89 490 ALA A N 1
ATOM 3600 C CA . ALA A 1 493 ? 17.926 -41.715 29.859 1.00 43.53 490 ALA A CA 1
ATOM 3601 C C . ALA A 1 493 ? 19.383 -41.688 29.383 1.00 43.69 490 ALA A C 1
ATOM 3602 O O . ALA A 1 493 ? 19.743 -40.783 28.602 1.00 43.27 490 ALA A O 1
ATOM 3604 N N . TYR A 1 494 ? 20.181 -42.654 29.840 1.00 43.88 491 TYR A N 1
ATOM 3605 C CA . TYR A 1 494 ? 21.611 -42.751 29.447 1.00 48.25 491 TYR A CA 1
ATOM 3606 C C . TYR A 1 494 ? 21.754 -43.044 27.948 1.00 48.84 491 TYR A C 1
ATOM 3607 O O . TYR A 1 494 ? 20.782 -43.483 27.302 1.00 48.95 491 TYR A O 1
ATOM 3616 N N . ARG A 1 495 ? 22.961 -42.789 27.436 1.00 51.42 492 ARG A N 1
ATOM 3617 C CA . ARG A 1 495 ? 23.387 -43.018 26.029 1.00 51.35 492 ARG A CA 1
ATOM 3618 C C . ARG A 1 495 ? 24.762 -43.690 26.064 1.00 54.72 492 ARG A C 1
ATOM 3619 O O . ARG A 1 495 ? 25.289 -43.901 27.179 1.00 57.01 492 ARG A O 1
ATOM 3627 N N . GLU A 1 496 ? 25.326 -44.003 24.897 1.00 56.89 493 GLU A N 1
ATOM 3628 C CA . GLU A 1 496 ? 26.665 -44.647 24.823 1.00 57.71 493 GLU A CA 1
ATOM 3629 C C . GLU A 1 496 ? 27.438 -44.063 23.638 1.00 57.67 493 GLU A C 1
ATOM 3630 O O . GLU A 1 496 ? 26.814 -43.408 22.786 1.00 56.95 493 GLU A O 1
ATOM 3636 N N . LYS A 1 497 ? 28.756 -44.270 23.618 1.00 59.16 494 LYS A N 1
ATOM 3637 C CA . LYS A 1 497 ? 29.620 -43.822 22.494 1.00 59.05 494 LYS A CA 1
ATOM 3638 C C . LYS A 1 497 ? 30.896 -44.661 22.542 1.00 59.55 494 LYS A C 1
ATOM 3639 O O . LYS A 1 497 ? 31.159 -45.242 23.602 1.00 59.43 494 LYS A O 1
ATOM 3645 N N . ILE A 1 498 ? 31.640 -44.726 21.437 1.00 62.31 495 ILE A N 1
ATOM 3646 C CA . ILE A 1 498 ? 32.912 -45.511 21.414 1.00 64.57 495 ILE A CA 1
ATOM 3647 C C . ILE A 1 498 ? 34.077 -44.519 21.424 1.00 68.56 495 ILE A C 1
ATOM 3648 O O . ILE A 1 498 ? 33.813 -43.304 21.357 1.00 67.20 495 ILE A O 1
ATOM 3653 N N . ARG A 1 499 ? 35.305 -45.036 21.504 1.00 76.34 496 ARG A N 1
ATOM 3654 C CA . ARG A 1 499 ? 36.533 -44.199 21.563 1.00 85.28 496 ARG A CA 1
ATOM 3655 C C . ARG A 1 499 ? 37.647 -44.884 20.759 1.00 92.68 496 ARG A C 1
ATOM 3656 O O . ARG A 1 499 ? 38.538 -44.173 20.256 1.00 100.06 496 ARG A O 1
ATOM 3664 N N . ASN A 1 500 ? 37.581 -46.216 20.644 1.00 94.44 497 ASN A N 1
ATOM 3665 C CA . ASN A 1 500 ? 38.596 -47.016 19.908 1.00 94.57 497 ASN A CA 1
ATOM 3666 C C . ASN A 1 500 ? 38.230 -47.123 18.428 1.00 94.13 497 ASN A C 1
ATOM 3667 O O . ASN A 1 500 ? 37.057 -47.419 18.132 1.00 92.35 497 ASN A O 1
ATOM 3672 N N . THR A 1 501 ? 39.203 -46.872 17.547 1.00 94.90 498 THR A N 1
ATOM 3673 C CA . THR A 1 501 ? 39.002 -47.014 16.082 1.00 90.27 498 THR A CA 1
ATOM 3674 C C . THR A 1 501 ? 39.362 -48.465 15.758 1.00 91.12 498 THR A C 1
ATOM 3675 O O . THR A 1 501 ? 40.549 -48.802 15.892 1.00 100.91 498 THR A O 1
ATOM 3679 N N . CYS A 1 502 ? 38.381 -49.294 15.387 1.00 87.41 499 CYS A N 1
ATOM 3680 C CA . CYS A 1 502 ? 38.680 -50.725 15.100 1.00 87.67 499 CYS A CA 1
ATOM 3681 C C . CYS A 1 502 ? 37.947 -51.236 13.851 1.00 81.99 499 CYS A C 1
ATOM 3682 O O . CYS A 1 502 ? 36.904 -50.664 13.481 1.00 77.91 499 CYS A O 1
ATOM 3685 N N . GLU A 1 503 ? 38.516 -52.275 13.233 1.00 80.53 500 GLU A N 1
ATOM 3686 C CA . GLU A 1 503 ? 37.973 -52.935 12.016 1.00 74.42 500 GLU A CA 1
ATOM 3687 C C . GLU A 1 503 ? 37.340 -54.262 12.450 1.00 72.94 500 GLU A C 1
ATOM 3688 O O . GLU A 1 503 ? 38.070 -55.092 13.026 1.00 72.14 500 GLU A O 1
ATOM 3694 N N . ILE A 1 504 ? 36.045 -54.454 12.174 1.00 67.45 501 ILE A N 1
ATOM 3695 C CA . ILE A 1 504 ? 35.328 -55.694 12.605 1.00 66.29 501 ILE A CA 1
ATOM 3696 C C . ILE A 1 504 ? 34.727 -56.413 11.391 1.00 67.20 501 ILE A C 1
ATOM 3697 O O . ILE A 1 504 ? 34.272 -55.723 10.454 1.00 65.89 501 ILE A O 1
ATOM 3702 N N . GLU A 1 505 ? 34.709 -57.752 11.436 1.00 68.74 502 GLU A N 1
ATOM 3703 C CA . GLU A 1 505 ? 34.158 -58.597 10.344 1.00 69.00 502 GLU A CA 1
ATOM 3704 C C . GLU A 1 505 ? 32.712 -58.998 10.657 1.00 67.42 502 GLU A C 1
ATOM 3705 O O . GLU A 1 505 ? 32.497 -59.663 11.685 1.00 72.01 502 GLU A O 1
ATOM 3711 N N . GLY A 1 506 ? 31.771 -58.603 9.796 1.00 64.63 503 GLY A N 1
ATOM 3712 C CA . GLY A 1 506 ? 30.348 -58.969 9.944 1.00 63.81 503 GLY A CA 1
ATOM 3713 C C . GLY A 1 506 ? 30.054 -60.164 9.058 1.00 65.34 503 GLY A C 1
ATOM 3714 O O . GLY A 1 506 ? 30.133 -59.994 7.837 1.00 60.35 503 GLY A O 1
ATOM 3715 N N . ARG A 1 507 ? 29.729 -61.321 9.645 1.00 70.41 504 ARG A N 1
ATOM 3716 C CA . ARG A 1 507 ? 29.490 -62.549 8.839 1.00 72.80 504 ARG A CA 1
ATOM 3717 C C . ARG A 1 507 ? 28.205 -63.280 9.250 1.00 72.16 504 ARG A C 1
ATOM 3718 O O . ARG A 1 507 ? 28.058 -63.591 10.445 1.00 75.41 504 ARG A O 1
ATOM 3726 N N . PHE A 1 508 ? 27.330 -63.548 8.272 1.00 71.05 505 PHE A N 1
ATOM 3727 C CA . PHE A 1 508 ? 26.061 -64.300 8.472 1.00 71.95 505 PHE A CA 1
ATOM 3728 C C . PHE A 1 508 ? 25.933 -65.315 7.330 1.00 79.13 505 PHE A C 1
ATOM 3729 O O . PHE A 1 508 ? 25.436 -64.942 6.247 1.00 83.00 505 PHE A O 1
ATOM 3737 N N . VAL A 1 509 ? 26.368 -66.556 7.577 1.00 85.09 506 VAL A N 1
ATOM 3738 C CA . VAL A 1 509 ? 26.319 -67.638 6.547 1.00 88.00 506 VAL A CA 1
ATOM 3739 C C . VAL A 1 509 ? 25.485 -68.823 7.048 1.00 91.18 506 VAL A C 1
ATOM 3740 O O . VAL A 1 509 ? 25.580 -69.167 8.239 1.00 91.44 506 VAL A O 1
ATOM 3744 N N . ARG A 1 510 ? 24.722 -69.425 6.132 1.00 94.53 507 ARG A N 1
ATOM 3745 C CA . ARG A 1 510 ? 23.842 -70.608 6.359 1.00 100.71 507 ARG A CA 1
ATOM 3746 C C . ARG A 1 510 ? 23.467 -71.210 5.002 1.00 107.95 507 ARG A C 1
ATOM 3747 O O . ARG A 1 510 ? 23.269 -70.433 4.063 1.00 109.08 507 ARG A O 1
ATOM 3755 N N . GLN A 1 511 ? 23.404 -72.544 4.915 1.00 115.50 508 GLN A N 1
ATOM 3756 C CA . GLN A 1 511 ? 23.069 -73.250 3.644 1.00 116.88 508 GLN A CA 1
ATOM 3757 C C . GLN A 1 511 ? 22.466 -74.625 3.955 1.00 120.65 508 GLN A C 1
ATOM 3758 O O . GLN A 1 511 ? 22.705 -75.572 3.172 1.00 121.95 508 GLN A O 1
ATOM 3764 N N . SER A 1 512 ? 21.701 -74.722 5.048 1.00 121.50 509 SER A N 1
ATOM 3765 C CA . SER A 1 512 ? 21.058 -76.000 5.454 1.00 125.05 509 SER A CA 1
ATOM 3766 C C . SER A 1 512 ? 20.015 -76.410 4.405 1.00 128.34 509 SER A C 1
ATOM 3767 O O . SER A 1 512 ? 18.851 -75.951 4.499 1.00 133.09 509 SER A O 1
ATOM 3770 N N . GLY A 1 513 ? 20.433 -77.239 3.442 1.00 124.42 510 GLY A N 1
ATOM 3771 C CA . GLY A 1 513 ? 19.555 -77.723 2.356 1.00 125.61 510 GLY A CA 1
ATOM 3772 C C . GLY A 1 513 ? 19.923 -77.101 1.018 1.00 122.80 510 GLY A C 1
ATOM 3773 O O . GLY A 1 513 ? 21.107 -76.748 0.842 1.00 123.41 510 GLY A O 1
ATOM 3774 N N . GLY A 1 514 ? 18.945 -76.966 0.114 1.00 121.30 511 GLY A N 1
ATOM 3775 C CA . GLY A 1 514 ? 19.167 -76.370 -1.220 1.00 117.58 511 GLY A CA 1
ATOM 3776 C C . GLY A 1 514 ? 18.904 -74.870 -1.237 1.00 115.82 511 GLY A C 1
ATOM 3777 O O . GLY A 1 514 ? 18.743 -74.315 -2.340 1.00 113.97 511 GLY A O 1
ATOM 3778 N N . ARG A 1 515 ? 18.864 -74.233 -0.061 1.00 113.18 512 ARG A N 1
ATOM 3779 C CA . ARG A 1 515 ? 18.613 -72.771 0.072 1.00 106.72 512 ARG A CA 1
ATOM 3780 C C . ARG A 1 515 ? 19.630 -72.190 1.059 1.00 98.83 512 ARG A C 1
ATOM 3781 O O . ARG A 1 515 ? 19.757 -72.751 2.165 1.00 102.08 512 ARG A O 1
ATOM 3789 N N . GLY A 1 516 ? 20.310 -71.103 0.682 1.00 91.99 513 GLY A N 1
ATOM 3790 C CA . GLY A 1 516 ? 21.331 -70.506 1.564 1.00 89.13 513 GLY A CA 1
ATOM 3791 C C . GLY A 1 516 ? 21.144 -69.017 1.803 1.00 86.63 513 GLY A C 1
ATOM 3792 O O . GLY A 1 516 ? 20.321 -68.386 1.111 1.00 84.61 513 GLY A O 1
ATOM 3793 N N . GLN A 1 517 ? 21.909 -68.487 2.764 1.00 85.29 514 GLN A N 1
ATOM 3794 C CA . GLN A 1 517 ? 21.918 -67.059 3.182 1.00 79.86 514 GLN A CA 1
ATOM 3795 C C . GLN A 1 517 ? 23.380 -66.611 3.289 1.00 73.85 514 GLN A C 1
ATOM 3796 O O . GLN A 1 517 ? 24.130 -67.282 4.023 1.00 73.57 514 GLN A O 1
ATOM 3802 N N . TYR A 1 518 ? 23.776 -65.540 2.592 1.00 69.80 515 TYR A N 1
ATOM 3803 C CA . TYR A 1 518 ? 25.194 -65.094 2.665 1.00 67.30 515 TYR A CA 1
ATOM 3804 C C . TYR A 1 518 ? 25.297 -63.572 2.807 1.00 64.55 515 TYR A C 1
ATOM 3805 O O . TYR A 1 518 ? 24.844 -62.830 1.909 1.00 64.30 515 TYR A O 1
ATOM 3814 N N . GLY A 1 519 ? 25.899 -63.144 3.919 1.00 61.93 516 GLY A N 1
ATOM 3815 C CA . GLY A 1 519 ? 26.143 -61.725 4.232 1.00 59.89 516 GLY A CA 1
ATOM 3816 C C . GLY A 1 519 ? 27.537 -61.580 4.815 1.00 58.95 516 GLY A C 1
ATOM 3817 O O . GLY A 1 519 ? 27.804 -62.246 5.832 1.00 60.64 516 GLY A O 1
ATOM 3818 N N . HIS A 1 520 ? 28.397 -60.767 4.193 1.00 59.04 517 HIS A N 1
ATOM 3819 C CA . HIS A 1 520 ? 29.790 -60.606 4.693 1.00 61.13 517 HIS A CA 1
ATOM 3820 C C . HIS A 1 520 ? 30.305 -59.196 4.387 1.00 58.47 517 HIS A C 1
ATOM 3821 O O . HIS A 1 520 ? 30.207 -58.769 3.222 1.00 54.17 517 HIS A O 1
ATOM 3828 N N . CYS A 1 521 ? 30.839 -58.510 5.404 1.00 58.04 518 CYS A N 1
ATOM 3829 C CA . CYS A 1 521 ? 31.358 -57.133 5.202 1.00 57.10 518 CYS A CA 1
ATOM 3830 C C . CYS A 1 521 ? 32.271 -56.707 6.355 1.00 57.16 518 CYS A C 1
ATOM 3831 O O . CYS A 1 521 ? 31.898 -56.944 7.517 1.00 58.95 518 CYS A O 1
ATOM 3834 N N . TRP A 1 522 ? 33.431 -56.127 6.023 1.00 59.28 519 TRP A N 1
ATOM 3835 C CA . TRP A 1 522 ? 34.390 -55.592 7.030 1.00 60.22 519 TRP A CA 1
ATOM 3836 C C . TRP A 1 522 ? 34.063 -54.109 7.216 1.00 60.40 519 TRP A C 1
ATOM 3837 O O . TRP A 1 522 ? 33.962 -53.402 6.193 1.00 57.68 519 TRP A O 1
ATOM 3848 N N . ILE A 1 523 ? 33.900 -53.665 8.463 1.00 61.91 520 ILE A N 1
ATOM 3849 C CA . ILE A 1 523 ? 33.540 -52.242 8.726 1.00 63.70 520 ILE A CA 1
ATOM 3850 C C . ILE A 1 523 ? 34.566 -51.623 9.677 1.00 66.54 520 ILE A C 1
ATOM 3851 O O . ILE A 1 523 ? 34.962 -52.309 10.642 1.00 66.31 520 ILE A O 1
ATOM 3856 N N . ARG A 1 524 ? 34.983 -50.384 9.390 1.00 69.05 521 ARG A N 1
ATOM 3857 C CA . ARG A 1 524 ? 35.951 -49.657 10.253 1.00 71.50 521 ARG A CA 1
ATOM 3858 C C . ARG A 1 524 ? 35.148 -48.684 11.119 1.00 68.87 521 ARG A C 1
ATOM 3859 O O . ARG A 1 524 ? 34.690 -47.663 10.576 1.00 69.31 521 ARG A O 1
ATOM 3867 N N . PHE A 1 525 ? 34.985 -48.991 12.407 1.00 67.10 522 PHE A N 1
ATOM 3868 C CA . PHE A 1 525 ? 34.211 -48.093 13.306 1.00 63.73 522 PHE A CA 1
ATOM 3869 C C . PHE A 1 525 ? 35.144 -47.058 13.946 1.00 70.28 522 PHE A C 1
ATOM 3870 O O . PHE A 1 525 ? 36.331 -47.357 14.176 1.00 69.39 522 PHE A O 1
ATOM 3878 N N . ALA A 1 526 ? 34.602 -45.866 14.209 1.00 75.20 523 ALA A N 1
ATOM 3879 C CA . ALA A 1 526 ? 35.351 -44.745 14.826 1.00 79.41 523 ALA A CA 1
ATOM 3880 C C . ALA A 1 526 ? 34.359 -43.785 15.481 1.00 76.40 523 ALA A C 1
ATOM 3881 O O . ALA A 1 526 ? 33.199 -43.723 15.081 1.00 74.45 523 ALA A O 1
ATOM 3883 N N . PRO A 1 527 ? 34.767 -43.015 16.514 1.00 79.82 524 PRO A N 1
ATOM 3884 C CA . PRO A 1 527 ? 33.849 -42.099 17.190 1.00 76.22 524 PRO A CA 1
ATOM 3885 C C . PRO A 1 527 ? 33.404 -40.940 16.288 1.00 78.84 524 PRO A C 1
ATOM 3886 O O . PRO A 1 527 ? 34.251 -40.364 15.642 1.00 98.43 524 PRO A O 1
ATOM 3890 N N . GLY A 1 528 ? 32.101 -40.649 16.247 1.00 78.47 525 GLY A N 1
ATOM 3891 C CA . GLY A 1 528 ? 31.602 -39.518 15.436 1.00 83.07 525 GLY A CA 1
ATOM 3892 C C . GLY A 1 528 ? 32.053 -38.195 16.042 1.00 91.49 525 GLY A C 1
ATOM 3893 O O . GLY A 1 528 ? 32.491 -38.208 17.213 1.00 91.26 525 GLY A O 1
ATOM 3894 N N . ASP A 1 529 ? 31.977 -37.094 15.284 1.00 99.10 526 ASP A N 1
ATOM 3895 C CA . ASP A 1 529 ? 32.407 -35.775 15.822 1.00 105.42 526 ASP A CA 1
ATOM 3896 C C . ASP A 1 529 ? 31.388 -35.344 16.880 1.00 106.11 526 ASP A C 1
ATOM 3897 O O . ASP A 1 529 ? 30.186 -35.628 16.684 1.00 105.16 526 ASP A O 1
ATOM 3902 N N . GLU A 1 530 ? 31.847 -34.710 17.964 1.00 109.51 527 GLU A N 1
ATOM 3903 C CA . GLU A 1 530 ? 30.898 -34.260 19.016 1.00 109.18 527 GLU A CA 1
ATOM 3904 C C . GLU A 1 530 ? 29.944 -33.268 18.341 1.00 106.86 527 GLU A C 1
ATOM 3905 O O . GLU A 1 530 ? 30.431 -32.428 17.557 1.00 110.66 527 GLU A O 1
ATOM 3911 N N . GLY A 1 531 ? 28.642 -33.399 18.592 1.00 106.96 528 GLY A N 1
ATOM 3912 C CA . GLY A 1 531 ? 27.640 -32.503 17.976 1.00 107.63 528 GLY A CA 1
ATOM 3913 C C . GLY A 1 531 ? 26.833 -33.213 16.901 1.00 104.53 528 GLY A C 1
ATOM 3914 O O . GLY A 1 531 ? 25.639 -32.867 16.733 1.00 96.48 528 GLY A O 1
ATOM 3915 N N . LYS A 1 532 ? 27.451 -34.165 16.189 1.00 103.81 529 LYS A N 1
ATOM 3916 C CA . LYS A 1 532 ? 26.762 -34.943 15.125 1.00 100.73 529 LYS A CA 1
ATOM 3917 C C . LYS A 1 532 ? 25.881 -36.026 15.762 1.00 91.91 529 LYS A C 1
ATOM 3918 O O . LYS A 1 532 ? 26.321 -36.637 16.768 1.00 87.15 529 LYS A O 1
ATOM 3924 N N . GLU A 1 533 ? 24.686 -36.237 15.197 1.00 87.11 530 GLU A N 1
ATOM 3925 C CA . GLU A 1 533 ? 23.739 -37.275 15.687 1.00 87.54 530 GLU A CA 1
ATOM 3926 C C . GLU A 1 533 ? 23.614 -38.370 14.624 1.00 82.09 530 GLU A C 1
ATOM 3927 O O . GLU A 1 533 ? 23.951 -38.108 13.450 1.00 89.31 530 GLU A O 1
ATOM 3933 N N . GLY A 1 534 ? 23.172 -39.554 15.041 1.00 73.68 531 GLY A N 1
ATOM 3934 C CA . GLY A 1 534 ? 22.994 -40.682 14.114 1.00 73.58 531 GLY A CA 1
ATOM 3935 C C . GLY A 1 534 ? 24.312 -41.282 13.659 1.00 69.69 531 GLY A C 1
ATOM 3936 O O . GLY A 1 534 ? 25.314 -41.196 14.396 1.00 66.68 531 GLY A O 1
ATOM 3937 N N . LEU A 1 535 ? 24.301 -41.850 12.454 1.00 65.61 532 LEU A N 1
ATOM 3938 C CA . LEU A 1 535 ? 25.477 -42.538 11.866 1.00 61.69 532 LEU A CA 1
ATOM 3939 C C . LEU A 1 535 ? 25.983 -41.798 10.628 1.00 61.78 532 LEU A C 1
ATOM 3940 O O . LEU A 1 535 ? 25.150 -41.390 9.798 1.00 59.10 532 LEU A O 1
ATOM 3945 N N . GLU A 1 536 ? 27.306 -41.636 10.537 1.00 63.67 533 GLU A N 1
ATOM 3946 C CA . GLU A 1 536 ? 27.967 -40.989 9.373 1.00 67.69 533 GLU A CA 1
ATOM 3947 C C . GLU A 1 536 ? 28.604 -42.141 8.589 1.00 68.51 533 GLU A C 1
ATOM 3948 O O . GLU A 1 536 ? 29.788 -42.453 8.811 1.00 75.45 533 GLU A O 1
ATOM 3954 N N . PHE A 1 537 ? 27.797 -42.774 7.739 1.00 64.07 534 PHE A N 1
ATOM 3955 C CA . PHE A 1 537 ? 28.209 -43.953 6.941 1.00 61.11 534 PHE A CA 1
ATOM 3956 C C . PHE A 1 537 ? 28.936 -43.510 5.668 1.00 63.17 534 PHE A C 1
ATOM 3957 O O . PHE A 1 537 ? 28.544 -42.508 5.056 1.00 66.42 534 PHE A O 1
ATOM 3965 N N . ILE A 1 538 ? 29.982 -44.253 5.299 1.00 63.97 535 ILE A N 1
ATOM 3966 C CA . ILE A 1 538 ? 30.804 -43.959 4.085 1.00 70.25 535 ILE A CA 1
ATOM 3967 C C . ILE A 1 538 ? 31.142 -45.287 3.397 1.00 70.19 535 ILE A C 1
ATOM 3968 O O . ILE A 1 538 ? 31.693 -46.179 4.069 1.00 67.55 535 ILE A O 1
ATOM 3973 N N . ASN A 1 539 ? 30.800 -45.399 2.109 1.00 70.37 536 ASN A N 1
ATOM 3974 C CA . ASN A 1 539 ? 31.057 -46.616 1.290 1.00 69.67 536 ASN A CA 1
ATOM 3975 C C . ASN A 1 539 ? 32.410 -46.451 0.588 1.00 73.01 536 ASN A C 1
ATOM 3976 O O . ASN A 1 539 ? 32.475 -45.660 -0.367 1.00 75.38 536 ASN A O 1
ATOM 3981 N N . GLU A 1 540 ? 33.442 -47.166 1.052 1.00 74.14 537 GLU A N 1
ATOM 3982 C CA . GLU A 1 540 ? 34.806 -47.086 0.456 1.00 79.02 537 GLU A CA 1
ATOM 3983 C C . GLU A 1 540 ? 34.997 -48.138 -0.647 1.00 76.91 537 GLU A C 1
ATOM 3984 O O . GLU A 1 540 ? 35.962 -47.995 -1.414 1.00 78.54 537 GLU A O 1
ATOM 3990 N N . ILE A 1 541 ? 34.125 -49.149 -0.716 1.00 71.79 538 ILE A N 1
ATOM 3991 C CA . ILE A 1 541 ? 34.242 -50.193 -1.777 1.00 72.48 538 ILE A CA 1
ATOM 3992 C C . ILE A 1 541 ? 33.243 -49.867 -2.893 1.00 72.68 538 ILE A C 1
ATOM 3993 O O . ILE A 1 541 ? 32.515 -50.787 -3.325 1.00 72.92 538 ILE A O 1
ATOM 3998 N N . VAL A 1 542 ? 33.207 -48.600 -3.324 1.00 73.97 539 VAL A N 1
ATOM 3999 C CA . VAL A 1 542 ? 32.295 -48.164 -4.425 1.00 73.21 539 VAL A CA 1
ATOM 4000 C C . VAL A 1 542 ? 32.677 -48.951 -5.684 1.00 75.27 539 VAL A C 1
ATOM 4001 O O . VAL A 1 542 ? 33.851 -48.851 -6.106 1.00 77.17 539 VAL A O 1
ATOM 4005 N N . GLY A 1 543 ? 31.729 -49.707 -6.250 1.00 75.30 540 GLY A N 1
ATOM 4006 C CA . GLY A 1 543 ? 31.993 -50.526 -7.450 1.00 75.77 540 GLY A CA 1
ATOM 4007 C C . GLY A 1 543 ? 32.867 -51.730 -7.122 1.00 75.13 540 GLY A C 1
ATOM 4008 O O . GLY A 1 543 ? 33.588 -52.208 -8.019 1.00 78.65 540 GLY A O 1
ATOM 4009 N N . GLY A 1 544 ? 32.807 -52.191 -5.869 1.00 75.22 541 GLY A N 1
ATOM 4010 C CA . GLY A 1 544 ? 33.615 -53.335 -5.410 1.00 74.09 541 GLY A CA 1
ATOM 4011 C C . GLY A 1 544 ? 32.911 -54.657 -5.642 1.00 72.84 541 GLY A C 1
ATOM 4012 O O . GLY A 1 544 ? 31.953 -54.695 -6.434 1.00 73.85 541 GLY A O 1
ATOM 4013 N N . VAL A 1 545 ? 33.365 -55.707 -4.952 1.00 74.10 542 VAL A N 1
ATOM 4014 C CA . VAL A 1 545 ? 32.768 -57.070 -5.086 1.00 71.80 542 VAL A CA 1
ATOM 4015 C C . VAL A 1 545 ? 31.381 -57.071 -4.428 1.00 67.38 542 VAL A C 1
ATOM 4016 O O . VAL A 1 545 ? 30.494 -57.800 -4.918 1.00 67.63 542 VAL A O 1
ATOM 4020 N N . VAL A 1 546 ? 31.199 -56.284 -3.360 1.00 65.28 543 VAL A N 1
ATOM 4021 C CA . VAL A 1 546 ? 29.881 -56.182 -2.661 1.00 63.29 543 VAL A CA 1
ATOM 4022 C C . VAL A 1 546 ? 28.993 -55.263 -3.496 1.00 63.62 543 VAL A C 1
ATOM 4023 O O . VAL A 1 546 ? 29.216 -54.055 -3.515 1.00 63.60 543 VAL A O 1
ATOM 4027 N N . PRO A 1 547 ? 27.959 -55.794 -4.195 1.00 63.11 544 PRO A N 1
ATOM 4028 C CA . PRO A 1 547 ? 27.084 -54.970 -5.032 1.00 62.92 544 PRO A CA 1
ATOM 4029 C C . PRO A 1 547 ? 26.470 -53.766 -4.300 1.00 63.89 544 PRO A C 1
ATOM 4030 O O . PRO A 1 547 ? 26.198 -53.860 -3.120 1.00 62.21 544 PRO A O 1
ATOM 4034 N N . ARG A 1 548 ? 26.260 -52.679 -5.048 1.00 68.37 545 ARG A N 1
ATOM 4035 C CA . ARG A 1 548 ? 25.724 -51.383 -4.549 1.00 71.33 545 ARG A CA 1
ATOM 4036 C C . ARG A 1 548 ? 24.359 -51.534 -3.863 1.00 69.61 545 ARG A C 1
ATOM 4037 O O . ARG A 1 548 ? 24.147 -50.839 -2.851 1.00 69.36 545 ARG A O 1
ATOM 4045 N N . GLU A 1 549 ? 23.475 -52.394 -4.382 1.00 70.26 546 GLU A N 1
ATOM 4046 C CA . GLU A 1 549 ? 22.108 -52.505 -3.789 1.00 73.27 546 GLU A CA 1
ATOM 4047 C C . GLU A 1 549 ? 22.137 -53.045 -2.350 1.00 66.24 546 GLU A C 1
ATOM 4048 O O . GLU A 1 549 ? 21.113 -52.857 -1.669 1.00 63.60 546 GLU A O 1
ATOM 4054 N N . TYR A 1 550 ? 23.249 -53.630 -1.884 1.00 61.92 547 TYR A N 1
ATOM 4055 C CA . TYR A 1 550 ? 23.289 -54.172 -0.495 1.00 57.70 547 TYR A CA 1
ATOM 4056 C C . TYR A 1 550 ? 23.907 -53.167 0.488 1.00 55.79 547 TYR A C 1
ATOM 4057 O O . TYR A 1 550 ? 23.661 -53.314 1.698 1.00 51.86 547 TYR A O 1
ATOM 4066 N N . ILE A 1 551 ? 24.667 -52.185 -0.009 1.00 56.21 548 ILE A N 1
ATOM 4067 C CA . ILE A 1 551 ? 25.321 -51.159 0.863 1.00 54.84 548 ILE A CA 1
ATOM 4068 C C . ILE A 1 551 ? 24.288 -50.510 1.791 1.00 52.81 548 ILE A C 1
ATOM 4069 O O . ILE A 1 551 ? 24.524 -50.419 2.991 1.00 51.13 548 ILE A O 1
ATOM 4074 N N . PRO A 1 552 ? 23.122 -50.026 1.301 1.00 54.15 549 PRO A N 1
ATOM 4075 C CA . PRO A 1 552 ? 22.120 -49.419 2.180 1.00 55.20 549 PRO A CA 1
ATOM 4076 C C . PRO A 1 552 ? 21.665 -50.362 3.308 1.00 55.99 549 PRO A C 1
ATOM 4077 O O . PRO A 1 552 ? 21.342 -49.879 4.383 1.00 58.71 549 PRO A O 1
ATOM 4081 N N . ALA A 1 553 ? 21.641 -51.671 3.029 1.00 55.72 550 ALA A N 1
ATOM 4082 C CA . ALA A 1 553 ? 21.227 -52.690 4.024 1.00 52.98 550 ALA A CA 1
ATOM 4083 C C . ALA A 1 553 ? 22.276 -52.764 5.135 1.00 50.83 550 ALA A C 1
ATOM 4084 O O . ALA A 1 553 ? 21.882 -52.911 6.309 1.00 52.49 550 ALA A O 1
ATOM 4086 N N . ILE A 1 554 ? 23.558 -52.688 4.762 1.00 50.46 551 ILE A N 1
ATOM 4087 C CA . ILE A 1 554 ? 24.678 -52.718 5.748 1.00 51.24 551 ILE A CA 1
ATOM 4088 C C . ILE A 1 554 ? 24.525 -51.498 6.667 1.00 53.56 551 ILE A C 1
ATOM 4089 O O . ILE A 1 554 ? 24.643 -51.664 7.899 1.00 54.90 551 ILE A O 1
ATOM 4094 N N . GLN A 1 555 ? 24.250 -50.328 6.081 1.00 54.67 552 GLN A N 1
ATOM 4095 C CA . GLN A 1 555 ? 24.072 -49.078 6.866 1.00 54.72 552 GLN A CA 1
ATOM 4096 C C . GLN A 1 555 ? 22.879 -49.241 7.817 1.00 52.16 552 GLN A C 1
ATOM 4097 O O . GLN A 1 555 ? 23.031 -48.938 9.011 1.00 48.81 552 GLN A O 1
ATOM 4103 N N . LYS A 1 556 ? 21.746 -49.711 7.291 1.00 53.03 553 LYS A N 1
ATOM 4104 C CA . LYS A 1 556 ? 20.505 -49.891 8.092 1.00 54.33 553 LYS A CA 1
ATOM 4105 C C . LYS A 1 556 ? 20.778 -50.871 9.244 1.00 52.31 553 LYS A C 1
ATOM 4106 O O . LYS A 1 556 ? 20.198 -50.675 10.331 1.00 47.02 553 LYS A O 1
ATOM 4112 N N . GLY A 1 557 ? 21.637 -51.872 9.015 1.00 50.00 554 GLY A N 1
ATOM 4113 C CA . GLY A 1 557 ? 21.984 -52.870 10.050 1.00 51.37 554 GLY A CA 1
ATOM 4114 C C . GLY A 1 557 ? 22.744 -52.249 11.217 1.00 53.96 554 GLY A C 1
ATOM 4115 O O . GLY A 1 557 ? 22.487 -52.644 12.379 1.00 52.18 554 GLY A O 1
ATOM 4116 N N . ILE A 1 558 ? 23.663 -51.326 10.921 1.00 53.69 555 ILE A N 1
ATOM 4117 C CA . ILE A 1 558 ? 24.464 -50.618 11.964 1.00 53.45 555 ILE A CA 1
ATOM 4118 C C . ILE A 1 558 ? 23.518 -49.727 12.781 1.00 54.62 555 ILE A C 1
ATOM 4119 O O . ILE A 1 558 ? 23.526 -49.840 14.022 1.00 56.64 555 ILE A O 1
ATOM 4124 N N . GLU A 1 559 ? 22.731 -48.885 12.100 1.00 57.27 556 GLU A N 1
ATOM 4125 C CA . GLU A 1 559 ? 21.763 -47.959 12.753 1.00 59.04 556 GLU A CA 1
ATOM 4126 C C . GLU A 1 559 ? 20.808 -48.741 13.663 1.00 64.38 556 GLU A C 1
ATOM 4127 O O . GLU A 1 559 ? 20.485 -48.232 14.748 1.00 69.37 556 GLU A O 1
ATOM 4133 N N . GLU A 1 560 ? 20.382 -49.932 13.232 1.00 71.94 557 GLU A N 1
ATOM 4134 C CA . GLU A 1 560 ? 19.437 -50.778 14.013 1.00 72.88 557 GLU A CA 1
ATOM 4135 C C . GLU A 1 560 ? 20.112 -51.215 15.321 1.00 65.81 557 GLU A C 1
ATOM 4136 O O . GLU A 1 560 ? 19.456 -51.173 16.378 1.00 67.27 557 GLU A O 1
ATOM 4142 N N . GLN A 1 561 ? 21.384 -51.612 15.248 1.00 65.21 558 GLN A N 1
ATOM 4143 C CA . GLN A 1 561 ? 22.104 -52.095 16.456 1.00 64.53 558 GLN A CA 1
ATOM 4144 C C . GLN A 1 561 ? 22.476 -50.906 17.352 1.00 62.54 558 GLN A C 1
ATOM 4145 O O . GLN A 1 561 ? 22.551 -51.094 18.590 1.00 62.68 558 GLN A O 1
ATOM 4151 N N . MET A 1 562 ? 22.712 -49.736 16.752 1.00 61.98 559 MET A N 1
ATOM 4152 C CA . MET A 1 562 ? 23.055 -48.516 17.534 1.00 59.40 559 MET A CA 1
ATOM 4153 C C . MET A 1 562 ? 21.915 -48.199 18.509 1.00 59.82 559 MET A C 1
ATOM 4154 O O . MET A 1 562 ? 22.209 -47.740 19.622 1.00 61.51 559 MET A O 1
ATOM 4159 N N . LYS A 1 563 ? 20.665 -48.438 18.101 1.00 63.19 560 LYS A N 1
ATOM 4160 C CA . LYS A 1 563 ? 19.494 -48.153 18.976 1.00 62.89 560 LYS A CA 1
ATOM 4161 C C . LYS A 1 563 ? 19.437 -49.172 20.123 1.00 60.46 560 LYS A C 1
ATOM 4162 O O . LYS A 1 563 ? 19.067 -48.765 21.240 1.00 62.45 560 LYS A O 1
ATOM 4168 N N . ASN A 1 564 ? 19.798 -50.435 19.866 1.00 59.28 561 ASN A N 1
ATOM 4169 C CA . ASN A 1 564 ? 19.769 -51.481 20.931 1.00 61.32 561 ASN A CA 1
ATOM 4170 C C . ASN A 1 564 ? 20.969 -51.305 21.872 1.00 58.46 561 ASN A C 1
ATOM 4171 O O . ASN A 1 564 ? 20.955 -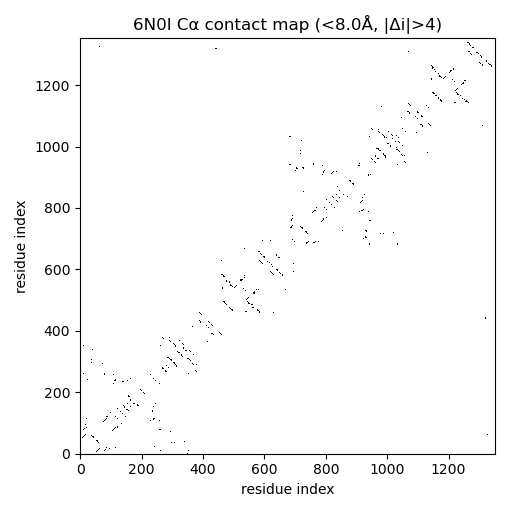51.914 22.963 1.00 62.27 561 ASN A O 1
ATOM 4176 N N . GLY A 1 565 ? 21.971 -50.522 21.467 1.00 57.37 562 GLY A N 1
ATOM 4177 C CA . GLY A 1 565 ? 23.149 -50.288 22.328 1.00 63.54 562 GLY A CA 1
ATOM 4178 C C . GLY A 1 565 ? 24.184 -51.394 22.205 1.00 64.40 562 GLY A C 1
ATOM 4179 O O . GLY A 1 565 ? 23.929 -52.354 21.454 1.00 64.12 562 GLY A O 1
ATOM 4180 N N . VAL A 1 566 ? 25.299 -51.270 22.938 1.00 65.08 563 VAL A N 1
ATOM 4181 C CA . VAL A 1 566 ? 26.400 -52.279 22.891 1.00 71.14 563 VAL A CA 1
ATOM 4182 C C . VAL A 1 566 ? 26.973 -52.517 24.295 1.00 75.82 563 VAL A C 1
ATOM 4183 O O . VAL A 1 566 ? 27.434 -53.649 24.549 1.00 80.43 563 VAL A O 1
ATOM 4187 N N . LEU A 1 567 ? 26.950 -51.503 25.168 1.00 77.71 564 LEU A N 1
ATOM 4188 C CA . LEU A 1 567 ? 27.531 -51.646 26.534 1.00 78.13 564 LEU A CA 1
ATOM 4189 C C . LEU A 1 567 ? 26.463 -52.060 27.555 1.00 78.20 564 LEU A C 1
ATOM 4190 O O . LEU A 1 567 ? 26.623 -53.150 28.141 1.00 81.96 564 LEU A O 1
ATOM 4195 N N . ALA A 1 568 ? 25.423 -51.239 27.756 1.00 74.89 565 ALA A N 1
ATOM 4196 C CA . ALA A 1 568 ? 24.388 -51.554 28.772 1.00 73.72 565 ALA A CA 1
ATOM 4197 C C . ALA A 1 568 ? 22.965 -51.392 28.219 1.00 70.37 565 ALA A C 1
ATOM 4198 O O . ALA A 1 568 ? 22.074 -50.999 28.997 1.00 78.92 565 ALA A O 1
ATOM 4200 N N . GLY A 1 569 ? 22.757 -51.679 26.933 1.00 69.65 566 GLY A N 1
ATOM 4201 C CA . GLY A 1 569 ? 21.411 -51.605 26.327 1.00 66.52 566 GLY A CA 1
ATOM 4202 C C . GLY A 1 569 ? 20.923 -50.190 26.059 1.00 64.30 566 GLY A C 1
ATOM 4203 O O . GLY A 1 569 ? 19.709 -50.045 25.816 1.00 66.67 566 GLY A O 1
ATOM 4204 N N . TYR A 1 570 ? 21.811 -49.189 26.102 1.00 61.38 567 TYR A N 1
ATOM 4205 C CA . TYR A 1 570 ? 21.419 -47.779 25.820 1.00 54.42 567 TYR A CA 1
ATOM 4206 C C . TYR A 1 570 ? 21.922 -47.406 24.425 1.00 50.73 567 TYR A C 1
ATOM 4207 O O . TYR A 1 570 ? 22.997 -47.841 24.013 1.00 52.40 567 TYR A O 1
ATOM 4216 N N . PRO A 1 571 ? 21.179 -46.573 23.659 1.00 48.59 568 PRO A N 1
ATOM 4217 C CA . PRO A 1 571 ? 21.588 -46.211 22.298 1.00 51.11 568 PRO A CA 1
ATOM 4218 C C . PRO A 1 571 ? 22.821 -45.301 22.162 1.00 53.80 568 PRO A C 1
ATOM 4219 O O . PRO A 1 571 ? 22.988 -44.420 22.982 1.00 55.76 568 PRO A O 1
ATOM 4223 N N . LEU A 1 572 ? 23.631 -45.539 21.119 1.00 56.15 569 LEU A N 1
ATOM 4224 C CA . LEU A 1 572 ? 24.849 -44.732 20.831 1.00 60.43 569 LEU A CA 1
ATOM 4225 C C . LEU A 1 572 ? 24.425 -43.384 20.244 1.00 60.51 569 LEU A C 1
ATOM 4226 O O . LEU A 1 572 ? 23.704 -43.391 19.230 1.00 62.84 569 LEU A O 1
ATOM 4231 N N . ILE A 1 573 ? 24.878 -42.282 20.853 1.00 64.08 570 ILE A N 1
ATOM 4232 C CA . ILE A 1 573 ? 24.545 -40.898 20.394 1.00 68.12 570 ILE A CA 1
ATOM 4233 C C . ILE A 1 573 ? 24.898 -40.759 18.908 1.00 67.53 570 ILE A C 1
ATOM 4234 O O . ILE A 1 573 ? 24.030 -40.328 18.129 1.00 70.74 570 ILE A O 1
ATOM 4239 N N . ASN A 1 574 ? 26.137 -41.102 18.548 1.00 64.34 571 ASN A N 1
ATOM 4240 C CA . ASN A 1 574 ? 26.614 -40.995 17.148 1.00 63.81 571 ASN A CA 1
ATOM 4241 C C . ASN A 1 574 ? 27.686 -42.056 16.906 1.00 60.90 571 ASN A C 1
ATOM 4242 O O . ASN A 1 574 ? 28.134 -42.677 17.885 1.00 63.23 571 ASN A O 1
ATOM 4247 N N . LEU A 1 575 ? 28.073 -42.238 15.643 1.00 58.68 572 LEU A N 1
ATOM 4248 C CA . LEU A 1 575 ? 29.103 -43.242 15.278 1.00 59.50 572 LEU A CA 1
ATOM 4249 C C . LEU A 1 575 ? 29.512 -43.027 13.820 1.00 60.36 572 LEU A C 1
ATOM 4250 O O . LEU A 1 575 ? 28.721 -42.427 13.067 1.00 59.63 572 LEU A O 1
ATOM 4255 N N . LYS A 1 576 ? 30.723 -43.465 13.468 1.00 63.04 573 LYS A N 1
ATOM 4256 C CA . LYS A 1 576 ? 31.239 -43.398 12.076 1.00 65.79 573 LYS A CA 1
ATOM 4257 C C . LYS A 1 576 ? 31.504 -44.835 11.632 1.00 60.26 573 LYS A C 1
ATOM 4258 O O . LYS A 1 576 ? 32.154 -45.577 12.392 1.00 58.17 573 LYS A O 1
ATOM 4264 N N . ALA A 1 577 ? 30.986 -45.209 10.464 1.00 57.17 574 ALA A N 1
ATOM 4265 C CA . ALA A 1 577 ? 31.178 -46.578 9.937 1.00 57.29 574 ALA A CA 1
ATOM 4266 C C . ALA A 1 577 ? 31.605 -46.489 8.475 1.00 57.75 574 ALA A C 1
ATOM 4267 O O . ALA A 1 577 ? 31.065 -45.644 7.747 1.00 59.84 574 ALA A O 1
ATOM 4269 N N . ALA A 1 578 ? 32.561 -47.325 8.083 1.00 59.66 575 ALA A N 1
ATOM 4270 C CA . ALA A 1 578 ? 33.030 -47.333 6.683 1.00 60.37 575 ALA A CA 1
ATOM 4271 C C . ALA A 1 578 ? 33.248 -48.779 6.248 1.00 59.62 575 ALA A C 1
ATOM 4272 O O . ALA A 1 578 ? 34.112 -49.444 6.846 1.00 60.80 575 ALA A O 1
ATOM 4274 N N . VAL A 1 579 ? 32.452 -49.247 5.285 1.00 58.00 576 VAL A N 1
ATOM 4275 C CA . VAL A 1 579 ? 32.628 -50.632 4.767 1.00 59.72 576 VAL A CA 1
ATOM 4276 C C . VAL A 1 579 ? 33.807 -50.562 3.788 1.00 64.44 576 VAL A C 1
ATOM 4277 O O . VAL A 1 579 ? 33.681 -49.868 2.758 1.00 67.01 576 VAL A O 1
ATOM 4281 N N . PHE A 1 580 ? 34.924 -51.218 4.129 1.00 64.84 577 PHE A N 1
ATOM 4282 C CA . PHE A 1 580 ? 36.153 -51.191 3.290 1.00 67.14 577 PHE A CA 1
ATOM 4283 C C . PHE A 1 580 ? 36.388 -52.528 2.571 1.00 68.88 577 PHE A C 1
ATOM 4284 O O . PHE A 1 580 ? 37.234 -52.550 1.642 1.00 69.37 577 PHE A O 1
ATOM 4292 N N . ASP A 1 581 ? 35.696 -53.601 2.974 1.00 67.50 578 ASP A N 1
ATOM 4293 C CA . ASP A 1 581 ? 35.890 -54.904 2.282 1.00 67.84 578 ASP A CA 1
ATOM 4294 C C . ASP A 1 581 ? 34.627 -55.761 2.447 1.00 63.29 578 ASP A C 1
ATOM 4295 O O . ASP A 1 581 ? 33.649 -55.278 3.055 1.00 58.43 578 ASP A O 1
ATOM 4300 N N . GLY A 1 582 ? 34.651 -56.982 1.904 1.00 64.59 579 GLY A N 1
ATOM 4301 C CA . GLY A 1 582 ? 33.505 -57.909 1.993 1.00 63.48 579 GLY A CA 1
ATOM 4302 C C . GLY A 1 582 ? 33.520 -58.940 0.878 1.00 64.32 579 GLY A C 1
ATOM 4303 O O . GLY A 1 582 ? 34.537 -59.027 0.155 1.00 67.54 579 GLY A O 1
ATOM 4304 N N . SER A 1 583 ? 32.432 -59.704 0.760 1.00 63.44 580 SER A N 1
ATOM 4305 C CA . SER A 1 583 ? 32.293 -60.753 -0.282 1.00 62.61 580 SER A CA 1
ATOM 4306 C C . SER A 1 583 ? 30.830 -60.823 -0.733 1.00 60.80 580 SER A C 1
ATOM 4307 O O . SER A 1 583 ? 29.987 -60.137 -0.126 1.00 57.53 580 SER A O 1
ATOM 4310 N N . TYR A 1 584 ? 30.551 -61.625 -1.762 1.00 61.02 581 TYR A N 1
ATOM 4311 C CA . TYR A 1 584 ? 29.179 -61.749 -2.320 1.00 61.67 581 TYR A CA 1
ATOM 4312 C C . TYR A 1 584 ? 28.963 -63.154 -2.886 1.00 63.19 581 TYR A C 1
ATOM 4313 O O . TYR A 1 584 ? 29.907 -63.723 -3.466 1.00 66.35 581 TYR A O 1
ATOM 4322 N N . HIS A 1 585 ? 27.751 -63.685 -2.699 1.00 64.40 582 HIS A N 1
ATOM 4323 C CA . HIS A 1 585 ? 27.376 -65.031 -3.211 1.00 67.91 582 HIS A CA 1
ATOM 4324 C C . HIS A 1 585 ? 26.315 -64.818 -4.297 1.00 68.93 582 HIS A C 1
ATOM 4325 O O . HIS A 1 585 ? 25.329 -64.113 -4.013 1.00 65.61 582 HIS A O 1
ATOM 4332 N N . ASP A 1 586 ? 26.527 -65.395 -5.484 1.00 73.25 583 ASP A N 1
ATOM 4333 C CA . ASP A 1 586 ? 25.619 -65.248 -6.658 1.00 75.66 583 ASP A CA 1
ATOM 4334 C C . ASP A 1 586 ? 24.178 -65.681 -6.364 1.00 75.93 583 ASP A C 1
ATOM 4335 O O . ASP A 1 586 ? 23.289 -65.191 -7.087 1.00 86.23 583 ASP A O 1
ATOM 4340 N N . VAL A 1 587 ? 23.936 -66.537 -5.363 1.00 72.35 584 VAL A N 1
ATOM 4341 C CA . VAL A 1 587 ? 22.528 -66.986 -5.118 1.00 74.32 584 VAL A CA 1
ATOM 4342 C C . VAL A 1 587 ? 22.109 -66.789 -3.658 1.00 72.33 584 VAL A C 1
ATOM 4343 O O . VAL A 1 587 ? 20.914 -66.491 -3.439 1.00 76.04 584 VAL A O 1
ATOM 4347 N N . ASP A 1 588 ? 23.036 -66.925 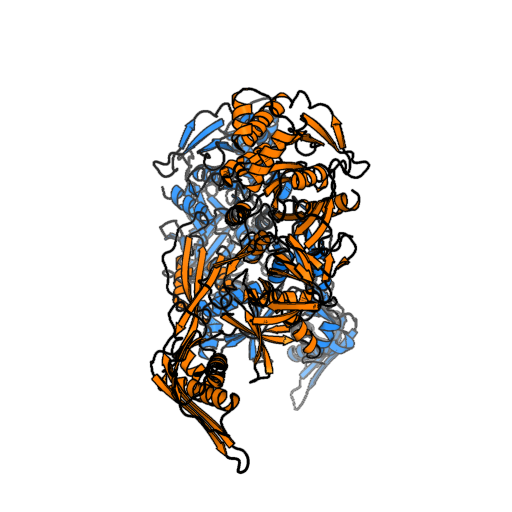-2.706 1.00 70.31 585 ASP A N 1
ATOM 4348 C CA . ASP A 1 588 ? 22.683 -66.811 -1.263 1.00 69.01 585 ASP A CA 1
ATOM 4349 C C . ASP A 1 588 ? 22.703 -65.360 -0.756 1.00 66.14 585 ASP A C 1
ATOM 4350 O O . ASP A 1 588 ? 22.166 -65.138 0.342 1.00 71.69 585 ASP A O 1
ATOM 4355 N N . SER A 1 589 ? 23.272 -64.409 -1.501 1.00 62.59 586 SER A N 1
ATOM 4356 C CA . SER A 1 589 ? 23.326 -63.011 -0.992 1.00 61.37 586 SER A CA 1
ATOM 4357 C C . SER A 1 589 ? 21.996 -62.280 -1.201 1.00 60.60 586 SER A C 1
ATOM 4358 O O . SER A 1 589 ? 21.427 -62.381 -2.300 1.00 63.30 586 SER A O 1
ATOM 4361 N N . ASN A 1 590 ? 21.551 -61.563 -0.162 1.00 59.57 587 ASN A N 1
ATOM 4362 C CA . ASN A 1 590 ? 20.290 -60.772 -0.161 1.00 59.63 587 ASN A CA 1
ATOM 4363 C C . ASN A 1 590 ? 20.435 -59.647 0.876 1.00 56.47 587 ASN A C 1
ATOM 4364 O O . ASN A 1 590 ? 21.233 -59.820 1.819 1.00 53.22 587 ASN A O 1
ATOM 4369 N N . GLU A 1 591 ? 19.686 -58.551 0.708 1.00 58.29 588 GLU A N 1
ATOM 4370 C CA . GLU A 1 591 ? 19.758 -57.365 1.613 1.00 60.68 588 GLU A CA 1
ATOM 4371 C C . GLU A 1 591 ? 19.677 -57.766 3.090 1.00 58.57 588 GLU A C 1
ATOM 4372 O O . GLU A 1 591 ? 20.452 -57.221 3.895 1.00 58.74 588 GLU A O 1
ATOM 4378 N N . MET A 1 592 ? 18.782 -58.690 3.426 1.00 59.97 589 MET A N 1
ATOM 4379 C CA . MET A 1 592 ? 18.582 -59.114 4.837 1.00 59.15 589 MET A CA 1
ATOM 4380 C C . MET A 1 592 ? 19.864 -59.740 5.407 1.00 55.55 589 MET A C 1
ATOM 4381 O O . MET A 1 592 ? 20.217 -59.410 6.555 1.00 51.09 589 MET A O 1
ATOM 4386 N N . ALA A 1 593 ? 20.534 -60.601 4.634 1.00 55.18 590 ALA A N 1
ATOM 4387 C CA . ALA A 1 593 ? 21.766 -61.276 5.109 1.00 55.55 590 ALA A CA 1
ATOM 4388 C C . ALA A 1 593 ? 22.847 -60.242 5.438 1.00 52.88 590 ALA A C 1
ATOM 4389 O O . ALA A 1 593 ? 23.574 -60.448 6.434 1.00 51.64 590 ALA A O 1
ATOM 4391 N N . TYR A 1 594 ? 22.957 -59.181 4.629 1.00 48.73 591 TYR A N 1
ATOM 4392 C CA . TYR A 1 594 ? 23.975 -58.132 4.892 1.00 46.01 591 TYR A CA 1
ATOM 4393 C C . TYR A 1 594 ? 23.546 -57.285 6.089 1.00 45.52 591 TYR A C 1
ATOM 4394 O O . TYR A 1 594 ? 24.435 -56.891 6.864 1.00 47.14 591 TYR A O 1
ATOM 4403 N N . LYS A 1 595 ? 22.242 -57.020 6.237 1.00 46.21 592 LYS A N 1
ATOM 4404 C CA . LYS A 1 595 ? 21.772 -56.203 7.389 1.00 45.60 592 LYS A CA 1
ATOM 4405 C C . LYS A 1 595 ? 22.138 -56.936 8.682 1.00 45.30 592 LYS A C 1
ATOM 4406 O O . LYS A 1 595 ? 22.664 -56.281 9.599 1.00 45.01 592 LYS A O 1
ATOM 4412 N N . ILE A 1 596 ? 21.879 -58.246 8.738 1.00 48.94 593 ILE A N 1
ATOM 4413 C CA . ILE A 1 596 ? 22.208 -59.058 9.949 1.00 52.98 593 ILE A CA 1
ATOM 4414 C C . ILE A 1 596 ? 23.732 -59.070 10.127 1.00 52.84 593 ILE A C 1
ATOM 4415 O O . ILE A 1 596 ? 24.195 -58.863 11.266 1.00 55.34 593 ILE A O 1
ATOM 4420 N N . ALA A 1 597 ? 24.472 -59.296 9.037 1.00 51.60 594 ALA A N 1
ATOM 4421 C CA . ALA A 1 597 ? 25.954 -59.325 9.083 1.00 51.59 594 ALA A CA 1
ATOM 4422 C C . ALA A 1 597 ? 26.472 -58.011 9.676 1.00 50.52 594 ALA A C 1
ATOM 4423 O O . ALA A 1 597 ? 27.347 -58.062 10.548 1.00 53.21 594 ALA A O 1
ATOM 4425 N N . ALA A 1 598 ? 25.926 -56.882 9.216 1.00 49.31 595 ALA A N 1
ATOM 4426 C CA . ALA A 1 598 ? 26.329 -55.545 9.709 1.00 49.68 595 ALA A CA 1
ATOM 4427 C C . ALA A 1 598 ? 26.001 -55.425 11.201 1.00 52.56 595 ALA A C 1
ATOM 4428 O O . ALA A 1 598 ? 26.808 -54.820 11.929 1.00 55.32 595 ALA A O 1
ATOM 4430 N N . SER A 1 599 ? 24.862 -55.982 11.630 1.00 56.13 596 SER A N 1
ATOM 4431 C CA . SER A 1 599 ? 24.459 -55.921 13.061 1.00 61.14 596 SER A CA 1
ATOM 4432 C C . SER A 1 599 ? 25.440 -56.717 13.925 1.00 64.36 596 SER A C 1
ATOM 4433 O O . SER A 1 599 ? 25.862 -56.174 14.959 1.00 64.75 596 SER A O 1
ATOM 4436 N N . MET A 1 600 ? 25.782 -57.944 13.510 1.00 66.42 597 MET A N 1
ATOM 4437 C CA . MET A 1 600 ? 26.727 -58.795 14.285 1.00 71.07 597 MET A CA 1
ATOM 4438 C C . MET A 1 600 ? 28.058 -58.056 14.466 1.00 66.07 597 MET A C 1
ATOM 4439 O O . MET A 1 600 ? 28.625 -58.134 15.571 1.00 72.01 597 MET A O 1
ATOM 4444 N N . ALA A 1 601 ? 28.523 -57.365 13.423 1.00 60.01 598 ALA A N 1
ATOM 4445 C CA . ALA A 1 601 ? 29.794 -56.605 13.479 1.00 62.11 598 ALA A CA 1
ATOM 4446 C C . ALA A 1 601 ? 29.673 -55.476 14.506 1.00 61.28 598 ALA A C 1
ATOM 4447 O O . ALA A 1 601 ? 30.651 -55.219 15.234 1.00 62.60 598 ALA A O 1
ATOM 4449 N N . THR A 1 602 ? 28.504 -54.836 14.554 1.00 61.11 599 THR A N 1
ATOM 4450 C CA . THR A 1 602 ? 28.254 -53.714 15.496 1.00 63.08 599 THR A CA 1
ATOM 4451 C C . THR A 1 602 ? 28.165 -54.255 16.932 1.00 66.09 599 THR A C 1
ATOM 4452 O O . THR A 1 602 ? 28.633 -53.552 17.833 1.00 66.96 599 THR A O 1
ATOM 4456 N N . LYS A 1 603 ? 27.598 -55.450 17.137 1.00 72.10 600 LYS A N 1
ATOM 4457 C CA . LYS A 1 603 ? 27.493 -56.043 18.504 1.00 78.19 600 LYS A CA 1
ATOM 4458 C C . LYS A 1 603 ? 28.893 -56.295 19.074 1.00 83.82 600 LYS A C 1
ATOM 4459 O O . LYS A 1 603 ? 29.031 -56.269 20.310 1.00 87.93 600 LYS A O 1
ATOM 4465 N N . GLN A 1 604 ? 29.887 -56.530 18.210 1.00 83.80 601 GLN A N 1
ATOM 4466 C CA . GLN A 1 604 ? 31.276 -56.792 18.686 1.00 89.10 601 GLN A CA 1
ATOM 4467 C C . GLN A 1 604 ? 31.956 -55.467 19.064 1.00 85.47 601 GLN A C 1
ATOM 4468 O O . GLN A 1 604 ? 33.103 -55.504 19.555 1.00 89.12 601 GLN A O 1
ATOM 4474 N N . LEU A 1 605 ? 31.270 -54.342 18.850 1.00 80.03 602 LEU A N 1
ATOM 4475 C CA . LEU A 1 605 ? 31.833 -53.003 19.167 1.00 79.44 602 LEU A CA 1
ATOM 4476 C C . LEU A 1 605 ? 31.839 -52.828 20.690 1.00 83.18 602 LEU A C 1
ATOM 4477 O O . LEU A 1 605 ? 32.402 -51.828 21.171 1.00 88.76 602 LEU A O 1
ATOM 4482 N N . SER A 1 606 ? 31.234 -53.778 21.413 1.00 82.49 603 SER A N 1
ATOM 4483 C CA . SER A 1 606 ? 31.189 -53.728 22.898 1.00 88.60 603 SER A CA 1
ATOM 4484 C C . SER A 1 606 ? 32.586 -53.989 23.482 1.00 96.82 603 SER A C 1
ATOM 4485 O O . SER A 1 606 ? 32.942 -53.300 24.466 1.00 98.77 603 SER A O 1
ATOM 4488 N N . GLN A 1 607 ? 33.345 -54.924 22.889 1.00 98.16 604 GLN A N 1
ATOM 4489 C CA . GLN A 1 607 ? 34.714 -55.268 23.372 1.00 104.53 604 GLN A CA 1
ATOM 4490 C C . GLN A 1 607 ? 35.774 -54.397 22.685 1.00 101.49 604 GLN A C 1
ATOM 4491 O O . GLN A 1 607 ? 36.499 -53.669 23.399 1.00 100.05 604 GLN A O 1
ATOM 4497 N N . LYS A 1 608 ? 35.852 -54.486 21.353 1.00 96.32 605 LYS A N 1
ATOM 4498 C CA . LYS A 1 608 ? 36.849 -53.749 20.529 1.00 97.31 605 LYS A CA 1
ATOM 4499 C C . LYS A 1 608 ? 36.630 -52.230 20.574 1.00 91.28 605 LYS A C 1
ATOM 4500 O O . LYS A 1 608 ? 37.629 -51.500 20.508 1.00 90.79 605 LYS A O 1
ATOM 4506 N N . GLY A 1 609 ? 35.384 -51.770 20.687 1.00 88.28 606 GLY A N 1
ATOM 4507 C CA . GLY A 1 609 ? 35.099 -50.319 20.709 1.00 84.09 606 GLY A CA 1
ATOM 4508 C C . GLY A 1 609 ? 35.467 -49.640 22.020 1.00 84.79 606 GLY A C 1
ATOM 4509 O O . GLY A 1 609 ? 35.809 -48.434 21.981 1.00 81.68 606 GLY A O 1
ATOM 4510 N N . GLY A 1 610 ? 35.421 -50.368 23.140 1.00 86.84 607 GLY A N 1
ATOM 4511 C CA . GLY A 1 610 ? 35.735 -49.737 24.438 1.00 87.94 607 GLY A CA 1
ATOM 4512 C C . GLY A 1 610 ? 34.759 -48.602 24.711 1.00 84.82 607 GLY A C 1
ATOM 4513 O O . GLY A 1 610 ? 35.201 -47.485 25.059 1.00 87.15 607 GLY A O 1
ATOM 4514 N N . ALA A 1 611 ? 33.471 -48.894 24.534 1.00 79.68 608 ALA A N 1
ATOM 4515 C CA . ALA A 1 611 ? 32.379 -47.912 24.723 1.00 73.90 608 ALA A CA 1
ATOM 4516 C C . ALA A 1 611 ? 32.271 -47.482 26.189 1.00 75.00 608 ALA A C 1
ATOM 4517 O O . ALA A 1 611 ? 32.593 -48.291 27.084 1.00 76.50 608 ALA A O 1
ATOM 4519 N N . VAL A 1 612 ? 31.821 -46.243 26.403 1.00 77.29 609 VAL A N 1
ATOM 4520 C CA . VAL A 1 612 ? 31.616 -45.664 27.764 1.00 69.33 609 VAL A CA 1
ATOM 4521 C C . VAL A 1 612 ? 30.151 -45.232 27.880 1.00 67.30 609 VAL A C 1
ATOM 4522 O O . VAL A 1 612 ? 29.543 -44.910 26.838 1.00 68.82 609 VAL A O 1
ATOM 4526 N N . LEU A 1 613 ? 29.617 -45.237 29.102 1.00 63.83 610 LEU A N 1
ATOM 4527 C CA . LEU A 1 613 ? 28.211 -44.836 29.364 1.00 59.96 610 LEU A CA 1
ATOM 4528 C C . LEU A 1 613 ? 28.131 -43.308 29.454 1.00 54.17 610 LEU A C 1
ATOM 4529 O O . LEU A 1 613 ? 28.898 -42.733 30.239 1.00 55.03 610 LEU A O 1
ATOM 4534 N N . LEU A 1 614 ? 27.252 -42.682 28.665 1.00 51.87 611 LEU A N 1
ATOM 4535 C CA . LEU A 1 614 ? 27.063 -41.200 28.691 1.00 49.41 611 LEU A CA 1
ATOM 4536 C C . LEU A 1 614 ? 25.803 -40.852 29.500 1.00 47.14 611 LEU A C 1
ATOM 4537 O O . LEU A 1 614 ? 24.836 -41.648 29.465 1.00 48.21 611 LEU A O 1
ATOM 4542 N N . GLU A 1 615 ? 25.807 -39.706 30.188 1.00 45.28 612 GLU A N 1
ATOM 4543 C CA . GLU A 1 615 ? 24.629 -39.257 30.988 1.00 45.39 612 GLU A CA 1
ATOM 4544 C C . GLU A 1 615 ? 24.281 -37.835 30.567 1.00 43.20 612 GLU A C 1
ATOM 4545 O O . GLU A 1 615 ? 25.164 -37.065 30.207 1.00 43.32 612 GLU A O 1
ATOM 4551 N N . PRO A 1 616 ? 22.990 -37.442 30.569 1.00 42.46 613 PRO A N 1
ATOM 4552 C CA . PRO A 1 616 ? 22.618 -36.085 30.183 1.00 42.35 613 PRO A CA 1
ATOM 4553 C C . PRO A 1 616 ? 23.061 -35.045 31.220 1.00 41.42 613 PRO A C 1
ATOM 4554 O O . PRO A 1 616 ? 22.802 -35.224 32.392 1.00 38.03 613 PRO A O 1
ATOM 4558 N N . VAL A 1 617 ? 23.756 -34.014 30.750 1.00 43.03 614 VAL A N 1
ATOM 4559 C CA . VAL A 1 617 ? 24.222 -32.905 31.623 1.00 42.05 614 VAL A CA 1
ATOM 4560 C C . VAL A 1 617 ? 23.262 -31.747 31.364 1.00 41.49 614 VAL A C 1
ATOM 4561 O O . VAL A 1 617 ? 22.921 -31.521 30.194 1.00 46.46 614 VAL A O 1
ATOM 4565 N N . MET A 1 618 ? 22.854 -31.049 32.418 1.00 41.31 615 MET A N 1
ATOM 4566 C CA . MET A 1 618 ? 21.884 -29.933 32.293 1.00 44.33 615 MET A CA 1
ATOM 4567 C C . MET A 1 618 ? 22.587 -28.603 32.584 1.00 44.02 615 MET A C 1
ATOM 4568 O O . MET A 1 618 ? 23.507 -28.593 33.417 1.00 41.41 615 MET A O 1
ATOM 4573 N N . LYS A 1 619 ? 22.170 -27.535 31.903 1.00 48.40 616 LYS A N 1
ATOM 4574 C CA . LYS A 1 619 ? 22.743 -26.187 32.155 1.00 52.72 616 LYS A CA 1
ATOM 4575 C C . LYS A 1 619 ? 21.874 -25.564 33.249 1.00 50.92 616 LYS A C 1
ATOM 4576 O O . LYS A 1 619 ? 20.733 -25.182 32.940 1.00 56.00 616 LYS A O 1
ATOM 4582 N N . VAL A 1 620 ? 22.385 -25.521 34.479 1.00 50.14 617 VAL A N 1
ATOM 4583 C CA . VAL A 1 620 ? 21.615 -24.976 35.633 1.00 48.44 617 VAL A CA 1
ATOM 4584 C C . VAL A 1 620 ? 21.971 -23.503 35.842 1.00 51.49 617 VAL A C 1
ATOM 4585 O O . VAL A 1 620 ? 23.161 -23.144 35.721 1.00 57.25 617 VAL A O 1
ATOM 4589 N N . GLU A 1 621 ? 20.953 -22.694 36.132 1.00 50.63 618 GLU A N 1
ATOM 4590 C CA . GLU A 1 621 ? 21.116 -21.245 36.410 1.00 53.85 618 GLU A CA 1
ATOM 4591 C C . GLU A 1 621 ? 20.301 -20.953 37.672 1.00 52.36 618 GLU A C 1
ATOM 4592 O O . GLU A 1 621 ? 19.082 -21.211 37.653 1.00 54.54 618 GLU A O 1
ATOM 4598 N N . VAL A 1 622 ? 20.966 -20.487 38.731 1.00 51.52 619 VAL A N 1
ATOM 4599 C CA . VAL A 1 622 ? 20.281 -20.187 40.023 1.00 51.73 619 VAL A CA 1
ATOM 4600 C C . VAL A 1 622 ? 20.433 -18.701 40.360 1.00 54.67 619 VAL A C 1
ATOM 4601 O O . VAL A 1 622 ? 21.577 -18.201 40.331 1.00 54.50 619 VAL A O 1
ATOM 4605 N N . VAL A 1 623 ? 19.311 -18.032 40.645 1.00 58.66 620 VAL A N 1
ATOM 4606 C CA . VAL A 1 623 ? 19.316 -16.594 41.050 1.00 64.18 620 VAL A CA 1
ATOM 4607 C C . VAL A 1 623 ? 19.049 -16.589 42.558 1.00 63.65 620 VAL A C 1
ATOM 4608 O O . VAL A 1 623 ? 17.964 -17.052 42.971 1.00 62.06 620 VAL A O 1
ATOM 4612 N N . THR A 1 624 ? 20.012 -16.107 43.343 1.00 65.75 621 THR A N 1
ATOM 4613 C CA . THR A 1 624 ? 19.883 -16.107 44.824 1.00 68.27 621 THR A CA 1
ATOM 4614 C C . THR A 1 624 ? 20.507 -14.851 45.413 1.00 70.67 621 THR A C 1
ATOM 4615 O O . THR A 1 624 ? 21.408 -14.268 44.817 1.00 71.83 621 THR A O 1
ATOM 4619 N N . PRO A 1 625 ? 20.024 -14.373 46.580 1.00 71.32 622 PRO A N 1
ATOM 4620 C CA . PRO A 1 625 ? 20.629 -13.213 47.226 1.00 75.88 622 PRO A CA 1
ATOM 4621 C C . PRO A 1 625 ? 22.065 -13.646 47.573 1.00 73.37 622 PRO A C 1
ATOM 4622 O O . PRO A 1 625 ? 22.258 -14.802 47.883 1.00 70.55 622 PRO A O 1
ATOM 4626 N N . GLU A 1 626 ? 23.015 -12.711 47.488 1.00 77.23 623 GLU A N 1
ATOM 4627 C CA . GLU A 1 626 ? 24.456 -12.916 47.816 1.00 79.22 623 GLU A CA 1
ATOM 4628 C C . GLU A 1 626 ? 24.627 -13.793 49.065 1.00 74.97 623 GLU A C 1
ATOM 4629 O O . GLU A 1 626 ? 25.559 -14.618 49.087 1.00 69.02 623 GLU A O 1
ATOM 4635 N N . GLU A 1 627 ? 23.738 -13.632 50.044 1.00 76.04 624 GLU A N 1
ATOM 4636 C CA . GLU A 1 627 ? 23.773 -14.364 51.341 1.00 74.73 624 GLU A CA 1
ATOM 4637 C C . GLU A 1 627 ? 23.921 -15.887 51.183 1.00 69.85 624 GLU A C 1
ATOM 4638 O O . GLU A 1 627 ? 24.699 -16.460 51.973 1.00 70.21 624 GLU A O 1
ATOM 4644 N N . TYR A 1 628 ? 23.215 -16.522 50.234 1.00 65.74 625 TYR A N 1
ATOM 4645 C CA . TYR A 1 628 ? 23.286 -18.006 50.083 1.00 58.82 625 TYR A CA 1
ATOM 4646 C C . TYR A 1 628 ? 24.142 -18.437 48.880 1.00 53.78 625 TYR A C 1
ATOM 4647 O O . TYR A 1 628 ? 24.052 -19.614 48.494 1.00 47.71 625 TYR A O 1
ATOM 4656 N N . GLN A 1 629 ? 24.958 -17.540 48.323 1.00 55.12 626 GLN A N 1
ATOM 4657 C CA . GLN A 1 629 ? 25.813 -17.895 47.155 1.00 57.16 626 GLN A CA 1
ATOM 4658 C C . GLN A 1 629 ? 26.682 -19.118 47.489 1.00 54.36 626 GLN A C 1
ATOM 4659 O O . GLN A 1 629 ? 26.691 -20.067 46.689 1.00 56.32 626 GLN A O 1
ATOM 4665 N N . GLY A 1 630 ? 27.383 -19.089 48.624 1.00 57.14 627 GLY A N 1
ATOM 4666 C CA . GLY A 1 630 ? 28.268 -20.196 49.043 1.00 56.24 627 GLY A CA 1
ATOM 4667 C C . GLY A 1 630 ? 27.532 -21.520 49.179 1.00 54.16 627 GLY A C 1
ATOM 4668 O O . GLY A 1 630 ? 28.071 -22.542 48.700 1.00 53.17 627 GLY A O 1
ATOM 4669 N N . ASP A 1 631 ? 26.353 -21.511 49.809 1.00 54.24 628 ASP A N 1
ATOM 4670 C CA . ASP A 1 631 ? 25.557 -22.753 50.004 1.00 54.26 628 ASP A CA 1
ATOM 4671 C C . ASP A 1 631 ? 25.190 -23.356 48.643 1.00 52.24 628 ASP A C 1
ATOM 4672 O O . ASP A 1 631 ? 25.294 -24.597 48.506 1.00 53.52 628 ASP A O 1
ATOM 4677 N N . ILE A 1 632 ? 24.799 -22.515 47.680 1.00 51.10 629 ILE A N 1
ATOM 4678 C CA . ILE A 1 632 ? 24.410 -22.987 46.317 1.00 48.19 629 ILE A CA 1
ATOM 4679 C C . ILE A 1 632 ? 25.648 -23.512 45.576 1.00 47.78 629 ILE A C 1
ATOM 4680 O O . ILE A 1 632 ? 25.549 -24.614 44.987 1.00 49.27 629 ILE A O 1
ATOM 4685 N N . LEU A 1 633 ? 26.756 -22.757 45.586 1.00 46.32 630 LEU A N 1
ATOM 4686 C CA . LEU A 1 633 ? 27.997 -23.206 44.893 1.00 45.50 630 LEU A CA 1
ATOM 4687 C C . LEU A 1 633 ? 28.434 -24.569 45.435 1.00 44.08 630 LEU A C 1
ATOM 4688 O O . LEU A 1 633 ? 28.683 -25.475 44.615 1.00 45.01 630 LEU A O 1
ATOM 4693 N N . GLY A 1 634 ? 28.516 -24.700 46.762 1.00 41.94 631 GLY A N 1
ATOM 4694 C CA . GLY A 1 634 ? 28.945 -25.967 47.382 1.00 39.03 631 GLY A CA 1
ATOM 4695 C C . GLY A 1 634 ? 28.008 -27.112 47.050 1.00 36.50 631 GLY A C 1
ATOM 4696 O O . GLY A 1 634 ? 28.501 -28.232 46.837 1.00 35.95 631 GLY A O 1
ATOM 4697 N N . ASP A 1 635 ? 26.704 -26.838 47.001 1.00 38.41 632 ASP A N 1
ATOM 4698 C CA . ASP A 1 635 ? 25.699 -27.892 46.705 1.00 39.79 632 ASP A CA 1
ATOM 4699 C C . ASP A 1 635 ? 25.813 -28.325 45.235 1.00 40.28 632 ASP A C 1
ATOM 4700 O O . ASP A 1 635 ? 25.761 -29.539 44.980 1.00 40.06 632 ASP A O 1
ATOM 4705 N N . LEU A 1 636 ? 25.944 -27.377 44.299 1.00 40.95 633 LEU A N 1
ATOM 4706 C CA . LEU A 1 636 ? 26.059 -27.753 42.863 1.00 39.16 633 LEU A CA 1
ATOM 4707 C C . LEU A 1 636 ? 27.341 -28.564 42.669 1.00 37.01 633 LEU A C 1
ATOM 4708 O O . LEU A 1 636 ? 27.302 -29.547 41.907 1.00 38.44 633 LEU A O 1
ATOM 4713 N N . SER A 1 637 ? 28.422 -28.169 43.348 1.00 37.65 634 SER A N 1
ATOM 4714 C CA . SER A 1 637 ? 29.717 -28.891 43.240 1.00 37.22 634 SER A CA 1
ATOM 4715 C C . SER A 1 637 ? 29.547 -30.317 43.780 1.00 35.57 634 SER A C 1
ATOM 4716 O O . SER A 1 637 ? 30.102 -31.245 43.176 1.00 36.77 634 SER A O 1
ATOM 4719 N N . ARG A 1 638 ? 28.783 -30.467 44.867 1.00 35.17 635 ARG A N 1
ATOM 4720 C CA . ARG A 1 638 ? 28.523 -31.787 45.505 1.00 34.81 635 ARG A CA 1
ATOM 4721 C C . ARG A 1 638 ? 27.785 -32.705 44.530 1.00 32.49 635 ARG A C 1
ATOM 4722 O O . ARG A 1 638 ? 28.012 -33.918 44.588 1.00 33.22 635 ARG A O 1
ATOM 4730 N N . ARG A 1 639 ? 26.947 -32.128 43.665 1.00 34.84 636 ARG A N 1
ATOM 4731 C CA . ARG A 1 639 ? 26.138 -32.862 42.650 1.00 33.33 636 ARG A CA 1
ATOM 4732 C C . ARG A 1 639 ? 26.990 -33.121 41.401 1.00 34.39 636 ARG A C 1
ATOM 4733 O O . ARG A 1 639 ? 26.406 -33.187 40.302 1.00 36.66 636 ARG A O 1
ATOM 4741 N N . ARG A 1 640 ? 28.309 -33.273 41.569 1.00 35.34 637 ARG A N 1
ATOM 4742 C CA . ARG A 1 640 ? 29.241 -33.508 40.433 1.00 39.78 637 ARG A CA 1
ATOM 4743 C C . ARG A 1 640 ? 29.046 -32.386 39.407 1.00 40.45 637 ARG A C 1
ATOM 4744 O O . ARG A 1 640 ? 29.252 -32.635 38.203 1.00 46.16 637 ARG A O 1
ATOM 4752 N N . GLY A 1 641 ? 28.669 -31.197 39.884 1.00 39.07 638 GLY A N 1
ATOM 4753 C CA . GLY A 1 641 ? 28.436 -30.041 39.001 1.00 40.32 638 GLY A CA 1
ATOM 4754 C C . GLY A 1 641 ? 29.734 -29.364 38.619 1.00 42.60 638 GLY A C 1
ATOM 4755 O O . GLY A 1 641 ? 30.733 -29.536 39.337 1.00 47.68 638 GLY A O 1
ATOM 4756 N N . MET A 1 642 ? 29.706 -28.618 37.516 1.00 45.35 639 MET A N 1
ATOM 4757 C CA . MET A 1 642 ? 30.882 -27.880 36.992 1.00 50.66 639 MET A CA 1
ATOM 4758 C C . MET A 1 642 ? 30.491 -26.400 36.939 1.00 49.96 639 MET A C 1
ATOM 4759 O O . MET A 1 642 ? 29.721 -26.019 36.038 1.00 49.67 639 MET A O 1
ATOM 4764 N N . ILE A 1 643 ? 30.972 -25.619 37.908 1.00 48.93 640 ILE A N 1
ATOM 4765 C CA . ILE A 1 643 ? 30.635 -24.169 38.007 1.00 52.82 640 ILE A CA 1
ATOM 4766 C C . ILE A 1 643 ? 31.208 -23.413 36.802 1.00 54.66 640 ILE A C 1
ATOM 4767 O O . ILE A 1 643 ? 32.362 -23.682 36.414 1.00 51.79 640 ILE A O 1
ATOM 4772 N N . GLN A 1 644 ? 30.405 -22.500 36.251 1.00 59.16 641 GLN A N 1
ATOM 4773 C CA . GLN A 1 644 ? 30.755 -21.642 35.092 1.00 66.00 641 GLN A CA 1
ATOM 4774 C C . GLN A 1 644 ? 30.780 -20.199 35.590 1.00 70.66 641 GLN A C 1
ATOM 4775 O O . GLN A 1 644 ? 30.376 -19.984 36.748 1.00 69.77 641 GLN A O 1
ATOM 4781 N N . ASP A 1 645 ? 31.220 -19.257 34.753 1.00 78.31 642 ASP A N 1
ATOM 4782 C CA . ASP A 1 645 ? 31.286 -17.824 35.153 1.00 82.98 642 ASP A CA 1
ATOM 4783 C C . ASP A 1 645 ? 29.910 -17.378 35.664 1.00 79.96 642 ASP A C 1
ATOM 4784 O O . ASP A 1 645 ? 28.897 -17.684 34.992 1.00 77.73 642 ASP A O 1
ATOM 4789 N N . GLY A 1 646 ? 29.889 -16.696 36.816 1.00 79.61 643 GLY A N 1
ATOM 4790 C CA . GLY A 1 646 ? 28.646 -16.190 37.435 1.00 83.12 643 GLY A CA 1
ATOM 4791 C C . GLY A 1 646 ? 28.536 -14.683 37.270 1.00 89.69 643 GLY A C 1
ATOM 4792 O O . GLY A 1 646 ? 29.594 -14.025 37.220 1.00 95.90 643 GLY A O 1
ATOM 4793 N N . ASP A 1 647 ? 27.308 -14.158 37.179 1.00 92.43 644 ASP A N 1
ATOM 4794 C CA . ASP A 1 647 ? 27.097 -12.696 37.000 1.00 99.33 644 ASP A CA 1
ATOM 4795 C C . ASP A 1 647 ? 26.464 -12.121 38.275 1.00 100.21 644 ASP A C 1
ATOM 4796 O O . ASP A 1 647 ? 26.049 -12.920 39.151 1.00 92.44 644 ASP A O 1
ATOM 4801 N N . GLU A 1 648 ? 26.531 -10.799 38.404 1.00 109.75 645 GLU A N 1
ATOM 4802 C CA . GLU A 1 648 ? 25.957 -10.079 39.562 1.00 115.07 645 GLU A CA 1
ATOM 4803 C C . GLU A 1 648 ? 24.823 -9.213 39.027 1.00 116.49 645 GLU A C 1
ATOM 4804 O O . GLU A 1 648 ? 25.067 -8.446 38.099 1.00 120.04 645 GLU A O 1
ATOM 4810 N N . THR A 1 649 ? 23.628 -9.381 39.581 1.00 116.63 646 THR A N 1
ATOM 4811 C CA . THR A 1 649 ? 22.438 -8.625 39.127 1.00 121.41 646 THR A CA 1
ATOM 4812 C C . THR A 1 649 ? 21.970 -7.802 40.331 1.00 125.17 646 THR A C 1
ATOM 4813 O O . THR A 1 649 ? 22.521 -8.004 41.431 1.00 120.19 646 THR A O 1
ATOM 4817 N N . PRO A 1 650 ? 21.028 -6.851 40.145 1.00 134.78 647 PRO A N 1
ATOM 4818 C CA . PRO A 1 650 ? 20.399 -6.091 41.234 1.00 138.85 647 PRO A CA 1
ATOM 4819 C C . PRO A 1 650 ? 19.949 -7.047 42.349 1.00 137.09 647 PRO A C 1
ATOM 4820 O O . PRO A 1 650 ? 19.037 -7.811 42.130 1.00 138.85 647 PRO A O 1
ATOM 4824 N N . ALA A 1 651 ? 20.679 -7.027 43.472 1.00 134.21 648 ALA A N 1
ATOM 4825 C CA . ALA A 1 651 ? 20.388 -7.747 44.738 1.00 128.84 648 ALA A CA 1
ATOM 4826 C C . ALA A 1 651 ? 20.197 -9.257 44.529 1.00 123.66 648 ALA A C 1
ATOM 4827 O O . ALA A 1 651 ? 19.531 -9.885 45.380 1.00 117.34 648 ALA A O 1
ATOM 4829 N N . GLY A 1 652 ? 20.805 -9.827 43.483 1.00 119.34 649 GLY A N 1
ATOM 4830 C CA . GLY A 1 652 ? 20.660 -11.261 43.184 1.00 109.30 649 GLY A CA 1
ATOM 4831 C C . GLY A 1 652 ? 21.838 -11.783 42.394 1.00 102.45 649 GLY A C 1
ATOM 4832 O O . GLY A 1 652 ? 22.009 -11.359 41.247 1.00 102.26 649 GLY A O 1
ATOM 4833 N N . LYS A 1 653 ? 22.630 -12.659 43.006 1.00 91.81 650 LYS A N 1
ATOM 4834 C CA . LYS A 1 653 ? 23.801 -13.276 42.321 1.00 89.18 650 LYS A CA 1
ATOM 4835 C C . LYS A 1 653 ? 23.286 -14.349 41.354 1.00 82.03 650 LYS A C 1
ATOM 4836 O O . LYS A 1 653 ? 22.338 -15.088 41.730 1.00 73.68 650 LYS A O 1
ATOM 4842 N N . VAL A 1 654 ? 23.871 -14.418 40.155 1.00 81.80 651 VAL A N 1
ATOM 4843 C CA . VAL A 1 654 ? 23.474 -15.438 39.139 1.00 80.03 651 VAL A CA 1
ATOM 4844 C C . VAL A 1 654 ? 24.534 -16.543 39.162 1.00 75.95 651 VAL A C 1
ATOM 4845 O O . VAL A 1 654 ? 25.693 -16.261 38.779 1.00 78.35 651 VAL A O 1
ATOM 4849 N N . ILE A 1 655 ? 24.153 -17.741 39.610 1.00 70.28 652 ILE A N 1
ATOM 4850 C CA . ILE A 1 655 ? 25.105 -18.888 39.678 1.00 66.31 652 ILE A CA 1
ATOM 4851 C C . ILE A 1 655 ? 24.799 -19.837 38.520 1.00 59.92 652 ILE A C 1
ATOM 4852 O O . ILE A 1 655 ? 23.695 -20.401 38.506 1.00 57.38 652 ILE A O 1
ATOM 4857 N N . ARG A 1 656 ? 25.741 -19.979 37.585 1.00 58.71 653 ARG A N 1
ATOM 4858 C CA . ARG A 1 656 ? 25.551 -20.888 36.427 1.00 56.00 653 ARG A CA 1
ATOM 4859 C C . ARG A 1 656 ? 26.441 -22.115 36.618 1.00 52.50 653 ARG A C 1
ATOM 4860 O O . ARG A 1 656 ? 27.600 -21.948 37.064 1.00 51.41 653 ARG A O 1
ATOM 4868 N N . ALA A 1 657 ? 25.906 -23.294 36.298 1.00 49.71 654 ALA A N 1
ATOM 4869 C CA . ALA A 1 657 ? 26.682 -24.545 36.416 1.00 47.18 654 ALA A CA 1
ATOM 4870 C C . ALA A 1 657 ? 26.137 -25.578 35.430 1.00 46.43 654 ALA A C 1
ATOM 4871 O O . ALA A 1 657 ? 24.994 -25.427 34.960 1.00 44.23 654 ALA A O 1
ATOM 4873 N N . GLU A 1 658 ? 26.951 -26.586 35.132 1.00 47.29 655 GLU A N 1
ATOM 4874 C CA . GLU A 1 658 ? 26.567 -27.681 34.207 1.00 46.75 655 GLU A CA 1
ATOM 4875 C C . GLU A 1 658 ? 26.511 -28.906 35.127 1.00 43.50 655 GLU A C 1
ATOM 4876 O O . GLU A 1 658 ? 27.572 -29.317 35.624 1.00 43.32 655 GLU A O 1
ATOM 4882 N N . VAL A 1 659 ? 25.313 -29.442 35.367 1.00 42.00 656 VAL A N 1
ATOM 4883 C CA . VAL A 1 659 ? 25.149 -30.566 36.336 1.00 41.23 656 VAL A CA 1
ATOM 4884 C C . VAL A 1 659 ? 24.441 -31.760 35.703 1.00 39.65 656 VAL A C 1
ATOM 4885 O O . VAL A 1 659 ? 23.476 -31.587 34.965 1.00 39.29 656 VAL A O 1
ATOM 4889 N N . PRO A 1 660 ? 24.899 -33.005 35.970 1.00 38.39 657 PRO A N 1
ATOM 4890 C CA . PRO A 1 660 ? 24.221 -34.196 35.468 1.00 39.02 657 PRO A CA 1
ATOM 4891 C C . PRO A 1 660 ? 22.784 -34.216 36.008 1.00 39.51 657 PRO A C 1
ATOM 4892 O O . PRO A 1 660 ? 22.607 -33.957 37.179 1.00 38.77 657 PRO A O 1
ATOM 4896 N N . LEU A 1 661 ? 21.809 -34.517 35.145 1.00 43.24 658 LEU A N 1
ATOM 4897 C CA . LEU A 1 661 ? 20.370 -34.551 35.532 1.00 43.11 658 LEU A CA 1
ATOM 4898 C C . LEU A 1 661 ? 20.152 -35.484 36.731 1.00 44.50 658 LEU A C 1
ATOM 4899 O O . LEU A 1 661 ? 19.400 -35.093 37.647 1.00 46.83 658 LEU A O 1
ATOM 4904 N N . GLY A 1 662 ? 20.780 -36.665 36.714 1.00 46.30 659 GLY A N 1
ATOM 4905 C CA . GLY A 1 662 ? 20.644 -37.664 37.794 1.00 46.77 659 GLY A CA 1
ATOM 4906 C C . GLY A 1 662 ? 20.975 -37.106 39.169 1.00 43.85 659 GLY A C 1
ATOM 4907 O O . GLY A 1 662 ? 20.472 -37.662 40.156 1.00 50.35 659 GLY A O 1
ATOM 4908 N N . GLU A 1 663 ? 21.785 -36.048 39.236 1.00 42.36 660 GLU A N 1
ATOM 4909 C CA . GLU A 1 663 ? 22.183 -35.420 40.529 1.00 42.10 660 GLU A CA 1
ATOM 4910 C C . GLU A 1 663 ? 21.276 -34.225 40.847 1.00 41.64 660 GLU A C 1
ATOM 4911 O O . GLU A 1 663 ? 21.462 -33.619 41.925 1.00 41.53 660 GLU A O 1
ATOM 4917 N N . MET A 1 664 ? 20.327 -33.909 39.959 1.00 41.93 661 MET A N 1
ATOM 4918 C CA . MET A 1 664 ? 19.424 -32.743 40.168 1.00 39.83 661 MET A CA 1
ATOM 4919 C C . MET A 1 664 ? 18.031 -33.173 40.632 1.00 41.33 661 MET A C 1
ATOM 4920 O O . MET A 1 664 ? 17.156 -32.280 40.710 1.00 42.50 661 MET A O 1
ATOM 4925 N N . PHE A 1 665 ? 17.821 -34.455 40.950 1.00 41.89 662 PHE A N 1
ATOM 4926 C CA . PHE A 1 665 ? 16.462 -34.856 41.396 1.00 44.27 662 PHE A CA 1
ATOM 4927 C C . PHE A 1 665 ? 16.137 -34.187 42.737 1.00 43.49 662 PHE A C 1
ATOM 4928 O O . PHE A 1 665 ? 16.971 -34.259 43.651 1.00 43.89 662 PHE A O 1
ATOM 4936 N N . GLY A 1 666 ? 14.958 -33.558 42.828 1.00 45.59 663 GLY A N 1
ATOM 4937 C CA . GLY A 1 666 ? 14.499 -32.884 44.060 1.00 45.35 663 GLY A CA 1
ATOM 4938 C C . GLY A 1 666 ? 15.236 -31.583 44.332 1.00 43.39 663 GLY A C 1
ATOM 4939 O O . GLY A 1 666 ? 15.201 -31.111 45.494 1.00 46.41 663 GLY A O 1
ATOM 4940 N N . TYR A 1 667 ? 15.849 -30.991 43.305 1.00 40.42 664 TYR A N 1
ATOM 4941 C CA . TYR A 1 667 ? 16.601 -29.728 43.527 1.00 41.90 664 TYR A CA 1
ATOM 4942 C C . TYR A 1 667 ? 15.669 -28.636 44.070 1.00 43.04 664 TYR A C 1
ATOM 4943 O O . TYR A 1 667 ? 16.081 -27.904 44.980 1.00 46.11 664 TYR A O 1
ATOM 4952 N N . ALA A 1 668 ? 14.455 -28.529 43.531 1.00 46.57 665 ALA A N 1
ATOM 4953 C CA . ALA A 1 668 ? 13.487 -27.506 43.998 1.00 49.55 665 ALA A CA 1
ATOM 4954 C C . ALA A 1 668 ? 13.389 -27.533 45.534 1.00 51.70 665 ALA A C 1
ATOM 4955 O O . ALA A 1 668 ? 13.454 -26.455 46.143 1.00 53.71 665 ALA A O 1
ATOM 4957 N N . THR A 1 669 ? 13.245 -28.724 46.127 1.00 50.77 666 THR A N 1
ATOM 4958 C CA . THR A 1 669 ? 13.138 -28.876 47.606 1.00 51.19 666 THR A CA 1
ATOM 4959 C C . THR A 1 669 ? 14.432 -28.398 48.282 1.00 50.30 666 THR A C 1
ATOM 4960 O O . THR A 1 669 ? 14.341 -27.613 49.250 1.00 50.62 666 THR A O 1
ATOM 4964 N N . SER A 1 670 ? 15.583 -28.863 47.788 1.00 47.31 667 SER A N 1
ATOM 4965 C CA . SER A 1 670 ? 16.902 -28.488 48.357 1.00 45.58 667 SER A CA 1
ATOM 4966 C C . SER A 1 670 ? 17.079 -26.969 48.325 1.00 47.84 667 SER A C 1
ATOM 4967 O O . SER A 1 670 ? 17.389 -26.387 49.384 1.00 51.94 667 SER A O 1
ATOM 4970 N N . MET A 1 671 ? 16.871 -26.362 47.156 1.00 47.96 668 MET A N 1
ATOM 4971 C CA . MET A 1 671 ? 17.031 -24.895 46.993 1.00 50.66 668 MET A CA 1
ATOM 4972 C C . MET A 1 671 ? 16.117 -24.147 47.970 1.00 53.92 668 MET A C 1
ATOM 4973 O O . MET A 1 671 ? 16.560 -23.120 48.506 1.00 53.79 668 MET A O 1
ATOM 4978 N N . ARG A 1 672 ? 14.890 -24.638 48.174 1.00 58.75 669 ARG A N 1
ATOM 4979 C CA . ARG A 1 672 ? 13.918 -23.975 49.088 1.00 65.54 669 ARG A CA 1
ATOM 4980 C C . ARG A 1 672 ? 14.417 -24.049 50.539 1.00 63.63 669 ARG A C 1
ATOM 4981 O O . ARG A 1 672 ? 14.253 -23.041 51.247 1.00 67.62 669 ARG A O 1
ATOM 4989 N N . SER A 1 673 ? 15.003 -25.177 50.962 1.00 59.23 670 SER A N 1
ATOM 4990 C CA . SER A 1 673 ? 15.525 -25.308 52.352 1.00 57.70 670 SER A CA 1
ATOM 4991 C C . SER A 1 673 ? 16.693 -24.341 52.580 1.00 55.81 670 SER A C 1
ATOM 4992 O O . SER A 1 673 ? 16.600 -23.502 53.495 1.00 60.61 670 SER A O 1
ATOM 4995 N N . MET A 1 674 ? 17.738 -24.463 51.757 1.00 53.16 671 MET A N 1
ATOM 4996 C CA . MET A 1 674 ? 18.983 -23.652 51.845 1.00 54.88 671 MET A CA 1
ATOM 4997 C C . MET A 1 674 ? 18.731 -22.149 51.671 1.00 58.54 671 MET A C 1
ATOM 4998 O O . MET A 1 674 ? 19.568 -21.373 52.174 1.00 63.55 671 MET A O 1
ATOM 5003 N N . THR A 1 675 ? 17.651 -21.747 50.995 1.00 59.72 672 THR A N 1
ATOM 5004 C CA . THR A 1 675 ? 17.420 -20.296 50.754 1.00 62.88 672 THR A CA 1
ATOM 5005 C C . THR A 1 675 ? 16.077 -19.829 51.328 1.00 70.58 672 THR A C 1
ATOM 5006 O O . THR A 1 675 ? 15.675 -18.700 51.003 1.00 77.27 672 THR A O 1
ATOM 5010 N N . GLN A 1 676 ? 15.418 -20.650 52.147 1.00 74.97 673 GLN A N 1
ATOM 5011 C CA . GLN A 1 676 ? 14.111 -20.267 52.751 1.00 78.80 673 GLN A CA 1
ATOM 5012 C C . GLN A 1 676 ? 13.134 -19.851 51.640 1.00 77.38 673 GLN A C 1
ATOM 5013 O O . GLN A 1 676 ? 12.358 -18.906 51.867 1.00 80.24 673 GLN A O 1
ATOM 5019 N N . GLY A 1 677 ? 13.200 -20.522 50.483 1.00 71.27 674 GLY A N 1
ATOM 5020 C CA . GLY A 1 677 ? 12.315 -20.257 49.328 1.00 71.78 674 GLY A CA 1
ATOM 5021 C C . GLY A 1 677 ? 12.575 -18.923 48.643 1.00 72.04 674 GLY A C 1
ATOM 5022 O O . GLY A 1 677 ? 11.809 -18.588 47.725 1.00 76.12 674 GLY A O 1
ATOM 5023 N N . ARG A 1 678 ? 13.628 -18.206 49.042 1.00 74.19 675 ARG A N 1
ATOM 5024 C CA . ARG A 1 678 ? 13.953 -16.874 48.461 1.00 78.64 675 ARG A CA 1
ATOM 5025 C C . ARG A 1 678 ? 14.639 -17.021 47.095 1.00 75.00 675 ARG A C 1
ATOM 5026 O O . ARG A 1 678 ? 14.549 -16.071 46.296 1.00 74.91 675 ARG A O 1
ATOM 5034 N N . ALA A 1 679 ? 15.293 -18.157 46.834 1.00 73.09 676 ALA A N 1
ATOM 5035 C CA . ALA A 1 679 ? 16.001 -18.360 45.544 1.00 69.68 676 ALA A CA 1
ATOM 5036 C C . ALA A 1 679 ? 15.103 -19.084 44.534 1.00 68.72 676 ALA A C 1
ATOM 5037 O O . ALA A 1 679 ? 14.135 -19.745 44.957 1.00 75.14 676 ALA A O 1
ATOM 5039 N N . SER A 1 680 ? 15.437 -18.945 43.246 1.00 65.52 677 SER A N 1
ATOM 5040 C CA . SER A 1 680 ? 14.706 -19.572 42.114 1.00 63.36 677 SER A CA 1
ATOM 5041 C C . SER A 1 680 ? 15.729 -20.129 41.117 1.00 59.17 677 SER A C 1
ATOM 5042 O O . SER A 1 680 ? 16.846 -19.573 41.059 1.00 58.08 677 SER A O 1
ATOM 5045 N N . PHE A 1 681 ? 15.371 -21.180 40.372 1.00 56.39 678 PHE A N 1
ATOM 5046 C CA . PHE A 1 681 ? 16.337 -21.757 39.400 1.00 53.42 678 PHE A CA 1
ATOM 5047 C C . PHE A 1 681 ? 15.619 -22.208 38.126 1.00 55.74 678 PHE A C 1
ATOM 5048 O O . PHE A 1 681 ? 14.372 -22.264 38.090 1.00 56.06 678 PHE A O 1
ATOM 5056 N N . SER A 1 682 ? 16.425 -22.537 37.120 1.00 54.11 679 SER A N 1
ATOM 5057 C CA . SER A 1 682 ? 15.963 -23.047 35.808 1.00 54.98 679 SER A CA 1
ATOM 5058 C C . SER A 1 682 ? 17.076 -23.936 35.257 1.00 52.79 679 SER A C 1
ATOM 5059 O O . SER A 1 682 ? 18.254 -23.670 35.586 1.00 47.87 679 SER A O 1
ATOM 5062 N N . MET A 1 683 ? 16.714 -24.973 34.504 1.00 53.26 680 MET A N 1
ATOM 5063 C CA . MET A 1 683 ? 17.740 -25.866 33.917 1.00 53.16 680 MET A CA 1
ATOM 5064 C C . MET A 1 683 ? 17.199 -26.425 32.602 1.00 52.95 680 MET A C 1
ATOM 5065 O O . MET A 1 683 ? 15.980 -26.579 32.485 1.00 53.54 680 MET A O 1
ATOM 5070 N N . GLU A 1 684 ? 18.094 -26.687 31.654 1.00 56.05 681 GLU A N 1
ATOM 5071 C CA . GLU A 1 684 ? 17.715 -27.229 30.325 1.00 57.84 681 GLU A CA 1
ATOM 5072 C C . GLU A 1 684 ? 18.858 -28.112 29.822 1.00 52.93 681 GLU A C 1
ATOM 5073 O O . GLU A 1 684 ? 20.024 -27.819 30.169 1.00 53.05 681 GLU A O 1
ATOM 5079 N N . PHE A 1 685 ? 18.531 -29.156 29.056 1.00 50.26 682 PHE A N 1
ATOM 5080 C CA . PHE A 1 685 ? 19.575 -30.063 28.512 1.00 48.47 682 PHE A CA 1
ATOM 5081 C C . PHE A 1 685 ? 20.591 -29.237 27.718 1.00 50.10 682 PHE A C 1
ATOM 5082 O O . PHE A 1 685 ? 20.183 -28.275 27.040 1.00 50.80 682 PHE A O 1
ATOM 5090 N N . THR A 1 686 ? 21.872 -29.595 27.831 1.00 51.21 683 THR A N 1
ATOM 5091 C CA . THR A 1 686 ? 22.960 -28.888 27.104 1.00 55.69 683 THR A CA 1
ATOM 5092 C C . THR A 1 686 ? 23.747 -29.920 26.285 1.00 56.74 683 THR A C 1
ATOM 5093 O O . THR A 1 686 ? 24.046 -29.614 25.113 1.00 62.03 683 THR A O 1
ATOM 5097 N N . ARG A 1 687 ? 24.037 -31.097 26.863 1.00 52.99 684 ARG A N 1
ATOM 5098 C CA . ARG A 1 687 ? 24.788 -32.159 26.138 1.00 53.34 684 ARG A CA 1
ATOM 5099 C C . ARG A 1 687 ? 24.910 -33.420 27.002 1.00 49.94 684 ARG A C 1
ATOM 5100 O O . ARG A 1 687 ? 24.499 -33.377 28.173 1.00 50.59 684 ARG A O 1
ATOM 5108 N N . TYR A 1 688 ? 25.454 -34.495 26.426 1.00 51.12 685 TYR A N 1
ATOM 5109 C CA . TYR A 1 688 ? 25.732 -35.762 27.151 1.00 50.01 685 TYR A CA 1
ATOM 5110 C C . TYR A 1 688 ? 27.216 -35.755 27.539 1.00 49.82 685 TYR A C 1
ATOM 5111 O O . TYR A 1 688 ? 28.001 -35.102 26.836 1.00 51.61 685 TYR A O 1
ATOM 5120 N N . ALA A 1 689 ? 27.575 -36.447 28.623 1.00 49.02 686 ALA A N 1
ATOM 5121 C CA . ALA A 1 689 ? 28.980 -36.511 29.093 1.00 49.78 686 ALA A CA 1
ATOM 5122 C C . ALA A 1 689 ? 29.238 -37.873 29.740 1.00 51.41 686 ALA A C 1
ATOM 5123 O O . ALA A 1 689 ? 28.290 -38.450 30.301 1.00 48.04 686 ALA A O 1
ATOM 5125 N N . GLU A 1 690 ? 30.481 -38.355 29.669 1.00 58.29 687 GLU A N 1
ATOM 5126 C CA . GLU A 1 690 ? 30.826 -39.677 30.256 1.00 60.39 687 GLU A CA 1
ATOM 5127 C C . GLU A 1 690 ? 30.493 -39.673 31.748 1.00 56.70 687 GLU A C 1
ATOM 5128 O O . GLU A 1 690 ? 30.941 -38.756 32.449 1.00 56.42 687 GLU A O 1
ATOM 5134 N N . ALA A 1 691 ? 29.703 -40.653 32.191 1.00 56.44 688 ALA A N 1
ATOM 5135 C CA . ALA A 1 691 ? 29.336 -40.783 33.619 1.00 58.64 688 ALA A CA 1
ATOM 5136 C C . ALA A 1 691 ? 30.538 -41.355 34.365 1.00 62.26 688 ALA A C 1
ATOM 5137 O O . ALA A 1 691 ? 31.275 -42.170 33.813 1.00 65.89 688 ALA A O 1
ATOM 5139 N N . PRO A 1 692 ? 30.784 -40.965 35.637 1.00 67.51 689 PRO A N 1
ATOM 5140 C CA . PRO A 1 692 ? 31.930 -41.492 36.380 1.00 71.07 689 PRO A CA 1
ATOM 5141 C C . PRO A 1 692 ? 31.817 -43.015 36.562 1.00 75.98 689 PRO A C 1
ATOM 5142 O O . PRO A 1 692 ? 30.743 -43.541 36.372 1.00 72.95 689 PRO A O 1
ATOM 5146 N N . ALA A 1 693 ? 32.923 -43.673 36.924 1.00 82.88 690 ALA A N 1
ATOM 5147 C CA . ALA A 1 693 ? 32.954 -45.143 37.140 1.00 83.60 690 ALA A CA 1
ATOM 5148 C C . ALA A 1 693 ? 31.942 -45.548 38.224 1.00 82.69 690 ALA A C 1
ATOM 5149 O O . ALA A 1 693 ? 31.272 -46.589 38.046 1.00 80.97 690 ALA A O 1
ATOM 5151 N N . SER A 1 694 ? 31.842 -44.754 39.297 1.00 83.80 691 SER A N 1
ATOM 5152 C CA . SER A 1 694 ? 30.905 -45.023 40.423 1.00 88.33 691 SER A CA 1
ATOM 5153 C C . SER A 1 694 ? 29.527 -45.443 39.889 1.00 90.06 691 SER A C 1
ATOM 5154 O O . SER A 1 694 ? 29.072 -46.551 40.240 1.00 96.10 691 SER A O 1
ATOM 5157 N N . ILE A 1 695 ? 28.904 -44.592 39.065 1.00 86.62 692 ILE A N 1
ATOM 5158 C CA . ILE A 1 695 ? 27.558 -44.867 38.474 1.00 87.31 692 ILE A CA 1
ATOM 5159 C C . ILE A 1 695 ? 27.689 -45.913 37.354 1.00 85.72 692 ILE A C 1
ATOM 5160 O O . ILE A 1 695 ? 27.019 -46.958 37.440 1.00 82.79 692 ILE A O 1
ATOM 5165 N N . ALA A 1 696 ? 28.529 -45.627 36.353 1.00 87.86 693 ALA A N 1
ATOM 5166 C CA . ALA A 1 696 ? 28.760 -46.504 35.178 1.00 88.75 693 ALA A CA 1
ATOM 5167 C C . ALA A 1 696 ? 28.848 -47.980 35.584 1.00 91.96 693 ALA A C 1
ATOM 5168 O O . ALA A 1 696 ? 27.913 -48.726 35.252 1.00 95.07 693 ALA A O 1
ATOM 5170 N N . ASP A 1 697 ? 29.929 -48.373 36.269 1.00 91.06 694 ASP A N 1
ATOM 5171 C CA . ASP A 1 697 ? 30.166 -49.782 36.703 1.00 94.48 694 ASP A CA 1
ATOM 5172 C C . ASP A 1 697 ? 28.859 -50.438 37.171 1.00 94.34 694 ASP A C 1
ATOM 5173 O O . ASP A 1 697 ? 28.556 -51.558 36.688 1.00 93.49 694 ASP A O 1
ATOM 5178 N N . GLY A 1 698 ? 28.125 -49.778 38.077 1.00 93.07 695 GLY A N 1
ATOM 5179 C CA . GLY A 1 698 ? 26.852 -50.305 38.609 1.00 96.49 695 GLY A CA 1
ATOM 5180 C C . GLY A 1 698 ? 25.820 -50.560 37.518 1.00 100.76 695 GLY A C 1
ATOM 5181 O O . GLY A 1 698 ? 25.257 -51.672 37.491 1.00 102.27 695 GLY A O 1
ATOM 5182 N N . ILE A 1 699 ? 25.590 -49.569 36.649 1.00 99.74 696 ILE A N 1
ATOM 5183 C CA . ILE A 1 699 ? 24.591 -49.671 35.538 1.00 102.39 696 ILE A CA 1
ATOM 5184 C C . ILE A 1 699 ? 25.048 -50.703 34.496 1.00 107.89 696 ILE A C 1
ATOM 5185 O O . ILE A 1 699 ? 24.178 -51.443 34.001 1.00 104.87 696 ILE A O 1
ATOM 5190 N N . VAL A 1 700 ? 26.347 -50.743 34.172 1.00 110.67 697 VAL A N 1
ATOM 5191 C CA . VAL A 1 700 ? 26.895 -51.704 33.162 1.00 116.58 697 VAL A CA 1
ATOM 5192 C C . VAL A 1 700 ? 26.631 -53.142 33.626 1.00 127.94 697 VAL A C 1
ATOM 5193 O O . VAL A 1 700 ? 26.262 -53.975 32.772 1.00 132.22 697 VAL A O 1
ATOM 5197 N N . LYS A 1 701 ? 26.817 -53.418 34.923 1.00 134.71 698 LYS A N 1
ATOM 5198 C CA . LYS A 1 701 ? 26.603 -54.783 35.475 1.00 144.71 698 LYS A CA 1
ATOM 5199 C C . LYS A 1 701 ? 25.174 -54.923 36.028 1.00 149.84 698 LYS A C 1
ATOM 5200 O O . LYS A 1 701 ? 24.941 -55.873 36.800 1.00 158.47 698 LYS A O 1
ATOM 5206 N N . LYS A 1 702 ? 24.250 -54.043 35.627 1.00 148.34 699 LYS A N 1
ATOM 5207 C CA . LYS A 1 702 ? 22.845 -54.089 36.122 1.00 147.91 699 LYS A CA 1
ATOM 5208 C C . LYS A 1 702 ? 22.099 -55.244 35.446 1.00 154.03 699 LYS A C 1
ATOM 5209 O O . LYS A 1 702 ? 21.350 -55.949 36.152 1.00 159.23 699 LYS A O 1
ATOM 5215 N N . SER A 1 703 ? 22.290 -55.405 34.131 1.00 155.00 700 SER A N 1
ATOM 5216 C CA . SER A 1 703 ? 21.632 -56.486 33.346 1.00 158.20 700 SER A CA 1
ATOM 5217 C C . SER A 1 703 ? 22.678 -57.180 32.466 1.00 162.82 700 SER A C 1
ATOM 5218 O O . SER A 1 703 ? 22.717 -58.427 32.456 1.00 166.52 700 SER A O 1
ATOM 5221 N N . ARG A 1 704 ? 23.495 -56.388 31.763 1.00 158.81 701 ARG A N 1
ATOM 5222 C CA . ARG A 1 704 ? 24.563 -56.926 30.874 1.00 157.27 701 ARG A CA 1
ATOM 5223 C C . ARG A 1 704 ? 25.839 -57.161 31.694 1.00 152.75 701 ARG A C 1
ATOM 5224 O O . ARG A 1 704 ? 25.769 -57.102 32.942 1.00 153.63 701 ARG A O 1
ATOM 5232 N N . GLY A 1 705 ? 26.959 -57.427 31.011 1.00 144.77 702 GLY A N 1
ATOM 5233 C CA . GLY A 1 705 ? 28.254 -57.670 31.676 1.00 140.98 702 GLY A CA 1
ATOM 5234 C C . GLY A 1 705 ? 29.421 -57.303 30.777 1.00 136.52 702 GLY A C 1
ATOM 5235 O O . GLY A 1 705 ? 29.648 -56.128 30.491 1.00 125.59 702 GLY A O 1
ATOM 5236 N N . ALA B 1 3 ? 22.817 -17.255 94.473 1.00 106.93 0 ALA B N 1
ATOM 5237 C CA . ALA B 1 3 ? 23.020 -15.785 94.667 1.00 105.93 0 ALA B CA 1
ATOM 5238 C C . ALA B 1 3 ? 24.396 -15.372 94.129 1.00 104.00 0 ALA B C 1
ATOM 5239 O O . ALA B 1 3 ? 24.454 -14.410 93.335 1.00 102.12 0 ALA B O 1
ATOM 5241 N N . MET B 1 4 ? 25.458 -16.068 94.554 1.00 105.28 1 MET B N 1
ATOM 5242 C CA . MET B 1 4 ? 26.838 -15.757 94.080 1.00 102.53 1 MET B CA 1
ATOM 5243 C C . MET B 1 4 ? 27.050 -16.337 92.675 1.00 95.83 1 MET B C 1
ATOM 5244 O O . MET B 1 4 ? 28.124 -16.091 92.089 1.00 91.82 1 MET B O 1
ATOM 5249 N N . ALA B 1 5 ? 26.059 -17.073 92.158 1.00 90.00 2 ALA B N 1
ATOM 5250 C CA . ALA B 1 5 ? 26.146 -17.662 90.800 1.00 82.12 2 ALA B CA 1
ATOM 5251 C C . ALA B 1 5 ? 26.198 -16.537 89.757 1.00 76.69 2 ALA B C 1
ATOM 5252 O O . ALA B 1 5 ? 26.958 -16.673 88.781 1.00 75.03 2 ALA B O 1
ATOM 5254 N N . ARG B 1 6 ? 25.430 -15.464 89.976 1.00 72.67 3 ARG B N 1
ATOM 5255 C CA . ARG B 1 6 ? 25.390 -14.306 89.046 1.00 68.53 3 ARG B CA 1
ATOM 5256 C C . ARG B 1 6 ? 26.709 -13.522 89.121 1.00 70.84 3 ARG B C 1
ATOM 5257 O O . ARG B 1 6 ? 27.151 -13.188 90.236 1.00 71.93 3 ARG B O 1
ATOM 5265 N N . THR B 1 7 ? 27.280 -13.219 87.951 1.00 71.86 4 THR B N 1
ATOM 5266 C CA . THR B 1 7 ? 28.553 -12.463 87.812 1.00 73.03 4 THR B CA 1
ATOM 5267 C C . THR B 1 7 ? 28.256 -11.042 87.312 1.00 71.13 4 THR B C 1
ATOM 5268 O O . THR B 1 7 ? 29.063 -10.133 87.602 1.00 74.70 4 THR B O 1
ATOM 5272 N N . THR B 1 8 ? 27.136 -10.866 86.600 1.00 65.16 5 THR B N 1
ATOM 5273 C CA . THR B 1 8 ? 26.768 -9.538 86.046 1.00 60.96 5 THR B CA 1
ATOM 5274 C C . THR B 1 8 ? 25.334 -9.170 86.425 1.00 58.27 5 THR B C 1
ATOM 5275 O O . THR B 1 8 ? 24.425 -9.990 86.308 1.00 55.21 5 THR B O 1
ATOM 5279 N N . PRO B 1 9 ? 25.087 -7.935 86.925 1.00 59.03 6 PRO B N 1
ATOM 5280 C CA . PRO B 1 9 ? 23.730 -7.505 87.257 1.00 59.15 6 PRO B CA 1
ATOM 5281 C C . PRO B 1 9 ? 22.816 -7.751 86.047 1.00 56.38 6 PRO B C 1
ATOM 5282 O O . PRO B 1 9 ? 23.282 -7.614 84.935 1.00 55.19 6 PRO B O 1
ATOM 5286 N N . ILE B 1 10 ? 21.545 -8.080 86.290 1.00 56.16 7 ILE B N 1
ATOM 5287 C CA . ILE B 1 10 ? 20.579 -8.374 85.187 1.00 54.03 7 ILE B CA 1
ATOM 5288 C C . ILE B 1 10 ? 20.332 -7.110 84.346 1.00 54.10 7 ILE B C 1
ATOM 5289 O O . ILE B 1 10 ? 20.059 -7.260 83.143 1.00 50.58 7 ILE B O 1
ATOM 5294 N N . GLU B 1 11 ? 20.440 -5.918 84.946 1.00 57.14 8 GLU B N 1
ATOM 5295 C CA . GLU B 1 11 ? 20.207 -4.643 84.210 1.00 57.60 8 GLU B CA 1
ATOM 5296 C C . GLU B 1 11 ? 21.224 -4.475 83.074 1.00 55.12 8 GLU B C 1
ATOM 5297 O O . GLU B 1 11 ? 20.959 -3.656 82.173 1.00 55.05 8 GLU B O 1
ATOM 5303 N N . LEU B 1 12 ? 22.329 -5.227 83.103 1.00 53.54 9 LEU B N 1
ATOM 5304 C CA . LEU B 1 12 ? 23.394 -5.098 82.067 1.00 50.51 9 LEU B CA 1
ATOM 5305 C C . LEU B 1 12 ? 23.219 -6.134 80.948 1.00 49.00 9 LEU B C 1
ATOM 5306 O O . LEU B 1 12 ? 24.103 -6.190 80.065 1.00 47.34 9 LEU B O 1
ATOM 5311 N N . TYR B 1 13 ? 22.139 -6.924 80.982 1.00 47.75 10 TYR B N 1
ATOM 5312 C CA . TYR B 1 13 ? 21.884 -7.930 79.915 1.00 44.70 10 TYR B CA 1
ATOM 5313 C C . TYR B 1 13 ? 20.987 -7.327 78.831 1.00 43.85 10 TYR B C 1
ATOM 5314 O O . TYR B 1 13 ? 20.125 -6.477 79.146 1.00 42.51 10 TYR B O 1
ATOM 5323 N N . ARG B 1 14 ? 21.207 -7.767 77.590 1.00 43.34 11 ARG B N 1
ATOM 5324 C CA . ARG B 1 14 ? 20.426 -7.327 76.403 1.00 43.30 11 ARG B CA 1
ATOM 5325 C C . ARG B 1 14 ? 20.183 -8.538 75.496 1.00 44.25 11 ARG B C 1
ATOM 5326 O O . ARG B 1 14 ? 21.096 -8.885 74.719 1.00 45.98 11 ARG B O 1
ATOM 5334 N N . ASN B 1 15 ? 19.025 -9.186 75.642 1.00 44.63 12 ASN B N 1
ATOM 5335 C CA . ASN B 1 15 ? 18.657 -10.337 74.777 1.00 45.48 12 ASN B CA 1
ATOM 5336 C C . ASN B 1 15 ? 18.040 -9.730 73.516 1.00 48.22 12 ASN B C 1
ATOM 5337 O O . ASN B 1 15 ? 16.849 -9.358 73.565 1.00 49.94 12 ASN B O 1
ATOM 5342 N N . ILE B 1 16 ? 18.829 -9.614 72.442 1.00 50.36 13 ILE B N 1
ATOM 5343 C CA . ILE B 1 16 ? 18.310 -8.982 71.193 1.00 52.15 13 ILE B CA 1
ATOM 5344 C C . ILE B 1 16 ? 18.354 -9.966 70.028 1.00 53.83 13 ILE B C 1
ATOM 5345 O O . ILE B 1 16 ? 19.167 -10.910 70.049 1.00 53.36 13 ILE B O 1
ATOM 5350 N N . GLY B 1 17 ? 17.495 -9.704 69.046 1.00 58.14 14 GLY B N 1
ATOM 5351 C CA . GLY B 1 17 ? 17.384 -10.500 67.817 1.00 59.58 14 GLY B CA 1
ATOM 5352 C C . GLY B 1 17 ? 17.202 -9.574 66.634 1.00 61.12 14 GLY B C 1
ATOM 5353 O O . GLY B 1 17 ? 16.381 -8.643 66.744 1.00 60.71 14 GLY B O 1
ATOM 5354 N N . ILE B 1 18 ? 17.985 -9.784 65.575 1.00 66.23 15 ILE B N 1
ATOM 5355 C CA . ILE B 1 18 ? 17.876 -8.952 64.344 1.00 70.73 15 ILE B CA 1
ATOM 5356 C C . ILE B 1 18 ? 16.691 -9.494 63.540 1.00 70.64 15 ILE B C 1
ATOM 5357 O O . ILE B 1 18 ? 16.768 -10.642 63.090 1.00 75.19 15 ILE B O 1
ATOM 5362 N N . VAL B 1 19 ? 15.624 -8.707 63.410 1.00 73.59 16 VAL B N 1
ATOM 5363 C CA . VAL B 1 19 ? 14.424 -9.146 62.638 1.00 78.10 16 VAL B CA 1
ATOM 5364 C C . VAL B 1 19 ? 14.435 -8.394 61.303 1.00 84.48 16 VAL B C 1
ATOM 5365 O O . VAL B 1 19 ? 14.108 -7.192 61.296 1.00 89.11 16 VAL B O 1
ATOM 5369 N N . ALA B 1 20 ? 14.800 -9.081 60.216 1.00 91.80 17 ALA B N 1
ATOM 5370 C CA . ALA B 1 20 ? 14.857 -8.410 58.896 1.00 97.97 17 ALA B CA 1
ATOM 5371 C C . ALA B 1 20 ? 14.186 -9.249 57.807 1.00 105.42 17 ALA B C 1
ATOM 5372 O O . ALA B 1 20 ? 14.333 -10.479 57.831 1.00 103.72 17 ALA B O 1
ATOM 5374 N N . HIS B 1 21 ? 13.463 -8.580 56.907 1.00 116.12 18 HIS B N 1
ATOM 5375 C CA . HIS B 1 21 ? 12.810 -9.258 55.759 1.00 124.25 18 HIS B CA 1
ATOM 5376 C C . HIS B 1 21 ? 14.033 -9.753 54.990 1.00 129.71 18 HIS B C 1
ATOM 5377 O O . HIS B 1 21 ? 15.030 -9.015 54.992 1.00 133.27 18 HIS B O 1
ATOM 5384 N N . VAL B 1 22 ? 13.952 -10.940 54.376 1.00 134.52 19 VAL B N 1
ATOM 5385 C CA . VAL B 1 22 ? 14.973 -11.470 53.419 1.00 138.70 19 VAL B CA 1
ATOM 5386 C C . VAL B 1 22 ? 15.429 -10.356 52.461 1.00 139.90 19 VAL B C 1
ATOM 5387 O O . VAL B 1 22 ? 14.555 -9.671 51.894 1.00 144.43 19 VAL B O 1
ATOM 5391 N N . ASP B 1 23 ? 16.750 -10.188 52.309 1.00 137.82 20 ASP B N 1
ATOM 5392 C CA . ASP B 1 23 ? 17.383 -9.170 51.418 1.00 142.59 20 ASP B CA 1
ATOM 5393 C C . ASP B 1 23 ? 17.220 -7.768 52.034 1.00 133.10 20 ASP B C 1
ATOM 5394 O O . ASP B 1 23 ? 16.795 -6.836 51.317 1.00 133.88 20 ASP B O 1
ATOM 5399 N N . ALA B 1 24 ? 17.549 -7.632 53.324 1.00 123.96 21 ALA B N 1
ATOM 5400 C CA . ALA B 1 24 ? 17.478 -6.338 54.053 1.00 116.17 21 ALA B CA 1
ATOM 5401 C C . ALA B 1 24 ? 18.824 -6.066 54.748 1.00 110.46 21 ALA B C 1
ATOM 5402 O O . ALA B 1 24 ? 18.982 -4.991 55.381 1.00 104.76 21 ALA B O 1
ATOM 5404 N N . GLY B 1 25 ? 19.759 -7.017 54.630 1.00 110.89 22 GLY B N 1
ATOM 5405 C CA . GLY B 1 25 ? 21.107 -6.920 55.225 1.00 110.35 22 GLY B CA 1
ATOM 5406 C C . GLY B 1 25 ? 21.175 -7.551 56.607 1.00 103.60 22 GLY B C 1
ATOM 5407 O O . GLY B 1 25 ? 21.832 -6.968 57.479 1.00 102.16 22 GLY B O 1
ATOM 5408 N N . LYS B 1 26 ? 20.542 -8.713 56.796 1.00 105.92 23 LYS B N 1
ATOM 5409 C CA . LYS B 1 26 ? 20.546 -9.401 58.118 1.00 101.60 23 LYS B CA 1
ATOM 5410 C C . LYS B 1 26 ? 21.924 -10.026 58.374 1.00 96.76 23 LYS B C 1
ATOM 5411 O O . LYS B 1 26 ? 22.516 -9.707 59.419 1.00 100.61 23 LYS B O 1
ATOM 5417 N N . THR B 1 27 ? 22.409 -10.869 57.453 1.00 91.92 24 THR B N 1
ATOM 5418 C CA . THR B 1 27 ? 23.737 -11.534 57.576 1.00 89.15 24 THR B CA 1
ATOM 5419 C C . THR B 1 27 ? 24.854 -10.489 57.712 1.00 85.10 24 THR B C 1
ATOM 5420 O O . THR B 1 27 ? 25.630 -10.587 58.679 1.00 84.27 24 THR B O 1
ATOM 5424 N N . THR B 1 28 ? 24.932 -9.537 56.778 1.00 85.01 25 THR B N 1
ATOM 5425 C CA . THR B 1 28 ? 25.983 -8.481 56.820 1.00 83.20 25 THR B CA 1
ATOM 5426 C C . THR B 1 28 ? 25.921 -7.747 58.167 1.00 79.94 25 THR B C 1
ATOM 5427 O O . THR B 1 28 ? 26.980 -7.607 58.805 1.00 81.77 25 THR B O 1
ATOM 5431 N N . THR B 1 29 ? 24.724 -7.323 58.585 1.00 79.15 26 THR B N 1
ATOM 5432 C CA . THR B 1 29 ? 24.541 -6.588 59.869 1.00 76.19 26 THR B CA 1
ATOM 5433 C C . THR B 1 29 ? 24.954 -7.467 61.057 1.00 73.33 26 THR B C 1
ATOM 5434 O O . THR B 1 29 ? 25.655 -6.946 61.938 1.00 71.69 26 THR B O 1
ATOM 5438 N N . THR B 1 30 ? 24.540 -8.739 61.078 1.00 72.95 27 THR B N 1
ATOM 5439 C CA . THR B 1 30 ? 24.889 -9.654 62.201 1.00 71.76 27 THR B CA 1
ATOM 5440 C C . THR B 1 30 ? 26.404 -9.892 62.229 1.00 72.82 27 THR B C 1
ATOM 5441 O O . THR B 1 30 ? 26.964 -9.929 63.335 1.00 69.97 27 THR B O 1
ATOM 5445 N N . GLU B 1 31 ? 27.035 -10.035 61.058 1.00 78.86 28 GLU B N 1
ATOM 5446 C CA . GLU B 1 31 ? 28.504 -10.280 60.970 1.00 82.52 28 GLU B CA 1
ATOM 5447 C C . GLU B 1 31 ? 29.272 -9.021 61.403 1.00 81.07 28 GLU B C 1
ATOM 5448 O O . GLU B 1 31 ? 30.363 -9.173 61.999 1.00 78.60 28 GLU B O 1
ATOM 5454 N N . ARG B 1 32 ? 28.730 -7.831 61.118 1.00 82.50 29 ARG B N 1
ATOM 5455 C CA . ARG B 1 32 ? 29.397 -6.556 61.507 1.00 84.49 29 ARG B CA 1
ATOM 5456 C C . ARG B 1 32 ? 29.236 -6.332 63.020 1.00 82.15 29 ARG B C 1
ATOM 5457 O O . ARG B 1 32 ? 30.154 -5.751 63.628 1.00 81.19 29 ARG B O 1
ATOM 5465 N N . ILE B 1 33 ? 28.120 -6.775 63.608 1.00 79.67 30 ILE B N 1
ATOM 5466 C CA . ILE B 1 33 ? 27.909 -6.618 65.081 1.00 77.59 30 ILE B CA 1
ATOM 5467 C C . ILE B 1 33 ? 28.993 -7.422 65.815 1.00 76.74 30 ILE B C 1
ATOM 5468 O O . ILE B 1 33 ? 29.624 -6.857 66.727 1.00 79.75 30 ILE B O 1
ATOM 5473 N N . LEU B 1 34 ? 29.206 -8.681 65.413 1.00 74.57 31 LEU B N 1
ATOM 5474 C CA . LEU B 1 34 ? 30.219 -9.562 66.060 1.00 74.53 31 LEU B CA 1
ATOM 5475 C C . LEU B 1 34 ? 31.626 -8.988 65.854 1.00 77.29 31 LEU B C 1
ATOM 5476 O O . LEU B 1 34 ? 32.518 -9.308 66.669 1.00 80.57 31 LEU B O 1
ATOM 5481 N N . PHE B 1 35 ? 31.810 -8.173 64.810 1.00 77.85 32 PHE B N 1
ATOM 5482 C CA . PHE B 1 35 ? 33.128 -7.549 64.512 1.00 78.08 32 PHE B CA 1
ATOM 5483 C C . PHE B 1 35 ? 33.417 -6.402 65.490 1.00 76.71 32 PHE B C 1
ATOM 5484 O O . PHE B 1 35 ? 34.447 -6.464 66.186 1.00 78.28 32 PHE B O 1
ATOM 5492 N N . TYR B 1 36 ? 32.539 -5.393 65.531 1.00 75.51 33 TYR B N 1
ATOM 5493 C CA . TYR B 1 36 ? 32.731 -4.213 66.420 1.00 76.58 33 TYR B CA 1
ATOM 5494 C C . TYR B 1 36 ? 32.758 -4.635 67.896 1.00 74.52 33 TYR B C 1
ATOM 5495 O O . TYR B 1 36 ? 33.542 -4.038 68.662 1.00 74.57 33 TYR B O 1
ATOM 5504 N N . THR B 1 37 ? 31.943 -5.622 68.284 1.00 72.64 34 THR B N 1
ATOM 5505 C CA . THR B 1 37 ? 31.918 -6.088 69.699 1.00 74.49 34 THR B CA 1
ATOM 5506 C C . THR B 1 37 ? 33.217 -6.831 70.038 1.00 79.63 34 THR B C 1
ATOM 5507 O O . THR B 1 37 ? 33.591 -6.842 71.226 1.00 83.17 34 THR B O 1
ATOM 5511 N N . GLY B 1 38 ? 33.876 -7.417 69.033 1.00 83.95 35 GLY B N 1
ATOM 5512 C CA . GLY B 1 38 ? 35.126 -8.167 69.261 1.00 91.69 35 GLY B CA 1
ATOM 5513 C C . GLY B 1 38 ? 36.332 -7.267 69.486 1.00 97.90 35 GLY B C 1
ATOM 5514 O O . GLY B 1 38 ? 37.339 -7.779 70.008 1.00 99.21 35 GLY B O 1
ATOM 5515 N N . VAL B 1 39 ? 36.240 -5.979 69.125 1.00 102.39 36 VAL B N 1
ATOM 5516 C CA . VAL B 1 39 ? 37.392 -5.035 69.275 1.00 109.02 36 VAL B CA 1
ATOM 5517 C C . VAL B 1 39 ? 37.089 -3.994 70.363 1.00 111.53 36 VAL B C 1
ATOM 5518 O O . VAL B 1 39 ? 38.056 -3.515 70.988 1.00 112.16 36 VAL B O 1
ATOM 5522 N N . ASN B 1 40 ? 35.813 -3.659 70.588 1.00 110.79 37 ASN B N 1
ATOM 5523 C CA . ASN B 1 40 ? 35.458 -2.655 71.630 1.00 111.08 37 ASN B CA 1
ATOM 5524 C C . ASN B 1 40 ? 35.924 -3.171 72.997 1.00 109.03 37 ASN B C 1
ATOM 5525 O O . ASN B 1 40 ? 36.938 -2.639 73.488 1.00 104.80 37 ASN B O 1
ATOM 5530 N N . ILE B 1 64 ? 37.256 -16.568 61.010 1.00 144.33 61 ILE B N 1
ATOM 5531 C CA . ILE B 1 64 ? 35.799 -16.413 60.709 1.00 140.83 61 ILE B CA 1
ATOM 5532 C C . ILE B 1 64 ? 35.003 -16.535 62.014 1.00 140.25 61 ILE B C 1
ATOM 5533 O O . ILE B 1 64 ? 35.500 -17.190 62.953 1.00 139.10 61 ILE B O 1
ATOM 5538 N N . THR B 1 65 ? 33.814 -15.927 62.054 1.00 142.86 62 THR B N 1
ATOM 5539 C CA . THR B 1 65 ? 32.931 -15.986 63.250 1.00 144.02 62 THR B CA 1
ATOM 5540 C C . THR B 1 65 ? 32.049 -17.237 63.140 1.00 147.57 62 THR B C 1
ATOM 5541 O O . THR B 1 65 ? 31.310 -17.349 62.140 1.00 148.04 62 THR B O 1
ATOM 5545 N N . ILE B 1 66 ? 32.143 -18.142 64.121 1.00 148.02 63 ILE B N 1
ATOM 5546 C CA . ILE B 1 66 ? 31.340 -19.403 64.132 1.00 143.71 63 ILE B CA 1
ATOM 5547 C C . ILE B 1 66 ? 29.860 -19.038 64.321 1.00 139.59 63 ILE B C 1
ATOM 5548 O O . ILE B 1 66 ? 29.558 -18.255 65.246 1.00 141.57 63 ILE B O 1
ATOM 5553 N N . THR B 1 67 ? 28.981 -19.581 63.469 1.00 129.93 64 THR B N 1
ATOM 5554 C CA . THR B 1 67 ? 27.520 -19.299 63.545 1.00 119.29 64 THR B CA 1
ATOM 5555 C C . THR B 1 67 ? 26.890 -20.152 64.653 1.00 106.73 64 THR B C 1
ATOM 5556 O O . THR B 1 67 ? 27.346 -21.299 64.853 1.00 104.49 64 THR B O 1
ATOM 5560 N N . SER B 1 68 ? 25.880 -19.604 65.337 1.00 89.73 65 SER B N 1
ATOM 5561 C CA . SER B 1 68 ? 25.180 -20.325 66.434 1.00 80.51 65 SER B CA 1
ATOM 5562 C C . SER B 1 68 ? 23.818 -19.670 66.706 1.00 67.53 65 SER B C 1
ATOM 5563 O O . SER B 1 68 ? 23.664 -18.468 66.419 1.00 59.07 65 SER B O 1
ATOM 5566 N N . ALA B 1 69 ? 22.872 -20.454 67.234 1.00 63.26 66 ALA B N 1
ATOM 5567 C CA . ALA B 1 69 ? 21.495 -19.999 67.548 1.00 58.17 66 ALA B CA 1
ATOM 5568 C C . ALA B 1 69 ? 21.527 -18.754 68.440 1.00 55.80 66 ALA B C 1
ATOM 5569 O O . ALA B 1 69 ? 20.645 -17.893 68.276 1.00 55.01 66 ALA B O 1
ATOM 5571 N N . ALA B 1 70 ? 22.496 -18.684 69.357 1.00 56.08 67 ALA B N 1
ATOM 5572 C CA . ALA B 1 70 ? 22.639 -17.533 70.276 1.00 53.45 67 ALA B CA 1
ATOM 5573 C C . ALA B 1 70 ? 24.125 -17.238 70.483 1.00 54.86 67 ALA B C 1
ATOM 5574 O O . ALA B 1 70 ? 24.870 -18.176 70.831 1.00 57.52 67 ALA B O 1
ATOM 5576 N N . THR B 1 71 ? 24.530 -15.984 70.269 1.00 53.90 68 THR B N 1
ATOM 5577 C CA . THR B 1 71 ? 25.950 -15.578 70.442 1.00 54.28 68 THR B CA 1
ATOM 5578 C C . THR B 1 71 ? 26.029 -14.490 71.516 1.00 52.61 68 THR B C 1
ATOM 5579 O O . THR B 1 71 ? 25.272 -13.508 71.415 1.00 50.61 68 THR B O 1
ATOM 5583 N N . THR B 1 72 ? 26.902 -14.674 72.508 1.00 56.49 69 THR B N 1
ATOM 5584 C CA . THR B 1 72 ? 27.071 -13.677 73.596 1.00 57.62 69 THR B CA 1
ATOM 5585 C C . THR B 1 72 ? 28.276 -12.790 73.268 1.00 58.99 69 THR B C 1
ATOM 5586 O O . THR B 1 72 ? 29.363 -13.332 73.004 1.00 62.03 69 THR B O 1
ATOM 5590 N N . ALA B 1 73 ? 28.070 -11.472 73.272 1.00 61.07 70 ALA B N 1
ATOM 5591 C CA . ALA B 1 73 ? 29.141 -10.494 72.980 1.00 62.04 70 ALA B CA 1
ATOM 5592 C C . ALA B 1 73 ? 29.047 -9.349 73.993 1.00 64.07 70 ALA B C 1
ATOM 5593 O O . ALA B 1 73 ? 27.971 -9.190 74.611 1.00 65.20 70 ALA B O 1
ATOM 5595 N N . PHE B 1 74 ? 30.136 -8.591 74.152 1.00 66.89 71 PHE B N 1
ATOM 5596 C CA . PHE B 1 74 ? 30.179 -7.455 75.109 1.00 63.95 71 PHE B CA 1
ATOM 5597 C C . PHE B 1 74 ? 30.232 -6.136 74.332 1.00 59.72 71 PHE B C 1
ATOM 5598 O O . PHE B 1 74 ? 30.756 -6.111 73.196 1.00 59.23 71 PHE B O 1
ATOM 5606 N N . TRP B 1 75 ? 29.686 -5.079 74.937 1.00 57.23 72 TRP B N 1
ATOM 5607 C CA . TRP B 1 75 ? 29.648 -3.732 74.308 1.00 56.24 72 TRP B CA 1
ATOM 5608 C C . TRP B 1 75 ? 29.547 -2.675 75.410 1.00 56.13 72 TRP B C 1
ATOM 5609 O O . TRP B 1 75 ? 28.587 -2.743 76.206 1.00 58.69 72 TRP B O 1
ATOM 5620 N N . GLN B 1 76 ? 30.514 -1.754 75.459 1.00 57.80 73 GLN B N 1
ATOM 5621 C CA . GLN B 1 76 ? 30.517 -0.689 76.499 1.00 61.93 73 GLN B CA 1
ATOM 5622 C C . GLN B 1 76 ? 30.315 0.671 75.823 1.00 63.27 73 GLN B C 1
ATOM 5623 O O . GLN B 1 76 ? 30.608 1.699 76.462 1.00 64.87 73 GLN B O 1
ATOM 5629 N N . GLY B 1 77 ? 29.806 0.662 74.585 1.00 64.65 74 GLY B N 1
ATOM 5630 C CA . GLY B 1 77 ? 29.548 1.902 73.828 1.00 67.71 74 GLY B CA 1
ATOM 5631 C C . GLY B 1 77 ? 30.547 2.114 72.705 1.00 70.54 74 GLY B C 1
ATOM 5632 O O . GLY B 1 77 ? 31.684 1.613 72.811 1.00 71.45 74 GLY B O 1
ATOM 5633 N N . SER B 1 78 ? 30.126 2.846 71.670 1.00 72.39 75 SER B N 1
ATOM 5634 C CA . SER B 1 78 ? 30.972 3.165 70.491 1.00 73.49 75 SER B CA 1
ATOM 5635 C C . SER B 1 78 ? 32.261 3.853 70.949 1.00 79.02 75 SER B C 1
ATOM 5636 O O . SER B 1 78 ? 33.314 3.605 70.330 1.00 81.75 75 SER B O 1
ATOM 5639 N N . THR B 1 79 ? 32.162 4.680 71.995 1.00 82.23 76 THR B N 1
ATOM 5640 C CA . THR B 1 79 ? 33.318 5.430 72.558 1.00 86.91 76 THR B CA 1
ATOM 5641 C C . THR B 1 79 ? 33.584 4.937 73.985 1.00 85.47 76 THR B C 1
ATOM 5642 O O . THR B 1 79 ? 34.287 5.644 74.730 1.00 85.71 76 THR B O 1
ATOM 5646 N N . LYS B 1 80 ? 33.048 3.765 74.344 1.00 84.51 77 LYS B N 1
ATOM 5647 C CA . LYS B 1 80 ? 33.219 3.225 75.721 1.00 85.07 77 LYS B CA 1
ATOM 5648 C C . LYS B 1 80 ? 32.722 4.306 76.696 1.00 82.29 77 LYS B C 1
ATOM 5649 O O . LYS B 1 80 ? 33.335 4.478 77.765 1.00 86.02 77 LYS B O 1
ATOM 5655 N N . GLN B 1 81 ? 31.633 4.994 76.323 1.00 78.31 78 GLN B N 1
ATOM 5656 C CA . GLN B 1 81 ? 31.051 6.102 77.133 1.00 76.07 78 GLN B CA 1
ATOM 5657 C C . GLN B 1 81 ? 30.163 5.562 78.263 1.00 72.72 78 GLN B C 1
ATOM 5658 O O . GLN B 1 81 ? 29.711 6.386 79.080 1.00 74.89 78 GLN B O 1
ATOM 5664 N N . PHE B 1 82 ? 29.922 4.248 78.319 1.00 70.72 79 PHE B N 1
ATOM 5665 C CA . PHE B 1 82 ? 29.064 3.681 79.396 1.00 69.40 79 PHE B CA 1
ATOM 5666 C C . PHE B 1 82 ? 29.941 3.232 80.569 1.00 68.61 79 PHE B C 1
ATOM 5667 O O . PHE B 1 82 ? 31.074 2.762 80.348 1.00 67.68 79 PHE B O 1
ATOM 5675 N N . ALA B 1 83 ? 29.402 3.385 81.782 1.00 70.01 80 ALA B N 1
ATOM 5676 C CA . ALA B 1 83 ? 30.097 3.039 83.043 1.00 73.46 80 ALA B CA 1
ATOM 5677 C C . ALA B 1 83 ? 30.329 1.528 83.147 1.00 72.73 80 ALA B C 1
ATOM 5678 O O . ALA B 1 83 ? 31.451 1.128 83.509 1.00 76.93 80 ALA B O 1
ATOM 5680 N N . HIS B 1 84 ? 29.310 0.722 82.845 1.00 72.81 81 HIS B N 1
ATOM 5681 C CA . HIS B 1 84 ? 29.446 -0.757 82.942 1.00 74.56 81 HIS B CA 1
ATOM 5682 C C . HIS B 1 84 ? 29.475 -1.371 81.540 1.00 70.42 81 HIS B C 1
ATOM 5683 O O . HIS B 1 84 ? 28.989 -0.720 80.597 1.00 68.59 81 HIS B O 1
ATOM 5690 N N . LYS B 1 85 ? 30.049 -2.571 81.423 1.00 68.95 82 LYS B N 1
ATOM 5691 C CA . LYS B 1 85 ? 30.139 -3.293 80.124 1.00 68.24 82 LYS B CA 1
ATOM 5692 C C . LYS B 1 85 ? 28.930 -4.238 80.033 1.00 66.11 82 LYS B C 1
ATOM 5693 O O . LYS B 1 85 ? 28.837 -5.180 80.839 1.00 67.73 82 LYS B O 1
ATOM 5699 N N . TYR B 1 86 ? 28.027 -3.939 79.091 1.00 60.55 83 TYR B N 1
ATOM 5700 C CA . TYR B 1 86 ? 26.756 -4.685 78.878 1.00 58.25 83 TYR B CA 1
ATOM 5701 C C . TYR B 1 86 ? 26.975 -6.006 78.130 1.00 55.85 83 TYR B C 1
ATOM 5702 O O . TYR B 1 86 ? 27.821 -6.059 77.222 1.00 54.45 83 TYR B O 1
ATOM 5711 N N . ARG B 1 87 ? 26.212 -7.033 78.526 1.00 55.19 84 ARG B N 1
ATOM 5712 C CA . ARG B 1 87 ? 26.232 -8.385 77.899 1.00 56.58 84 ARG B CA 1
ATOM 5713 C C . ARG B 1 87 ? 25.104 -8.526 76.872 1.00 54.23 84 ARG B C 1
ATOM 5714 O O . ARG B 1 87 ? 23.934 -8.552 77.279 1.00 54.74 84 ARG B O 1
ATOM 5722 N N . PHE B 1 88 ? 25.469 -8.655 75.597 1.00 53.42 85 PHE B N 1
ATOM 5723 C CA . PHE B 1 88 ? 24.507 -8.816 74.475 1.00 53.18 85 PHE B CA 1
ATOM 5724 C C . PHE B 1 88 ? 24.382 -10.286 74.064 1.00 50.63 85 PHE B C 1
ATOM 5725 O O . PHE B 1 88 ? 25.415 -10.915 73.780 1.00 49.76 85 PHE B O 1
ATOM 5733 N N . ASN B 1 89 ? 23.152 -10.807 74.063 1.00 48.31 86 ASN B N 1
ATOM 5734 C CA . ASN B 1 89 ? 22.868 -12.191 73.595 1.00 47.56 86 ASN B CA 1
ATOM 5735 C C . ASN B 1 89 ? 22.174 -12.056 72.238 1.00 45.80 86 ASN B C 1
ATOM 5736 O O . ASN B 1 89 ? 20.953 -11.809 72.226 1.00 45.42 86 ASN B O 1
ATOM 5741 N N . ILE B 1 90 ? 22.946 -12.161 71.151 1.00 46.42 87 ILE B N 1
ATOM 5742 C CA . ILE B 1 90 ? 22.403 -12.034 69.764 1.00 49.75 87 ILE B CA 1
ATOM 5743 C C . ILE B 1 90 ? 21.636 -13.317 69.423 1.00 49.65 87 ILE B C 1
ATOM 5744 O O . ILE B 1 90 ? 22.289 -14.357 69.234 1.00 50.16 87 ILE B O 1
ATOM 5749 N N . ILE B 1 91 ? 20.305 -13.234 69.353 1.00 52.45 88 ILE B N 1
ATOM 5750 C CA . ILE B 1 91 ? 19.457 -14.422 69.038 1.00 57.51 88 ILE B CA 1
ATOM 5751 C C . ILE B 1 91 ? 19.243 -14.479 67.523 1.00 58.97 88 ILE B C 1
ATOM 5752 O O . ILE B 1 91 ? 18.740 -13.489 66.962 1.00 54.86 88 ILE B O 1
ATOM 5757 N N . ASP B 1 92 ? 19.605 -15.602 66.898 1.00 63.42 89 ASP B N 1
ATOM 5758 C CA . ASP B 1 92 ? 19.431 -15.764 65.432 1.00 68.76 89 ASP B CA 1
ATOM 5759 C C . ASP B 1 92 ? 17.947 -16.033 65.158 1.00 69.82 89 ASP B C 1
ATOM 5760 O O . ASP B 1 92 ? 17.436 -17.055 65.657 1.00 72.06 89 ASP B O 1
ATOM 5765 N N . THR B 1 93 ? 17.282 -15.130 64.428 1.00 71.38 90 THR B N 1
ATOM 5766 C CA . THR B 1 93 ? 15.843 -15.305 64.089 1.00 75.11 90 THR B CA 1
ATOM 5767 C C . THR B 1 93 ? 15.746 -15.927 62.696 1.00 80.06 90 THR B C 1
ATOM 5768 O O . THR B 1 93 ? 16.634 -15.738 61.866 1.00 79.39 90 THR B O 1
ATOM 5772 N N . PRO B 1 94 ? 14.689 -16.719 62.402 1.00 82.84 91 PRO B N 1
ATOM 5773 C CA . PRO B 1 94 ? 14.538 -17.337 61.084 1.00 88.90 91 PRO B CA 1
ATOM 5774 C C . PRO B 1 94 ? 14.310 -16.306 59.968 1.00 98.47 91 PRO B C 1
ATOM 5775 O O . PRO B 1 94 ? 15.097 -16.281 59.043 1.00 105.95 91 PRO B O 1
ATOM 5779 N N . GLY B 1 95 ? 13.239 -15.512 60.084 1.00 105.36 92 GLY B N 1
ATOM 5780 C CA . GLY B 1 95 ? 12.903 -14.477 59.086 1.00 116.43 92 GLY B CA 1
ATOM 5781 C C . GLY B 1 95 ? 12.021 -15.005 57.963 1.00 127.44 92 GLY B C 1
ATOM 5782 O O . GLY B 1 95 ? 12.070 -14.419 56.860 1.00 137.12 92 GLY B O 1
ATOM 5783 N N . HIS B 1 96 ? 11.251 -16.072 58.216 1.00 134.38 93 HIS B N 1
ATOM 5784 C CA . HIS B 1 96 ? 10.342 -16.637 57.179 1.00 142.09 93 HIS B CA 1
ATOM 5785 C C . HIS B 1 96 ? 9.306 -15.575 56.786 1.00 142.39 93 HIS B C 1
ATOM 5786 O O . HIS B 1 96 ? 8.908 -14.780 57.668 1.00 140.69 93 HIS B O 1
ATOM 5793 N N . VAL B 1 97 ? 8.894 -15.561 55.512 1.00 145.35 94 VAL B N 1
ATOM 5794 C CA . VAL B 1 97 ? 7.881 -14.583 55.005 1.00 145.65 94 VAL B CA 1
ATOM 5795 C C . VAL B 1 97 ? 6.513 -14.913 55.621 1.00 143.55 94 VAL B C 1
ATOM 5796 O O . VAL B 1 97 ? 5.665 -14.002 55.704 1.00 143.36 94 VAL B O 1
ATOM 5800 N N . ASP B 1 98 ? 6.314 -16.178 56.013 1.00 136.44 95 ASP B N 1
ATOM 5801 C CA . ASP B 1 98 ? 5.060 -16.656 56.656 1.00 130.95 95 ASP B CA 1
ATOM 5802 C C . ASP B 1 98 ? 5.357 -16.753 58.160 1.00 120.60 95 ASP B C 1
ATOM 5803 O O . ASP B 1 98 ? 6.516 -17.070 58.506 1.00 116.05 95 ASP B O 1
ATOM 5808 N N . PHE B 1 99 ? 4.368 -16.462 59.011 1.00 115.83 96 PHE B N 1
ATOM 5809 C CA . PHE B 1 99 ? 4.574 -16.507 60.484 1.00 110.22 96 PHE B CA 1
ATOM 5810 C C . PHE B 1 99 ? 4.403 -17.944 60.992 1.00 109.20 96 PHE B C 1
ATOM 5811 O O . PHE B 1 99 ? 3.255 -18.389 61.180 1.00 111.47 96 PHE B O 1
ATOM 5819 N N . THR B 1 100 ? 5.528 -18.637 61.196 1.00 100.64 97 THR B N 1
ATOM 5820 C CA . THR B 1 100 ? 5.544 -20.037 61.700 1.00 99.83 97 THR B CA 1
ATOM 5821 C C . THR B 1 100 ? 5.734 -20.017 63.223 1.00 97.77 97 THR B C 1
ATOM 5822 O O . THR B 1 100 ? 5.903 -18.917 63.793 1.00 98.64 97 THR B O 1
ATOM 5826 N N . ILE B 1 101 ? 5.706 -21.197 63.852 1.00 97.21 98 ILE B N 1
ATOM 5827 C CA . ILE B 1 101 ? 5.894 -21.349 65.327 1.00 94.14 98 ILE B CA 1
ATOM 5828 C C . ILE B 1 101 ? 7.334 -20.962 65.699 1.00 85.72 98 ILE B C 1
ATOM 5829 O O . ILE B 1 101 ? 7.552 -20.518 66.837 1.00 78.88 98 ILE B O 1
ATOM 5834 N N . GLU B 1 102 ? 8.274 -21.149 64.765 1.00 84.90 99 GLU B N 1
ATOM 5835 C CA . GLU B 1 102 ? 9.709 -20.828 64.979 1.00 79.49 99 GLU B CA 1
ATOM 5836 C C . GLU B 1 102 ? 9.868 -19.314 65.188 1.00 73.73 99 GLU B C 1
ATOM 5837 O O . GLU B 1 102 ? 10.651 -18.942 66.066 1.00 70.66 99 GLU B O 1
ATOM 5843 N N . VAL B 1 103 ? 9.153 -18.486 64.417 1.00 71.34 100 VAL B N 1
ATOM 5844 C CA . VAL B 1 103 ? 9.226 -16.996 64.543 1.00 66.88 100 VAL B CA 1
ATOM 5845 C C . VAL B 1 103 ? 8.634 -16.584 65.896 1.00 63.73 100 VAL B C 1
ATOM 5846 O O . VAL B 1 103 ? 9.263 -15.768 66.608 1.00 61.31 100 VAL B O 1
ATOM 5850 N N . GLU B 1 104 ? 7.460 -17.130 66.224 1.00 63.78 101 GLU B N 1
ATOM 5851 C CA . GLU B 1 104 ? 6.762 -16.832 67.504 1.00 62.51 101 GLU B CA 1
ATOM 5852 C C . GLU B 1 104 ? 7.702 -17.141 68.681 1.00 59.19 101 GLU B C 1
ATOM 5853 O O . GLU B 1 104 ? 7.854 -16.276 69.577 1.00 53.32 101 GLU B O 1
ATOM 5859 N N . ARG B 1 105 ? 8.325 -18.324 68.657 1.00 58.10 102 ARG B N 1
ATOM 5860 C CA . ARG B 1 105 ? 9.243 -18.765 69.740 1.00 55.45 102 ARG B CA 1
ATOM 5861 C C . ARG B 1 105 ? 10.416 -17.782 69.884 1.00 53.63 102 ARG B C 1
ATOM 5862 O O . ARG B 1 105 ? 10.723 -17.422 71.027 1.00 56.13 102 ARG B O 1
ATOM 5870 N N . SER B 1 106 ? 11.037 -17.364 68.774 1.00 53.32 103 SER B N 1
ATOM 5871 C CA . SER B 1 106 ? 12.198 -16.432 68.819 1.00 53.15 103 SER B CA 1
ATOM 5872 C C . SER B 1 106 ? 11.805 -15.093 69.451 1.00 53.54 103 SER B C 1
ATOM 5873 O O . SER B 1 106 ? 12.663 -14.515 70.154 1.00 57.07 103 SER B O 1
ATOM 5876 N N . LEU B 1 107 ? 10.573 -14.622 69.212 1.00 54.90 104 LEU B N 1
ATOM 5877 C CA . LEU B 1 107 ? 10.102 -13.333 69.798 1.00 52.84 104 LEU B CA 1
ATOM 5878 C C . LEU B 1 107 ? 9.977 -13.464 71.326 1.00 51.58 104 LEU B C 1
ATOM 5879 O O . LEU B 1 107 ? 10.128 -12.436 72.021 1.00 56.61 104 LEU B O 1
ATOM 5884 N N . ARG B 1 108 ? 9.699 -14.670 71.833 1.00 51.11 105 ARG B N 1
ATOM 5885 C CA . ARG B 1 108 ? 9.566 -14.887 73.303 1.00 52.35 105 ARG B CA 1
ATOM 5886 C C . ARG B 1 108 ? 10.959 -15.074 73.914 1.00 51.70 105 ARG B C 1
ATOM 5887 O O . ARG B 1 108 ? 11.100 -14.876 75.136 1.00 51.49 105 ARG B O 1
ATOM 5895 N N . VAL B 1 109 ? 11.945 -15.450 73.092 1.00 52.73 106 VAL B N 1
ATOM 5896 C CA . VAL B 1 109 ? 13.343 -15.656 73.580 1.00 51.30 106 VAL B CA 1
ATOM 5897 C C . VAL B 1 109 ? 14.022 -14.288 73.659 1.00 49.09 106 VAL B C 1
ATOM 5898 O O . VAL B 1 109 ? 14.623 -13.993 74.711 1.00 49.10 106 VAL B O 1
ATOM 5902 N N . LEU B 1 110 ? 13.949 -13.499 72.584 1.00 48.89 107 LEU B N 1
ATOM 5903 C CA . LEU B 1 110 ? 14.580 -12.153 72.626 1.00 50.57 107 LEU B CA 1
ATOM 5904 C C . LEU B 1 110 ? 13.706 -11.256 73.505 1.00 50.96 107 LEU B C 1
ATOM 5905 O O . LEU B 1 110 ? 12.488 -11.536 73.612 1.00 51.49 107 LEU B O 1
ATOM 5910 N N . ASP B 1 111 ? 14.317 -10.256 74.141 1.00 52.50 108 ASP B N 1
ATOM 5911 C CA . ASP B 1 111 ? 13.588 -9.314 75.032 1.00 55.13 108 ASP B CA 1
ATOM 5912 C C . ASP B 1 111 ? 13.304 -8.045 74.233 1.00 54.46 108 ASP B C 1
ATOM 5913 O O . ASP B 1 111 ? 12.205 -7.488 74.372 1.00 59.43 108 ASP B O 1
ATOM 5918 N N . GLY B 1 112 ? 14.286 -7.636 73.429 1.00 53.38 109 GLY B N 1
ATOM 5919 C CA . GLY B 1 112 ? 14.207 -6.456 72.551 1.00 53.17 109 GLY B CA 1
ATOM 5920 C C . GLY B 1 112 ? 14.596 -6.864 71.144 1.00 55.49 109 GLY B C 1
ATOM 5921 O O . GLY B 1 112 ? 15.480 -7.732 71.009 1.00 56.39 109 GLY B O 1
ATOM 5922 N N . ALA B 1 113 ? 13.956 -6.285 70.130 1.00 57.20 110 ALA B N 1
ATOM 5923 C CA . ALA B 1 113 ? 14.284 -6.667 68.739 1.00 57.30 110 ALA B CA 1
ATOM 5924 C C . ALA B 1 113 ? 14.783 -5.459 67.946 1.00 60.08 110 ALA B C 1
ATOM 5925 O O . ALA B 1 113 ? 14.310 -4.338 68.196 1.00 63.05 110 ALA B O 1
ATOM 5927 N N . VAL B 1 114 ? 15.740 -5.701 67.051 1.00 59.97 111 VAL B N 1
ATOM 5928 C CA . VAL B 1 114 ? 16.278 -4.646 66.146 1.00 58.83 111 VAL B CA 1
ATOM 5929 C C . VAL B 1 114 ? 15.703 -4.961 64.759 1.00 61.65 111 VAL B C 1
ATOM 5930 O O . VAL B 1 114 ? 16.319 -5.764 64.033 1.00 60.81 111 VAL B O 1
ATOM 5934 N N . VAL B 1 115 ? 14.530 -4.399 64.445 1.00 62.66 112 VAL B N 1
ATOM 5935 C CA . VAL B 1 115 ? 13.874 -4.638 63.126 1.00 63.78 112 VAL B CA 1
ATOM 5936 C C . VAL B 1 115 ? 14.692 -3.895 62.067 1.00 64.48 112 VAL B C 1
ATOM 5937 O O . VAL B 1 115 ? 14.843 -2.668 62.206 1.00 63.11 112 VAL B O 1
ATOM 5941 N N . VAL B 1 116 ? 15.185 -4.618 61.053 1.00 66.06 113 VAL B N 1
ATOM 5942 C CA . VAL B 1 116 ? 16.034 -4.005 59.986 1.00 67.94 113 VAL B CA 1
ATOM 5943 C C . VAL B 1 116 ? 15.245 -3.914 58.677 1.00 71.05 113 VAL B C 1
ATOM 5944 O O . VAL B 1 116 ? 14.754 -4.962 58.212 1.00 73.59 113 VAL B O 1
ATOM 5948 N N . PHE B 1 117 ? 15.149 -2.702 58.116 1.00 72.88 114 PHE B N 1
ATOM 5949 C CA . PHE B 1 117 ? 14.440 -2.465 56.831 1.00 75.86 114 PHE B CA 1
ATOM 5950 C C . PHE B 1 117 ? 15.430 -1.915 55.803 1.00 79.34 114 PHE B C 1
ATOM 5951 O O . PHE B 1 117 ? 16.458 -1.324 56.199 1.00 77.29 114 PHE B O 1
ATOM 5959 N N . SER B 1 118 ? 15.123 -2.115 54.519 1.00 84.26 115 SER B N 1
ATOM 5960 C CA . SER B 1 118 ? 15.982 -1.597 53.424 1.00 88.72 115 SER B CA 1
ATOM 5961 C C . SER B 1 118 ? 15.538 -0.167 53.111 1.00 89.62 115 SER B C 1
ATOM 5962 O O . SER B 1 118 ? 14.324 0.039 52.924 1.00 90.44 115 SER B O 1
ATOM 5965 N N . GLY B 1 119 ? 16.478 0.780 53.081 1.00 91.18 116 GLY B N 1
ATOM 5966 C CA . GLY B 1 119 ? 16.142 2.187 52.787 1.00 93.60 116 GLY B CA 1
ATOM 5967 C C . GLY B 1 119 ? 15.528 2.346 51.405 1.00 99.34 116 GLY B C 1
ATOM 5968 O O . GLY B 1 119 ? 14.829 3.356 51.189 1.00 101.76 116 GLY B O 1
ATOM 5969 N N . ALA B 1 120 ? 15.761 1.375 50.513 1.00 102.68 117 ALA B N 1
ATOM 5970 C CA . ALA B 1 120 ? 15.233 1.424 49.128 1.00 107.09 117 ALA B CA 1
ATOM 5971 C C . ALA B 1 120 ? 13.959 0.579 48.995 1.00 110.22 117 ALA B C 1
ATOM 5972 O O . ALA B 1 120 ? 12.986 1.075 48.391 1.00 113.80 117 ALA B O 1
ATOM 5974 N N . ASP B 1 121 ? 13.970 -0.644 49.534 1.00 112.10 118 ASP B N 1
ATOM 5975 C CA . ASP B 1 121 ? 12.798 -1.560 49.440 1.00 115.63 118 ASP B CA 1
ATOM 5976 C C . ASP B 1 121 ? 11.697 -1.086 50.401 1.00 111.51 118 ASP B C 1
ATOM 5977 O O . ASP B 1 121 ? 10.507 -1.294 50.092 1.00 113.56 118 ASP B O 1
ATOM 5982 N N . GLY B 1 122 ? 12.084 -0.483 51.527 1.00 107.51 119 GLY B N 1
ATOM 5983 C CA . GLY B 1 122 ? 11.109 0.022 52.512 1.00 104.42 119 GLY B CA 1
ATOM 5984 C C . GLY B 1 122 ? 10.458 -1.091 53.316 1.00 101.38 119 GLY B C 1
ATOM 5985 O O . GLY B 1 122 ? 11.142 -2.084 53.636 1.00 97.64 119 GLY B O 1
ATOM 5986 N N . VAL B 1 123 ? 9.174 -0.915 53.632 1.00 101.40 120 VAL B N 1
ATOM 5987 C CA . VAL B 1 123 ? 8.385 -1.892 54.441 1.00 102.10 120 VAL B CA 1
ATOM 5988 C C . VAL B 1 123 ? 7.610 -2.818 53.497 1.00 105.53 120 VAL B C 1
ATOM 5989 O O . VAL B 1 123 ? 6.670 -2.330 52.832 1.00 107.21 120 VAL B O 1
ATOM 5993 N N . GLU B 1 124 ? 7.993 -4.097 53.448 1.00 106.15 121 GLU B N 1
ATOM 5994 C CA . GLU B 1 124 ? 7.277 -5.091 52.603 1.00 112.91 121 GLU B CA 1
ATOM 5995 C C . GLU B 1 124 ? 6.162 -5.729 53.429 1.00 111.57 121 GLU B C 1
ATOM 5996 O O . GLU B 1 124 ? 6.245 -5.782 54.654 1.00 105.04 121 GLU B O 1
ATOM 6002 N N . PRO B 1 125 ? 5.074 -6.215 52.785 1.00 116.12 122 PRO B N 1
ATOM 6003 C CA . PRO B 1 125 ? 3.966 -6.839 53.509 1.00 116.57 122 PRO B CA 1
ATOM 6004 C C . PRO B 1 125 ? 4.382 -8.070 54.336 1.00 114.13 122 PRO B C 1
ATOM 6005 O O . PRO B 1 125 ? 3.767 -8.306 55.352 1.00 112.71 122 PRO B O 1
ATOM 6009 N N . GLN B 1 126 ? 5.401 -8.815 53.892 1.00 116.79 123 GLN B N 1
ATOM 6010 C CA . GLN B 1 126 ? 5.877 -10.016 54.635 1.00 119.21 123 GLN B CA 1
ATOM 6011 C C . GLN B 1 126 ? 6.482 -9.595 55.981 1.00 114.96 123 GLN B C 1
ATOM 6012 O O . GLN B 1 126 ? 6.738 -10.487 56.810 1.00 118.10 123 GLN B O 1
ATOM 6018 N N . SER B 1 127 ? 6.710 -8.292 56.180 1.00 114.48 124 SER B N 1
ATOM 6019 C CA . SER B 1 127 ? 7.285 -7.769 57.449 1.00 107.98 124 SER B CA 1
ATOM 6020 C C . SER B 1 127 ? 6.163 -7.386 58.422 1.00 108.81 124 SER B C 1
ATOM 6021 O O . SER B 1 127 ? 6.382 -7.477 59.650 1.00 106.85 124 SER B O 1
ATOM 6024 N N . GLU B 1 128 ? 5.016 -6.956 57.886 1.00 111.26 125 GLU B N 1
ATOM 6025 C CA . GLU B 1 128 ? 3.846 -6.521 58.699 1.00 111.01 125 GLU B CA 1
ATOM 6026 C C . GLU B 1 128 ? 3.265 -7.698 59.497 1.00 109.32 125 GLU B C 1
ATOM 6027 O O . GLU B 1 128 ? 2.560 -7.428 60.487 1.00 108.33 125 GLU B O 1
ATOM 6033 N N . THR B 1 129 ? 3.554 -8.942 59.098 1.00 109.16 126 THR B N 1
ATOM 6034 C CA . THR B 1 129 ? 3.013 -10.132 59.819 1.00 107.48 126 THR B CA 1
ATOM 6035 C C . THR B 1 129 ? 3.780 -10.363 61.131 1.00 99.87 126 THR B C 1
ATOM 6036 O O . THR B 1 129 ? 3.120 -10.455 62.183 1.00 93.82 126 THR B O 1
ATOM 6040 N N . VAL B 1 130 ? 5.112 -10.454 61.063 1.00 96.92 127 VAL B N 1
ATOM 6041 C CA . VAL B 1 130 ? 5.960 -10.684 62.275 1.00 92.49 127 VAL B CA 1
ATOM 6042 C C . VAL B 1 130 ? 5.893 -9.441 63.175 1.00 84.99 127 VAL B C 1
ATOM 6043 O O . VAL B 1 130 ? 6.052 -9.589 64.409 1.00 77.21 127 VAL B O 1
ATOM 6047 N N . TRP B 1 131 ? 5.658 -8.268 62.576 1.00 81.16 128 TRP B N 1
ATOM 6048 C CA . TRP B 1 131 ? 5.566 -6.990 63.333 1.00 77.40 128 TRP B CA 1
ATOM 6049 C C . TRP B 1 131 ? 4.350 -7.044 64.268 1.00 79.41 128 TRP B C 1
ATOM 6050 O O . TRP B 1 131 ? 4.494 -6.672 65.445 1.00 76.77 128 TRP B O 1
ATOM 6061 N N . ARG B 1 132 ? 3.199 -7.496 63.758 1.00 86.55 129 ARG B N 1
ATOM 6062 C CA . ARG B 1 132 ? 1.963 -7.598 64.586 1.00 91.66 129 ARG B CA 1
ATOM 6063 C C . ARG B 1 132 ? 2.174 -8.656 65.674 1.00 88.02 129 ARG B C 1
ATOM 6064 O O . ARG B 1 132 ? 1.760 -8.410 66.811 1.00 83.50 129 ARG B O 1
ATOM 6072 N N . GLN B 1 133 ? 2.793 -9.787 65.333 1.00 88.86 130 GLN B N 1
ATOM 6073 C CA . GLN B 1 133 ? 3.060 -10.852 66.339 1.00 89.99 130 GLN B CA 1
ATOM 6074 C C . GLN B 1 133 ? 4.020 -10.292 67.396 1.00 87.13 130 GLN B C 1
ATOM 6075 O O . GLN B 1 133 ? 3.948 -10.746 68.554 1.00 84.77 130 GLN B O 1
ATOM 6081 N N . ALA B 1 134 ? 4.871 -9.335 67.013 1.00 84.00 131 ALA B N 1
ATOM 6082 C CA . ALA B 1 134 ? 5.794 -8.707 67.987 1.00 79.30 131 ALA B CA 1
ATOM 6083 C C . ALA B 1 134 ? 4.955 -7.882 68.978 1.00 78.18 131 ALA B C 1
ATOM 6084 O O . ALA B 1 134 ? 5.301 -7.852 70.176 1.00 74.73 131 ALA B O 1
ATOM 6086 N N . ASN B 1 135 ? 3.884 -7.248 68.483 1.00 79.87 132 ASN B N 1
ATOM 6087 C CA . ASN B 1 135 ? 2.970 -6.429 69.329 1.00 81.53 132 ASN B CA 1
ATOM 6088 C C . ASN B 1 135 ? 2.213 -7.358 70.291 1.00 82.00 132 ASN B C 1
ATOM 6089 O O . ASN B 1 135 ? 1.924 -6.925 71.425 1.00 81.81 132 ASN B O 1
ATOM 6094 N N . LYS B 1 136 ? 1.914 -8.586 69.850 1.00 82.95 133 LYS B N 1
ATOM 6095 C CA . LYS B 1 136 ? 1.184 -9.592 70.675 1.00 84.13 133 LYS B CA 1
ATOM 6096 C C . LYS B 1 136 ? 2.011 -9.946 71.921 1.00 78.52 133 LYS B C 1
ATOM 6097 O O . LYS B 1 136 ? 1.394 -10.255 72.961 1.00 75.09 133 LYS B O 1
ATOM 6103 N N . TYR B 1 137 ? 3.347 -9.898 71.823 1.00 74.76 134 TYR B N 1
ATOM 6104 C CA . TYR B 1 137 ? 4.222 -10.231 72.980 1.00 72.10 134 TYR B CA 1
ATOM 6105 C C . TYR B 1 137 ? 4.907 -8.970 73.523 1.00 69.69 134 TYR B C 1
ATOM 6106 O O . TYR B 1 137 ? 5.972 -9.103 74.151 1.00 66.87 134 TYR B O 1
ATOM 6115 N N . HIS B 1 138 ? 4.296 -7.799 73.299 1.00 72.69 135 HIS B N 1
ATOM 6116 C CA . HIS B 1 138 ? 4.809 -6.485 73.778 1.00 73.02 135 HIS B CA 1
ATOM 6117 C C . HIS B 1 138 ? 6.338 -6.459 73.689 1.00 70.76 135 HIS B C 1
ATOM 6118 O O . HIS B 1 138 ? 6.989 -6.225 74.737 1.00 70.73 135 HIS B O 1
ATOM 6125 N N . VAL B 1 139 ? 6.878 -6.681 72.484 1.00 64.22 136 VAL B N 1
ATOM 6126 C CA . VAL B 1 139 ? 8.355 -6.712 72.265 1.00 60.26 136 VAL B CA 1
ATOM 6127 C C . VAL B 1 139 ? 8.854 -5.308 71.936 1.00 58.08 136 VAL B C 1
ATOM 6128 O O . VAL B 1 139 ? 8.562 -4.783 70.864 1.00 55.89 136 VAL B O 1
ATOM 6132 N N . PRO B 1 140 ? 9.599 -4.646 72.854 1.00 55.19 137 PRO B N 1
ATOM 6133 C CA . PRO B 1 140 ? 10.148 -3.318 72.582 1.00 56.03 137 PRO B CA 1
ATOM 6134 C C . PRO B 1 140 ? 11.075 -3.470 71.372 1.00 56.80 137 PRO B C 1
ATOM 6135 O O . PRO B 1 140 ? 11.645 -4.544 71.230 1.00 55.77 137 PRO B O 1
ATOM 6139 N N . ARG B 1 141 ? 11.242 -2.426 70.556 1.00 58.41 138 ARG B N 1
ATOM 6140 C CA . ARG B 1 141 ? 12.100 -2.643 69.363 1.00 58.39 138 ARG B CA 1
ATOM 6141 C C . ARG B 1 141 ? 12.651 -1.329 68.805 1.00 59.17 138 ARG B C 1
ATOM 6142 O O . ARG B 1 141 ? 12.075 -0.258 69.087 1.00 58.43 138 ARG B O 1
ATOM 6150 N N . LEU B 1 142 ? 13.744 -1.455 68.046 1.00 59.59 139 LEU B N 1
ATOM 6151 C CA . LEU B 1 142 ? 14.444 -0.349 67.345 1.00 58.55 139 LEU B CA 1
ATOM 6152 C C . LEU B 1 142 ? 14.261 -0.583 65.845 1.00 57.69 139 LEU B C 1
ATOM 6153 O O . LEU B 1 142 ? 14.129 -1.755 65.455 1.00 55.64 139 LEU B O 1
ATOM 6158 N N . ALA B 1 143 ? 14.246 0.484 65.045 1.00 59.55 140 ALA B N 1
ATOM 6159 C CA . ALA B 1 143 ? 14.121 0.334 63.577 1.00 62.39 140 ALA B CA 1
ATOM 6160 C C . ALA B 1 143 ? 15.440 0.781 62.940 1.00 64.59 140 ALA B C 1
ATOM 6161 O O . ALA B 1 143 ? 15.792 1.970 63.076 1.00 65.40 140 ALA B O 1
ATOM 6163 N N . TYR B 1 144 ? 16.158 -0.155 62.313 1.00 67.87 141 TYR B N 1
ATOM 6164 C CA . TYR B 1 144 ? 17.449 0.162 61.649 1.00 70.65 141 TYR B CA 1
ATOM 6165 C C . TYR B 1 144 ? 17.242 0.164 60.131 1.00 73.13 141 TYR B C 1
ATOM 6166 O O . TYR B 1 144 ? 17.154 -0.925 59.527 1.00 77.72 141 TYR B O 1
ATOM 6175 N N . ILE B 1 145 ? 17.140 1.364 59.550 1.00 74.66 142 ILE B N 1
ATOM 6176 C CA . ILE B 1 145 ? 16.957 1.518 58.077 1.00 77.70 142 ILE B CA 1
ATOM 6177 C C . ILE B 1 145 ? 18.339 1.334 57.442 1.00 77.49 142 ILE B C 1
ATOM 6178 O O . ILE B 1 145 ? 19.110 2.315 57.383 1.00 74.20 142 ILE B O 1
ATOM 6183 N N . ASN B 1 146 ? 18.621 0.101 57.009 1.00 80.06 143 ASN B N 1
ATOM 6184 C CA . ASN B 1 146 ? 19.920 -0.307 56.413 1.00 82.54 143 ASN B CA 1
ATOM 6185 C C . ASN B 1 146 ? 19.954 -0.006 54.908 1.00 84.88 143 ASN B C 1
ATOM 6186 O O . ASN B 1 146 ? 18.889 0.289 54.333 1.00 83.03 143 ASN B O 1
ATOM 6191 N N . LYS B 1 147 ? 21.158 -0.072 54.323 1.00 88.64 144 LYS B N 1
ATOM 6192 C CA . LYS B 1 147 ? 21.421 0.138 52.871 1.00 95.32 144 LYS B CA 1
ATOM 6193 C C . LYS B 1 147 ? 20.959 1.531 52.422 1.00 100.52 144 LYS B C 1
ATOM 6194 O O . LYS B 1 147 ? 20.013 1.611 51.609 1.00 102.29 144 LYS B O 1
ATOM 6200 N N . MET B 1 148 ? 21.627 2.577 52.921 1.00 101.65 145 MET B N 1
ATOM 6201 C CA . MET B 1 148 ? 21.313 3.988 52.558 1.00 102.03 145 MET B CA 1
ATOM 6202 C C . MET B 1 148 ? 22.223 4.422 51.402 1.00 103.30 145 MET B C 1
ATOM 6203 O O . MET B 1 148 ? 22.053 5.551 50.912 1.00 102.42 145 MET B O 1
ATOM 6208 N N . ASP B 1 149 ? 23.144 3.543 50.994 1.00 107.02 146 ASP B N 1
ATOM 6209 C CA . ASP B 1 149 ? 24.108 3.820 49.893 1.00 113.56 146 ASP B CA 1
ATOM 6210 C C . ASP B 1 149 ? 23.542 3.367 48.538 1.00 115.16 146 ASP B C 1
ATOM 6211 O O . ASP B 1 149 ? 23.969 3.931 47.510 1.00 115.66 146 ASP B O 1
ATOM 6216 N N . ARG B 1 150 ? 22.628 2.389 48.537 1.00 114.37 147 ARG B N 1
ATOM 6217 C CA . ARG B 1 150 ? 22.045 1.854 47.271 1.00 116.79 147 ARG B CA 1
ATOM 6218 C C . ARG B 1 150 ? 21.027 2.853 46.701 1.00 118.12 147 ARG B C 1
ATOM 6219 O O . ARG B 1 150 ? 20.566 3.726 47.467 1.00 116.63 147 ARG B O 1
ATOM 6227 N N . GLN B 1 151 ? 20.709 2.733 45.404 1.00 121.46 148 GLN B N 1
ATOM 6228 C CA . GLN B 1 151 ? 19.748 3.649 44.727 1.00 124.97 148 GLN B CA 1
ATOM 6229 C C . GLN B 1 151 ? 18.330 3.451 45.278 1.00 120.43 148 GLN B C 1
ATOM 6230 O O . GLN B 1 151 ? 18.015 2.333 45.727 1.00 115.73 148 GLN B O 1
ATOM 6236 N N . GLY B 1 152 ? 17.515 4.512 45.218 1.00 119.41 149 GLY B N 1
ATOM 6237 C CA . GLY B 1 152 ? 16.119 4.496 45.697 1.00 118.01 149 GLY B CA 1
ATOM 6238 C C . GLY B 1 152 ? 16.029 4.639 47.206 1.00 115.45 149 GLY B C 1
ATOM 6239 O O . GLY B 1 152 ? 14.894 4.652 47.724 1.00 115.46 149 GLY B O 1
ATOM 6240 N N . ALA B 1 153 ? 17.178 4.763 47.882 1.00 114.22 150 ALA B N 1
ATOM 6241 C CA . ALA B 1 153 ? 17.226 4.887 49.359 1.00 108.23 150 ALA B CA 1
ATOM 6242 C C . ALA B 1 153 ? 16.672 6.245 49.806 1.00 106.40 150 ALA B C 1
ATOM 6243 O O . ALA B 1 153 ? 17.070 7.272 49.224 1.00 104.21 150 ALA B O 1
ATOM 6245 N N . ASP B 1 154 ? 15.783 6.228 50.804 1.00 105.19 151 ASP B N 1
ATOM 6246 C CA . ASP B 1 154 ? 15.166 7.460 51.364 1.00 108.81 151 ASP B CA 1
ATOM 6247 C C . ASP B 1 154 ? 14.720 7.126 52.795 1.00 106.32 151 ASP B C 1
ATOM 6248 O O . ASP B 1 154 ? 13.743 6.364 52.947 1.00 108.92 151 ASP B O 1
ATOM 6253 N N . PHE B 1 155 ? 15.421 7.676 53.793 1.00 100.16 152 PHE B N 1
ATOM 6254 C CA . PHE B 1 155 ? 15.141 7.405 55.230 1.00 94.64 152 PHE B CA 1
ATOM 6255 C C . PHE B 1 155 ? 13.727 7.840 55.639 1.00 94.42 152 PHE B C 1
ATOM 6256 O O . PHE B 1 155 ? 12.917 6.952 55.983 1.00 90.97 152 PHE B O 1
ATOM 6264 N N . LEU B 1 156 ? 13.445 9.148 55.597 1.00 98.54 153 LEU B N 1
ATOM 6265 C CA . LEU B 1 156 ? 12.118 9.675 56.029 1.00 100.65 153 LEU B CA 1
ATOM 6266 C C . LEU B 1 156 ? 10.976 8.978 55.275 1.00 102.90 153 LEU B C 1
ATOM 6267 O O . LEU B 1 156 ? 9.860 8.914 55.836 1.00 102.09 153 LEU B O 1
ATOM 6272 N N . ARG B 1 157 ? 11.243 8.472 54.067 1.00 104.29 154 ARG B N 1
ATOM 6273 C CA . ARG B 1 157 ? 10.201 7.774 53.261 1.00 106.54 154 ARG B CA 1
ATOM 6274 C C . ARG B 1 157 ? 9.784 6.494 53.997 1.00 102.30 154 ARG B C 1
ATOM 6275 O O . ARG B 1 157 ? 8.566 6.285 54.178 1.00 102.03 154 ARG B O 1
ATOM 6283 N N . VAL B 1 158 ? 10.764 5.688 54.421 1.00 99.05 155 VAL B N 1
ATOM 6284 C CA . VAL B 1 158 ? 10.494 4.407 55.145 1.00 97.86 155 VAL B CA 1
ATOM 6285 C C . VAL B 1 158 ? 9.892 4.716 56.523 1.00 95.79 155 VAL B C 1
ATOM 6286 O O . VAL B 1 158 ? 9.050 3.921 56.986 1.00 97.80 155 VAL B O 1
ATOM 6290 N N . VAL B 1 159 ? 10.316 5.816 57.155 1.00 92.08 156 VAL B N 1
ATOM 6291 C CA . VAL B 1 159 ? 9.786 6.207 58.496 1.00 89.75 156 VAL B CA 1
ATOM 6292 C C . VAL B 1 159 ? 8.260 6.356 58.406 1.00 92.34 156 VAL B C 1
ATOM 6293 O O . VAL B 1 159 ? 7.566 5.820 59.294 1.00 91.59 156 VAL B O 1
ATOM 6297 N N . LYS B 1 160 ? 7.763 7.048 57.372 1.00 97.68 157 LYS B N 1
ATOM 6298 C CA . LYS B 1 160 ? 6.299 7.252 57.183 1.00 101.21 157 LYS B CA 1
ATOM 6299 C C . LYS B 1 160 ? 5.585 5.901 57.029 1.00 100.71 157 LYS B C 1
ATOM 6300 O O . LYS B 1 160 ? 4.470 5.764 57.573 1.00 102.57 157 LYS B O 1
ATOM 6306 N N . GLN B 1 161 ? 6.192 4.950 56.309 1.00 97.97 158 GLN B N 1
ATOM 6307 C CA . GLN B 1 161 ? 5.569 3.612 56.106 1.00 100.09 158 GLN B CA 1
ATOM 6308 C C . GLN B 1 161 ? 5.359 2.915 57.458 1.00 95.85 158 GLN B C 1
ATOM 6309 O O . GLN B 1 161 ? 4.288 2.305 57.640 1.00 97.24 158 GLN B O 1
ATOM 6315 N N . ILE B 1 162 ? 6.336 3.001 58.367 1.00 92.54 159 ILE B N 1
ATOM 6316 C CA . ILE B 1 162 ? 6.213 2.362 59.714 1.00 89.37 159 ILE B CA 1
ATOM 6317 C C . ILE B 1 162 ? 4.999 2.965 60.435 1.00 92.01 159 ILE B C 1
ATOM 6318 O O . ILE B 1 162 ? 4.325 2.227 61.187 1.00 93.83 159 ILE B O 1
ATOM 6323 N N . ASP B 1 163 ? 4.727 4.251 60.194 1.00 94.95 160 ASP B N 1
ATOM 6324 C CA . ASP B 1 163 ? 3.587 4.963 60.835 1.00 98.70 160 ASP B CA 1
ATOM 6325 C C . ASP B 1 163 ? 2.283 4.647 60.087 1.00 99.91 160 ASP B C 1
ATOM 6326 O O . ASP B 1 163 ? 1.272 4.381 60.765 1.00 97.15 160 ASP B O 1
ATOM 6331 N N . GLN B 1 164 ? 2.312 4.662 58.747 1.00 100.75 161 GLN B N 1
ATOM 6332 C CA . GLN B 1 164 ? 1.099 4.408 57.920 1.00 100.69 161 GLN B CA 1
ATOM 6333 C C . GLN B 1 164 ? 0.792 2.909 57.781 1.00 98.63 161 GLN B C 1
ATOM 6334 O O . GLN B 1 164 ? -0.331 2.513 58.151 1.00 100.23 161 GLN B O 1
ATOM 6340 N N . ARG B 1 165 ? 1.740 2.111 57.275 1.00 96.16 162 ARG B N 1
ATOM 6341 C CA . ARG B 1 165 ? 1.509 0.654 57.046 1.00 96.71 162 ARG B CA 1
ATOM 6342 C C . ARG B 1 165 ? 1.516 -0.150 58.352 1.00 92.76 162 ARG B C 1
ATOM 6343 O O . ARG B 1 165 ? 0.480 -0.775 58.656 1.00 91.30 162 ARG B O 1
ATOM 6351 N N . LEU B 1 166 ? 2.635 -0.150 59.082 1.00 91.95 163 LEU B N 1
ATOM 6352 C CA . LEU B 1 166 ? 2.754 -0.934 60.348 1.00 86.88 163 LEU B CA 1
ATOM 6353 C C . LEU B 1 166 ? 1.878 -0.330 61.455 1.00 86.18 163 LEU B C 1
ATOM 6354 O O . LEU B 1 166 ? 1.647 -1.026 62.464 1.00 84.45 163 LEU B O 1
ATOM 6359 N N . GLY B 1 167 ? 1.412 0.909 61.269 1.00 87.81 164 GLY B N 1
ATOM 6360 C CA . GLY B 1 167 ? 0.525 1.583 62.238 1.00 88.30 164 GLY B CA 1
ATOM 6361 C C . GLY B 1 167 ? 1.132 1.732 63.625 1.00 85.30 164 GLY B C 1
ATOM 6362 O O . GLY B 1 167 ? 0.370 1.616 64.604 1.00 82.73 164 GLY B O 1
ATOM 6363 N N . HIS B 1 168 ? 2.443 1.980 63.715 1.00 84.38 165 HIS B N 1
ATOM 6364 C CA . HIS B 1 168 ? 3.103 2.162 65.038 1.00 82.52 165 HIS B CA 1
ATOM 6365 C C . HIS B 1 168 ? 3.545 3.629 65.127 1.00 83.49 165 HIS B C 1
ATOM 6366 O O . HIS B 1 168 ? 3.126 4.409 64.249 1.00 83.81 165 HIS B O 1
ATOM 6373 N N . HIS B 1 169 ? 4.341 3.999 66.136 1.00 81.21 166 HIS B N 1
ATOM 6374 C CA . HIS B 1 169 ? 4.786 5.415 66.250 1.00 82.93 166 HIS B CA 1
ATOM 6375 C C . HIS B 1 169 ? 6.309 5.489 66.182 1.00 80.62 166 HIS B C 1
ATOM 6376 O O . HIS B 1 169 ? 6.980 5.479 67.209 1.00 79.61 166 HIS B O 1
ATOM 6383 N N . PRO B 1 170 ? 6.906 5.563 64.971 1.00 81.50 167 PRO B N 1
ATOM 6384 C CA . PRO B 1 170 ? 8.361 5.647 64.833 1.00 79.04 167 PRO B CA 1
ATOM 6385 C C . PRO B 1 170 ? 8.883 7.009 65.307 1.00 77.93 167 PRO B C 1
ATOM 6386 O O . PRO B 1 170 ? 8.248 8.003 65.017 1.00 81.63 167 PRO B O 1
ATOM 6390 N N . VAL B 1 171 ? 10.012 7.010 66.022 1.00 75.38 168 VAL B N 1
ATOM 6391 C CA . VAL B 1 171 ? 10.619 8.266 66.557 1.00 74.18 168 VAL B CA 1
ATOM 6392 C C . VAL B 1 171 ? 12.071 8.336 66.100 1.00 73.78 168 VAL B C 1
ATOM 6393 O O . VAL B 1 171 ? 12.967 7.829 66.773 1.00 75.26 168 VAL B O 1
ATOM 6397 N N . PRO B 1 172 ? 12.348 8.943 64.927 1.00 74.80 169 PRO B N 1
ATOM 6398 C CA . PRO B 1 172 ? 13.719 9.057 64.434 1.00 75.19 169 PRO B CA 1
ATOM 6399 C C . PRO B 1 172 ? 14.631 9.836 65.392 1.00 74.96 169 PRO B C 1
ATOM 6400 O O . PRO B 1 172 ? 14.274 10.942 65.754 1.00 79.31 169 PRO B O 1
ATOM 6404 N N . ILE B 1 173 ? 15.755 9.227 65.791 1.00 73.07 170 ILE B N 1
ATOM 6405 C CA . ILE B 1 173 ? 16.753 9.887 66.691 1.00 70.99 170 ILE B CA 1
ATOM 6406 C C . ILE B 1 173 ? 17.983 10.211 65.834 1.00 71.81 170 ILE B C 1
ATOM 6407 O O . ILE B 1 173 ? 19.021 10.604 66.398 1.00 71.41 170 ILE B O 1
ATOM 6412 N N . GLN B 1 174 ? 17.848 10.018 64.516 1.00 73.42 171 GLN B N 1
ATOM 6413 C CA . GLN B 1 174 ? 18.921 10.291 63.524 1.00 74.88 171 GLN B CA 1
ATOM 6414 C C . GLN B 1 174 ? 18.296 10.718 62.192 1.00 76.87 171 GLN B C 1
ATOM 6415 O O . GLN B 1 174 ? 17.087 10.459 61.988 1.00 78.07 171 GLN B O 1
ATOM 6421 N N . LEU B 1 175 ? 19.101 11.355 61.337 1.00 79.70 172 LEU B N 1
ATOM 6422 C CA . LEU B 1 175 ? 18.690 11.773 59.967 1.00 80.80 172 LEU B CA 1
ATOM 6423 C C . LEU B 1 175 ? 19.855 11.444 59.033 1.00 81.42 172 LEU B C 1
ATOM 6424 O O . LEU B 1 175 ? 20.994 11.344 59.526 1.00 80.37 172 LEU B O 1
ATOM 6429 N N . ALA B 1 176 ? 19.569 11.284 57.741 1.00 86.21 173 ALA B N 1
ATOM 6430 C CA . ALA B 1 176 ? 20.614 10.917 56.760 1.00 90.33 173 ALA B CA 1
ATOM 6431 C C . ALA B 1 176 ? 21.387 12.147 56.266 1.00 95.18 173 ALA B C 1
ATOM 6432 O O . ALA B 1 176 ? 20.787 13.237 56.153 1.00 95.09 173 ALA B O 1
ATOM 6434 N N . ILE B 1 177 ? 22.686 11.948 56.009 1.00 99.94 174 ILE B N 1
ATOM 6435 C CA . ILE B 1 177 ? 23.623 12.969 55.447 1.00 105.18 174 ILE B CA 1
ATOM 6436 C C . ILE B 1 177 ? 24.066 12.413 54.091 1.00 107.07 174 ILE B C 1
ATOM 6437 O O . ILE B 1 177 ? 24.841 11.434 54.085 1.00 104.42 174 ILE B O 1
ATOM 6442 N N . GLY B 1 178 ? 23.572 12.996 52.995 1.00 110.24 175 GLY B N 1
ATOM 6443 C CA . GLY B 1 178 ? 23.908 12.501 51.648 1.00 114.55 175 GLY B CA 1
ATOM 6444 C C . GLY B 1 178 ? 22.993 11.348 51.271 1.00 115.04 175 GLY B C 1
ATOM 6445 O O . GLY B 1 178 ? 22.683 10.527 52.158 1.00 108.87 175 GLY B O 1
ATOM 6446 N N . SER B 1 179 ? 22.577 11.280 50.004 1.00 120.31 176 SER B N 1
ATOM 6447 C CA . SER B 1 179 ? 21.658 10.205 49.548 1.00 120.18 176 SER B CA 1
ATOM 6448 C C . SER B 1 179 ? 22.367 9.260 48.572 1.00 120.81 176 SER B C 1
ATOM 6449 O O . SER B 1 179 ? 23.133 9.750 47.721 1.00 121.56 176 SER B O 1
ATOM 6452 N N . GLU B 1 180 ? 22.111 7.955 48.718 1.00 119.44 177 GLU B N 1
ATOM 6453 C CA . GLU B 1 180 ? 22.679 6.892 47.845 1.00 120.26 177 GLU B CA 1
ATOM 6454 C C . GLU B 1 180 ? 24.216 6.932 47.883 1.00 119.34 177 GLU B C 1
ATOM 6455 O O . GLU B 1 180 ? 24.782 7.062 48.983 1.00 119.40 177 GLU B O 1
ATOM 6461 N N . GLU B 1 181 ? 24.853 6.811 46.713 1.00 123.50 178 GLU B N 1
ATOM 6462 C CA . GLU B 1 181 ? 26.333 6.818 46.552 1.00 124.77 178 GLU B CA 1
ATOM 6463 C C . GLU B 1 181 ? 26.989 7.955 47.349 1.00 122.27 178 GLU B C 1
ATOM 6464 O O . GLU B 1 181 ? 28.185 7.817 47.668 1.00 122.14 178 GLU B O 1
ATOM 6470 N N . ASN B 1 182 ? 26.245 9.021 47.667 1.00 120.75 179 ASN B N 1
ATOM 6471 C CA . ASN B 1 182 ? 26.813 10.175 48.423 1.00 119.94 179 ASN B CA 1
ATOM 6472 C C . ASN B 1 182 ? 26.546 10.033 49.929 1.00 114.99 179 ASN B C 1
ATOM 6473 O O . ASN B 1 182 ? 26.868 10.985 50.664 1.00 112.16 179 ASN B O 1
ATOM 6478 N N . PHE B 1 183 ? 25.994 8.898 50.372 1.00 113.61 180 PHE B N 1
ATOM 6479 C CA . PHE B 1 183 ? 25.701 8.686 51.817 1.00 111.74 180 PHE B CA 1
ATOM 6480 C C . PHE B 1 183 ? 27.021 8.628 52.602 1.00 111.00 180 PHE B C 1
ATOM 6481 O O . PHE B 1 183 ? 27.841 7.738 52.315 1.00 110.65 180 PHE B O 1
ATOM 6489 N N . MET B 1 184 ? 27.204 9.542 53.566 1.00 110.05 181 MET B N 1
ATOM 6490 C CA . MET B 1 184 ? 28.455 9.612 54.379 1.00 108.51 181 MET B CA 1
ATOM 6491 C C . MET B 1 184 ? 28.195 9.250 55.846 1.00 102.00 181 MET B C 1
ATOM 6492 O O . MET B 1 184 ? 29.098 8.649 56.458 1.00 102.18 181 MET B O 1
ATOM 6497 N N . GLY B 1 185 ? 27.035 9.616 56.400 1.00 96.59 182 GLY B N 1
ATOM 6498 C CA . GLY B 1 185 ? 26.761 9.289 57.814 1.00 93.26 182 GLY B CA 1
ATOM 6499 C C . GLY B 1 185 ? 25.401 9.780 58.280 1.00 90.95 182 GLY B C 1
ATOM 6500 O O . GLY B 1 185 ? 24.528 10.004 57.419 1.00 92.22 182 GLY B O 1
ATOM 6501 N N . GLN B 1 186 ? 25.228 9.938 59.598 1.00 89.56 183 GLN B N 1
ATOM 6502 C CA . GLN B 1 186 ? 23.933 10.401 60.166 1.00 90.33 183 GLN B CA 1
ATOM 6503 C C . GLN B 1 186 ? 24.148 11.627 61.058 1.00 89.48 183 GLN B C 1
ATOM 6504 O O . GLN B 1 186 ? 25.321 12.002 61.292 1.00 87.89 183 GLN B O 1
ATOM 6510 N N . ILE B 1 187 ? 23.043 12.225 61.519 1.00 89.89 184 ILE B N 1
ATOM 6511 C CA . ILE B 1 187 ? 23.093 13.368 62.477 1.00 93.70 184 ILE B CA 1
ATOM 6512 C C . ILE B 1 187 ? 22.430 12.876 63.770 1.00 88.66 184 ILE B C 1
ATOM 6513 O O . ILE B 1 187 ? 21.273 12.416 63.703 1.00 86.94 184 ILE B O 1
ATOM 6518 N N . ASP B 1 188 ? 23.173 12.899 64.881 1.00 85.87 185 ASP B N 1
ATOM 6519 C CA . ASP B 1 188 ? 22.637 12.440 66.191 1.00 83.02 185 ASP B CA 1
ATOM 6520 C C . ASP B 1 188 ? 21.773 13.568 66.767 1.00 81.26 185 ASP B C 1
ATOM 6521 O O . ASP B 1 188 ? 22.352 14.510 67.343 1.00 79.34 185 ASP B O 1
ATOM 6526 N N . LEU B 1 189 ? 20.446 13.469 66.604 1.00 79.82 186 LEU B N 1
ATOM 6527 C CA . LEU B 1 189 ? 19.492 14.501 67.103 1.00 80.35 186 LEU B CA 1
ATOM 6528 C C . LEU B 1 189 ? 19.621 14.695 68.620 1.00 80.16 186 LEU B C 1
ATOM 6529 O O . LEU B 1 189 ? 19.260 15.789 69.089 1.00 83.23 186 LEU B O 1
ATOM 6534 N N . VAL B 1 190 ? 20.107 13.686 69.350 1.00 78.77 187 VAL B N 1
ATOM 6535 C CA . VAL B 1 190 ? 20.256 13.810 70.833 1.00 78.55 187 VAL B CA 1
ATOM 6536 C C . VAL B 1 190 ? 21.448 14.728 71.129 1.00 80.12 187 VAL B C 1
ATOM 6537 O O . VAL B 1 190 ? 21.360 15.506 72.097 1.00 83.69 187 VAL B O 1
ATOM 6541 N N . LYS B 1 191 ? 22.502 14.651 70.308 1.00 82.83 188 LYS B N 1
ATOM 6542 C CA . LYS B 1 191 ? 23.729 15.474 70.505 1.00 86.44 188 LYS B CA 1
ATOM 6543 C C . LYS B 1 191 ? 23.738 16.660 69.532 1.00 89.81 188 LYS B C 1
ATOM 6544 O O . LYS B 1 191 ? 24.474 17.626 69.810 1.00 93.89 188 LYS B O 1
ATOM 6550 N N . MET B 1 192 ? 22.942 16.590 68.457 1.00 91.39 189 MET B N 1
ATOM 6551 C CA . MET B 1 192 ? 22.896 17.662 67.425 1.00 92.57 189 MET B CA 1
ATOM 6552 C C . MET B 1 192 ? 24.318 17.959 66.941 1.00 93.03 189 MET B C 1
ATOM 6553 O O . MET B 1 192 ? 24.776 19.113 67.051 1.00 93.35 189 MET B O 1
ATOM 6558 N N . LYS B 1 193 ? 24.961 16.919 66.408 1.00 91.17 190 LYS B N 1
ATOM 6559 C CA . LYS B 1 193 ? 26.351 16.980 65.888 1.00 92.80 190 LYS B CA 1
ATOM 6560 C C . LYS B 1 193 ? 26.443 15.959 64.742 1.00 91.39 190 LYS B C 1
ATOM 6561 O O . LYS B 1 193 ? 25.999 14.806 64.960 1.00 93.80 190 LYS B O 1
ATOM 6567 N N . ALA B 1 194 ? 26.950 16.361 63.568 1.00 92.48 191 ALA B N 1
ATOM 6568 C CA . ALA B 1 194 ? 27.063 15.432 62.411 1.00 90.54 191 ALA B CA 1
ATOM 6569 C C . ALA B 1 194 ? 28.031 14.293 62.751 1.00 87.22 191 ALA B C 1
ATOM 6570 O O . ALA B 1 194 ? 29.044 14.563 63.432 1.00 85.01 191 ALA B O 1
ATOM 6572 N N . ILE B 1 195 ? 27.734 13.079 62.270 1.00 86.37 192 ILE B N 1
ATOM 6573 C CA . ILE B 1 195 ? 28.582 11.880 62.549 1.00 85.60 192 ILE B CA 1
ATOM 6574 C C . ILE B 1 195 ? 29.147 11.325 61.237 1.00 87.39 192 ILE B C 1
ATOM 6575 O O . ILE B 1 195 ? 28.354 10.779 60.443 1.00 85.95 192 ILE B O 1
ATOM 6580 N N . TYR B 1 196 ? 30.464 11.460 61.033 1.00 91.43 193 TYR B N 1
ATOM 6581 C CA . TYR B 1 196 ? 31.149 10.930 59.822 1.00 94.96 193 TYR B CA 1
ATOM 6582 C C . TYR B 1 196 ? 32.046 9.767 60.265 1.00 92.94 193 TYR B C 1
ATOM 6583 O O . TYR B 1 196 ? 32.710 9.889 61.316 1.00 91.61 193 TYR B O 1
ATOM 6592 N N . TRP B 1 197 ? 32.063 8.686 59.480 1.00 93.68 194 TRP B N 1
ATOM 6593 C CA . TRP B 1 197 ? 32.849 7.467 59.815 1.00 95.19 194 TRP B CA 1
ATOM 6594 C C . TRP B 1 197 ? 34.191 7.435 59.075 1.00 99.90 194 TRP B C 1
ATOM 6595 O O . TRP B 1 197 ? 34.217 7.738 57.864 1.00 102.04 194 TRP B O 1
ATOM 6606 N N . ASN B 1 198 ? 35.254 7.058 59.797 1.00 101.59 195 ASN B N 1
ATOM 6607 C CA . ASN B 1 198 ? 36.628 6.961 59.235 1.00 107.12 195 ASN B CA 1
ATOM 6608 C C . ASN B 1 198 ? 36.841 5.533 58.724 1.00 110.11 195 ASN B C 1
ATOM 6609 O O . ASN B 1 198 ? 36.804 4.603 59.552 1.00 110.77 195 ASN B O 1
ATOM 6614 N N . ASP B 1 199 ? 37.042 5.377 57.411 1.00 114.69 196 ASP B N 1
ATOM 6615 C CA . ASP B 1 199 ? 37.266 4.042 56.789 1.00 115.33 196 ASP B CA 1
ATOM 6616 C C . ASP B 1 199 ? 38.642 3.502 57.203 1.00 117.17 196 ASP B C 1
ATOM 6617 O O . ASP B 1 199 ? 38.923 2.325 56.900 1.00 117.08 196 ASP B O 1
ATOM 6622 N N . ALA B 1 200 ? 39.455 4.332 57.868 1.00 119.00 197 ALA B N 1
ATOM 6623 C CA . ALA B 1 200 ? 40.807 3.929 58.323 1.00 119.28 197 ALA B CA 1
ATOM 6624 C C . ALA B 1 200 ? 40.724 2.656 59.176 1.00 116.52 197 ALA B C 1
ATOM 6625 O O . ALA B 1 200 ? 41.407 1.672 58.825 1.00 116.11 197 ALA B O 1
ATOM 6627 N N . ASP B 1 201 ? 39.911 2.675 60.240 1.00 113.83 198 ASP B N 1
ATOM 6628 C CA . ASP B 1 201 ? 39.763 1.504 61.149 1.00 112.46 198 ASP B CA 1
ATOM 6629 C C . ASP B 1 201 ? 38.469 0.728 60.843 1.00 111.13 198 ASP B C 1
ATOM 6630 O O . ASP B 1 201 ? 37.916 0.118 61.781 1.00 110.44 198 ASP B O 1
ATOM 6635 N N . GLN B 1 202 ? 38.021 0.743 59.580 1.00 112.41 199 GLN B N 1
ATOM 6636 C CA . GLN B 1 202 ? 36.809 0.014 59.100 1.00 108.35 199 GLN B CA 1
ATOM 6637 C C . GLN B 1 202 ? 35.539 0.487 59.829 1.00 103.21 199 GLN B C 1
ATOM 6638 O O . GLN B 1 202 ? 34.802 -0.374 60.357 1.00 101.15 199 GLN B O 1
ATOM 6644 N N . GLY B 1 203 ? 35.294 1.803 59.836 1.00 100.32 200 GLY B N 1
ATOM 6645 C CA . GLY B 1 203 ? 34.099 2.413 60.457 1.00 94.46 200 GLY B CA 1
ATOM 6646 C C . GLY B 1 203 ? 33.921 2.086 61.933 1.00 90.53 200 GLY B C 1
ATOM 6647 O O . GLY B 1 203 ? 32.763 2.151 62.405 1.00 83.88 200 GLY B O 1
ATOM 6648 N N . THR B 1 204 ? 35.005 1.746 62.643 1.00 91.19 201 THR B N 1
ATOM 6649 C CA . THR B 1 204 ? 34.915 1.433 64.097 1.00 88.42 201 THR B CA 1
ATOM 6650 C C . THR B 1 204 ? 34.840 2.745 64.889 1.00 85.95 201 THR B C 1
ATOM 6651 O O . THR B 1 204 ? 34.139 2.764 65.917 1.00 83.60 201 THR B O 1
ATOM 6655 N N . SER B 1 205 ? 35.538 3.787 64.418 1.00 88.05 202 SER B N 1
ATOM 6656 C CA . SER B 1 205 ? 35.546 5.120 65.082 1.00 89.54 202 SER B CA 1
ATOM 6657 C C . SER B 1 205 ? 34.781 6.129 64.215 1.00 90.13 202 SER B C 1
ATOM 6658 O O . SER B 1 205 ? 34.388 5.762 63.088 1.00 92.86 202 SER B O 1
ATOM 6661 N N . TYR B 1 206 ? 34.605 7.356 64.715 1.00 90.42 203 TYR B N 1
ATOM 6662 C CA . TYR B 1 206 ? 33.874 8.419 63.974 1.00 91.43 203 TYR B CA 1
ATOM 6663 C C . TYR B 1 206 ? 34.300 9.800 64.485 1.00 94.10 203 TYR B C 1
ATOM 6664 O O . TYR B 1 206 ? 34.901 9.876 65.573 1.00 94.79 203 TYR B O 1
ATOM 6673 N N . ARG B 1 207 ? 33.991 10.851 63.715 1.00 98.01 204 ARG B N 1
ATOM 6674 C CA . ARG B 1 207 ? 34.325 12.248 64.108 1.00 101.49 204 ARG B CA 1
ATOM 6675 C C . ARG B 1 207 ? 33.011 13.017 64.324 1.00 99.44 204 ARG B C 1
ATOM 6676 O O . ARG B 1 207 ? 32.040 12.742 63.581 1.00 96.97 204 ARG B O 1
ATOM 6684 N N . GLU B 1 208 ? 32.982 13.925 65.307 1.00 99.84 205 GLU B N 1
ATOM 6685 C CA . GLU B 1 208 ? 31.770 14.740 65.594 1.00 99.46 205 GLU B CA 1
ATOM 6686 C C . GLU B 1 208 ? 31.954 16.155 65.025 1.00 103.59 205 GLU B C 1
ATOM 6687 O O . GLU B 1 208 ? 32.676 16.963 65.658 1.00 104.32 205 GLU B O 1
ATOM 6693 N N . GLU B 1 209 ? 31.322 16.436 63.878 1.00 105.59 206 GLU B N 1
ATOM 6694 C CA . GLU B 1 209 ? 31.406 17.768 63.217 1.00 108.65 206 GLU B CA 1
ATOM 6695 C C . GLU B 1 209 ? 30.051 18.475 63.340 1.00 105.72 206 GLU B C 1
ATOM 6696 O O . GLU B 1 209 ? 29.079 17.823 63.784 1.00 102.60 206 GLU B O 1
ATOM 6702 N N . GLU B 1 210 ? 30.002 19.757 62.964 1.00 106.87 207 GLU B N 1
ATOM 6703 C CA . GLU B 1 210 ? 28.753 20.565 63.013 1.00 106.15 207 GLU B CA 1
ATOM 6704 C C . GLU B 1 210 ? 27.796 20.083 61.918 1.00 101.62 207 GLU B C 1
ATOM 6705 O O . GLU B 1 210 ? 28.293 19.617 60.869 1.00 101.39 207 GLU B O 1
ATOM 6711 N N . ILE B 1 211 ? 26.486 20.209 62.155 1.00 96.90 208 ILE B N 1
ATOM 6712 C CA . ILE B 1 211 ? 25.452 19.794 61.158 1.00 96.37 208 ILE B CA 1
ATOM 6713 C C . ILE B 1 211 ? 25.531 20.730 59.953 1.00 99.87 208 ILE B C 1
ATOM 6714 O O . ILE B 1 211 ? 25.657 21.940 60.126 1.00 101.18 208 ILE B O 1
ATOM 6719 N N . PRO B 1 212 ? 25.482 20.212 58.702 1.00 103.88 209 PRO B N 1
ATOM 6720 C CA . PRO B 1 212 ? 25.535 21.072 57.519 1.00 107.65 209 PRO B CA 1
ATOM 6721 C C . PRO B 1 212 ? 24.324 22.019 57.492 1.00 110.08 209 PRO B C 1
ATOM 6722 O O . PRO B 1 212 ? 23.242 21.576 57.820 1.00 108.68 209 PRO B O 1
ATOM 6726 N N . ALA B 1 213 ? 24.538 23.279 57.096 1.00 115.42 210 ALA B N 1
ATOM 6727 C CA . ALA B 1 213 ? 23.463 24.302 57.028 1.00 115.94 210 ALA B CA 1
ATOM 6728 C C . ALA B 1 213 ? 22.279 23.807 56.182 1.00 117.60 210 ALA B C 1
ATOM 6729 O O . ALA B 1 213 ? 21.138 24.232 56.463 1.00 116.33 210 ALA B O 1
ATOM 6731 N N . GLU B 1 214 ? 22.539 22.940 55.194 1.00 121.69 211 GLU B N 1
ATOM 6732 C CA . GLU B 1 214 ? 21.481 22.400 54.293 1.00 122.81 211 GLU B CA 1
ATOM 6733 C C . GLU B 1 214 ? 20.565 21.407 55.029 1.00 119.83 211 GLU B C 1
ATOM 6734 O O . GLU B 1 214 ? 19.568 20.976 54.409 1.00 119.79 211 GLU B O 1
ATOM 6740 N N . LEU B 1 215 ? 20.871 21.060 56.288 1.00 115.49 212 LEU B N 1
ATOM 6741 C CA . LEU B 1 215 ? 20.031 20.087 57.046 1.00 111.11 212 LEU B CA 1
ATOM 6742 C C . LEU B 1 215 ? 19.731 20.602 58.461 1.00 109.68 212 LEU B C 1
ATOM 6743 O O . LEU B 1 215 ? 19.006 19.898 59.184 1.00 110.09 212 LEU B O 1
ATOM 6748 N N . LYS B 1 216 ? 20.254 21.775 58.839 1.00 108.58 213 LYS B N 1
ATOM 6749 C CA . LYS B 1 216 ? 20.011 22.339 60.201 1.00 105.18 213 LYS B CA 1
ATOM 6750 C C . LYS B 1 216 ? 18.503 22.544 60.405 1.00 102.12 213 LYS B C 1
ATOM 6751 O O . LYS B 1 216 ? 17.996 22.215 61.499 1.00 100.06 213 LYS B O 1
ATOM 6757 N N . ALA B 1 217 ? 17.823 23.063 59.377 1.00 103.17 214 ALA B N 1
ATOM 6758 C CA . ALA B 1 217 ? 16.367 23.330 59.430 1.00 102.64 214 ALA B CA 1
ATOM 6759 C C . ALA B 1 217 ? 15.600 22.016 59.599 1.00 99.44 214 ALA B C 1
ATOM 6760 O O . ALA B 1 217 ? 14.660 21.981 60.419 1.00 97.55 214 ALA B O 1
ATOM 6762 N N . LEU B 1 218 ? 15.998 20.982 58.851 1.00 97.56 215 LEU B N 1
ATOM 6763 C CA . LEU B 1 218 ? 15.328 19.654 58.912 1.00 94.89 215 LEU B CA 1
ATOM 6764 C C . LEU B 1 218 ? 15.645 18.975 60.253 1.00 91.29 215 LEU B C 1
ATOM 6765 O O . LEU B 1 218 ? 14.760 18.272 60.775 1.00 89.31 215 LEU B O 1
ATOM 6770 N N . ALA B 1 219 ? 16.855 19.188 60.788 1.00 89.50 216 ALA B N 1
ATOM 6771 C CA . ALA B 1 219 ? 17.284 18.578 62.074 1.00 86.60 216 ALA B CA 1
ATOM 6772 C C . ALA B 1 219 ? 16.424 19.106 63.230 1.00 86.74 216 ALA B C 1
ATOM 6773 O O . ALA B 1 219 ? 15.956 18.279 64.040 1.00 83.47 216 ALA B O 1
ATOM 6775 N N . ASP B 1 220 ? 16.234 20.429 63.300 1.00 88.22 217 ASP B N 1
ATOM 6776 C CA . ASP B 1 220 ? 15.422 21.065 64.374 1.00 89.62 217 ASP B CA 1
ATOM 6777 C C . ASP B 1 220 ? 13.991 20.509 64.345 1.00 89.74 217 ASP B C 1
ATOM 6778 O O . ASP B 1 220 ? 13.453 20.200 65.429 1.00 88.54 217 ASP B O 1
ATOM 6783 N N . GLU B 1 221 ? 13.409 20.390 63.147 1.00 92.29 218 GLU B N 1
ATOM 6784 C CA . GLU B 1 221 ? 12.023 19.877 62.968 1.00 93.76 218 GLU B CA 1
ATOM 6785 C C . GLU B 1 221 ? 11.875 18.505 63.641 1.00 90.82 218 GLU B C 1
ATOM 6786 O O . GLU B 1 221 ? 10.983 18.371 64.499 1.00 88.52 218 GLU B O 1
ATOM 6792 N N . TRP B 1 222 ? 12.728 17.539 63.280 1.00 88.56 219 TRP B N 1
ATOM 6793 C CA . TRP B 1 222 ? 12.635 16.165 63.847 1.00 86.59 219 TRP B CA 1
ATOM 6794 C C . TRP B 1 222 ? 13.114 16.115 65.304 1.00 85.45 219 TRP B C 1
ATOM 6795 O O . TRP B 1 222 ? 12.714 15.162 66.003 1.00 83.03 219 TRP B O 1
ATOM 6806 N N . ARG B 1 223 ? 13.932 17.074 65.754 1.00 86.81 220 ARG B N 1
ATOM 6807 C CA . ARG B 1 223 ? 14.336 17.060 67.187 1.00 85.27 220 ARG B CA 1
ATOM 6808 C C . ARG B 1 223 ? 13.108 17.451 68.013 1.00 83.78 220 ARG B C 1
ATOM 6809 O O . ARG B 1 223 ? 12.954 16.923 69.125 1.00 82.94 220 ARG B O 1
ATOM 6817 N N . ALA B 1 224 ? 12.267 18.336 67.468 1.00 86.15 221 ALA B N 1
ATOM 6818 C CA . ALA B 1 224 ? 11.032 18.772 68.161 1.00 89.23 221 ALA B CA 1
ATOM 6819 C C . ALA B 1 224 ? 10.104 17.562 68.327 1.00 89.72 221 ALA B C 1
ATOM 6820 O O . ALA B 1 224 ? 9.531 17.412 69.417 1.00 90.37 221 ALA B O 1
ATOM 6822 N N . HIS B 1 225 ? 9.979 16.731 67.283 1.00 92.58 222 HIS B N 1
ATOM 6823 C CA . HIS B 1 225 ? 9.116 15.516 67.334 1.00 93.55 222 HIS B CA 1
ATOM 6824 C C . HIS B 1 225 ? 9.722 14.482 68.292 1.00 85.58 222 HIS B C 1
ATOM 6825 O O . HIS B 1 225 ? 8.940 13.770 68.944 1.00 85.40 222 HIS B O 1
ATOM 6832 N N . MET B 1 226 ? 11.056 14.412 68.373 1.00 81.30 223 MET B N 1
ATOM 6833 C CA . MET B 1 226 ? 11.737 13.448 69.285 1.00 76.16 223 MET B CA 1
ATOM 6834 C C . MET B 1 226 ? 11.465 13.856 70.739 1.00 74.63 223 MET B C 1
ATOM 6835 O O . MET B 1 226 ? 11.017 12.995 71.519 1.00 68.94 223 MET B O 1
ATOM 6840 N N . ILE B 1 227 ? 11.731 15.125 71.073 1.00 77.95 224 ILE B N 1
ATOM 6841 C CA . ILE B 1 227 ? 11.512 15.677 72.446 1.00 79.72 224 ILE B CA 1
ATOM 6842 C C . ILE B 1 227 ? 10.020 15.590 72.796 1.00 79.93 224 ILE B C 1
ATOM 6843 O O . ILE B 1 227 ? 9.709 15.200 73.939 1.00 78.37 224 ILE B O 1
ATOM 6848 N N . GLU B 1 228 ? 9.140 15.939 71.850 1.00 80.21 225 GLU B N 1
ATOM 6849 C CA . GLU B 1 228 ? 7.667 15.900 72.071 1.00 83.69 225 GLU B CA 1
ATOM 6850 C C . GLU B 1 228 ? 7.223 14.451 72.316 1.00 81.22 225 GLU B C 1
ATOM 6851 O O . GLU B 1 228 ? 6.291 14.248 73.115 1.00 80.36 225 GLU B O 1
ATOM 6857 N N . ALA B 1 229 ? 7.872 13.489 71.653 1.00 81.19 226 ALA B N 1
ATOM 6858 C CA . ALA B 1 229 ? 7.534 12.053 71.804 1.00 80.09 226 ALA B CA 1
ATOM 6859 C C . ALA B 1 229 ? 8.066 11.524 73.141 1.00 79.76 226 ALA B C 1
ATOM 6860 O O . ALA B 1 229 ? 7.399 10.655 73.739 1.00 79.86 226 ALA B O 1
ATOM 6862 N N . ALA B 1 230 ? 9.223 12.031 73.582 1.00 80.29 227 ALA B N 1
ATOM 6863 C CA . ALA B 1 230 ? 9.843 11.609 74.862 1.00 79.97 227 ALA B CA 1
ATOM 6864 C C . ALA B 1 230 ? 9.102 12.249 76.043 1.00 81.12 227 ALA B C 1
ATOM 6865 O O . ALA B 1 230 ? 9.006 11.600 77.095 1.00 82.95 227 ALA B O 1
ATOM 6867 N N . ALA B 1 231 ? 8.602 13.476 75.867 1.00 82.69 228 ALA B N 1
ATOM 6868 C CA . ALA B 1 231 ? 7.876 14.208 76.932 1.00 86.18 228 ALA B CA 1
ATOM 6869 C C . ALA B 1 231 ? 6.625 13.435 77.377 1.00 86.42 228 ALA B C 1
ATOM 6870 O O . ALA B 1 231 ? 6.305 13.481 78.575 1.00 89.58 228 ALA B O 1
ATOM 6872 N N . GLU B 1 232 ? 5.953 12.751 76.447 1.00 86.08 229 GLU B N 1
ATOM 6873 C CA . GLU B 1 232 ? 4.713 11.978 76.747 1.00 86.58 229 GLU B CA 1
ATOM 6874 C C . GLU B 1 232 ? 5.037 10.750 77.614 1.00 82.68 229 GLU B C 1
ATOM 6875 O O . GLU B 1 232 ? 4.084 10.124 78.112 1.00 81.92 229 GLU B O 1
ATOM 6881 N N . ALA B 1 233 ? 6.325 10.427 77.796 1.00 78.26 230 ALA B N 1
ATOM 6882 C CA . ALA B 1 233 ? 6.747 9.258 78.611 1.00 74.38 230 ALA B CA 1
ATOM 6883 C C . ALA B 1 233 ? 6.085 9.296 79.993 1.00 73.71 230 ALA B C 1
ATOM 6884 O O . ALA B 1 233 ? 5.448 8.298 80.364 1.00 75.49 230 ALA B O 1
ATOM 6886 N N . ASN B 1 234 ? 6.239 10.401 80.725 1.00 74.01 231 ASN B N 1
ATOM 6887 C CA . ASN B 1 234 ? 5.639 10.509 82.081 1.00 78.01 231 ASN B CA 1
ATOM 6888 C C . ASN B 1 234 ? 5.188 11.955 82.331 1.00 80.86 231 ASN B C 1
ATOM 6889 O O . ASN B 1 234 ? 5.568 12.851 81.551 1.00 78.15 231 ASN B O 1
ATOM 6894 N N . ASP B 1 235 ? 4.414 12.158 83.396 1.00 83.12 232 ASP B N 1
ATOM 6895 C CA . ASP B 1 235 ? 3.863 13.487 83.774 1.00 88.14 232 ASP B CA 1
ATOM 6896 C C . ASP B 1 235 ? 5.001 14.477 84.063 1.00 88.76 232 ASP B C 1
ATOM 6897 O O . ASP B 1 235 ? 4.914 15.630 83.593 1.00 89.40 232 ASP B O 1
ATOM 6902 N N . GLU B 1 236 ? 6.023 14.035 84.804 1.00 89.65 233 GLU B N 1
ATOM 6903 C CA . GLU B 1 236 ? 7.171 14.903 85.185 1.00 92.17 233 GLU B CA 1
ATOM 6904 C C . GLU B 1 236 ? 7.744 15.595 83.939 1.00 90.72 233 GLU B C 1
ATOM 6905 O O . GLU B 1 236 ? 7.864 16.838 83.964 1.00 89.19 233 GLU B O 1
ATOM 6911 N N . LEU B 1 237 ? 8.066 14.823 82.892 1.00 88.83 234 LEU B N 1
ATOM 6912 C CA . LEU B 1 237 ? 8.650 15.369 81.633 1.00 84.69 234 LEU B CA 1
ATOM 6913 C C . LEU B 1 237 ? 7.595 16.150 80.839 1.00 82.81 234 LEU B C 1
ATOM 6914 O O . LEU B 1 237 ? 7.978 17.163 80.219 1.00 81.20 234 LEU B O 1
ATOM 6919 N N . THR B 1 238 ? 6.335 15.703 80.860 1.00 79.39 235 THR B N 1
ATOM 6920 C CA . THR B 1 238 ? 5.250 16.401 80.113 1.00 79.36 235 THR B CA 1
ATOM 6921 C C . THR B 1 238 ? 5.060 17.815 80.678 1.00 79.29 235 THR B C 1
ATOM 6922 O O . THR B 1 238 ? 4.886 18.754 79.874 1.00 80.73 235 THR B O 1
ATOM 6926 N N . MET B 1 239 ? 5.105 17.958 82.005 1.00 79.13 236 MET B N 1
ATOM 6927 C CA . MET B 1 239 ? 4.909 19.294 82.631 1.00 80.80 236 MET B CA 1
ATOM 6928 C C . MET B 1 239 ? 6.114 20.195 82.323 1.00 80.97 236 MET B C 1
ATOM 6929 O O . MET B 1 239 ? 5.893 21.383 82.033 1.00 83.73 236 MET B O 1
ATOM 6934 N N . LYS B 1 240 ? 7.334 19.653 82.357 1.00 79.38 237 LYS B N 1
ATOM 6935 C CA . LYS B 1 240 ? 8.539 20.478 82.066 1.00 79.99 237 LYS B CA 1
ATOM 6936 C C . LYS B 1 240 ? 8.504 20.928 80.598 1.00 79.81 237 LYS B C 1
ATOM 6937 O O . LYS B 1 240 ? 8.979 22.043 80.312 1.00 81.19 237 LYS B O 1
ATOM 6943 N N . PHE B 1 241 ? 7.951 20.092 79.714 1.00 78.38 238 PHE B N 1
ATOM 6944 C CA . PHE B 1 241 ? 7.848 20.417 78.265 1.00 78.72 238 PHE B CA 1
ATOM 6945 C C . PHE B 1 241 ? 6.806 21.519 78.040 1.00 79.91 238 PHE B C 1
ATOM 6946 O O . PHE B 1 241 ? 7.086 22.440 77.252 1.00 80.77 238 PHE B O 1
ATOM 6954 N N . LEU B 1 242 ? 5.653 21.427 78.711 1.00 80.97 239 LEU B N 1
ATOM 6955 C CA . LEU B 1 242 ? 4.560 22.433 78.565 1.00 85.36 239 LEU B CA 1
ATOM 6956 C C . LEU B 1 242 ? 4.970 23.769 79.202 1.00 87.56 239 LEU B C 1
ATOM 6957 O O . LEU B 1 242 ? 4.387 24.796 78.816 1.00 91.37 239 LEU B O 1
ATOM 6962 N N . ASP B 1 243 ? 5.933 23.751 80.130 1.00 88.79 240 ASP B N 1
ATOM 6963 C CA . ASP B 1 243 ? 6.404 24.991 80.809 1.00 91.34 240 ASP B CA 1
ATOM 6964 C C . ASP B 1 243 ? 7.382 25.724 79.879 1.00 93.49 240 ASP B C 1
ATOM 6965 O O . ASP B 1 243 ? 7.769 26.866 80.205 1.00 95.59 240 ASP B O 1
ATOM 6970 N N . GLY B 1 244 ? 7.764 25.085 78.767 1.00 92.05 241 GLY B N 1
ATOM 6971 C CA . GLY B 1 244 ? 8.694 25.681 77.788 1.00 94.97 241 GLY B CA 1
ATOM 6972 C C . GLY B 1 244 ? 10.149 25.495 78.185 1.00 97.07 241 GLY B C 1
ATOM 6973 O O . GLY B 1 244 ? 10.999 26.204 77.610 1.00 100.04 241 GLY B O 1
ATOM 6974 N N . GLU B 1 245 ? 10.431 24.587 79.127 1.00 98.23 242 GLU B N 1
ATOM 6975 C CA . GLU B 1 245 ? 11.829 24.329 79.576 1.00 99.90 242 GLU B CA 1
ATOM 6976 C C . GLU B 1 245 ? 12.457 23.267 78.664 1.00 97.47 242 GLU B C 1
ATOM 6977 O O . GLU B 1 245 ? 11.774 22.269 78.368 1.00 97.96 242 GLU B O 1
ATOM 6983 N N . GLU B 1 246 ? 13.703 23.492 78.231 1.00 97.27 243 GLU B N 1
ATOM 6984 C CA . GLU B 1 246 ? 14.418 22.541 77.336 1.00 96.69 243 GLU B CA 1
ATOM 6985 C C . GLU B 1 246 ? 14.829 21.306 78.150 1.00 92.26 243 GLU B C 1
ATOM 6986 O O . GLU B 1 246 ? 15.467 21.482 79.204 1.00 90.27 243 GLU B O 1
ATOM 6992 N N . LEU B 1 247 ? 14.469 20.109 77.673 1.00 87.41 244 LEU B N 1
ATOM 6993 C CA . LEU B 1 247 ? 14.817 18.847 78.379 1.00 83.85 244 LEU B CA 1
ATOM 6994 C C . LEU B 1 247 ? 16.307 18.538 78.185 1.00 80.90 244 LEU B C 1
ATOM 6995 O O . LEU B 1 247 ? 16.829 18.802 77.087 1.00 82.90 244 LEU B O 1
ATOM 7000 N N . SER B 1 248 ? 16.950 17.992 79.222 1.00 77.78 245 SER B N 1
ATOM 7001 C CA . SER B 1 248 ? 18.394 17.638 79.165 1.00 77.48 245 SER B CA 1
ATOM 7002 C C . SER B 1 248 ? 18.579 16.335 78.374 1.00 79.99 245 SER B C 1
ATOM 7003 O O . SER B 1 248 ? 17.573 15.648 78.112 1.00 79.80 245 SER B O 1
ATOM 7006 N N . ILE B 1 249 ? 19.828 16.017 78.022 1.00 82.50 246 ILE B N 1
ATOM 7007 C CA . ILE B 1 249 ? 20.168 14.786 77.247 1.00 81.80 246 ILE B CA 1
ATOM 7008 C C . ILE B 1 249 ? 19.655 13.543 77.989 1.00 82.04 246 ILE B C 1
ATOM 7009 O O . ILE B 1 249 ? 19.000 12.701 77.338 1.00 81.31 246 ILE B O 1
ATOM 7014 N N . GLU B 1 250 ? 19.935 13.436 79.296 1.00 83.43 247 GLU B N 1
ATOM 7015 C CA . GLU B 1 250 ? 19.514 12.251 80.097 1.00 81.83 247 GLU B CA 1
ATOM 7016 C C . GLU B 1 250 ? 17.984 12.167 80.178 1.00 76.97 247 GLU B C 1
ATOM 7017 O O . GLU B 1 250 ? 17.460 11.040 80.083 1.00 70.61 247 GLU B O 1
ATOM 7023 N N . GLU B 1 251 ? 17.305 13.306 80.350 1.00 75.86 248 GLU B N 1
ATOM 7024 C CA . GLU B 1 251 ? 15.815 13.334 80.436 1.00 74.35 248 GLU B CA 1
ATOM 7025 C C . GLU B 1 251 ? 15.207 12.830 79.122 1.00 72.65 248 GLU B C 1
ATOM 7026 O O . GLU B 1 251 ? 14.270 12.005 79.186 1.00 71.38 248 GLU B O 1
ATOM 7032 N N . ILE B 1 252 ? 15.714 13.316 77.985 1.00 71.71 249 ILE B N 1
ATOM 7033 C CA . ILE B 1 252 ? 15.191 12.892 76.652 1.00 70.37 249 ILE B CA 1
ATOM 7034 C C . ILE B 1 252 ? 15.391 11.380 76.492 1.00 67.14 249 ILE B C 1
ATOM 7035 O O . ILE B 1 252 ? 14.425 10.703 76.087 1.00 68.00 249 ILE B O 1
ATOM 7040 N N . LYS B 1 253 ? 16.588 10.880 76.816 1.00 65.94 250 LYS B N 1
ATOM 7041 C CA . LYS B 1 253 ? 16.899 9.428 76.674 1.00 64.10 250 LYS B CA 1
ATOM 7042 C C . LYS B 1 253 ? 16.044 8.612 77.652 1.00 59.95 250 LYS B C 1
ATOM 7043 O O . LYS B 1 253 ? 15.566 7.531 77.249 1.00 60.84 250 LYS B O 1
ATOM 7049 N N . ALA B 1 254 ? 15.859 9.102 78.881 1.00 60.42 251 ALA B N 1
ATOM 7050 C CA . ALA B 1 254 ? 15.042 8.370 79.877 1.00 60.78 251 ALA B CA 1
ATOM 7051 C C . ALA B 1 254 ? 13.602 8.254 79.364 1.00 62.93 251 ALA B C 1
ATOM 7052 O O . ALA B 1 254 ? 12.977 7.192 79.581 1.00 63.54 251 ALA B O 1
ATOM 7054 N N . GLY B 1 255 ? 13.113 9.309 78.702 1.00 66.47 252 GLY B N 1
ATOM 7055 C CA . GLY B 1 255 ? 11.743 9.340 78.152 1.00 69.33 252 GLY B CA 1
ATOM 7056 C C . GLY B 1 255 ? 11.579 8.346 77.017 1.00 69.68 252 GLY B C 1
ATOM 7057 O O . GLY B 1 255 ? 10.635 7.535 77.083 1.00 70.66 252 GLY B O 1
ATOM 7058 N N . LEU B 1 256 ? 12.472 8.404 76.020 1.00 68.01 253 LEU B N 1
ATOM 7059 C CA . LEU B 1 256 ? 12.417 7.476 74.857 1.00 68.74 253 LEU B CA 1
ATOM 7060 C C . LEU B 1 256 ? 12.542 6.031 75.350 1.00 64.95 253 LEU B C 1
ATOM 7061 O O . LEU B 1 256 ? 11.893 5.149 74.757 1.00 65.89 253 LEU B O 1
ATOM 7066 N N . ARG B 1 257 ? 13.342 5.809 76.396 1.00 62.34 254 ARG B N 1
ATOM 7067 C CA . ARG B 1 257 ? 13.543 4.437 76.936 1.00 60.48 254 ARG B CA 1
ATOM 7068 C C . ARG B 1 257 ? 12.238 3.917 77.548 1.00 59.64 254 ARG B C 1
ATOM 7069 O O . ARG B 1 257 ? 11.831 2.793 77.194 1.00 59.74 254 ARG B O 1
ATOM 7077 N N . GLN B 1 258 ? 11.617 4.702 78.432 1.00 60.54 255 GLN B N 1
ATOM 7078 C CA . GLN B 1 258 ? 10.349 4.274 79.087 1.00 60.55 255 GLN B CA 1
ATOM 7079 C C . GLN B 1 258 ? 9.285 3.979 78.019 1.00 61.66 255 GLN B C 1
ATOM 7080 O O . GLN B 1 258 ? 8.543 2.994 78.178 1.00 60.56 255 GLN B O 1
ATOM 7086 N N . ARG B 1 259 ? 9.235 4.803 76.970 1.00 62.67 256 ARG B N 1
ATOM 7087 C CA . ARG B 1 259 ? 8.268 4.683 75.845 1.00 64.75 256 ARG B CA 1
ATOM 7088 C C . ARG B 1 259 ? 8.588 3.440 75.003 1.00 63.26 256 ARG B C 1
ATOM 7089 O O . ARG B 1 259 ? 7.631 2.760 74.560 1.00 67.22 256 ARG B O 1
ATOM 7097 N N . THR B 1 260 ? 9.879 3.169 74.780 1.00 57.26 257 THR B N 1
ATOM 7098 C CA . THR B 1 260 ? 10.291 2.001 73.959 1.00 54.31 257 THR B CA 1
ATOM 7099 C C . THR B 1 260 ? 9.953 0.711 74.711 1.00 54.20 257 THR B C 1
ATOM 7100 O O . THR B 1 260 ? 9.337 -0.178 74.097 1.00 54.14 257 THR B O 1
ATOM 7104 N N . ILE B 1 261 ? 10.347 0.624 75.986 1.00 55.90 258 ILE B N 1
ATOM 7105 C CA . ILE B 1 261 ? 10.091 -0.580 76.838 1.00 56.02 258 ILE B CA 1
ATOM 7106 C C . ILE B 1 261 ? 8.581 -0.817 76.962 1.00 56.45 258 ILE B C 1
ATOM 7107 O O . ILE B 1 261 ? 8.193 -1.985 77.174 1.00 55.53 258 ILE B O 1
ATOM 7112 N N . ALA B 1 262 ? 7.774 0.243 76.832 1.00 58.98 259 ALA B N 1
ATOM 7113 C CA . ALA B 1 262 ? 6.297 0.123 76.914 1.00 64.75 259 ALA B CA 1
ATOM 7114 C C . ALA B 1 262 ? 5.738 -0.152 75.512 1.00 68.10 259 ALA B C 1
ATOM 7115 O O . ALA B 1 262 ? 4.505 -0.276 75.370 1.00 70.57 259 ALA B O 1
ATOM 7117 N N . ASN B 1 263 ? 6.633 -0.242 74.523 1.00 71.55 260 ASN B N 1
ATOM 7118 C CA . ASN B 1 263 ? 6.280 -0.501 73.102 1.00 74.84 260 ASN B CA 1
ATOM 7119 C C . ASN B 1 263 ? 5.272 0.561 72.634 1.00 76.56 260 ASN B C 1
ATOM 7120 O O . ASN B 1 263 ? 4.246 0.189 72.025 1.00 76.13 260 ASN B O 1
ATOM 7125 N N . GLU B 1 264 ? 5.557 1.835 72.929 1.00 74.61 261 GLU B N 1
ATOM 7126 C CA . GLU B 1 264 ? 4.695 2.978 72.513 1.00 73.29 261 GLU B CA 1
ATOM 7127 C C . GLU B 1 264 ? 5.382 3.701 71.348 1.00 72.62 261 GLU B C 1
ATOM 7128 O O . GLU B 1 264 ? 4.679 4.397 70.590 1.00 72.45 261 GLU B O 1
ATOM 7134 N N . ILE B 1 265 ? 6.701 3.528 71.222 1.00 69.54 262 ILE B N 1
ATOM 7135 C CA . ILE B 1 265 ? 7.497 4.160 70.128 1.00 69.31 262 ILE B CA 1
ATOM 7136 C C . ILE B 1 265 ? 8.596 3.188 69.693 1.00 67.10 262 ILE B C 1
ATOM 7137 O O . ILE B 1 265 ? 8.800 2.163 70.378 1.00 66.78 262 ILE B O 1
ATOM 7142 N N . VAL B 1 266 ? 9.276 3.521 68.596 1.00 66.64 263 VAL B N 1
ATOM 7143 C CA . VAL B 1 266 ? 10.413 2.709 68.076 1.00 67.43 263 VAL B CA 1
ATOM 7144 C C . VAL B 1 266 ? 11.517 3.680 67.678 1.00 67.47 263 VAL B C 1
ATOM 7145 O O . VAL B 1 266 ? 11.419 4.351 66.653 1.00 68.97 263 VAL B O 1
ATOM 7149 N N . PRO B 1 267 ? 12.569 3.840 68.515 1.00 64.15 264 PRO B N 1
ATOM 7150 C CA . PRO B 1 267 ? 13.680 4.714 68.165 1.00 64.34 264 PRO B CA 1
ATOM 7151 C C . PRO B 1 267 ? 14.163 4.227 66.794 1.00 66.19 264 PRO B C 1
ATOM 7152 O O . PRO B 1 267 ? 14.568 3.076 66.695 1.00 64.21 264 PRO B O 1
ATOM 7156 N N . THR B 1 268 ? 14.055 5.080 65.772 1.00 69.54 265 THR B N 1
ATOM 7157 C CA . THR B 1 268 ? 14.486 4.684 64.407 1.00 70.29 265 THR B CA 1
ATOM 7158 C C . THR B 1 268 ? 15.863 5.291 64.122 1.00 67.19 265 THR B C 1
ATOM 7159 O O . THR B 1 268 ? 15.998 6.532 64.210 1.00 67.15 265 THR B O 1
ATOM 7163 N N . ILE B 1 269 ? 16.842 4.430 63.837 1.00 66.46 266 ILE B N 1
ATOM 7164 C CA . ILE B 1 269 ? 18.235 4.846 63.499 1.00 68.24 266 ILE B CA 1
ATOM 7165 C C . ILE B 1 269 ? 18.534 4.338 62.083 1.00 68.91 266 ILE B C 1
ATOM 7166 O O . ILE B 1 269 ? 17.698 3.575 61.542 1.00 68.54 266 ILE B O 1
ATOM 7171 N N . LEU B 1 270 ? 19.658 4.753 61.493 1.00 68.49 267 LEU B N 1
ATOM 7172 C CA . LEU B 1 270 ? 19.948 4.331 60.097 1.00 69.40 267 LEU B CA 1
ATOM 7173 C C . LEU B 1 270 ? 21.452 4.150 59.894 1.00 70.63 267 LEU B C 1
ATOM 7174 O O . LEU B 1 270 ? 22.226 4.504 60.811 1.00 71.46 267 LEU B O 1
ATOM 7179 N N . GLY B 1 271 ? 21.827 3.624 58.724 1.00 74.70 268 GLY B N 1
ATOM 7180 C CA . GLY B 1 271 ? 23.239 3.401 58.364 1.00 76.64 268 GLY B CA 1
ATOM 7181 C C . GLY B 1 271 ? 23.386 2.427 57.207 1.00 77.90 268 GLY B C 1
ATOM 7182 O O . GLY B 1 271 ? 22.358 2.034 56.615 1.00 73.88 268 GLY B O 1
ATOM 7183 N N . SER B 1 272 ? 24.636 2.084 56.886 1.00 80.88 269 SER B N 1
ATOM 7184 C CA . SER B 1 272 ? 24.987 1.121 55.811 1.00 85.01 269 SER B CA 1
ATOM 7185 C C . SER B 1 272 ? 25.950 0.094 56.413 1.00 86.16 269 SER B C 1
ATOM 7186 O O . SER B 1 272 ? 27.128 0.442 56.633 1.00 89.69 269 SER B O 1
ATOM 7189 N N . SER B 1 273 ? 25.446 -1.108 56.703 1.00 86.21 270 SER B N 1
ATOM 7190 C CA . SER B 1 273 ? 26.270 -2.185 57.313 1.00 84.84 270 SER B CA 1
ATOM 7191 C C . SER B 1 273 ? 27.418 -2.574 56.375 1.00 87.97 270 SER B C 1
ATOM 7192 O O . SER B 1 273 ? 28.541 -2.788 56.875 1.00 90.00 270 SER B O 1
ATOM 7195 N N . PHE B 1 274 ? 27.142 -2.622 55.068 1.00 90.13 271 PHE B N 1
ATOM 7196 C CA . PHE B 1 274 ? 28.150 -3.012 54.045 1.00 93.60 271 PHE B CA 1
ATOM 7197 C C . PHE B 1 274 ? 29.252 -1.946 53.944 1.00 95.39 271 PHE B C 1
ATOM 7198 O O . PHE B 1 274 ? 30.424 -2.328 53.757 1.00 95.55 271 PHE B O 1
ATOM 7206 N N . LYS B 1 275 ? 28.890 -0.663 54.069 1.00 96.87 272 LYS B N 1
ATOM 7207 C CA . LYS B 1 275 ? 29.875 0.453 53.966 1.00 99.55 272 LYS B CA 1
ATOM 7208 C C . LYS B 1 275 ? 30.512 0.746 55.331 1.00 96.44 272 LYS B C 1
ATOM 7209 O O . LYS B 1 275 ? 31.398 1.623 55.378 1.00 98.33 272 LYS B O 1
ATOM 7215 N N . ASN B 1 276 ? 30.077 0.047 56.387 1.00 94.02 273 ASN B N 1
ATOM 7216 C CA . ASN B 1 276 ? 30.635 0.240 57.755 1.00 94.05 273 ASN B CA 1
ATOM 7217 C C . ASN B 1 276 ? 30.358 1.673 58.226 1.00 93.65 273 ASN B C 1
ATOM 7218 O O . ASN B 1 276 ? 31.336 2.411 58.474 1.00 89.91 273 ASN B O 1
ATOM 7223 N N . LYS B 1 277 ? 29.079 2.046 58.353 1.00 92.58 274 LYS B N 1
ATOM 7224 C CA . LYS B 1 277 ? 28.721 3.422 58.792 1.00 92.57 274 LYS B CA 1
ATOM 7225 C C . LYS B 1 277 ? 27.363 3.428 59.503 1.00 88.03 274 LYS B C 1
ATOM 7226 O O . LYS B 1 277 ? 26.338 3.492 58.797 1.00 87.73 274 LYS B O 1
ATOM 7232 N N . GLY B 1 278 ? 27.360 3.348 60.840 1.00 84.66 275 GLY B N 1
ATOM 7233 C CA . GLY B 1 278 ? 26.106 3.393 61.620 1.00 83.73 275 GLY B CA 1
ATOM 7234 C C . GLY B 1 278 ? 25.935 2.243 62.600 1.00 82.41 275 GLY B C 1
ATOM 7235 O O . GLY B 1 278 ? 25.266 2.462 63.635 1.00 81.63 275 GLY B O 1
ATOM 7236 N N . VAL B 1 279 ? 26.502 1.070 62.298 1.00 81.24 276 VAL B N 1
ATOM 7237 C CA . VAL B 1 279 ? 26.364 -0.136 63.174 1.00 78.87 276 VAL B CA 1
ATOM 7238 C C . VAL B 1 279 ? 26.718 0.198 64.627 1.00 77.02 276 VAL B C 1
ATOM 7239 O O . VAL B 1 279 ? 25.939 -0.111 65.528 1.00 72.25 276 VAL B O 1
ATOM 7243 N N . PRO B 1 280 ? 27.885 0.821 64.924 1.00 73.86 277 PRO B N 1
ATOM 7244 C CA . PRO B 1 280 ? 28.249 1.139 66.310 1.00 72.18 277 PRO B CA 1
ATOM 7245 C C . PRO B 1 280 ? 27.191 1.958 67.073 1.00 68.68 277 PRO B C 1
ATOM 7246 O O . PRO B 1 280 ? 26.946 1.649 68.221 1.00 66.48 277 PRO B O 1
ATOM 7250 N N . LEU B 1 281 ? 26.603 2.975 66.436 1.00 71.23 278 LEU B N 1
ATOM 7251 C CA . LEU B 1 281 ? 25.554 3.801 67.104 1.00 71.63 278 LEU B CA 1
ATOM 7252 C C . LEU B 1 281 ? 24.308 2.939 67.336 1.00 71.71 278 LEU B C 1
ATOM 7253 O O . LEU B 1 281 ? 23.603 3.173 68.338 1.00 70.76 278 LEU B O 1
ATOM 7258 N N . MET B 1 282 ? 24.057 1.986 66.432 1.00 74.19 279 MET B N 1
ATOM 7259 C CA . MET B 1 282 ? 22.884 1.077 66.538 1.00 72.80 279 MET B CA 1
ATOM 7260 C C . MET B 1 282 ? 23.081 0.174 67.764 1.00 68.00 279 MET B C 1
ATOM 7261 O O . MET B 1 282 ? 22.067 -0.225 68.360 1.00 70.25 279 MET B O 1
ATOM 7266 N N . LEU B 1 283 ? 24.338 -0.085 68.147 1.00 64.63 280 LEU B N 1
ATOM 7267 C CA . LEU B 1 283 ? 24.651 -0.914 69.347 1.00 61.35 280 LEU B CA 1
ATOM 7268 C C . LEU B 1 283 ? 24.449 -0.050 70.597 1.00 62.88 280 LEU B C 1
ATOM 7269 O O . LEU B 1 283 ? 24.043 -0.608 71.635 1.00 60.74 280 LEU B O 1
ATOM 7274 N N . ASP B 1 284 ? 24.734 1.256 70.496 1.00 63.60 281 ASP B N 1
ATOM 7275 C CA . ASP B 1 284 ? 24.527 2.191 71.636 1.00 61.36 281 ASP B CA 1
ATOM 7276 C C . ASP B 1 284 ? 23.024 2.266 71.919 1.00 59.42 281 ASP B C 1
ATOM 7277 O O . ASP B 1 284 ? 22.639 2.223 73.103 1.00 60.26 281 ASP B O 1
ATOM 7282 N N . ALA B 1 285 ? 22.220 2.355 70.852 1.00 58.03 282 ALA B N 1
ATOM 7283 C CA . ALA B 1 285 ? 20.742 2.444 70.944 1.00 58.44 282 ALA B CA 1
ATOM 7284 C C . ALA B 1 285 ? 20.179 1.241 71.711 1.00 56.32 282 ALA B C 1
ATOM 7285 O O . ALA B 1 285 ? 19.187 1.432 72.434 1.00 57.02 282 ALA B O 1
ATOM 7287 N N . VAL B 1 286 ? 20.769 0.051 71.534 1.00 54.25 283 VAL B N 1
ATOM 7288 C CA . VAL B 1 286 ? 20.311 -1.175 72.257 1.00 52.13 283 VAL B CA 1
ATOM 7289 C C . VAL B 1 286 ? 20.439 -0.916 73.764 1.00 51.46 283 VAL B C 1
ATOM 7290 O O . VAL B 1 286 ? 19.481 -1.216 74.501 1.00 49.67 283 VAL B O 1
ATOM 7294 N N . ILE B 1 287 ? 21.587 -0.388 74.197 1.00 51.88 284 ILE B N 1
ATOM 7295 C CA . ILE B 1 287 ? 21.822 -0.072 75.639 1.00 51.54 284 ILE B CA 1
ATOM 7296 C C . ILE B 1 287 ? 20.874 1.049 76.075 1.00 49.30 284 ILE B C 1
ATOM 7297 O O . ILE B 1 287 ? 20.191 0.883 77.101 1.00 49.07 284 ILE B O 1
ATOM 7302 N N . ASP B 1 288 ? 20.839 2.132 75.298 1.00 50.77 285 ASP B N 1
ATOM 7303 C CA . ASP B 1 288 ? 20.024 3.340 75.600 1.00 54.41 285 ASP B CA 1
ATOM 7304 C C . ASP B 1 288 ? 18.511 3.101 75.542 1.00 53.59 285 ASP B C 1
ATOM 7305 O O . ASP B 1 288 ? 17.820 3.734 76.366 1.00 56.54 285 ASP B O 1
ATOM 7310 N N . TYR B 1 289 ? 17.997 2.218 74.675 1.00 52.92 286 TYR B N 1
ATOM 7311 C CA . TYR B 1 289 ? 16.511 2.135 74.607 1.00 52.65 286 TYR B CA 1
ATOM 7312 C C . TYR B 1 289 ? 15.955 0.704 74.696 1.00 52.50 286 TYR B C 1
ATOM 7313 O O . TYR B 1 289 ? 14.761 0.596 75.035 1.00 53.05 286 TYR B O 1
ATOM 7322 N N . LEU B 1 290 ? 16.732 -0.344 74.403 1.00 54.14 287 LEU B N 1
ATOM 7323 C CA . LEU B 1 290 ? 16.141 -1.710 74.516 1.00 55.04 287 LEU B CA 1
ATOM 7324 C C . LEU B 1 290 ? 16.208 -2.169 75.970 1.00 54.83 287 LEU B C 1
ATOM 7325 O O . LEU B 1 290 ? 17.127 -1.809 76.706 1.00 57.00 287 LEU B O 1
ATOM 7330 N N . PRO B 1 291 ? 15.249 -3.017 76.406 1.00 50.73 288 PRO B N 1
ATOM 7331 C CA . PRO B 1 291 ? 15.170 -3.450 77.800 1.00 51.15 288 PRO B CA 1
ATOM 7332 C C . PRO B 1 291 ? 16.035 -4.617 78.288 1.00 48.56 288 PRO B C 1
ATOM 7333 O O . PRO B 1 291 ? 16.526 -5.389 77.491 1.00 48.24 288 PRO B O 1
ATOM 7337 N N . ALA B 1 292 ? 16.168 -4.691 79.612 1.00 49.71 289 ALA B N 1
ATOM 7338 C CA . ALA B 1 292 ? 16.909 -5.767 80.300 1.00 50.67 289 ALA B CA 1
ATOM 7339 C C . ALA B 1 292 ? 15.906 -6.885 80.561 1.00 49.24 289 ALA B C 1
ATOM 7340 O O . ALA B 1 292 ? 14.706 -6.636 80.547 1.00 51.49 289 ALA B O 1
ATOM 7342 N N . PRO B 1 293 ? 16.340 -8.137 80.810 1.00 48.33 290 PRO B N 1
ATOM 7343 C CA . PRO B 1 293 ? 15.402 -9.238 81.041 1.00 52.04 290 PRO B CA 1
ATOM 7344 C C . PRO B 1 293 ? 14.387 -9.041 82.182 1.00 52.30 290 PRO B C 1
ATOM 7345 O O . PRO B 1 293 ? 13.486 -9.845 82.282 1.00 57.32 290 PRO B O 1
ATOM 7349 N N . SER B 1 294 ? 14.541 -7.988 82.987 1.00 51.39 291 SER B N 1
ATOM 7350 C CA . SER B 1 294 ? 13.629 -7.737 84.138 1.00 54.91 291 SER B CA 1
ATOM 7351 C C . SER B 1 294 ? 12.659 -6.583 83.860 1.00 54.22 291 SER B C 1
ATOM 7352 O O . SER B 1 294 ? 11.729 -6.411 84.659 1.00 58.80 291 SER B O 1
ATOM 7355 N N . GLU B 1 295 ? 12.867 -5.837 82.772 1.00 53.97 292 GLU B N 1
ATOM 7356 C CA . GLU B 1 295 ? 12.009 -4.672 82.422 1.00 55.69 292 GLU B CA 1
ATOM 7357 C C . GLU B 1 295 ? 10.852 -5.083 81.492 1.00 55.90 292 GLU B C 1
ATOM 7358 O O . GLU B 1 295 ? 10.009 -4.212 81.199 1.00 58.83 292 GLU B O 1
ATOM 7364 N N . ILE B 1 296 ? 10.803 -6.345 81.045 1.00 53.25 293 ILE B N 1
ATOM 7365 C CA . ILE B 1 296 ? 9.685 -6.814 80.168 1.00 52.25 293 ILE B CA 1
ATOM 7366 C C . ILE B 1 296 ? 8.722 -7.644 81.013 1.00 52.28 293 ILE B C 1
ATOM 7367 O O . ILE B 1 296 ? 9.078 -8.099 82.101 1.00 52.00 293 ILE B O 1
ATOM 7372 N N . PRO B 1 297 ? 7.467 -7.857 80.555 1.00 50.61 294 PRO B N 1
ATOM 7373 C CA . PRO B 1 297 ? 6.504 -8.656 81.312 1.00 49.24 294 PRO B CA 1
ATOM 7374 C C . PRO B 1 297 ? 7.022 -10.071 81.611 1.00 46.16 294 PRO B C 1
ATOM 7375 O O . PRO B 1 297 ? 7.859 -10.562 80.885 1.00 45.26 294 PRO B O 1
ATOM 7379 N N . ALA B 1 298 ? 6.515 -10.674 82.683 1.00 45.70 295 ALA B N 1
ATOM 7380 C CA . ALA B 1 298 ? 6.907 -12.047 83.062 1.00 44.16 295 ALA B CA 1
ATOM 7381 C C . ALA B 1 298 ? 6.482 -13.016 81.952 1.00 45.03 295 ALA B C 1
ATOM 7382 O O . ALA B 1 298 ? 5.545 -12.692 81.197 1.00 43.49 295 ALA B O 1
ATOM 7384 N N . ILE B 1 299 ? 7.155 -14.163 81.865 1.00 46.53 296 ILE B N 1
ATOM 7385 C CA . ILE B 1 299 ? 6.825 -15.192 80.837 1.00 45.79 296 ILE B CA 1
ATOM 7386 C C . ILE B 1 299 ? 5.551 -15.919 81.297 1.00 48.73 296 ILE B C 1
ATOM 7387 O O . ILE B 1 299 ? 5.451 -16.227 82.499 1.00 45.99 296 ILE B O 1
ATOM 7392 N N . ARG B 1 300 ? 4.602 -16.149 80.382 1.00 53.48 297 ARG B N 1
ATOM 7393 C CA . ARG B 1 300 ? 3.331 -16.864 80.702 1.00 54.01 297 ARG B CA 1
ATOM 7394 C C . ARG B 1 300 ? 3.532 -18.371 80.520 1.00 51.30 297 ARG B C 1
ATOM 7395 O O . ARG B 1 300 ? 4.446 -18.755 79.774 1.00 51.64 297 ARG B O 1
ATOM 7403 N N . GLY B 1 301 ? 2.698 -19.184 81.173 1.00 44.37 298 GLY B N 1
ATOM 7404 C CA . GLY B 1 301 ? 2.795 -20.653 81.067 1.00 43.57 298 GLY B CA 1
ATOM 7405 C C . GLY B 1 301 ? 1.571 -21.344 81.645 1.00 46.19 298 GLY B C 1
ATOM 7406 O O . GLY B 1 301 ? 0.607 -20.634 82.024 1.00 49.29 298 GLY B O 1
ATOM 7407 N N . THR B 1 302 ? 1.596 -22.679 81.703 1.00 47.22 299 THR B N 1
ATOM 7408 C CA . THR B 1 302 ? 0.449 -23.452 82.251 1.00 50.82 299 THR B CA 1
ATOM 7409 C C . THR B 1 302 ? 0.959 -24.580 83.154 1.00 50.64 299 THR B C 1
ATOM 7410 O O . THR B 1 302 ? 2.141 -24.934 83.033 1.00 49.99 299 THR B O 1
ATOM 7414 N N . ASP B 1 303 ? 0.092 -25.107 84.024 1.00 53.30 300 ASP B N 1
ATOM 7415 C CA . ASP B 1 303 ? 0.454 -26.230 84.931 1.00 56.99 300 ASP B CA 1
ATOM 7416 C C . ASP B 1 303 ? 0.532 -27.499 84.084 1.00 57.60 300 ASP B C 1
ATOM 7417 O O . ASP B 1 303 ? -0.375 -27.787 83.308 1.00 57.46 300 ASP B O 1
ATOM 7422 N N . PRO B 1 304 ? 1.624 -28.287 84.187 1.00 60.42 301 PRO B N 1
ATOM 7423 C CA . PRO B 1 304 ? 1.772 -29.509 83.397 1.00 63.65 301 PRO B CA 1
ATOM 7424 C C . PRO B 1 304 ? 0.580 -30.475 83.481 1.00 67.61 301 PRO B C 1
ATOM 7425 O O . PRO B 1 304 ? 0.338 -31.178 82.519 1.00 66.20 301 PRO B O 1
ATOM 7429 N N . ASP B 1 305 ? -0.134 -30.459 84.611 1.00 73.93 302 ASP B N 1
ATOM 7430 C CA . ASP B 1 305 ? -1.284 -31.376 84.848 1.00 79.09 302 ASP B CA 1
ATOM 7431 C C . ASP B 1 305 ? -2.620 -30.687 84.540 1.00 76.05 302 ASP B C 1
ATOM 7432 O O . ASP B 1 305 ? -3.653 -31.380 84.613 1.00 80.35 302 ASP B O 1
ATOM 7437 N N . ASP B 1 306 ? -2.610 -29.388 84.218 1.00 69.19 303 ASP B N 1
ATOM 7438 C CA . ASP B 1 306 ? -3.882 -28.678 83.921 1.00 66.55 303 ASP B CA 1
ATOM 7439 C C . ASP B 1 306 ? -3.590 -27.517 82.965 1.00 62.27 303 ASP B C 1
ATOM 7440 O O . ASP B 1 306 ? -2.983 -26.525 83.392 1.00 61.12 303 ASP B O 1
ATOM 7445 N N . GLU B 1 307 ? -4.045 -27.650 81.719 1.00 64.59 304 GLU B N 1
ATOM 7446 C CA . GLU B 1 307 ? -3.822 -26.638 80.650 1.00 64.36 304 GLU B CA 1
ATOM 7447 C C . GLU B 1 307 ? -4.658 -25.377 80.916 1.00 65.31 304 GLU B C 1
ATOM 7448 O O . GLU B 1 307 ? -4.293 -24.325 80.369 1.00 64.19 304 GLU B O 1
ATOM 7454 N N . GLU B 1 308 ? -5.720 -25.480 81.727 1.00 66.41 305 GLU B N 1
ATOM 7455 C CA . GLU B 1 308 ? -6.618 -24.328 82.032 1.00 67.96 305 GLU B CA 1
ATOM 7456 C C . GLU B 1 308 ? -6.099 -23.541 83.245 1.00 65.86 305 GLU B C 1
ATOM 7457 O O . GLU B 1 308 ? -6.740 -22.537 83.607 1.00 63.32 305 GLU B O 1
ATOM 7463 N N . LYS B 1 309 ? -4.990 -23.988 83.843 1.00 64.83 306 LYS B N 1
ATOM 7464 C CA . LYS B 1 309 ? -4.369 -23.307 85.014 1.00 61.80 306 LYS B CA 1
ATOM 7465 C C . LYS B 1 309 ? -3.183 -22.485 84.496 1.00 55.50 306 LYS B C 1
ATOM 7466 O O . LYS B 1 309 ? -2.168 -23.094 84.138 1.00 52.03 306 LYS B O 1
ATOM 7472 N N . HIS B 1 310 ? -3.318 -21.156 84.473 1.00 55.74 307 HIS B N 1
ATOM 7473 C CA . HIS B 1 310 ? -2.261 -20.247 83.949 1.00 54.06 307 HIS B CA 1
ATOM 7474 C C . HIS B 1 310 ? -1.338 -19.777 85.076 1.00 54.21 307 HIS B C 1
ATOM 7475 O O . HIS B 1 310 ? -1.854 -19.327 86.113 1.00 53.84 307 HIS B O 1
ATOM 7482 N N . LEU B 1 311 ? -0.025 -19.891 84.848 1.00 55.51 308 LEU B N 1
ATOM 7483 C CA . LEU B 1 311 ? 1.036 -19.487 85.812 1.00 56.01 308 LEU B CA 1
ATOM 7484 C C . LEU B 1 311 ? 1.994 -18.525 85.103 1.00 54.27 308 LEU B C 1
ATOM 7485 O O . LEU B 1 311 ? 1.865 -18.347 83.875 1.00 52.08 308 LEU B O 1
ATOM 7490 N N . GLU B 1 312 ? 2.911 -17.921 85.856 1.00 54.87 309 GLU B N 1
ATOM 7491 C CA . GLU B 1 312 ? 3.916 -17.023 85.229 1.00 56.41 309 GLU B CA 1
ATOM 7492 C C . GLU B 1 312 ? 5.211 -17.129 86.038 1.00 52.35 309 GLU B C 1
ATOM 7493 O O . GLU B 1 312 ? 5.169 -17.660 87.168 1.00 50.43 309 GLU B O 1
ATOM 7499 N N . ARG B 1 313 ? 6.315 -16.673 85.446 1.00 50.98 310 ARG B N 1
ATOM 7500 C CA . ARG B 1 313 ? 7.654 -16.723 86.088 1.00 50.47 310 ARG B CA 1
ATOM 7501 C C . ARG B 1 313 ? 8.329 -15.358 85.918 1.00 50.31 310 ARG B C 1
ATOM 7502 O O . ARG B 1 313 ? 8.465 -14.912 84.762 1.00 49.35 310 ARG B O 1
ATOM 7510 N N . HIS B 1 314 ? 8.695 -14.716 87.031 1.00 52.31 311 HIS B N 1
ATOM 7511 C CA . HIS B 1 314 ? 9.366 -13.390 86.994 1.00 54.94 311 HIS B CA 1
ATOM 7512 C C . HIS B 1 314 ? 10.873 -13.583 86.801 1.00 52.61 311 HIS B C 1
ATOM 7513 O O . HIS B 1 314 ? 11.401 -14.621 87.257 1.00 52.12 311 HIS B O 1
ATOM 7520 N N . ALA B 1 315 ? 11.527 -12.620 86.143 1.00 51.02 312 ALA B N 1
ATOM 7521 C CA . ALA B 1 315 ? 12.987 -12.684 85.891 1.00 51.04 312 ALA B CA 1
ATOM 7522 C C . ALA B 1 315 ? 13.752 -12.397 87.191 1.00 53.43 312 ALA B C 1
ATOM 7523 O O . ALA B 1 315 ? 14.144 -11.231 87.415 1.00 53.28 312 ALA B O 1
ATOM 7525 N N . ASP B 1 316 ? 13.947 -13.436 88.009 1.00 54.62 313 ASP B N 1
ATOM 7526 C CA . ASP B 1 316 ? 14.673 -13.315 89.301 1.00 58.86 313 ASP B CA 1
ATOM 7527 C C . ASP B 1 316 ? 15.288 -14.675 89.657 1.00 57.82 313 ASP B C 1
ATOM 7528 O O . ASP B 1 316 ? 14.612 -15.703 89.457 1.00 54.96 313 ASP B O 1
ATOM 7533 N N . ASP B 1 317 ? 16.524 -14.660 90.168 1.00 61.37 314 ASP B N 1
ATOM 7534 C CA . ASP B 1 317 ? 17.275 -15.884 90.561 1.00 64.82 314 ASP B CA 1
ATOM 7535 C C . ASP B 1 317 ? 16.579 -16.581 91.737 1.00 68.33 314 ASP B C 1
ATOM 7536 O O . ASP B 1 317 ? 16.768 -17.804 91.901 1.00 68.61 314 ASP B O 1
ATOM 7541 N N . LYS B 1 318 ? 15.798 -15.820 92.507 1.00 74.38 315 LYS B N 1
ATOM 7542 C CA . LYS B 1 318 ? 15.065 -16.299 93.711 1.00 77.70 315 LYS B CA 1
ATOM 7543 C C . LYS B 1 318 ? 13.826 -17.114 93.311 1.00 74.82 315 LYS B C 1
ATOM 7544 O O . LYS B 1 318 ? 13.493 -18.060 94.048 1.00 78.72 315 LYS B O 1
ATOM 7550 N N . GLU B 1 319 ? 13.181 -16.768 92.190 1.00 69.04 316 GLU B N 1
ATOM 7551 C CA . GLU B 1 319 ? 11.960 -17.481 91.714 1.00 61.33 316 GLU B CA 1
ATOM 7552 C C . GLU B 1 319 ? 12.305 -18.904 91.277 1.00 55.87 316 GLU B C 1
ATOM 7553 O O . GLU B 1 319 ? 13.464 -19.216 91.032 1.00 53.32 316 GLU B O 1
ATOM 7559 N N . PRO B 1 320 ? 11.311 -19.820 91.173 1.00 57.56 317 PRO B N 1
ATOM 7560 C CA . PRO B 1 320 ? 11.571 -21.198 90.753 1.00 56.62 317 PRO B CA 1
ATOM 7561 C C . PRO B 1 320 ? 12.147 -21.254 89.332 1.00 53.94 317 PRO B C 1
ATOM 7562 O O . PRO B 1 320 ? 11.738 -20.462 88.505 1.00 53.63 317 PRO B O 1
ATOM 7566 N N . PHE B 1 321 ? 13.059 -22.197 89.090 1.00 52.76 318 PHE B N 1
ATOM 7567 C CA . PHE B 1 321 ? 13.702 -22.344 87.758 1.00 50.76 318 PHE B CA 1
ATOM 7568 C C . PHE B 1 321 ? 12.699 -22.744 86.666 1.00 50.80 318 PHE B C 1
ATOM 7569 O O . PHE B 1 321 ? 11.811 -23.579 86.909 1.00 55.70 318 PHE B O 1
ATOM 7577 N N . SER B 1 322 ? 12.866 -22.125 85.492 1.00 47.74 319 SER B N 1
ATOM 7578 C CA . SER B 1 322 ? 12.069 -22.378 84.266 1.00 45.20 319 SER B CA 1
ATOM 7579 C C . SER B 1 322 ? 12.930 -21.948 83.072 1.00 44.60 319 SER B C 1
ATOM 7580 O O . SER B 1 322 ? 13.533 -20.851 83.134 1.00 42.59 319 SER B O 1
ATOM 7583 N N . ALA B 1 323 ? 13.015 -22.796 82.050 1.00 43.39 320 ALA B N 1
ATOM 7584 C CA . ALA B 1 323 ? 13.809 -22.477 80.846 1.00 42.01 320 ALA B CA 1
ATOM 7585 C C . ALA B 1 323 ? 13.127 -23.101 79.631 1.00 42.08 320 ALA B C 1
ATOM 7586 O O . ALA B 1 323 ? 12.417 -24.113 79.801 1.00 39.95 320 ALA B O 1
ATOM 7588 N N . LEU B 1 324 ? 13.358 -22.506 78.460 1.00 43.79 321 LEU B N 1
ATOM 7589 C CA . LEU B 1 324 ? 12.769 -22.977 77.184 1.00 42.95 321 LEU B CA 1
ATOM 7590 C C . LEU B 1 324 ? 13.892 -23.405 76.236 1.00 43.59 321 LEU B C 1
ATOM 7591 O O . LEU B 1 324 ? 14.817 -22.587 76.015 1.00 40.88 321 LEU B O 1
ATOM 7596 N N . ALA B 1 325 ? 13.843 -24.654 75.756 1.00 43.59 322 ALA B N 1
ATOM 7597 C CA . ALA B 1 325 ? 14.831 -25.141 74.766 1.00 43.14 322 ALA B CA 1
ATOM 7598 C C . ALA B 1 325 ? 14.344 -24.592 73.424 1.00 42.86 322 ALA B C 1
ATOM 7599 O O . ALA B 1 325 ? 13.496 -25.264 72.796 1.00 45.66 322 ALA B O 1
ATOM 7601 N N . PHE B 1 326 ? 14.845 -23.411 73.028 1.00 41.56 323 PHE B N 1
ATOM 7602 C CA . PHE B 1 326 ? 14.362 -22.732 71.795 1.00 43.63 323 PHE B CA 1
ATOM 7603 C C . PHE B 1 326 ? 15.066 -23.230 70.529 1.00 46.21 323 PHE B C 1
ATOM 7604 O O . PHE B 1 326 ? 14.531 -22.955 69.430 1.00 46.77 323 PHE B O 1
ATOM 7612 N N . LYS B 1 327 ? 16.208 -23.913 70.651 1.00 46.91 324 LYS B N 1
ATOM 7613 C CA . LYS B 1 327 ? 16.834 -24.411 69.402 1.00 50.28 324 LYS B CA 1
ATOM 7614 C C . LYS B 1 327 ? 17.757 -25.589 69.714 1.00 45.78 324 LYS B C 1
ATOM 7615 O O . LYS B 1 327 ? 18.425 -25.569 70.751 1.00 45.13 324 LYS B O 1
ATOM 7621 N N . ILE B 1 328 ? 17.744 -26.591 68.835 1.00 46.33 325 ILE B N 1
ATOM 7622 C CA . ILE B 1 328 ? 18.618 -27.789 68.972 1.00 45.67 325 ILE B CA 1
ATOM 7623 C C . ILE B 1 328 ? 19.574 -27.784 67.777 1.00 47.35 325 ILE B C 1
ATOM 7624 O O . ILE B 1 328 ? 19.116 -28.077 66.664 1.00 48.61 325 ILE B O 1
ATOM 7629 N N . ALA B 1 329 ? 20.830 -27.390 67.996 1.00 46.92 326 ALA B N 1
ATOM 7630 C CA . ALA B 1 329 ? 21.822 -27.380 66.902 1.00 47.17 326 ALA B CA 1
ATOM 7631 C C . ALA B 1 329 ? 22.408 -28.789 66.796 1.00 48.59 326 ALA B C 1
ATOM 7632 O O . ALA B 1 329 ? 23.117 -29.207 67.741 1.00 48.25 326 ALA B O 1
ATOM 7634 N N . THR B 1 330 ? 22.057 -29.500 65.716 1.00 48.69 327 THR B N 1
ATOM 7635 C CA . THR B 1 330 ? 22.556 -30.879 65.478 1.00 49.77 327 THR B CA 1
ATOM 7636 C C . THR B 1 330 ? 23.539 -30.848 64.310 1.00 49.28 327 THR B C 1
ATOM 7637 O O . THR B 1 330 ? 23.301 -30.104 63.352 1.00 49.93 327 THR B O 1
ATOM 7641 N N . ASP B 1 331 ? 24.596 -31.644 64.405 1.00 52.47 328 ASP B N 1
ATOM 7642 C CA . ASP B 1 331 ? 25.645 -31.723 63.360 1.00 55.39 328 ASP B CA 1
ATOM 7643 C C . ASP B 1 331 ? 25.936 -33.205 63.152 1.00 56.26 328 ASP B C 1
ATOM 7644 O O . ASP B 1 331 ? 25.710 -34.002 64.063 1.00 57.40 328 ASP B O 1
ATOM 7649 N N . PRO B 1 332 ? 26.376 -33.654 61.954 1.00 55.61 329 PRO B N 1
ATOM 7650 C CA . PRO B 1 332 ? 26.708 -35.066 61.750 1.00 57.65 329 PRO B CA 1
ATOM 7651 C C . PRO B 1 332 ? 28.024 -35.527 62.403 1.00 59.37 329 PRO B C 1
ATOM 7652 O O . PRO B 1 332 ? 28.261 -36.723 62.414 1.00 61.57 329 PRO B O 1
ATOM 7656 N N . PHE B 1 333 ? 28.832 -34.593 62.929 1.00 59.21 330 PHE B N 1
ATOM 7657 C CA . PHE B 1 333 ? 30.138 -34.962 63.549 1.00 61.39 330 PHE B CA 1
ATOM 7658 C C . PHE B 1 333 ? 30.215 -34.417 64.982 1.00 61.25 330 PHE B C 1
ATOM 7659 O O . PHE B 1 333 ? 30.675 -35.134 65.884 1.00 63.71 330 PHE B O 1
ATOM 7667 N N . VAL B 1 334 ? 29.786 -33.167 65.166 1.00 60.23 331 VAL B N 1
ATOM 7668 C CA . VAL B 1 334 ? 29.799 -32.449 66.476 1.00 60.49 331 VAL B CA 1
ATOM 7669 C C . VAL B 1 334 ? 28.696 -33.018 67.380 1.00 59.84 331 VAL B C 1
ATOM 7670 O O . VAL B 1 334 ? 27.821 -33.743 66.869 1.00 64.23 331 VAL B O 1
ATOM 7674 N N . GLY B 1 335 ? 28.753 -32.701 68.677 1.00 56.94 332 GLY B N 1
ATOM 7675 C CA . GLY B 1 335 ? 27.742 -33.152 69.653 1.00 54.39 332 GLY B CA 1
ATOM 7676 C C . GLY B 1 335 ? 26.545 -32.215 69.665 1.00 52.54 332 GLY B C 1
ATOM 7677 O O . GLY B 1 335 ? 26.744 -30.997 69.461 1.00 53.67 332 GLY B O 1
ATOM 7678 N N . THR B 1 336 ? 25.351 -32.762 69.908 1.00 51.45 333 THR B N 1
ATOM 7679 C CA . THR B 1 336 ? 24.091 -31.971 69.927 1.00 48.30 333 THR B CA 1
ATOM 7680 C C . THR B 1 336 ? 24.170 -30.852 70.973 1.00 47.91 333 THR B C 1
ATOM 7681 O O . THR B 1 336 ? 24.672 -31.105 72.090 1.00 47.56 333 THR B O 1
ATOM 7685 N N . LEU B 1 337 ? 23.685 -29.660 70.608 1.00 47.84 334 LEU B N 1
ATOM 7686 C CA . LEU B 1 337 ? 23.668 -28.484 71.523 1.00 47.05 334 LEU B CA 1
ATOM 7687 C C . LEU B 1 337 ? 22.227 -28.034 71.750 1.00 45.72 334 LEU B C 1
ATOM 7688 O O . LEU B 1 337 ? 21.600 -27.614 70.776 1.00 45.03 334 LEU B O 1
ATOM 7693 N N . THR B 1 338 ? 21.748 -28.132 72.991 1.00 47.17 335 THR B N 1
ATOM 7694 C CA . THR B 1 338 ? 20.369 -27.707 73.347 1.00 45.06 335 THR B CA 1
ATOM 7695 C C . THR B 1 338 ? 20.441 -26.279 73.900 1.00 43.46 335 THR B C 1
ATOM 7696 O O . THR B 1 338 ? 20.862 -26.131 75.063 1.00 43.46 335 THR B O 1
ATOM 7700 N N . PHE B 1 339 ? 20.086 -25.283 73.080 1.00 41.56 336 PHE B N 1
ATOM 7701 C CA . PHE B 1 339 ? 20.110 -23.859 73.510 1.00 43.09 336 PHE B CA 1
ATOM 7702 C C . PHE B 1 339 ? 18.893 -23.587 74.392 1.00 41.82 336 PHE B C 1
ATOM 7703 O O . PHE B 1 339 ? 17.771 -23.773 73.918 1.00 41.70 336 PHE B O 1
ATOM 7711 N N . ALA B 1 340 ? 19.138 -23.146 75.628 1.00 43.03 337 ALA B N 1
ATOM 7712 C CA . ALA B 1 340 ? 18.052 -22.873 76.594 1.00 43.15 337 ALA B CA 1
ATOM 7713 C C . ALA B 1 340 ? 18.045 -21.407 77.039 1.00 41.07 337 ALA B C 1
ATOM 7714 O O . ALA B 1 340 ? 19.125 -20.849 77.299 1.00 37.93 337 ALA B O 1
ATOM 7716 N N . ARG B 1 341 ? 16.845 -20.828 77.112 1.00 42.60 338 ARG B N 1
ATOM 7717 C CA . ARG B 1 341 ? 16.628 -19.434 77.579 1.00 43.18 338 ARG B CA 1
ATOM 7718 C C . ARG B 1 341 ? 16.081 -19.531 79.004 1.00 43.08 338 ARG B C 1
ATOM 7719 O O . ARG B 1 341 ? 14.944 -20.003 79.157 1.00 44.71 338 ARG B O 1
ATOM 7727 N N . VAL B 1 342 ? 16.874 -19.114 79.993 1.00 44.22 339 VAL B N 1
ATOM 7728 C CA . VAL B 1 342 ? 16.457 -19.166 81.425 1.00 44.62 339 VAL B CA 1
ATOM 7729 C C . VAL B 1 342 ? 15.618 -17.919 81.724 1.00 45.43 339 VAL B C 1
ATOM 7730 O O . VAL B 1 342 ? 16.174 -16.803 81.678 1.00 47.19 339 VAL B O 1
ATOM 7734 N N . TYR B 1 343 ? 14.324 -18.105 82.004 1.00 46.48 340 TYR B N 1
ATOM 7735 C CA . TYR B 1 343 ? 13.421 -16.964 82.312 1.00 45.74 340 TYR B CA 1
ATOM 7736 C C . TYR B 1 343 ? 13.428 -16.676 83.813 1.00 47.29 340 TYR B C 1
ATOM 7737 O O . TYR B 1 343 ? 13.381 -15.489 84.181 1.00 49.32 340 TYR B O 1
ATOM 7746 N N . SER B 1 344 ? 13.493 -17.729 84.634 1.00 47.81 341 SER B N 1
ATOM 7747 C CA . SER B 1 344 ? 13.467 -17.570 86.111 1.00 49.43 341 SER B CA 1
ATOM 7748 C C . SER B 1 344 ? 14.397 -18.587 86.772 1.00 49.56 341 SER B C 1
ATOM 7749 O O . SER B 1 344 ? 14.715 -19.607 86.133 1.00 47.52 341 SER B O 1
ATOM 7752 N N . GLY B 1 345 ? 14.792 -18.304 88.015 1.00 52.16 342 GLY B N 1
ATOM 7753 C CA . GLY B 1 345 ? 15.671 -19.199 88.791 1.00 53.62 342 GLY B CA 1
ATOM 7754 C C . GLY B 1 345 ? 17.086 -19.255 88.244 1.00 52.18 342 GLY B C 1
ATOM 7755 O O . GLY B 1 345 ? 17.523 -18.277 87.588 1.00 50.79 342 GLY B O 1
ATOM 7756 N N . VAL B 1 346 ? 17.771 -20.371 88.507 1.00 51.81 343 VAL B N 1
ATOM 7757 C CA . VAL B 1 346 ? 19.181 -20.572 88.068 1.00 52.14 343 VAL B CA 1
ATOM 7758 C C . VAL B 1 346 ? 19.356 -22.014 87.588 1.00 52.73 343 VAL B C 1
ATOM 7759 O O . VAL B 1 346 ? 18.892 -22.937 88.288 1.00 52.85 343 VAL B O 1
ATOM 7763 N N . LEU B 1 347 ? 19.993 -22.185 86.428 1.00 52.82 344 LEU B N 1
ATOM 7764 C CA . LEU B 1 347 ? 20.267 -23.535 85.873 1.00 53.72 344 LEU B CA 1
ATOM 7765 C C . LEU B 1 347 ? 21.723 -23.857 86.206 1.00 57.29 344 LEU B C 1
ATOM 7766 O O . LEU B 1 347 ? 22.596 -23.094 85.760 1.00 56.09 344 LEU B O 1
ATOM 7771 N N . SER B 1 348 ? 21.962 -24.927 86.971 1.00 61.92 345 SER B N 1
ATOM 7772 C CA . SER B 1 348 ? 23.347 -25.276 87.376 1.00 62.93 345 SER B CA 1
ATOM 7773 C C . SER B 1 348 ? 23.691 -26.725 87.028 1.00 65.93 345 SER B C 1
ATOM 7774 O O . SER B 1 348 ? 22.798 -27.592 87.117 1.00 64.81 345 SER B O 1
ATOM 7777 N N . SER B 1 349 ? 24.958 -26.956 86.663 1.00 68.09 346 SER B N 1
ATOM 7778 C CA . SER B 1 349 ? 25.467 -28.307 86.318 1.00 68.25 346 SER B CA 1
ATOM 7779 C C . SER B 1 349 ? 25.297 -29.226 87.529 1.00 70.63 346 SER B C 1
ATOM 7780 O O . SER B 1 349 ? 25.672 -28.801 88.644 1.00 69.79 346 SER B O 1
ATOM 7783 N N . GLY B 1 350 ? 24.743 -30.423 87.314 1.00 72.72 347 GLY B N 1
ATOM 7784 C CA . GLY B 1 350 ? 24.541 -31.391 88.410 1.00 77.72 347 GLY B CA 1
ATOM 7785 C C . GLY B 1 350 ? 23.124 -31.354 88.955 1.00 78.65 347 GLY B C 1
ATOM 7786 O O . GLY B 1 350 ? 22.726 -32.339 89.601 1.00 85.90 347 GLY B O 1
ATOM 7787 N N . ASN B 1 351 ? 22.393 -30.257 88.720 1.00 75.29 348 ASN B N 1
ATOM 7788 C CA . ASN B 1 351 ? 20.991 -30.151 89.206 1.00 73.06 348 ASN B CA 1
ATOM 7789 C C . ASN B 1 351 ? 20.091 -31.091 88.402 1.00 69.81 348 ASN B C 1
ATOM 7790 O O . ASN B 1 351 ? 20.385 -31.337 87.214 1.00 68.47 348 ASN B O 1
ATOM 7795 N N . ALA B 1 352 ? 19.040 -31.593 89.053 1.00 71.91 349 ALA B N 1
ATOM 7796 C CA . ALA B 1 352 ? 18.044 -32.489 88.426 1.00 71.32 349 ALA B CA 1
ATOM 7797 C C . ALA B 1 352 ? 16.792 -31.658 88.133 1.00 67.92 349 ALA B C 1
ATOM 7798 O O . ALA B 1 352 ? 16.059 -31.331 89.088 1.00 71.44 349 ALA B O 1
ATOM 7800 N N . VAL B 1 353 ? 16.583 -31.309 86.862 1.00 63.91 350 VAL B N 1
ATOM 7801 C CA . VAL B 1 353 ? 15.402 -30.494 86.452 1.00 60.27 350 VAL B CA 1
ATOM 7802 C C . VAL B 1 353 ? 14.341 -31.425 85.855 1.00 59.12 350 VAL B C 1
ATOM 7803 O O . VAL B 1 353 ? 14.648 -32.623 85.648 1.00 60.50 350 VAL B O 1
ATOM 7807 N N . LEU B 1 354 ? 13.143 -30.888 85.603 1.00 56.60 351 LEU B N 1
ATOM 7808 C CA . LEU B 1 354 ? 12.020 -31.664 85.009 1.00 55.62 351 LEU B CA 1
ATOM 7809 C C . LEU B 1 354 ? 11.735 -31.186 83.582 1.00 53.04 351 LEU B C 1
ATOM 7810 O O . LEU B 1 354 ? 11.812 -29.964 83.336 1.00 51.33 351 LEU B O 1
ATOM 7815 N N . ASN B 1 355 ? 11.440 -32.131 82.684 1.00 52.93 352 ASN B N 1
ATOM 7816 C CA . ASN B 1 355 ? 11.036 -31.826 81.286 1.00 51.77 352 ASN B CA 1
ATOM 7817 C C . ASN B 1 355 ? 9.503 -31.910 81.314 1.00 52.81 352 ASN B C 1
ATOM 7818 O O . ASN B 1 355 ? 8.950 -32.957 80.935 1.00 55.78 352 ASN B O 1
ATOM 7823 N N . SER B 1 356 ? 8.867 -30.845 81.816 1.00 52.09 353 SER B N 1
ATOM 7824 C CA . SER B 1 356 ? 7.396 -30.725 81.997 1.00 52.30 353 SER B CA 1
ATOM 7825 C C . SER B 1 356 ? 6.610 -31.170 80.761 1.00 53.05 353 SER B C 1
ATOM 7826 O O . SER B 1 356 ? 5.450 -31.588 80.942 1.00 55.96 353 SER B O 1
ATOM 7829 N N . VAL B 1 357 ? 7.198 -31.090 79.563 1.00 54.75 354 VAL B N 1
ATOM 7830 C CA . VAL B 1 357 ? 6.459 -31.501 78.329 1.00 55.78 354 VAL B CA 1
ATOM 7831 C C . VAL B 1 357 ? 6.451 -33.034 78.244 1.00 58.69 354 VAL B C 1
ATOM 7832 O O . VAL B 1 357 ? 5.388 -33.590 77.912 1.00 64.15 354 VAL B O 1
ATOM 7836 N N . LYS B 1 358 ? 7.582 -33.683 78.540 1.00 59.32 355 LYS B N 1
ATOM 7837 C CA . LYS B 1 358 ? 7.673 -35.169 78.483 1.00 64.92 355 LYS B CA 1
ATOM 7838 C C . LYS B 1 358 ? 7.450 -35.787 79.863 1.00 65.91 355 LYS B C 1
ATOM 7839 O O . LYS B 1 358 ? 7.252 -37.017 79.914 1.00 67.53 355 LYS B O 1
ATOM 7845 N N . GLY B 1 359 ? 7.479 -34.978 80.927 1.00 67.01 356 GLY B N 1
ATOM 7846 C CA . GLY B 1 359 ? 7.276 -35.494 82.297 1.00 70.93 356 GLY B CA 1
ATOM 7847 C C . GLY B 1 359 ? 8.372 -36.466 82.692 1.00 74.26 356 GLY B C 1
ATOM 7848 O O . GLY B 1 359 ? 8.065 -37.471 83.361 1.00 80.84 356 GLY B O 1
ATOM 7849 N N . LYS B 1 360 ? 9.607 -36.169 82.280 1.00 75.99 357 LYS B N 1
ATOM 7850 C CA . LYS B 1 360 ? 10.799 -37.016 82.558 1.00 79.46 357 LYS B CA 1
ATOM 7851 C C . LYS B 1 360 ? 11.891 -36.151 83.194 1.00 76.56 357 LYS B C 1
ATOM 7852 O O . LYS B 1 360 ? 12.016 -34.983 82.796 1.00 70.62 357 LYS B O 1
ATOM 7858 N N . LYS B 1 361 ? 12.652 -36.710 84.138 1.00 81.65 358 LYS B N 1
ATOM 7859 C CA . LYS B 1 361 ? 13.744 -35.953 84.812 1.00 81.65 358 LYS B CA 1
ATOM 7860 C C . LYS B 1 361 ? 14.959 -35.861 83.879 1.00 78.39 358 LYS B C 1
ATOM 7861 O O . LYS B 1 361 ? 15.151 -36.780 83.052 1.00 79.05 358 LYS B O 1
ATOM 7867 N N . GLU B 1 362 ? 15.737 -34.783 84.021 1.00 76.14 359 GLU B N 1
ATOM 7868 C CA . GLU B 1 362 ? 16.961 -34.530 83.215 1.00 76.49 359 GLU B CA 1
ATOM 7869 C C . GLU B 1 362 ? 18.095 -34.126 84.164 1.00 76.55 359 GLU B C 1
ATOM 7870 O O . GLU B 1 362 ? 17.824 -33.375 85.122 1.00 77.07 359 GLU B O 1
ATOM 7876 N N . ARG B 1 363 ? 19.308 -34.620 83.905 1.00 75.00 360 ARG B N 1
ATOM 7877 C CA . ARG B 1 363 ? 20.503 -34.295 84.729 1.00 71.75 360 ARG B CA 1
ATOM 7878 C C . ARG B 1 363 ? 21.346 -33.283 83.946 1.00 67.50 360 ARG B C 1
ATOM 7879 O O . ARG B 1 363 ? 21.939 -33.673 82.921 1.00 72.48 360 ARG B O 1
ATOM 7887 N N . ILE B 1 364 ? 21.381 -32.030 84.402 1.00 62.93 361 ILE B N 1
ATOM 7888 C CA . ILE B 1 364 ? 22.163 -30.970 83.697 1.00 60.43 361 ILE B CA 1
ATOM 7889 C C . ILE B 1 364 ? 23.654 -31.317 83.754 1.00 62.24 361 ILE B C 1
ATOM 7890 O O . ILE B 1 364 ? 24.201 -31.408 84.875 1.00 64.26 361 ILE B O 1
ATOM 7895 N N . GLY B 1 365 ? 24.271 -31.504 82.584 1.00 62.37 362 GLY B N 1
ATOM 7896 C CA . GLY B 1 365 ? 25.707 -31.821 82.480 1.00 65.78 362 GLY B CA 1
ATOM 7897 C C . GLY B 1 365 ? 26.516 -30.566 82.204 1.00 65.68 362 GLY B C 1
ATOM 7898 O O . GLY B 1 365 ? 26.315 -29.564 82.921 1.00 62.28 362 GLY B O 1
ATOM 7899 N N . ARG B 1 366 ? 27.394 -30.606 81.197 1.00 65.85 363 ARG B N 1
ATOM 7900 C CA . ARG B 1 366 ? 28.218 -29.408 80.878 1.00 67.52 363 ARG B CA 1
ATOM 7901 C C . ARG B 1 366 ? 27.363 -28.422 80.076 1.00 62.32 363 ARG B C 1
ATOM 7902 O O . ARG B 1 366 ? 26.438 -28.854 79.366 1.00 62.41 363 ARG B O 1
ATOM 7910 N N . MET B 1 367 ? 27.665 -27.133 80.220 1.00 58.89 364 MET B N 1
ATOM 7911 C CA . MET B 1 367 ? 26.947 -26.042 79.515 1.00 54.16 364 MET B CA 1
ATOM 7912 C C . MET B 1 367 ? 27.983 -25.077 78.938 1.00 53.62 364 MET B C 1
ATOM 7913 O O . MET B 1 367 ? 29.048 -24.910 79.561 1.00 54.42 364 MET B O 1
ATOM 7918 N N . VAL B 1 368 ? 27.682 -24.460 77.797 1.00 50.29 365 VAL B N 1
ATOM 7919 C CA . VAL B 1 368 ? 28.651 -23.510 77.181 1.00 50.79 365 VAL B CA 1
ATOM 7920 C C . VAL B 1 368 ? 27.905 -22.315 76.579 1.00 51.77 365 VAL B C 1
ATOM 7921 O O . VAL B 1 368 ? 26.731 -22.471 76.197 1.00 50.95 365 VAL B O 1
ATOM 7925 N N . GLN B 1 369 ? 28.567 -21.155 76.556 1.00 54.54 366 GLN B N 1
ATOM 7926 C CA . GLN B 1 369 ? 28.026 -19.922 75.925 1.00 55.33 366 GLN B CA 1
ATOM 7927 C C . GLN B 1 369 ? 28.874 -19.653 74.682 1.00 57.64 366 GLN B C 1
ATOM 7928 O O . GLN B 1 369 ? 30.113 -19.631 74.801 1.00 57.21 366 GLN B O 1
ATOM 7934 N N . MET B 1 370 ? 28.214 -19.485 73.537 1.00 57.27 367 MET B N 1
ATOM 7935 C CA . MET B 1 370 ? 28.928 -19.256 72.260 1.00 56.64 367 MET B CA 1
ATOM 7936 C C . MET B 1 370 ? 29.327 -17.787 72.138 1.00 58.58 367 MET B C 1
ATOM 7937 O O . MET B 1 370 ? 28.431 -16.940 72.165 1.00 61.21 367 MET B O 1
ATOM 7942 N N . HIS B 1 371 ? 30.630 -17.521 72.040 1.00 64.25 368 HIS B N 1
ATOM 7943 C CA . HIS B 1 371 ? 31.164 -16.147 71.855 1.00 67.45 368 HIS B CA 1
ATOM 7944 C C . HIS B 1 371 ? 31.502 -15.982 70.371 1.00 67.81 368 HIS B C 1
ATOM 7945 O O . HIS B 1 371 ? 31.281 -16.942 69.608 1.00 62.32 368 HIS B O 1
ATOM 7952 N N . ALA B 1 372 ? 32.006 -14.809 69.987 1.00 75.52 369 ALA B N 1
ATOM 7953 C CA . ALA B 1 372 ? 32.376 -14.533 68.580 1.00 79.21 369 ALA B CA 1
ATOM 7954 C C . ALA B 1 372 ? 33.291 -15.639 68.040 1.00 79.72 369 ALA B C 1
ATOM 7955 O O . ALA B 1 372 ? 32.960 -16.200 66.979 1.00 77.33 369 ALA B O 1
ATOM 7957 N N . ASN B 1 373 ? 34.369 -15.962 68.767 1.00 84.77 370 ASN B N 1
ATOM 7958 C CA . ASN B 1 373 ? 35.345 -16.990 68.304 1.00 90.55 370 ASN B CA 1
ATOM 7959 C C . ASN B 1 373 ? 35.298 -18.276 69.145 1.00 91.51 370 ASN B C 1
ATOM 7960 O O . ASN B 1 373 ? 34.934 -19.332 68.576 1.00 87.16 370 ASN B O 1
ATOM 7965 N N . GLN B 1 374 ? 35.650 -18.195 70.435 1.00 95.84 371 GLN B N 1
ATOM 7966 C CA . GLN B 1 374 ? 35.702 -19.409 71.299 1.00 96.53 371 GLN B CA 1
ATOM 7967 C C . GLN B 1 374 ? 34.321 -19.781 71.856 1.00 90.97 371 GLN B C 1
ATOM 7968 O O . GLN B 1 374 ? 33.322 -19.143 71.484 1.00 81.60 371 GLN B O 1
ATOM 7974 N N . ARG B 1 375 ? 34.319 -20.812 72.711 1.00 87.41 372 ARG B N 1
ATOM 7975 C CA . ARG B 1 375 ? 33.147 -21.384 73.425 1.00 80.94 372 ARG B CA 1
ATOM 7976 C C . ARG B 1 375 ? 33.444 -21.394 74.934 1.00 83.57 372 ARG B C 1
ATOM 7977 O O . ARG B 1 375 ? 34.030 -22.392 75.419 1.00 88.41 372 ARG B O 1
ATOM 7985 N N . ALA B 1 376 ? 33.068 -20.322 75.646 1.00 77.85 373 ALA B N 1
ATOM 7986 C CA . ALA B 1 376 ? 33.303 -20.215 77.108 1.00 73.96 373 ALA B CA 1
ATOM 7987 C C . ALA B 1 376 ? 32.404 -21.197 77.869 1.00 72.00 373 ALA B C 1
ATOM 7988 O O . ALA B 1 376 ? 31.174 -21.125 77.696 1.00 74.76 373 ALA B O 1
ATOM 7990 N N . GLU B 1 377 ? 33.012 -22.063 78.686 1.00 72.56 374 GLU B N 1
ATOM 7991 C CA . GLU B 1 377 ? 32.289 -23.076 79.499 1.00 71.16 374 GLU B CA 1
ATOM 7992 C C . GLU B 1 377 ? 31.711 -22.391 80.744 1.00 70.50 374 GLU B C 1
ATOM 7993 O O . GLU B 1 377 ? 32.328 -21.425 81.221 1.00 71.00 374 GLU B O 1
ATOM 7999 N N . ILE B 1 378 ? 30.552 -22.855 81.218 1.00 70.34 375 ILE B N 1
ATOM 8000 C CA . ILE B 1 378 ? 29.917 -22.297 82.452 1.00 73.47 375 ILE B CA 1
ATOM 8001 C C . ILE B 1 378 ? 29.163 -23.418 83.177 1.00 71.54 375 ILE B C 1
ATOM 8002 O O . ILE B 1 378 ? 28.944 -24.488 82.570 1.00 65.81 375 ILE B O 1
ATOM 8007 N N . LYS B 1 379 ? 28.790 -23.167 84.434 1.00 74.55 376 LYS B N 1
ATOM 8008 C CA . LYS B 1 379 ? 28.067 -24.174 85.257 1.00 76.94 376 LYS B CA 1
ATOM 8009 C C . LYS B 1 379 ? 26.833 -23.537 85.910 1.00 71.74 376 LYS B C 1
ATOM 8010 O O . LYS B 1 379 ? 26.063 -24.282 86.533 1.00 72.25 376 LYS B O 1
ATOM 8016 N N . ASP B 1 380 ? 26.657 -22.221 85.753 1.00 66.17 377 ASP B N 1
ATOM 8017 C CA . ASP B 1 380 ? 25.498 -21.497 86.336 1.00 67.02 377 ASP B CA 1
ATOM 8018 C C . ASP B 1 380 ? 24.960 -20.486 85.321 1.00 63.16 377 ASP B C 1
ATOM 8019 O O . ASP B 1 380 ? 25.696 -19.542 84.978 1.00 63.64 377 ASP B O 1
ATOM 8024 N N . VAL B 1 381 ? 23.720 -20.693 84.866 1.00 58.44 378 VAL B N 1
ATOM 8025 C CA . VAL B 1 381 ? 23.036 -19.771 83.908 1.00 55.27 378 VAL B CA 1
ATOM 8026 C C . VAL B 1 381 ? 21.863 -19.152 84.676 1.00 53.79 378 VAL B C 1
ATOM 8027 O O . VAL B 1 381 ? 20.891 -19.873 84.970 1.00 50.76 378 VAL B O 1
ATOM 8031 N N . CYS B 1 382 ? 21.979 -17.864 85.000 1.00 55.64 379 CYS B N 1
ATOM 8032 C CA . CYS B 1 382 ? 20.957 -17.130 85.788 1.00 54.24 379 CYS B CA 1
ATOM 8033 C C . CYS B 1 382 ? 19.831 -16.613 84.891 1.00 51.35 379 CYS B C 1
ATOM 8034 O O . CYS B 1 382 ? 19.969 -16.679 83.658 1.00 49.97 379 CYS B O 1
ATOM 8037 N N . ALA B 1 383 ? 18.761 -16.123 85.522 1.00 50.24 380 ALA B N 1
ATOM 8038 C CA . ALA B 1 383 ? 17.566 -15.583 84.836 1.00 47.44 380 ALA B CA 1
ATOM 8039 C C . ALA B 1 383 ? 17.965 -14.513 83.815 1.00 47.81 380 ALA B C 1
ATOM 8040 O O . ALA B 1 383 ? 18.866 -13.699 84.120 1.00 49.36 380 ALA B O 1
ATOM 8042 N N . GLY B 1 384 ? 17.311 -14.529 82.649 1.00 45.65 381 GLY B N 1
ATOM 8043 C CA . GLY B 1 384 ? 17.567 -13.550 81.575 1.00 45.67 381 GLY B CA 1
ATOM 8044 C C . GLY B 1 384 ? 18.819 -13.874 80.783 1.00 46.26 381 GLY B C 1
ATOM 8045 O O . GLY B 1 384 ? 19.181 -13.056 79.908 1.00 46.47 381 GLY B O 1
ATOM 8046 N N . ASP B 1 385 ? 19.453 -15.019 81.062 1.00 48.28 382 ASP B N 1
ATOM 8047 C CA . ASP B 1 385 ? 20.700 -15.401 80.342 1.00 51.45 382 ASP B CA 1
ATOM 8048 C C . ASP B 1 385 ? 20.404 -16.626 79.465 1.00 51.77 382 ASP B C 1
ATOM 8049 O O . ASP B 1 385 ? 19.358 -17.290 79.686 1.00 52.75 382 ASP B O 1
ATOM 8054 N N . ILE B 1 386 ? 21.301 -16.910 78.515 1.00 51.75 383 ILE B N 1
ATOM 8055 C CA . ILE B 1 386 ? 21.144 -18.040 77.549 1.00 50.29 383 ILE B CA 1
ATOM 8056 C C . ILE B 1 386 ? 22.434 -18.863 77.496 1.00 50.60 383 ILE B C 1
ATOM 8057 O O . ILE B 1 386 ? 23.525 -18.268 77.601 1.00 51.68 383 ILE B O 1
ATOM 8062 N N . ALA B 1 387 ? 22.297 -20.181 77.319 1.00 48.93 384 ALA B N 1
ATOM 8063 C CA . ALA B 1 387 ? 23.464 -21.088 77.239 1.00 50.77 384 ALA B CA 1
ATOM 8064 C C . ALA B 1 387 ? 23.077 -22.372 76.503 1.00 49.99 384 ALA B C 1
ATOM 8065 O O . ALA B 1 387 ? 21.871 -22.672 76.415 1.00 52.47 384 ALA B O 1
ATOM 8067 N N . ALA B 1 388 ? 24.082 -23.090 76.000 1.00 49.85 385 ALA B N 1
ATOM 8068 C CA . ALA B 1 388 ? 23.883 -24.362 75.268 1.00 48.71 385 ALA B CA 1
ATOM 8069 C C . ALA B 1 388 ? 24.151 -25.532 76.218 1.00 49.10 385 ALA B C 1
ATOM 8070 O O . ALA B 1 388 ? 25.177 -25.504 76.913 1.00 50.46 385 ALA B O 1
ATOM 8072 N N . LEU B 1 389 ? 23.256 -26.518 76.239 1.00 49.38 386 LEU B N 1
ATOM 8073 C CA . LEU B 1 389 ? 23.416 -27.710 77.113 1.00 51.86 386 LEU B CA 1
ATOM 8074 C C . LEU B 1 389 ? 23.941 -28.880 76.278 1.00 53.16 386 LEU B C 1
ATOM 8075 O O . LEU B 1 389 ? 23.450 -29.076 75.146 1.00 57.13 386 LEU B O 1
ATOM 8080 N N . ILE B 1 390 ? 24.920 -29.606 76.823 1.00 54.03 387 ILE B N 1
ATOM 8081 C CA . ILE B 1 390 ? 25.560 -30.765 76.133 1.00 57.71 387 ILE B CA 1
ATOM 8082 C C . ILE B 1 390 ? 25.004 -32.079 76.694 1.00 58.82 387 ILE B C 1
ATOM 8083 O O . ILE B 1 390 ? 24.568 -32.094 77.857 1.00 57.62 387 ILE B O 1
ATOM 8088 N N . GLY B 1 391 ? 25.029 -33.132 75.873 1.00 62.88 388 GLY B N 1
ATOM 8089 C CA . GLY B 1 391 ? 24.584 -34.488 76.249 1.00 68.81 388 GLY B CA 1
ATOM 8090 C C . GLY B 1 391 ? 23.191 -34.532 76.848 1.00 73.19 388 GLY B C 1
ATOM 8091 O O . GLY B 1 391 ? 23.048 -35.093 77.959 1.00 74.68 388 GLY B O 1
ATOM 8092 N N . MET B 1 392 ? 22.203 -33.967 76.150 1.00 78.08 389 MET B N 1
ATOM 8093 C CA . MET B 1 392 ? 20.804 -33.999 76.650 1.00 77.18 389 MET B CA 1
ATOM 8094 C C . MET B 1 392 ? 20.118 -35.264 76.132 1.00 82.35 389 MET B C 1
ATOM 8095 O O . MET B 1 392 ? 20.082 -35.461 74.903 1.00 80.44 389 MET B O 1
ATOM 8100 N N . LYS B 1 393 ? 19.607 -36.073 77.062 1.00 87.53 390 LYS B N 1
ATOM 8101 C CA . LYS B 1 393 ? 18.925 -37.353 76.749 1.00 90.10 390 LYS B CA 1
ATOM 8102 C C . LYS B 1 393 ? 17.723 -37.349 75.798 1.00 87.60 390 LYS B C 1
ATOM 8103 O O . LYS B 1 393 ? 17.860 -37.898 74.684 1.00 80.77 390 LYS B O 1
ATOM 8109 N N . ASP B 1 394 ? 16.620 -36.717 76.207 1.00 85.05 391 ASP B N 1
ATOM 8110 C CA . ASP B 1 394 ? 15.456 -36.511 75.308 1.00 83.10 391 ASP B CA 1
ATOM 8111 C C . ASP B 1 394 ? 14.887 -35.097 75.479 1.00 72.61 391 ASP B C 1
ATOM 8112 O O . ASP B 1 394 ? 13.857 -34.969 76.172 1.00 76.87 391 ASP B O 1
ATOM 8117 N N . VAL B 1 395 ? 15.537 -34.086 74.884 1.00 61.08 392 VAL B N 1
ATOM 8118 C CA . VAL B 1 395 ? 15.032 -32.680 74.943 1.00 54.62 392 VAL B CA 1
ATOM 8119 C C . VAL B 1 395 ? 14.796 -32.209 73.500 1.00 54.42 392 VAL B C 1
ATOM 8120 O O . VAL B 1 395 ? 15.762 -32.140 72.721 1.00 55.57 392 VAL B O 1
ATOM 8124 N N . THR B 1 396 ? 13.534 -31.915 73.181 1.00 53.49 393 THR B N 1
ATOM 8125 C CA . THR B 1 396 ? 13.098 -31.501 71.822 1.00 48.83 393 THR B CA 1
ATOM 8126 C C . THR B 1 396 ? 12.823 -29.996 71.780 1.00 46.03 393 THR B C 1
ATOM 8127 O O . THR B 1 396 ? 12.464 -29.437 72.833 1.00 47.23 393 THR B O 1
ATOM 8131 N N . THR B 1 397 ? 12.997 -29.378 70.607 1.00 44.25 394 THR B N 1
ATOM 8132 C CA . THR B 1 397 ? 12.727 -27.927 70.427 1.00 44.23 394 THR B CA 1
ATOM 8133 C C . THR B 1 397 ? 11.352 -27.604 71.023 1.00 42.85 394 THR B C 1
ATOM 8134 O O . THR B 1 397 ? 10.394 -28.346 70.715 1.00 41.99 394 THR B O 1
ATOM 8138 N N . GLY B 1 398 ? 11.272 -26.559 71.852 1.00 43.09 395 GLY B N 1
ATOM 8139 C CA . GLY B 1 398 ? 9.994 -26.153 72.472 1.00 43.38 395 GLY B CA 1
ATOM 8140 C C . GLY B 1 398 ? 9.754 -26.778 73.839 1.00 42.42 395 GLY B C 1
ATOM 8141 O O . GLY B 1 398 ? 8.764 -26.374 74.485 1.00 44.57 395 GLY B O 1
ATOM 8142 N N . ASP B 1 399 ? 10.584 -27.741 74.260 1.00 40.84 396 ASP B N 1
ATOM 8143 C CA . ASP B 1 399 ? 10.385 -28.364 75.597 1.00 42.35 396 ASP B CA 1
ATOM 8144 C C . ASP B 1 399 ? 10.720 -27.341 76.685 1.00 42.27 396 ASP B C 1
ATOM 8145 O O . ASP B 1 399 ? 11.504 -26.420 76.414 1.00 41.31 396 ASP B O 1
ATOM 8150 N N . THR B 1 400 ? 10.127 -27.508 77.867 1.00 45.98 397 THR B N 1
ATOM 8151 C CA . THR B 1 400 ? 10.393 -26.603 79.012 1.00 45.21 397 THR B CA 1
ATOM 8152 C C . THR B 1 400 ? 11.178 -27.375 80.071 1.00 44.74 397 THR B C 1
ATOM 8153 O O . THR B 1 400 ? 10.822 -28.543 80.330 1.00 43.85 397 THR B O 1
ATOM 8157 N N . LEU B 1 401 ? 12.235 -26.757 80.602 1.00 45.52 398 LEU B N 1
ATOM 8158 C CA . LEU B 1 401 ? 13.045 -27.349 81.700 1.00 48.15 398 LEU B CA 1
ATOM 8159 C C . LEU B 1 401 ? 12.725 -26.506 82.936 1.00 48.47 398 LEU B C 1
ATOM 8160 O O . LEU B 1 401 ? 12.883 -25.275 82.845 1.00 50.55 398 LEU B O 1
ATOM 8165 N N . CYS B 1 402 ? 12.266 -27.126 84.026 1.00 50.59 399 CYS B N 1
ATOM 8166 C CA . CYS B 1 402 ? 11.901 -26.321 85.224 1.00 52.26 399 CYS B CA 1
ATOM 8167 C C . CYS B 1 402 ? 12.111 -27.095 86.527 1.00 53.42 399 CYS B C 1
ATOM 8168 O O . CYS B 1 402 ? 12.565 -28.254 86.478 1.00 53.38 399 CYS B O 1
ATOM 8171 N N . ASP B 1 403 ? 11.775 -26.439 87.642 1.00 55.72 400 ASP B N 1
ATOM 8172 C CA . ASP B 1 403 ? 11.870 -27.013 89.007 1.00 61.57 400 ASP B CA 1
ATOM 8173 C C . ASP B 1 403 ? 10.842 -28.144 89.115 1.00 62.48 400 ASP B C 1
ATOM 8174 O O . ASP B 1 403 ? 9.702 -27.947 88.649 1.00 58.35 400 ASP B O 1
ATOM 8179 N N . MET B 1 404 ? 11.240 -29.276 89.703 1.00 67.54 401 MET B N 1
ATOM 8180 C CA . MET B 1 404 ? 10.352 -30.459 89.881 1.00 73.84 401 MET B CA 1
ATOM 8181 C C . MET B 1 404 ? 9.254 -30.182 90.920 1.00 73.32 401 MET B C 1
ATOM 8182 O O . MET B 1 404 ? 8.167 -30.775 90.786 1.00 77.64 401 MET B O 1
ATOM 8187 N N . ASP B 1 405 ? 9.524 -29.323 91.911 1.00 75.37 402 ASP B N 1
ATOM 8188 C CA . ASP B 1 405 ? 8.542 -29.037 92.999 1.00 78.00 402 ASP B CA 1
ATOM 8189 C C . ASP B 1 405 ? 7.487 -28.023 92.536 1.00 73.24 402 ASP B C 1
ATOM 8190 O O . ASP B 1 405 ? 6.327 -28.159 92.972 1.00 72.19 402 ASP B O 1
ATOM 8195 N N . LYS B 1 406 ? 7.872 -27.046 91.708 1.00 70.57 403 LYS B N 1
ATOM 8196 C CA . LYS B 1 406 ? 6.913 -26.029 91.186 1.00 69.93 403 LYS B CA 1
ATOM 8197 C C . LYS B 1 406 ? 7.057 -25.987 89.668 1.00 61.66 403 LYS B C 1
ATOM 8198 O O . LYS B 1 406 ? 7.544 -25.008 89.108 1.00 56.34 403 LYS B O 1
ATOM 8204 N N . PRO B 1 407 ? 6.577 -27.037 88.963 1.00 60.07 404 PRO B N 1
ATOM 8205 C CA . PRO B 1 407 ? 6.724 -27.125 87.512 1.00 59.68 404 PRO B CA 1
ATOM 8206 C C . PRO B 1 407 ? 5.844 -26.171 86.695 1.00 55.61 404 PRO B C 1
ATOM 8207 O O . PRO B 1 407 ? 4.946 -25.560 87.250 1.00 56.75 404 PRO B O 1
ATOM 8211 N N . ILE B 1 408 ? 6.142 -26.086 85.396 1.00 50.89 405 ILE B N 1
ATOM 8212 C CA . ILE B 1 408 ? 5.388 -25.212 84.454 1.00 48.22 405 ILE B CA 1
ATOM 8213 C C . ILE B 1 408 ? 5.748 -25.600 83.017 1.00 46.24 405 ILE B C 1
ATOM 8214 O O . ILE B 1 408 ? 6.821 -26.181 82.810 1.00 46.37 405 ILE B O 1
ATOM 8219 N N . ILE B 1 409 ? 4.841 -25.306 82.085 1.00 45.52 406 ILE B N 1
ATOM 8220 C CA . ILE B 1 409 ? 5.048 -25.520 80.626 1.00 44.26 406 ILE B CA 1
ATOM 8221 C C . ILE B 1 409 ? 4.948 -24.123 80.010 1.00 43.14 406 ILE B C 1
ATOM 8222 O O . ILE B 1 409 ? 3.850 -23.530 80.074 1.00 43.32 406 ILE B O 1
ATOM 8227 N N . LEU B 1 410 ? 6.065 -23.613 79.484 1.00 42.81 407 LEU B N 1
ATOM 8228 C CA . LEU B 1 410 ? 6.114 -22.254 78.884 1.00 43.51 407 LEU B CA 1
ATOM 8229 C C . LEU B 1 410 ? 5.537 -22.258 77.462 1.00 46.04 407 LEU B C 1
ATOM 8230 O O . LEU B 1 410 ? 5.119 -21.179 77.010 1.00 45.30 407 LEU B O 1
ATOM 8235 N N . GLU B 1 411 ? 5.528 -23.413 76.787 1.00 50.01 408 GLU B N 1
ATOM 8236 C CA . GLU B 1 411 ? 4.999 -23.501 75.398 1.00 56.34 408 GLU B CA 1
ATOM 8237 C C . GLU B 1 411 ? 4.259 -24.828 75.184 1.00 58.13 408 GLU B C 1
ATOM 8238 O O . GLU B 1 411 ? 4.928 -25.888 75.175 1.00 54.81 408 GLU B O 1
ATOM 8244 N N . ARG B 1 412 ? 2.929 -24.768 75.053 1.00 62.16 409 ARG B N 1
ATOM 8245 C CA . ARG B 1 412 ? 2.141 -25.999 74.775 1.00 69.13 409 ARG B CA 1
ATOM 8246 C C . ARG B 1 412 ? 2.487 -26.440 73.351 1.00 71.12 409 ARG B C 1
ATOM 8247 O O . ARG B 1 412 ? 2.694 -25.553 72.490 1.00 69.06 409 ARG B O 1
ATOM 8255 N N . MET B 1 413 ? 2.561 -27.751 73.120 1.00 101.74 410 MET B N 1
ATOM 8256 C CA . MET B 1 413 ? 2.915 -28.271 71.774 1.00 106.54 410 MET B CA 1
ATOM 8257 C C . MET B 1 413 ? 1.611 -28.645 71.062 1.00 114.22 410 MET B C 1
ATOM 8258 O O . MET B 1 413 ? 1.404 -29.837 70.770 1.00 123.57 410 MET B O 1
ATOM 8263 N N . ASP B 1 414 ? 0.773 -27.627 70.819 1.00 120.80 411 ASP B N 1
ATOM 8264 C CA . ASP B 1 414 ? -0.552 -27.740 70.151 1.00 120.09 411 ASP B CA 1
ATOM 8265 C C . ASP B 1 414 ? -0.387 -28.408 68.781 1.00 124.37 411 ASP B C 1
ATOM 8266 O O . ASP B 1 414 ? -1.421 -28.637 68.108 1.00 129.13 411 ASP B O 1
ATOM 8271 N N . PHE B 1 415 ? 0.861 -28.688 68.383 1.00 121.87 412 PHE B N 1
ATOM 8272 C CA . PHE B 1 415 ? 1.126 -29.367 67.086 1.00 108.65 412 PHE B CA 1
ATOM 8273 C C . PHE B 1 415 ? 0.288 -30.634 66.992 1.00 96.53 412 PHE B C 1
ATOM 8274 O O . PHE B 1 415 ? 0.356 -31.488 67.874 1.00 93.58 412 PHE B O 1
ATOM 8282 N N . PRO B 1 416 ? -0.536 -30.791 65.933 1.00 85.35 413 PRO B N 1
ATOM 8283 C CA . PRO B 1 416 ? -1.346 -31.992 65.777 1.00 79.17 413 PRO B CA 1
ATOM 8284 C C . PRO B 1 416 ? -0.394 -33.157 65.485 1.00 73.23 413 PRO B C 1
ATOM 8285 O O . PRO B 1 416 ? 0.608 -32.937 64.830 1.00 65.05 413 PRO B O 1
ATOM 8289 N N . ASP B 1 417 ? -0.703 -34.341 66.009 1.00 71.63 414 ASP B N 1
ATOM 8290 C CA . ASP B 1 417 ? 0.156 -35.526 65.760 1.00 68.14 414 ASP B CA 1
ATOM 8291 C C . ASP B 1 417 ? 0.329 -35.709 64.256 1.00 62.15 414 ASP B C 1
ATOM 8292 O O . ASP B 1 417 ? -0.514 -35.285 63.467 1.00 63.54 414 ASP B O 1
ATOM 8297 N N . PRO B 1 418 ? 1.439 -36.328 63.808 1.00 59.07 415 PRO B N 1
ATOM 8298 C CA . PRO B 1 418 ? 1.657 -36.562 62.385 1.00 53.62 415 PRO B CA 1
ATOM 8299 C C . PRO B 1 418 ? 0.408 -37.168 61.728 1.00 53.61 415 PRO B C 1
ATOM 8300 O O . PRO B 1 418 ? -0.181 -38.063 62.303 1.00 57.81 415 PRO B O 1
ATOM 8304 N N . VAL B 1 419 ? 0.040 -36.656 60.554 1.00 50.70 416 VAL B N 1
ATOM 8305 C CA . VAL B 1 419 ? -1.146 -37.142 59.787 1.00 49.50 416 VAL B CA 1
ATOM 8306 C C . VAL B 1 419 ? -0.702 -38.062 58.636 1.00 48.29 416 VAL B C 1
ATOM 8307 O O . VAL B 1 419 ? -1.553 -38.821 58.138 1.00 47.04 416 VAL B O 1
ATOM 8311 N N . ILE B 1 420 ? 0.580 -38.030 58.250 1.00 49.58 417 ILE B N 1
ATOM 8312 C CA . ILE B 1 420 ? 1.060 -38.877 57.113 1.00 50.40 417 ILE B CA 1
ATOM 8313 C C . ILE B 1 420 ? 2.367 -39.574 57.499 1.00 48.46 417 ILE B C 1
ATOM 8314 O O . ILE B 1 420 ? 3.149 -38.980 58.272 1.00 50.48 417 ILE B O 1
ATOM 8319 N N . SER B 1 421 ? 2.591 -40.776 56.959 1.00 47.53 418 SER B N 1
ATOM 8320 C CA . SER B 1 421 ? 3.835 -41.530 57.261 1.00 47.13 418 SER B CA 1
ATOM 8321 C C . SER B 1 421 ? 4.334 -42.269 56.012 1.00 44.89 418 SER B C 1
ATOM 8322 O O . SER B 1 421 ? 3.515 -42.555 55.113 1.00 41.15 418 SER B O 1
ATOM 8325 N N . VAL B 1 422 ? 5.643 -42.534 55.966 1.00 44.11 419 VAL B N 1
ATOM 8326 C CA . VAL B 1 422 ? 6.298 -43.255 54.834 1.00 48.04 419 VAL B CA 1
ATOM 8327 C C . VAL B 1 422 ? 7.399 -44.155 55.397 1.00 49.67 419 VAL B C 1
ATOM 8328 O O . VAL B 1 422 ? 8.053 -43.748 56.372 1.00 52.94 419 VAL B O 1
ATOM 8332 N N . ALA B 1 423 ? 7.582 -45.333 54.798 1.00 51.31 420 ALA B N 1
ATOM 8333 C CA . ALA B 1 423 ? 8.667 -46.251 55.204 1.00 53.13 420 ALA B CA 1
ATOM 8334 C C . ALA B 1 423 ? 9.968 -45.717 54.588 1.00 49.47 420 ALA B C 1
ATOM 8335 O O . ALA B 1 423 ? 9.945 -45.393 53.381 1.00 48.51 420 ALA B O 1
ATOM 8337 N N . VAL B 1 424 ? 11.044 -45.613 55.372 1.00 48.95 421 VAL B N 1
ATOM 8338 C CA . VAL B 1 424 ? 12.315 -45.064 54.806 1.00 52.78 421 VAL B CA 1
ATOM 8339 C C . VAL B 1 424 ? 13.401 -46.149 54.854 1.00 58.15 421 VAL B C 1
ATOM 8340 O O . VAL B 1 424 ? 13.520 -46.823 55.889 1.00 63.76 421 VAL B O 1
ATOM 8344 N N . GLU B 1 425 ? 14.127 -46.317 53.744 1.00 62.65 422 GLU B N 1
ATOM 8345 C CA . GLU B 1 425 ? 15.210 -47.326 53.606 1.00 70.00 422 GLU B CA 1
ATOM 8346 C C . GLU B 1 425 ? 16.458 -46.645 53.053 1.00 69.83 422 GLU B C 1
ATOM 8347 O O . GLU B 1 425 ? 16.379 -45.902 52.080 1.00 72.59 422 GLU B O 1
ATOM 8353 N N . PRO B 1 426 ? 17.653 -46.871 53.644 1.00 66.48 423 PRO B N 1
ATOM 8354 C CA . PRO B 1 426 ? 18.884 -46.272 53.133 1.00 66.03 423 PRO B CA 1
ATOM 8355 C C . PRO B 1 426 ? 19.325 -46.988 51.845 1.00 69.24 423 PRO B C 1
ATOM 8356 O O . PRO B 1 426 ? 19.099 -48.185 51.748 1.00 73.21 423 PRO B O 1
ATOM 8360 N N . LYS B 1 427 ? 19.930 -46.253 50.904 1.00 68.16 424 LYS B N 1
ATOM 8361 C CA . LYS B 1 427 ? 20.395 -46.843 49.615 1.00 74.23 424 LYS B CA 1
ATOM 8362 C C . LYS B 1 427 ? 21.481 -47.894 49.884 1.00 75.18 424 LYS B C 1
ATOM 8363 O O . LYS B 1 427 ? 21.567 -48.855 49.103 1.00 81.55 424 LYS B O 1
ATOM 8369 N N . THR B 1 428 ? 22.262 -47.710 50.952 1.00 72.02 425 THR B N 1
ATOM 8370 C CA . THR B 1 428 ? 23.306 -48.686 51.358 1.00 76.19 425 THR B CA 1
ATOM 8371 C C . THR B 1 428 ? 22.940 -49.131 52.777 1.00 72.93 425 THR B C 1
ATOM 8372 O O . THR B 1 428 ? 22.876 -48.261 53.660 1.00 69.82 425 THR B O 1
ATOM 8376 N N . LYS B 1 429 ? 22.652 -50.427 52.952 1.00 75.22 426 LYS B N 1
ATOM 8377 C CA . LYS B 1 429 ? 22.236 -50.994 54.267 1.00 74.83 426 LYS B CA 1
ATOM 8378 C C . LYS B 1 429 ? 23.295 -50.701 55.338 1.00 70.03 426 LYS B C 1
ATOM 8379 O O . LYS B 1 429 ? 22.935 -50.728 56.518 1.00 66.97 426 LYS B O 1
ATOM 8385 N N . ALA B 1 430 ? 24.530 -50.395 54.928 1.00 69.54 427 ALA B N 1
ATOM 8386 C CA . ALA B 1 430 ? 25.616 -50.057 55.879 1.00 69.50 427 ALA B CA 1
ATOM 8387 C C . ALA B 1 430 ? 25.264 -48.755 56.613 1.00 66.09 427 ALA B C 1
ATOM 8388 O O . ALA B 1 430 ? 25.729 -48.575 57.752 1.00 60.63 427 ALA B O 1
ATOM 8390 N N . ASP B 1 431 ? 24.459 -47.891 55.979 1.00 67.77 428 ASP B N 1
ATOM 8391 C CA . ASP B 1 431 ? 24.051 -46.593 56.582 1.00 65.75 428 ASP B CA 1
ATOM 8392 C C . ASP B 1 431 ? 22.801 -46.766 57.453 1.00 62.23 428 ASP B C 1
ATOM 8393 O O . ASP B 1 431 ? 22.181 -45.731 57.769 1.00 58.86 428 ASP B O 1
ATOM 8398 N N . GLN B 1 432 ? 22.441 -47.999 57.825 1.00 64.76 429 GLN B N 1
ATOM 8399 C CA . GLN B 1 432 ? 21.231 -48.219 58.665 1.00 64.73 429 GLN B CA 1
ATOM 8400 C C . GLN B 1 432 ? 21.417 -47.542 60.030 1.00 63.80 429 GLN B C 1
ATOM 8401 O O . GLN B 1 432 ? 20.505 -46.797 60.447 1.00 60.87 429 GLN B O 1
ATOM 8407 N N . GLU B 1 433 ? 22.551 -47.793 60.691 1.00 67.05 430 GLU B N 1
ATOM 8408 C CA . GLU B 1 433 ? 22.830 -47.196 62.026 1.00 69.54 430 GLU B CA 1
ATOM 8409 C C . GLU B 1 433 ? 22.948 -45.670 61.889 1.00 63.65 430 GLU B C 1
ATOM 8410 O O . GLU B 1 433 ? 22.371 -44.957 62.730 1.00 65.80 430 GLU B O 1
ATOM 8416 N N . LYS B 1 434 ? 23.646 -45.199 60.850 1.00 57.89 431 LYS B N 1
ATOM 8417 C CA . LYS B 1 434 ? 23.865 -43.745 60.611 1.00 53.94 431 LYS B CA 1
ATOM 8418 C C . LYS B 1 434 ? 22.529 -43.057 60.299 1.00 52.47 431 LYS B C 1
ATOM 8419 O O . LYS B 1 434 ? 22.329 -41.916 60.778 1.00 51.49 431 LYS B O 1
ATOM 8425 N N . MET B 1 435 ? 21.654 -43.722 59.534 1.00 53.50 432 MET B N 1
ATOM 8426 C CA . MET B 1 435 ? 20.331 -43.138 59.180 1.00 50.45 432 MET B CA 1
ATOM 8427 C C . MET B 1 435 ? 19.507 -42.957 60.459 1.00 50.07 432 MET B C 1
ATOM 8428 O O . MET B 1 435 ? 18.860 -41.901 60.600 1.00 52.76 432 MET B O 1
ATOM 8433 N N . GLY B 1 436 ? 19.539 -43.956 61.348 1.00 51.92 433 GLY B N 1
ATOM 8434 C CA . GLY B 1 436 ? 18.797 -43.908 62.624 1.00 49.82 433 GLY B CA 1
ATOM 8435 C C . GLY B 1 436 ? 19.228 -42.727 63.477 1.00 48.43 433 GLY B C 1
ATOM 8436 O O . GLY B 1 436 ? 18.350 -42.058 64.039 1.00 49.43 433 GLY B O 1
ATOM 8437 N N . ILE B 1 437 ? 20.539 -42.491 63.580 1.00 47.20 434 ILE B N 1
ATOM 8438 C CA . ILE B 1 437 ? 21.095 -41.353 64.371 1.00 47.98 434 ILE B CA 1
ATOM 8439 C C . ILE B 1 437 ? 20.645 -40.030 63.739 1.00 48.12 434 ILE B C 1
ATOM 8440 O O . ILE B 1 437 ? 20.246 -39.128 64.496 1.00 52.15 434 ILE B O 1
ATOM 8445 N N . ALA B 1 438 ? 20.704 -39.931 62.406 1.00 46.99 435 ALA B N 1
ATOM 8446 C CA . ALA B 1 438 ? 20.311 -38.699 61.681 1.00 45.25 435 ALA B CA 1
ATOM 8447 C C . ALA B 1 438 ? 18.818 -38.392 61.893 1.00 45.83 435 ALA B C 1
ATOM 8448 O O . ALA B 1 438 ? 18.495 -37.243 62.247 1.00 49.16 435 ALA B O 1
ATOM 8450 N N . LEU B 1 439 ? 17.937 -39.372 61.674 1.00 43.17 436 LEU B N 1
ATOM 8451 C CA . LEU B 1 439 ? 16.481 -39.135 61.861 1.00 42.01 436 LEU B CA 1
ATOM 8452 C C . LEU B 1 439 ? 16.198 -38.791 63.330 1.00 43.62 436 LEU B C 1
ATOM 8453 O O . LEU B 1 439 ? 15.262 -38.015 63.588 1.00 47.37 436 LEU B O 1
ATOM 8458 N N . GLY B 1 440 ? 16.983 -39.342 64.257 1.00 43.37 437 GLY B N 1
ATOM 8459 C CA . GLY B 1 440 ? 16.791 -39.045 65.689 1.00 42.04 437 GLY B CA 1
ATOM 8460 C C . GLY B 1 440 ? 17.058 -37.575 65.982 1.00 42.53 437 GLY B C 1
ATOM 8461 O O . GLY B 1 440 ? 16.250 -36.955 66.697 1.00 46.16 437 GLY B O 1
ATOM 8462 N N . LYS B 1 441 ? 18.153 -37.036 65.437 1.00 38.89 438 LYS B N 1
ATOM 8463 C CA . LYS B 1 441 ? 18.546 -35.615 65.634 1.00 39.88 438 LYS B CA 1
ATOM 8464 C C . LYS B 1 441 ? 17.543 -34.701 64.920 1.00 38.82 438 LYS B C 1
ATOM 8465 O O . LYS B 1 441 ? 17.221 -33.643 65.486 1.00 38.02 438 LYS B O 1
ATOM 8471 N N . LEU B 1 442 ? 17.078 -35.087 63.729 1.00 37.91 439 LEU B N 1
ATOM 8472 C CA . LEU B 1 442 ? 16.085 -34.256 62.994 1.00 38.42 439 LEU B CA 1
ATOM 8473 C C . LEU B 1 442 ? 14.780 -34.208 63.801 1.00 37.14 439 LEU B C 1
ATOM 8474 O O . LEU B 1 442 ? 14.102 -33.166 63.761 1.00 36.68 439 LEU B O 1
ATOM 8479 N N . ALA B 1 443 ? 14.464 -35.277 64.535 1.00 39.66 440 ALA B N 1
ATOM 8480 C CA . ALA B 1 443 ? 13.238 -35.291 65.374 1.00 41.48 440 ALA B CA 1
ATOM 8481 C C . ALA B 1 443 ? 13.396 -34.299 66.538 1.00 42.86 440 ALA B C 1
ATOM 8482 O O . ALA B 1 443 ? 12.403 -33.665 66.907 1.00 47.21 440 ALA B O 1
ATOM 8484 N N . GLN B 1 444 ? 14.602 -34.162 67.091 1.00 44.25 441 GLN B N 1
ATOM 8485 C CA . GLN B 1 444 ? 14.825 -33.203 68.213 1.00 49.15 441 GLN B CA 1
ATOM 8486 C C . GLN B 1 444 ? 14.666 -31.757 67.715 1.00 48.00 441 GLN B C 1
ATOM 8487 O O . GLN B 1 444 ? 14.173 -30.917 68.488 1.00 45.58 441 GLN B O 1
ATOM 8493 N N . GLU B 1 445 ? 15.088 -31.475 66.475 1.00 47.30 442 GLU B N 1
ATOM 8494 C CA . GLU B 1 445 ? 14.981 -30.099 65.915 1.00 48.46 442 GLU B CA 1
ATOM 8495 C C . GLU B 1 445 ? 13.532 -29.796 65.531 1.00 47.53 442 GLU B C 1
ATOM 8496 O O . GLU B 1 445 ? 13.087 -28.654 65.771 1.00 49.48 442 GLU B O 1
ATOM 8502 N N . ASP B 1 446 ? 12.835 -30.782 64.960 1.00 46.14 443 ASP B N 1
ATOM 8503 C CA . ASP B 1 446 ? 11.429 -30.585 64.521 1.00 48.73 443 ASP B CA 1
ATOM 8504 C C . ASP B 1 446 ? 10.534 -31.587 65.240 1.00 52.68 443 ASP B C 1
ATOM 8505 O O . ASP B 1 446 ? 10.534 -32.768 64.890 1.00 51.42 443 ASP B O 1
ATOM 8510 N N . PRO B 1 447 ? 9.747 -31.140 66.252 1.00 57.73 444 PRO B N 1
ATOM 8511 C CA . PRO B 1 447 ? 8.852 -32.021 67.003 1.00 61.34 444 PRO B CA 1
ATOM 8512 C C . PRO B 1 447 ? 7.588 -32.427 66.228 1.00 60.06 444 PRO B C 1
ATOM 8513 O O . PRO B 1 447 ? 6.864 -33.268 66.715 1.00 68.02 444 PRO B O 1
ATOM 8517 N N . SER B 1 448 ? 7.347 -31.825 65.056 1.00 55.26 445 SER B N 1
ATOM 8518 C CA . SER B 1 448 ? 6.175 -32.219 64.228 1.00 54.19 445 SER B CA 1
ATOM 8519 C C . SER B 1 448 ? 6.531 -33.497 63.451 1.00 50.07 445 SER B C 1
ATOM 8520 O O . SER B 1 448 ? 5.638 -34.085 62.831 1.00 52.29 445 SER B O 1
ATOM 8523 N N . PHE B 1 449 ? 7.802 -33.898 63.493 1.00 49.63 446 PHE B N 1
ATOM 8524 C CA . PHE B 1 449 ? 8.306 -35.098 62.775 1.00 49.94 446 PHE B CA 1
ATOM 8525 C C . PHE B 1 449 ? 8.660 -36.175 63.797 1.00 47.17 446 PHE B C 1
ATOM 8526 O O . PHE B 1 449 ? 9.356 -35.833 64.762 1.00 48.41 446 PHE B O 1
ATOM 8534 N N . ARG B 1 450 ? 8.183 -37.406 63.591 1.00 46.57 447 ARG B N 1
ATOM 8535 C CA . ARG B 1 450 ? 8.475 -38.519 64.533 1.00 51.01 447 ARG B CA 1
ATOM 8536 C C . ARG B 1 450 ? 9.115 -39.680 63.768 1.00 50.25 447 ARG B C 1
ATOM 8537 O O . ARG B 1 450 ? 8.965 -39.732 62.536 1.00 47.30 447 ARG B O 1
ATOM 8545 N N . VAL B 1 451 ? 9.814 -40.559 64.487 1.00 51.80 448 VAL B N 1
ATOM 8546 C CA . VAL B 1 451 ? 10.497 -41.734 63.871 1.00 53.91 448 VAL B CA 1
ATOM 8547 C C . VAL B 1 451 ? 10.221 -42.950 64.755 1.00 56.45 448 VAL B C 1
ATOM 8548 O O . VAL B 1 451 ? 10.291 -42.800 65.992 1.00 58.04 448 VAL B O 1
ATOM 8552 N N . ARG B 1 452 ? 9.929 -44.098 64.143 1.00 58.00 449 ARG B N 1
ATOM 8553 C CA . ARG B 1 452 ? 9.675 -45.334 64.924 1.00 63.03 449 ARG B CA 1
ATOM 8554 C C . ARG B 1 452 ? 10.031 -46.544 64.055 1.00 63.84 449 ARG B C 1
ATOM 8555 O O . ARG B 1 452 ? 10.251 -46.361 62.844 1.00 59.07 449 ARG B O 1
ATOM 8563 N N . THR B 1 453 ? 10.113 -47.719 64.677 1.00 72.15 450 THR B N 1
ATOM 8564 C CA . THR B 1 453 ? 10.394 -48.993 63.971 1.00 79.28 450 THR B CA 1
ATOM 8565 C C . THR B 1 453 ? 9.211 -49.927 64.254 1.00 92.48 450 THR B C 1
ATOM 8566 O O . THR B 1 453 ? 9.129 -50.434 65.400 1.00 108.30 450 THR B O 1
ATOM 8570 N N . ASP B 1 454 ? 8.317 -50.116 63.272 1.00 97.69 451 ASP B N 1
ATOM 8571 C CA . ASP B 1 454 ? 7.138 -51.004 63.478 1.00 108.44 451 ASP B CA 1
ATOM 8572 C C . ASP B 1 454 ? 7.653 -52.409 63.812 1.00 116.42 451 ASP B C 1
ATOM 8573 O O . ASP B 1 454 ? 8.149 -53.105 62.904 1.00 118.03 451 ASP B O 1
ATOM 8578 N N . GLU B 1 455 ? 7.572 -52.776 65.096 1.00 125.07 452 GLU B N 1
ATOM 8579 C CA . GLU B 1 455 ? 8.014 -54.099 65.627 1.00 129.91 452 GLU B CA 1
ATOM 8580 C C . GLU B 1 455 ? 7.426 -55.236 64.779 1.00 132.03 452 GLU B C 1
ATOM 8581 O O . GLU B 1 455 ? 7.991 -56.343 64.822 1.00 139.17 452 GLU B O 1
ATOM 8587 N N . GLU B 1 456 ? 6.363 -54.955 64.019 1.00 128.85 453 GLU B N 1
ATOM 8588 C CA . GLU B 1 456 ? 5.678 -55.960 63.157 1.00 132.05 453 GLU B CA 1
ATOM 8589 C C . GLU B 1 456 ? 6.538 -56.300 61.928 1.00 128.77 453 GLU B C 1
ATOM 8590 O O . GLU B 1 456 ? 6.491 -57.474 61.501 1.00 130.31 453 GLU B O 1
ATOM 8596 N N . THR B 1 457 ? 7.282 -55.325 61.384 1.00 121.15 454 THR B N 1
ATOM 8597 C CA . THR B 1 457 ? 8.136 -55.568 60.183 1.00 114.14 454 THR B CA 1
ATOM 8598 C C . THR B 1 457 ? 9.588 -55.153 60.459 1.00 108.08 454 THR B C 1
ATOM 8599 O O . THR B 1 457 ? 10.464 -55.549 59.662 1.00 104.94 454 THR B O 1
ATOM 8603 N N . GLY B 1 458 ? 9.836 -54.395 61.537 1.00 103.36 455 GLY B N 1
ATOM 8604 C CA . GLY B 1 458 ? 11.195 -53.911 61.871 1.00 99.50 455 GLY B CA 1
ATOM 8605 C C . GLY B 1 458 ? 11.693 -52.906 60.838 1.00 92.91 455 GLY B C 1
ATOM 8606 O O . GLY B 1 458 ? 12.924 -52.787 60.659 1.00 92.44 455 GLY B O 1
ATOM 8607 N N . GLN B 1 459 ? 10.755 -52.191 60.205 1.00 87.31 456 GLN B N 1
ATOM 8608 C CA . GLN B 1 459 ? 11.027 -51.201 59.125 1.00 81.53 456 GLN B CA 1
ATOM 8609 C C . GLN B 1 459 ? 10.975 -49.783 59.710 1.00 73.71 456 GLN B C 1
ATOM 8610 O O . GLN B 1 459 ? 10.173 -49.572 60.632 1.00 74.40 456 GLN B O 1
ATOM 8616 N N . THR B 1 460 ? 11.794 -48.858 59.194 1.00 66.95 457 THR B N 1
ATOM 8617 C CA . THR B 1 460 ? 11.824 -47.474 59.751 1.00 62.44 457 THR B CA 1
ATOM 8618 C C . THR B 1 460 ? 10.708 -46.625 59.129 1.00 62.80 457 THR B C 1
ATOM 8619 O O . THR B 1 460 ? 10.743 -46.375 57.893 1.00 59.11 457 THR B O 1
ATOM 8623 N N . ILE B 1 461 ? 9.775 -46.168 59.973 1.00 62.81 458 ILE B N 1
ATOM 8624 C CA . ILE B 1 461 ? 8.617 -45.347 59.515 1.00 60.25 458 ILE B CA 1
ATOM 8625 C C . ILE B 1 461 ? 8.759 -43.917 60.043 1.00 54.32 458 ILE B C 1
ATOM 8626 O O . ILE B 1 461 ? 8.808 -43.740 61.275 1.00 53.78 458 ILE B O 1
ATOM 8631 N N . ILE B 1 462 ? 8.833 -42.946 59.128 1.00 50.51 459 ILE B N 1
ATOM 8632 C CA . ILE B 1 462 ? 8.927 -41.504 59.504 1.00 50.33 459 ILE B CA 1
ATOM 8633 C C . ILE B 1 462 ? 7.539 -40.890 59.313 1.00 49.70 459 ILE B C 1
ATOM 8634 O O . ILE B 1 462 ? 6.911 -41.173 58.278 1.00 49.23 459 ILE B O 1
ATOM 8639 N N . SER B 1 463 ? 7.083 -40.108 60.294 1.00 52.28 460 SER B N 1
ATOM 8640 C CA . SER B 1 463 ? 5.746 -39.460 60.245 1.00 53.39 460 SER B CA 1
ATOM 8641 C C . SER B 1 463 ? 5.902 -37.934 60.231 1.00 53.61 460 SER B C 1
ATOM 8642 O O . SER B 1 463 ? 6.861 -37.433 60.865 1.00 56.28 460 SER B O 1
ATOM 8645 N N . GLY B 1 464 ? 5.010 -37.229 59.520 1.00 49.36 461 GLY B N 1
ATOM 8646 C CA . GLY B 1 464 ? 5.068 -35.754 59.436 1.00 47.50 461 GLY B CA 1
ATOM 8647 C C . GLY B 1 464 ? 3.700 -35.136 59.201 1.00 48.95 461 GLY B C 1
ATOM 8648 O O . GLY B 1 464 ? 2.700 -35.859 59.328 1.00 52.48 461 GLY B O 1
ATOM 8649 N N . MET B 1 465 ? 3.666 -33.847 58.848 1.00 49.94 462 MET B N 1
ATOM 8650 C CA . MET B 1 465 ? 2.407 -33.091 58.602 1.00 51.51 462 MET B CA 1
ATOM 8651 C C . MET B 1 465 ? 1.970 -33.174 57.130 1.00 50.63 462 MET B C 1
ATOM 8652 O O . MET B 1 465 ? 0.815 -32.804 56.849 1.00 49.14 462 MET B O 1
ATOM 8657 N N . GLY B 1 466 ? 2.847 -33.625 56.225 1.00 48.59 463 GLY B N 1
ATOM 8658 C CA . GLY B 1 466 ? 2.485 -33.718 54.797 1.00 45.93 463 GLY B CA 1
ATOM 8659 C C . GLY B 1 466 ? 3.607 -34.289 53.950 1.00 44.92 463 GLY B C 1
ATOM 8660 O O . GLY B 1 466 ? 4.697 -34.510 54.487 1.00 47.31 463 GLY B O 1
ATOM 8661 N N . GLU B 1 467 ? 3.341 -34.522 52.663 1.00 48.25 464 GLU B N 1
ATOM 8662 C CA . GLU B 1 467 ? 4.358 -35.068 51.721 1.00 48.69 464 GLU B CA 1
ATOM 8663 C C . GLU B 1 467 ? 5.548 -34.107 51.622 1.00 48.07 464 GLU B C 1
ATOM 8664 O O . GLU B 1 467 ? 6.690 -34.603 51.636 1.00 49.49 464 GLU B O 1
ATOM 8670 N N . LEU B 1 468 ? 5.286 -32.798 51.527 1.00 43.98 465 LEU B N 1
ATOM 8671 C CA . LEU B 1 468 ? 6.358 -31.771 51.420 1.00 44.25 465 LEU B CA 1
ATOM 8672 C C . LEU B 1 468 ? 7.240 -31.812 52.671 1.00 44.45 465 LEU B C 1
ATOM 8673 O O . LEU B 1 468 ? 8.479 -31.804 52.535 1.00 48.60 465 LEU B O 1
ATOM 8678 N N . HIS B 1 469 ? 6.607 -31.857 53.842 1.00 44.17 466 HIS B N 1
ATOM 8679 C CA . HIS B 1 469 ? 7.320 -31.891 55.146 1.00 41.45 466 HIS B CA 1
ATOM 8680 C C . HIS B 1 469 ? 8.282 -33.086 55.167 1.00 41.66 466 HIS B C 1
ATOM 8681 O O . HIS B 1 469 ? 9.442 -32.874 55.528 1.00 42.05 466 HIS B O 1
ATOM 8688 N N . LEU B 1 470 ? 7.833 -34.277 54.752 1.00 41.66 467 LEU B N 1
ATOM 8689 C CA . LEU B 1 470 ? 8.717 -35.479 54.733 1.00 41.54 467 LEU B CA 1
ATOM 8690 C C . LEU B 1 470 ? 9.830 -35.289 53.692 1.00 44.40 467 LEU B C 1
ATOM 8691 O O . LEU B 1 470 ? 10.967 -35.715 53.973 1.00 46.68 467 LEU B O 1
ATOM 8696 N N . ASP B 1 471 ? 9.516 -34.687 52.539 1.00 44.59 468 ASP B N 1
ATOM 8697 C CA . ASP B 1 471 ? 10.544 -34.441 51.489 1.00 44.40 468 ASP B CA 1
ATOM 8698 C C . ASP B 1 471 ? 11.648 -33.547 52.066 1.00 42.47 468 ASP B C 1
ATOM 8699 O O . ASP B 1 471 ? 12.829 -33.822 51.787 1.00 42.04 468 ASP B O 1
ATOM 8704 N N . ILE B 1 472 ? 11.273 -32.515 52.831 1.00 41.23 469 ILE B N 1
ATOM 8705 C CA . ILE B 1 472 ? 12.268 -31.589 53.452 1.00 44.00 469 ILE B CA 1
ATOM 8706 C C . ILE B 1 472 ? 13.137 -32.376 54.446 1.00 43.28 469 ILE B C 1
ATOM 8707 O O . ILE B 1 472 ? 14.366 -32.247 54.377 1.00 40.40 469 ILE B O 1
ATOM 8712 N N . ILE B 1 473 ? 12.517 -33.163 55.326 1.00 44.37 470 ILE B N 1
ATOM 8713 C CA . ILE B 1 473 ? 13.286 -33.962 56.328 1.00 47.14 470 ILE B CA 1
ATOM 8714 C C . ILE B 1 473 ? 14.238 -34.921 55.608 1.00 44.23 470 ILE B C 1
ATOM 8715 O O . ILE B 1 473 ? 15.397 -35.002 56.020 1.00 48.14 470 ILE B O 1
ATOM 8720 N N . VAL B 1 474 ? 13.765 -35.608 54.572 1.00 43.21 471 VAL B N 1
ATOM 8721 C CA . VAL B 1 474 ? 14.611 -36.571 53.801 1.00 43.66 471 VAL B CA 1
ATOM 8722 C C . VAL B 1 474 ? 15.738 -35.807 53.086 1.00 44.18 471 VAL B C 1
ATOM 8723 O O . VAL B 1 474 ? 16.879 -36.319 53.054 1.00 47.90 471 VAL B O 1
ATOM 8727 N N . ASP B 1 475 ? 15.435 -34.626 52.541 1.00 42.23 472 ASP B N 1
ATOM 8728 C CA . ASP B 1 475 ? 16.461 -33.808 51.836 1.00 43.90 472 ASP B CA 1
ATOM 8729 C C . ASP B 1 475 ? 17.567 -33.381 52.821 1.00 44.07 472 ASP B C 1
ATOM 8730 O O . ASP B 1 475 ? 18.750 -33.501 52.476 1.00 44.11 472 ASP B O 1
ATOM 8735 N N . ARG B 1 476 ? 17.183 -32.870 53.993 1.00 44.84 473 ARG B N 1
ATOM 8736 C CA . ARG B 1 476 ? 18.152 -32.442 55.035 1.00 44.55 473 ARG B CA 1
ATOM 8737 C C . ARG B 1 476 ? 18.975 -33.644 55.510 1.00 43.74 473 ARG B C 1
ATOM 8738 O O . ARG B 1 476 ? 20.154 -33.455 55.837 1.00 45.70 473 ARG B O 1
ATOM 8746 N N . MET B 1 477 ? 18.367 -34.830 55.562 1.00 43.24 474 MET B N 1
ATOM 8747 C CA . MET B 1 477 ? 19.099 -36.044 56.008 1.00 45.88 474 MET B CA 1
ATOM 8748 C C . MET B 1 477 ? 20.191 -36.394 54.987 1.00 49.02 474 MET B C 1
ATOM 8749 O O . MET B 1 477 ? 21.212 -36.930 55.396 1.00 52.30 474 MET B O 1
ATOM 8754 N N . ARG B 1 478 ? 19.966 -36.108 53.705 1.00 51.54 475 ARG B N 1
ATOM 8755 C CA . ARG B 1 478 ? 20.966 -36.418 52.648 1.00 51.28 475 ARG B CA 1
ATOM 8756 C C . ARG B 1 478 ? 22.052 -35.334 52.617 1.00 48.10 475 ARG B C 1
ATOM 8757 O O . ARG B 1 478 ? 23.240 -35.696 52.544 1.00 48.24 475 ARG B O 1
ATOM 8765 N N . ARG B 1 479 ? 21.660 -34.058 52.688 1.00 44.99 476 ARG B N 1
ATOM 8766 C CA . ARG B 1 479 ? 22.643 -32.943 52.615 1.00 47.65 476 ARG B CA 1
ATOM 8767 C C . ARG B 1 479 ? 23.390 -32.742 53.943 1.00 49.33 476 ARG B C 1
ATOM 8768 O O . ARG B 1 479 ? 24.621 -32.823 53.935 1.00 46.42 476 ARG B O 1
ATOM 8776 N N . GLU B 1 480 ? 22.672 -32.502 55.040 1.00 54.52 477 GLU B N 1
ATOM 8777 C CA . GLU B 1 480 ? 23.315 -32.221 56.357 1.00 51.65 477 GLU B CA 1
ATOM 8778 C C . GLU B 1 480 ? 23.892 -33.472 57.036 1.00 47.92 477 GLU B C 1
ATOM 8779 O O . GLU B 1 480 ? 24.871 -33.299 57.779 1.00 46.98 477 GLU B O 1
ATOM 8785 N N . PHE B 1 481 ? 23.340 -34.668 56.805 1.00 43.56 478 PHE B N 1
ATOM 8786 C CA . PHE B 1 481 ? 23.853 -35.879 57.511 1.00 43.07 478 PHE B CA 1
ATOM 8787 C C . PHE B 1 481 ? 24.517 -36.877 56.554 1.00 47.49 478 PHE B C 1
ATOM 8788 O O . PHE B 1 481 ? 24.963 -37.940 57.040 1.00 47.67 478 PHE B O 1
ATOM 8796 N N . ASN B 1 482 ? 24.577 -36.554 55.256 1.00 49.97 479 ASN B N 1
ATOM 8797 C CA . ASN B 1 482 ? 25.276 -37.422 54.271 1.00 50.71 479 ASN B CA 1
ATOM 8798 C C . ASN B 1 482 ? 24.685 -38.838 54.253 1.00 50.19 479 ASN B C 1
ATOM 8799 O O . ASN B 1 482 ? 25.479 -39.796 54.239 1.00 54.39 479 ASN B O 1
ATOM 8804 N N . VAL B 1 483 ? 23.355 -38.966 54.266 1.00 46.93 480 VAL B N 1
ATOM 8805 C CA . VAL B 1 483 ? 22.704 -40.310 54.214 1.00 50.38 480 VAL B CA 1
ATOM 8806 C C . VAL B 1 483 ? 21.591 -40.264 53.164 1.00 50.88 480 VAL B C 1
ATOM 8807 O O . VAL B 1 483 ? 20.609 -39.543 53.375 1.00 53.31 480 VAL B O 1
ATOM 8811 N N . GLU B 1 484 ? 21.759 -41.020 52.082 1.00 56.83 481 GLU B N 1
ATOM 8812 C CA . GLU B 1 484 ? 20.763 -41.093 50.986 1.00 59.88 481 GLU B CA 1
ATOM 8813 C C . GLU B 1 484 ? 19.746 -42.185 51.329 1.00 60.26 481 GLU B C 1
ATOM 8814 O O . GLU B 1 484 ? 20.152 -43.203 51.916 1.00 61.87 481 GLU B O 1
ATOM 8820 N N . ALA B 1 485 ? 18.474 -41.984 50.986 1.00 60.61 482 ALA B N 1
ATOM 8821 C CA . ALA B 1 485 ? 17.476 -43.037 51.285 1.00 59.92 482 ALA B CA 1
ATOM 8822 C C . ALA B 1 485 ? 16.263 -42.928 50.356 1.00 61.36 482 ALA B C 1
ATOM 8823 O O . ALA B 1 485 ? 16.038 -41.848 49.770 1.00 59.18 482 ALA B O 1
ATOM 8825 N N . ASN B 1 486 ? 15.528 -44.037 50.237 1.00 63.54 483 ASN B N 1
ATOM 8826 C CA . ASN B 1 486 ? 14.301 -44.132 49.408 1.00 66.23 483 ASN B CA 1
ATOM 8827 C C . ASN B 1 486 ? 13.092 -44.132 50.344 1.00 64.07 483 ASN B C 1
ATOM 8828 O O . ASN B 1 486 ? 13.202 -44.675 51.461 1.00 64.63 483 ASN B O 1
ATOM 8833 N N . ILE B 1 487 ? 11.982 -43.547 49.899 1.00 63.78 484 ILE B N 1
ATOM 8834 C CA . ILE B 1 487 ? 10.742 -43.530 50.729 1.00 60.64 484 ILE B CA 1
ATOM 8835 C C . ILE B 1 487 ? 9.636 -44.257 49.959 1.00 61.30 484 ILE B C 1
ATOM 8836 O O . ILE B 1 487 ? 9.572 -44.095 48.721 1.00 63.93 484 ILE B O 1
ATOM 8841 N N . GLY B 1 488 ? 8.818 -45.039 50.670 1.00 59.63 485 GLY B N 1
ATOM 8842 C CA . GLY B 1 488 ? 7.706 -45.776 50.041 1.00 62.58 485 GLY B CA 1
ATOM 8843 C C . GLY B 1 488 ? 6.537 -44.848 49.756 1.00 60.11 485 GLY B C 1
ATOM 8844 O O . GLY B 1 488 ? 6.696 -43.632 49.972 1.00 54.75 485 GLY B O 1
ATOM 8845 N N . LYS B 1 489 ? 5.406 -45.381 49.285 1.00 61.35 486 LYS B N 1
ATOM 8846 C CA . LYS B 1 489 ? 4.250 -44.490 49.003 1.00 61.98 486 LYS B CA 1
ATOM 8847 C C . LYS B 1 489 ? 3.697 -43.983 50.331 1.00 56.88 486 LYS B C 1
ATOM 8848 O O . LYS B 1 489 ? 3.727 -44.689 51.336 1.00 55.88 486 LYS B O 1
ATOM 8854 N N . PRO B 1 490 ? 3.201 -42.729 50.375 1.00 55.27 487 PRO B N 1
ATOM 8855 C CA . PRO B 1 490 ? 2.665 -42.166 51.612 1.00 53.78 487 PRO B CA 1
ATOM 8856 C C . PRO B 1 490 ? 1.505 -43.002 52.167 1.00 53.08 487 PRO B C 1
ATOM 8857 O O . PRO B 1 490 ? 0.729 -43.522 51.389 1.00 51.18 487 PRO B O 1
ATOM 8861 N N . GLN B 1 491 ? 1.452 -43.123 53.494 1.00 54.42 488 GLN B N 1
ATOM 8862 C CA . GLN B 1 491 ? 0.385 -43.868 54.213 1.00 55.14 488 GLN B CA 1
ATOM 8863 C C . GLN B 1 491 ? -0.323 -42.875 55.139 1.00 53.09 488 GLN B C 1
ATOM 8864 O O . GLN B 1 491 ? 0.352 -41.952 55.670 1.00 52.50 488 GLN B O 1
ATOM 8870 N N . VAL B 1 492 ? -1.631 -43.047 55.311 1.00 53.35 489 VAL B N 1
ATOM 8871 C CA . VAL B 1 492 ? -2.428 -42.150 56.197 1.00 53.89 489 VAL B CA 1
ATOM 8872 C C . VAL B 1 492 ? -2.193 -42.581 57.650 1.00 52.05 489 VAL B C 1
ATOM 8873 O O . VAL B 1 492 ? -2.245 -43.803 57.920 1.00 52.39 489 VAL B O 1
ATOM 8877 N N . ALA B 1 493 ? -1.932 -41.622 58.545 1.00 49.36 490 ALA B N 1
ATOM 8878 C CA . ALA B 1 493 ? -1.723 -41.940 59.978 1.00 50.32 490 ALA B CA 1
ATOM 8879 C C . ALA B 1 493 ? -3.096 -42.062 60.646 1.00 53.74 490 ALA B C 1
ATOM 8880 O O . ALA B 1 493 ? -3.512 -41.101 61.339 1.00 52.32 490 ALA B O 1
ATOM 8882 N N . TYR B 1 494 ? -3.763 -43.205 60.433 1.00 57.59 491 TYR B N 1
ATOM 8883 C CA . TYR B 1 494 ? -5.117 -43.449 60.990 1.00 60.79 491 TYR B CA 1
ATOM 8884 C C . TYR B 1 494 ? -5.093 -43.473 62.519 1.00 63.01 491 TYR B C 1
ATOM 8885 O O . TYR B 1 494 ? -4.018 -43.651 63.120 1.00 66.52 491 TYR B O 1
ATOM 8894 N N . ARG B 1 495 ? -6.280 -43.287 63.103 1.00 67.51 492 ARG B N 1
ATOM 8895 C CA . ARG B 1 495 ? -6.549 -43.299 64.565 1.00 64.70 492 ARG B CA 1
ATOM 8896 C C . ARG B 1 495 ? -7.808 -44.137 64.796 1.00 65.91 492 ARG B C 1
ATOM 8897 O O . ARG B 1 495 ? -8.367 -44.645 63.804 1.00 65.98 492 ARG B O 1
ATOM 8905 N N . GLU B 1 496 ? -8.228 -44.277 66.055 1.00 68.08 493 GLU B N 1
ATOM 8906 C CA . GLU B 1 496 ? -9.450 -45.056 66.394 1.00 70.32 493 GLU B CA 1
ATOM 8907 C C . GLU B 1 496 ? -10.200 -44.336 67.517 1.00 70.00 493 GLU B C 1
ATOM 8908 O O . GLU B 1 496 ? -9.596 -43.454 68.164 1.00 70.08 493 GLU B O 1
ATOM 8914 N N . LYS B 1 497 ? -11.473 -44.684 67.712 1.00 69.08 494 LYS B N 1
ATOM 8915 C CA . LYS B 1 497 ? -12.282 -44.085 68.805 1.00 70.62 494 LYS B CA 1
ATOM 8916 C C . LYS B 1 497 ? -13.453 -45.025 69.076 1.00 73.02 494 LYS B C 1
ATOM 8917 O O . LYS B 1 497 ? -13.756 -45.849 68.186 1.00 70.58 494 LYS B O 1
ATOM 8923 N N . ILE B 1 498 ? -14.057 -44.917 70.262 1.00 77.39 495 ILE B N 1
ATOM 8924 C CA . ILE B 1 498 ? -15.247 -45.754 70.590 1.00 80.09 495 ILE B CA 1
ATOM 8925 C C . ILE B 1 498 ? -16.468 -44.832 70.549 1.00 84.39 495 ILE B C 1
ATOM 8926 O O . ILE B 1 498 ? -16.280 -43.602 70.428 1.00 81.19 495 ILE B O 1
ATOM 8931 N N . ARG B 1 499 ? -17.658 -45.417 70.677 1.00 95.53 496 ARG B N 1
ATOM 8932 C CA . ARG B 1 499 ? -18.945 -44.671 70.641 1.00 103.86 496 ARG B CA 1
ATOM 8933 C C . ARG B 1 499 ? -19.925 -45.308 71.632 1.00 104.50 496 ARG B C 1
ATOM 8934 O O . ARG B 1 499 ? -20.826 -44.590 72.113 1.00 110.10 496 ARG B O 1
ATOM 8942 N N . ASN B 1 500 ? -19.735 -46.598 71.932 1.00 100.52 497 ASN B N 1
ATOM 8943 C CA . ASN B 1 500 ? -20.604 -47.339 72.886 1.00 100.00 497 ASN B CA 1
ATOM 8944 C C . ASN B 1 500 ? -20.085 -47.173 74.317 1.00 98.25 497 ASN B C 1
ATOM 8945 O O . ASN B 1 500 ? -18.862 -47.332 74.526 1.00 89.11 497 ASN B O 1
ATOM 8950 N N . THR B 1 501 ? -20.985 -46.842 75.250 1.00 102.05 498 THR B N 1
ATOM 8951 C CA . THR B 1 501 ? -20.633 -46.722 76.688 1.00 98.66 498 THR B CA 1
ATOM 8952 C C . THR B 1 501 ? -20.837 -48.121 77.269 1.00 96.81 498 THR B C 1
ATOM 8953 O O . THR B 1 501 ? -22.004 -48.556 77.326 1.00 99.68 498 THR B O 1
ATOM 8957 N N . CYS B 1 502 ? -19.756 -48.810 77.643 1.00 93.78 499 CYS B N 1
ATOM 8958 C CA . CYS B 1 502 ? -19.908 -50.191 78.176 1.00 92.94 499 CYS B CA 1
ATOM 8959 C C . CYS B 1 502 ? -18.971 -50.451 79.358 1.00 87.68 499 CYS B C 1
ATOM 8960 O O . CYS B 1 502 ? -17.946 -49.746 79.500 1.00 87.33 499 CYS B O 1
ATOM 8963 N N . GLU B 1 503 ? -19.350 -51.443 80.169 1.00 85.30 500 GLU B N 1
ATOM 8964 C CA . GLU B 1 503 ? -18.594 -51.899 81.359 1.00 79.93 500 GLU B CA 1
ATOM 8965 C C . GLU B 1 503 ? -17.870 -53.194 80.972 1.00 75.68 500 GLU B C 1
ATOM 8966 O O . GLU B 1 503 ? -18.562 -54.147 80.547 1.00 74.93 500 GLU B O 1
ATOM 8972 N N . ILE B 1 504 ? -16.541 -53.227 81.115 1.00 70.92 501 ILE B N 1
ATOM 8973 C CA . ILE B 1 504 ? -15.749 -54.438 80.742 1.00 70.05 501 ILE B CA 1
ATOM 8974 C C . ILE B 1 504 ? -14.976 -54.948 81.962 1.00 67.60 501 ILE B C 1
ATOM 8975 O O . ILE B 1 504 ? -14.497 -54.108 82.757 1.00 63.33 501 ILE B O 1
ATOM 8980 N N . GLU B 1 505 ? -14.858 -56.277 82.075 1.00 68.21 502 GLU B N 1
ATOM 8981 C CA . GLU B 1 505 ? -14.138 -56.940 83.196 1.00 68.37 502 GLU B CA 1
ATOM 8982 C C . GLU B 1 505 ? -12.704 -57.275 82.778 1.00 65.20 502 GLU B C 1
ATOM 8983 O O . GLU B 1 505 ? -12.538 -58.053 81.817 1.00 64.20 502 GLU B O 1
ATOM 8989 N N . GLY B 1 506 ? -11.720 -56.702 83.478 1.00 62.90 503 GLY B N 1
ATOM 8990 C CA . GLY B 1 506 ? -10.294 -56.980 83.227 1.00 59.33 503 GLY B CA 1
ATOM 8991 C C . GLY B 1 506 ? -9.828 -58.031 84.217 1.00 59.55 503 GLY B C 1
ATOM 8992 O O . GLY B 1 506 ? -9.824 -57.720 85.431 1.00 61.18 503 GLY B O 1
ATOM 8993 N N . ARG B 1 507 ? -9.447 -59.222 83.740 1.00 60.09 504 ARG B N 1
ATOM 8994 C CA . ARG B 1 507 ? -9.046 -60.304 84.682 1.00 60.92 504 ARG B CA 1
ATOM 8995 C C . ARG B 1 507 ? -7.748 -61.004 84.258 1.00 60.15 504 ARG B C 1
ATOM 8996 O O . ARG B 1 507 ? -7.692 -61.523 83.122 1.00 62.64 504 ARG B O 1
ATOM 9004 N N . PHE B 1 508 ? -6.757 -61.026 85.160 1.00 57.47 505 PHE B N 1
ATOM 9005 C CA . PHE B 1 508 ? -5.448 -61.705 84.938 1.00 55.33 505 PHE B CA 1
ATOM 9006 C C . PHE B 1 508 ? -5.131 -62.535 86.186 1.00 54.86 505 PHE B C 1
ATOM 9007 O O . PHE B 1 508 ? -4.550 -61.996 87.145 1.00 50.62 505 PHE B O 1
ATOM 9015 N N . VAL B 1 509 ? -5.552 -63.801 86.178 1.00 59.71 506 VAL B N 1
ATOM 9016 C CA . VAL B 1 509 ? -5.339 -64.719 87.334 1.00 61.06 506 VAL B CA 1
ATOM 9017 C C . VAL B 1 509 ? -4.511 -65.917 86.868 1.00 64.82 506 VAL B C 1
ATOM 9018 O O . VAL B 1 509 ? -4.862 -66.510 85.829 1.00 64.83 506 VAL B O 1
ATOM 9022 N N . ARG B 1 510 ? -3.453 -66.235 87.620 1.00 69.36 507 ARG B N 1
ATOM 9023 C CA . ARG B 1 510 ? -2.558 -67.371 87.295 1.00 76.29 507 ARG B CA 1
ATOM 9024 C C . ARG B 1 510 ? -1.934 -67.892 88.595 1.00 81.97 507 ARG B C 1
ATOM 9025 O O . ARG B 1 510 ? -1.683 -67.078 89.523 1.00 79.85 507 ARG B O 1
ATOM 9033 N N . GLN B 1 511 ? -1.726 -69.211 88.642 1.00 94.50 508 GLN B N 1
ATOM 9034 C CA . GLN B 1 511 ? -1.155 -69.922 89.812 1.00 103.12 508 GLN B CA 1
ATOM 9035 C C . GLN B 1 511 ? -0.208 -71.018 89.302 1.00 111.60 508 GLN B C 1
ATOM 9036 O O . GLN B 1 511 ? -0.672 -72.163 89.122 1.00 118.08 508 GLN B O 1
ATOM 9042 N N . SER B 1 512 ? 1.061 -70.666 89.061 1.00 112.98 509 SER B N 1
ATOM 9043 C CA . SER B 1 512 ? 2.066 -71.653 88.580 1.00 112.90 509 SER B CA 1
ATOM 9044 C C . SER B 1 512 ? 2.313 -72.714 89.662 1.00 115.46 509 SER B C 1
ATOM 9045 O O . SER B 1 512 ? 3.205 -73.550 89.457 1.00 123.98 509 SER B O 1
ATOM 9048 N N . GLY B 1 513 ? 1.546 -72.671 90.760 1.00 111.22 510 GLY B N 1
ATOM 9049 C CA . GLY B 1 513 ? 1.683 -73.634 91.869 1.00 110.96 510 GLY B CA 1
ATOM 9050 C C . GLY B 1 513 ? 2.203 -72.952 93.121 1.00 107.67 510 GLY B C 1
ATOM 9051 O O . GLY B 1 513 ? 1.395 -72.711 94.038 1.00 112.77 510 GLY B O 1
ATOM 9052 N N . GLY B 1 514 ? 3.504 -72.646 93.152 1.00 104.38 511 GLY B N 1
ATOM 9053 C CA . GLY B 1 514 ? 4.149 -71.985 94.303 1.00 101.64 511 GLY B CA 1
ATOM 9054 C C . GLY B 1 514 ? 4.120 -70.466 94.203 1.00 96.17 511 GLY B C 1
ATOM 9055 O O . GLY B 1 514 ? 4.415 -69.814 95.226 1.00 98.62 511 GLY B O 1
ATOM 9056 N N . ARG B 1 515 ? 3.783 -69.922 93.025 1.00 88.51 512 ARG B N 1
ATOM 9057 C CA . ARG B 1 515 ? 3.733 -68.444 92.824 1.00 81.91 512 ARG B CA 1
ATOM 9058 C C . ARG B 1 515 ? 2.431 -68.082 92.099 1.00 75.00 512 ARG B C 1
ATOM 9059 O O . ARG B 1 515 ? 2.136 -68.726 91.071 1.00 72.23 512 ARG B O 1
ATOM 9067 N N . GLY B 1 516 ? 1.699 -67.083 92.616 1.00 66.82 513 GLY B N 1
ATOM 9068 C CA . GLY B 1 516 ? 0.417 -66.650 92.018 1.00 62.63 513 GLY B CA 1
ATOM 9069 C C . GLY B 1 516 ? 0.421 -65.197 91.561 1.00 56.96 513 GLY B C 1
ATOM 9070 O O . GLY B 1 516 ? 1.261 -64.414 92.058 1.00 54.48 513 GLY B O 1
ATOM 9071 N N . GLN B 1 517 ? -0.492 -64.869 90.640 1.00 55.18 514 GLN B N 1
ATOM 9072 C CA . GLN B 1 517 ? -0.665 -63.508 90.058 1.00 56.36 514 GLN B CA 1
ATOM 9073 C C . GLN B 1 517 ? -2.160 -63.179 90.077 1.00 54.34 514 GLN B C 1
ATOM 9074 O O . GLN B 1 517 ? -2.930 -63.997 89.541 1.00 54.72 514 GLN B O 1
ATOM 9080 N N . TYR B 1 518 ? -2.557 -62.040 90.662 1.00 52.30 515 TYR B N 1
ATOM 9081 C CA . TYR B 1 518 ? -4.010 -61.714 90.707 1.00 52.61 515 TYR B CA 1
ATOM 9082 C C . TYR B 1 518 ? -4.256 -60.236 90.385 1.00 50.39 515 TYR B C 1
ATOM 9083 O O . TYR B 1 518 ? -3.786 -59.362 91.126 1.00 50.17 515 TYR B O 1
ATOM 9092 N N . GLY B 1 519 ? -4.995 -59.993 89.302 1.00 49.60 516 GLY B N 1
ATOM 9093 C CA . GLY B 1 519 ? -5.369 -58.646 88.827 1.00 49.81 516 GLY B CA 1
ATOM 9094 C C . GLY B 1 519 ? -6.812 -58.677 88.363 1.00 51.29 516 GLY B C 1
ATOM 9095 O O . GLY B 1 519 ? -7.113 -59.470 87.460 1.00 52.96 516 GLY B O 1
ATOM 9096 N N . HIS B 1 520 ? -7.679 -57.864 88.966 1.00 54.09 517 HIS B N 1
ATOM 9097 C CA . HIS B 1 520 ? -9.118 -57.883 88.594 1.00 59.18 517 HIS B CA 1
ATOM 9098 C C . HIS B 1 520 ? -9.716 -56.484 88.756 1.00 59.81 517 HIS B C 1
ATOM 9099 O O . HIS B 1 520 ? -9.552 -55.898 89.843 1.00 57.70 517 HIS B O 1
ATOM 9106 N N . CYS B 1 521 ? -10.389 -55.982 87.716 1.00 61.93 518 CYS B N 1
ATOM 9107 C CA . CYS B 1 521 ? -10.990 -54.626 87.796 1.00 65.69 518 CYS B CA 1
ATOM 9108 C C . CYS B 1 521 ? -12.040 -54.414 86.699 1.00 67.88 518 CYS B C 1
ATOM 9109 O O . CYS B 1 521 ? -11.768 -54.775 85.542 1.00 74.39 518 CYS B O 1
ATOM 9112 N N . TRP B 1 522 ? -13.202 -53.874 87.079 1.00 69.04 519 TRP B N 1
ATOM 9113 C CA . TRP B 1 522 ? -14.295 -53.541 86.128 1.00 69.05 519 TRP B CA 1
ATOM 9114 C C . TRP B 1 522 ? -14.116 -52.073 85.734 1.00 69.70 519 TRP B C 1
ATOM 9115 O O . TRP B 1 522 ? -13.969 -51.228 86.646 1.00 67.46 519 TRP B O 1
ATOM 9126 N N . ILE B 1 523 ? -14.123 -51.784 84.432 1.00 69.75 520 ILE B N 1
ATOM 9127 C CA . ILE B 1 523 ? -13.921 -50.382 83.960 1.00 69.24 520 ILE B CA 1
ATOM 9128 C C . ILE B 1 523 ? -15.099 -49.977 83.076 1.00 71.61 520 ILE B C 1
ATOM 9129 O O . ILE B 1 523 ? -15.537 -50.813 82.259 1.00 71.75 520 ILE B O 1
ATOM 9134 N N . ARG B 1 524 ? -15.590 -48.747 83.258 1.00 75.71 521 ARG B N 1
ATOM 9135 C CA . ARG B 1 524 ? -16.724 -48.229 82.448 1.00 83.58 521 ARG B CA 1
ATOM 9136 C C . ARG B 1 524 ? -16.125 -47.329 81.365 1.00 84.89 521 ARG B C 1
ATOM 9137 O O . ARG B 1 524 ? -15.678 -46.206 81.712 1.00 90.67 521 ARG B O 1
ATOM 9145 N N . PHE B 1 525 ? -16.084 -47.797 80.117 1.00 84.46 522 PHE B N 1
ATOM 9146 C CA . PHE B 1 525 ? -15.496 -46.963 79.038 1.00 82.56 522 PHE B CA 1
ATOM 9147 C C . PHE B 1 525 ? -16.589 -46.116 78.380 1.00 82.40 522 PHE B C 1
ATOM 9148 O O . PHE B 1 525 ? -17.762 -46.550 78.328 1.00 84.54 522 PHE B O 1
ATOM 9156 N N . ALA B 1 526 ? -16.193 -44.936 77.897 1.00 81.18 523 ALA B N 1
ATOM 9157 C CA . ALA B 1 526 ? -17.109 -43.999 77.206 1.00 83.73 523 ALA B CA 1
ATOM 9158 C C . ALA B 1 526 ? -16.286 -43.065 76.322 1.00 81.26 523 ALA B C 1
ATOM 9159 O O . ALA B 1 526 ? -15.114 -42.827 76.602 1.00 78.05 523 ALA B O 1
ATOM 9161 N N . PRO B 1 527 ? -16.862 -42.507 75.231 1.00 83.29 524 PRO B N 1
ATOM 9162 C CA . PRO B 1 527 ? -16.131 -41.590 74.356 1.00 81.92 524 PRO B CA 1
ATOM 9163 C C . PRO B 1 527 ? -15.769 -40.290 75.088 1.00 85.21 524 PRO B C 1
ATOM 9164 O O . PRO B 1 527 ? -16.623 -39.735 75.752 1.00 90.59 524 PRO B O 1
ATOM 9168 N N . GLY B 1 528 ? -14.521 -39.840 74.931 1.00 84.75 525 GLY B N 1
ATOM 9169 C CA . GLY B 1 528 ? -14.026 -38.619 75.590 1.00 87.44 525 GLY B CA 1
ATOM 9170 C C . GLY B 1 528 ? -14.774 -37.371 75.163 1.00 93.31 525 GLY B C 1
ATOM 9171 O O . GLY B 1 528 ? -15.586 -37.446 74.215 1.00 91.33 525 GLY B O 1
ATOM 9172 N N . ASP B 1 529 ? -14.526 -36.264 75.869 1.00 99.38 526 ASP B N 1
ATOM 9173 C CA . ASP B 1 529 ? -15.161 -34.964 75.526 1.00 105.86 526 ASP B CA 1
ATOM 9174 C C . ASP B 1 529 ? -14.589 -34.518 74.176 1.00 106.16 526 ASP B C 1
ATOM 9175 O O . ASP B 1 529 ? -13.411 -34.819 73.898 1.00 103.51 526 ASP B O 1
ATOM 9180 N N . GLU B 1 530 ? -15.407 -33.829 73.383 1.00 109.76 527 GLU B N 1
ATOM 9181 C CA . GLU B 1 530 ? -15.033 -33.353 72.024 1.00 111.45 527 GLU B CA 1
ATOM 9182 C C . GLU B 1 530 ? -13.643 -32.691 71.991 1.00 114.59 527 GLU B C 1
ATOM 9183 O O . GLU B 1 530 ? -12.838 -33.108 71.134 1.00 112.43 527 GLU B O 1
ATOM 9189 N N . GLY B 1 531 ? -13.354 -31.724 72.873 1.00 119.35 528 GLY B N 1
ATOM 9190 C CA . GLY B 1 531 ? -12.054 -31.017 72.844 1.00 120.43 528 GLY B CA 1
ATOM 9191 C C . GLY B 1 531 ? -10.949 -31.659 73.675 1.00 120.58 528 GLY B C 1
ATOM 9192 O O . GLY B 1 531 ? -9.789 -31.247 73.496 1.00 119.65 528 GLY B O 1
ATOM 9193 N N . LYS B 1 532 ? -11.278 -32.634 74.528 1.00 119.96 529 LYS B N 1
ATOM 9194 C CA . LYS B 1 532 ? -10.249 -33.274 75.399 1.00 118.32 529 LYS B CA 1
ATOM 9195 C C . LYS B 1 532 ? -9.471 -34.344 74.627 1.00 113.95 529 LYS B C 1
ATOM 9196 O O . LYS B 1 532 ? -10.085 -35.070 73.836 1.00 113.13 529 LYS B O 1
ATOM 9202 N N . GLU B 1 533 ? -8.158 -34.415 74.871 1.00 111.96 530 GLU B N 1
ATOM 9203 C CA . GLU B 1 533 ? -7.241 -35.398 74.229 1.00 106.35 530 GLU B CA 1
ATOM 9204 C C . GLU B 1 533 ? -6.703 -36.356 75.298 1.00 97.64 530 GLU B C 1
ATOM 9205 O O . GLU B 1 533 ? -6.871 -36.059 76.495 1.00 98.48 530 GLU B O 1
ATOM 9211 N N . GLY B 1 534 ? -6.073 -37.458 74.877 1.00 87.08 531 GLY B N 1
ATOM 9212 C CA . GLY B 1 534 ? -5.499 -38.443 75.816 1.00 84.32 531 GLY B CA 1
ATOM 9213 C C . GLY B 1 534 ? -6.570 -39.239 76.541 1.00 81.41 531 GLY B C 1
ATOM 9214 O O . GLY B 1 534 ? -7.612 -39.493 75.924 1.00 80.15 531 GLY B O 1
ATOM 9215 N N . LEU B 1 535 ? -6.311 -39.618 77.799 1.00 78.84 532 LEU B N 1
ATOM 9216 C CA . LEU B 1 535 ? -7.277 -40.397 78.621 1.00 76.70 532 LEU B CA 1
ATOM 9217 C C . LEU B 1 535 ? -7.734 -39.567 79.824 1.00 78.76 532 LEU B C 1
ATOM 9218 O O . LEU B 1 535 ? -6.877 -38.934 80.468 1.00 79.72 532 LEU B O 1
ATOM 9223 N N . GLU B 1 536 ? -9.042 -39.570 80.093 1.00 80.71 533 GLU B N 1
ATOM 9224 C CA . GLU B 1 536 ? -9.616 -38.868 81.269 1.00 88.46 533 GLU B CA 1
ATOM 9225 C C . GLU B 1 536 ? -9.967 -39.978 82.266 1.00 88.19 533 GLU B C 1
ATOM 9226 O O . GLU B 1 536 ? -11.121 -40.453 82.243 1.00 89.22 533 GLU B O 1
ATOM 9232 N N . PHE B 1 537 ? -8.981 -40.405 83.063 1.00 87.19 534 PHE B N 1
ATOM 9233 C CA . PHE B 1 537 ? -9.163 -41.494 84.059 1.00 87.56 534 PHE B CA 1
ATOM 9234 C C . PHE B 1 537 ? -9.780 -40.930 85.345 1.00 93.07 534 PHE B C 1
ATOM 9235 O O . PHE B 1 537 ? -9.384 -39.820 85.764 1.00 95.81 534 PHE B O 1
ATOM 9243 N N . ILE B 1 538 ? -10.733 -41.668 85.930 1.00 95.56 535 ILE B N 1
ATOM 9244 C CA . ILE B 1 538 ? -11.403 -41.262 87.202 1.00 104.77 535 ILE B CA 1
ATOM 9245 C C . ILE B 1 538 ? -11.620 -42.517 88.058 1.00 105.93 535 ILE B C 1
ATOM 9246 O O . ILE B 1 538 ? -12.229 -43.487 87.557 1.00 108.70 535 ILE B O 1
ATOM 9251 N N . ASN B 1 539 ? -11.117 -42.485 89.296 1.00 106.25 536 ASN B N 1
ATOM 9252 C CA . ASN B 1 539 ? -11.241 -43.598 90.275 1.00 103.74 536 ASN B CA 1
ATOM 9253 C C . ASN B 1 539 ? -12.507 -43.374 91.110 1.00 109.51 536 ASN B C 1
ATOM 9254 O O . ASN B 1 539 ? -12.483 -42.474 91.977 1.00 114.35 536 ASN B O 1
ATOM 9259 N N . GLU B 1 540 ? -13.572 -44.143 90.857 1.00 110.29 537 GLU B N 1
ATOM 9260 C CA . GLU B 1 540 ? -14.823 -43.960 91.645 1.00 115.54 537 GLU B CA 1
ATOM 9261 C C . GLU B 1 540 ? -15.017 -45.133 92.615 1.00 111.83 537 GLU B C 1
ATOM 9262 O O . GLU B 1 540 ? -16.108 -45.209 93.221 1.00 115.35 537 GLU B O 1
ATOM 9268 N N . ILE B 1 541 ? -14.011 -46.003 92.776 1.00 107.65 538 ILE B N 1
ATOM 9269 C CA . ILE B 1 541 ? -14.151 -47.169 93.703 1.00 104.10 538 ILE B CA 1
ATOM 9270 C C . ILE B 1 541 ? -13.431 -46.833 95.017 1.00 98.69 538 ILE B C 1
ATOM 9271 O O . ILE B 1 541 ? -12.741 -47.699 95.572 1.00 92.69 538 ILE B O 1
ATOM 9276 N N . VAL B 1 542 ? -13.600 -45.594 95.481 1.00 102.85 539 VAL B N 1
ATOM 9277 C CA . VAL B 1 542 ? -12.977 -45.124 96.751 1.00 109.13 539 VAL B CA 1
ATOM 9278 C C . VAL B 1 542 ? -13.540 -45.980 97.892 1.00 110.86 539 VAL B C 1
ATOM 9279 O O . VAL B 1 542 ? -14.775 -46.025 98.052 1.00 113.20 539 VAL B O 1
ATOM 9283 N N . GLY B 1 543 ? -12.659 -46.630 98.652 1.00 107.95 540 GLY B N 1
ATOM 9284 C CA . GLY B 1 543 ? -13.089 -47.491 99.767 1.00 109.36 540 GLY B CA 1
ATOM 9285 C C . GLY B 1 543 ? -13.494 -48.867 99.277 1.00 107.63 540 GLY B C 1
ATOM 9286 O O . GLY B 1 543 ? -14.105 -49.608 100.069 1.00 112.17 540 GLY B O 1
ATOM 9287 N N . GLY B 1 544 ? -13.164 -49.202 98.022 1.00 105.91 541 GLY B N 1
ATOM 9288 C CA . GLY B 1 544 ? -13.479 -50.524 97.443 1.00 104.07 541 GLY B CA 1
ATOM 9289 C C . GLY B 1 544 ? -12.427 -51.558 97.815 1.00 102.55 541 GLY B C 1
ATOM 9290 O O . GLY B 1 544 ? -11.505 -51.215 98.592 1.00 98.82 541 GLY B O 1
ATOM 9291 N N . VAL B 1 545 ? -12.546 -52.772 97.275 1.00 101.09 542 VAL B N 1
ATOM 9292 C CA . VAL B 1 545 ? -11.585 -53.865 97.606 1.00 100.52 542 VAL B CA 1
ATOM 9293 C C . VAL B 1 545 ? -10.221 -53.590 96.956 1.00 92.71 542 VAL B C 1
ATOM 9294 O O . VAL B 1 545 ? -9.220 -53.981 97.574 1.00 95.28 542 VAL B O 1
ATOM 9298 N N . VAL B 1 546 ? -10.194 -52.938 95.788 1.00 84.53 543 VAL B N 1
ATOM 9299 C CA . VAL B 1 546 ? -8.928 -52.653 95.041 1.00 80.31 543 VAL B CA 1
ATOM 9300 C C . VAL B 1 546 ? -8.134 -51.551 95.743 1.00 78.88 543 VAL B C 1
ATOM 9301 O O . VAL B 1 546 ? -8.514 -50.386 95.677 1.00 78.73 543 VAL B O 1
ATOM 9305 N N . PRO B 1 547 ? -7.003 -51.875 96.418 1.00 77.37 544 PRO B N 1
ATOM 9306 C CA . PRO B 1 547 ? -6.191 -50.865 97.103 1.00 77.55 544 PRO B CA 1
ATOM 9307 C C . PRO B 1 547 ? -5.757 -49.702 96.196 1.00 76.05 544 PRO B C 1
ATOM 9308 O O . PRO B 1 547 ? -5.547 -49.922 95.015 1.00 69.42 544 PRO B O 1
ATOM 9312 N N . ARG B 1 548 ? -5.598 -48.515 96.796 1.00 80.78 545 ARG B N 1
ATOM 9313 C CA . ARG B 1 548 ? -5.200 -47.259 96.097 1.00 84.27 545 ARG B CA 1
ATOM 9314 C C . ARG B 1 548 ? -3.868 -47.410 95.348 1.00 80.12 545 ARG B C 1
ATOM 9315 O O . ARG B 1 548 ? -3.747 -46.821 94.258 1.00 78.29 545 ARG B O 1
ATOM 9323 N N . GLU B 1 549 ? -2.912 -48.155 95.912 1.00 79.00 546 GLU B N 1
ATOM 9324 C CA . GLU B 1 549 ? -1.568 -48.375 95.306 1.00 76.98 546 GLU B CA 1
ATOM 9325 C C . GLU B 1 549 ? -1.641 -48.947 93.882 1.00 68.89 546 GLU B C 1
ATOM 9326 O O . GLU B 1 549 ? -0.681 -48.730 93.118 1.00 66.87 546 GLU B O 1
ATOM 9332 N N . TYR B 1 550 ? -2.722 -49.656 93.544 1.00 64.37 547 TYR B N 1
ATOM 9333 C CA . TYR B 1 550 ? -2.816 -50.333 92.220 1.00 62.49 547 TYR B CA 1
ATOM 9334 C C . TYR B 1 550 ? -3.592 -49.498 91.195 1.00 63.53 547 TYR B C 1
ATOM 9335 O O . TYR B 1 550 ? -3.442 -49.777 89.993 1.00 62.16 547 TYR B O 1
ATOM 9344 N N . ILE B 1 551 ? -4.379 -48.517 91.642 1.00 66.77 548 ILE B N 1
ATOM 9345 C CA . ILE B 1 551 ? -5.180 -47.651 90.720 1.00 67.64 548 ILE B CA 1
ATOM 9346 C C . ILE B 1 551 ? -4.285 -47.055 89.633 1.00 67.41 548 ILE B C 1
ATOM 9347 O O . ILE B 1 551 ? -4.637 -47.126 88.459 1.00 66.23 548 ILE B O 1
ATOM 9352 N N . PRO B 1 552 ? -3.121 -46.442 89.955 1.00 69.40 549 PRO B N 1
ATOM 9353 C CA . PRO B 1 552 ? -2.252 -45.877 88.921 1.00 69.81 549 PRO B CA 1
ATOM 9354 C C . PRO B 1 552 ? -1.826 -46.921 87.874 1.00 68.26 549 PRO B C 1
ATOM 9355 O O . PRO B 1 552 ? -1.638 -46.552 86.732 1.00 70.32 549 PRO B O 1
ATOM 9359 N N . ALA B 1 553 ? -1.677 -48.183 88.297 1.00 67.67 550 ALA B N 1
ATOM 9360 C CA . ALA B 1 553 ? -1.278 -49.289 87.393 1.00 63.31 550 ALA B CA 1
ATOM 9361 C C . ALA B 1 553 ? -2.414 -49.564 86.404 1.00 60.65 550 ALA B C 1
ATOM 9362 O O . ALA B 1 553 ? -2.125 -49.826 85.228 1.00 64.17 550 ALA B O 1
ATOM 9364 N N . ILE B 1 554 ? -3.657 -49.524 86.883 1.00 59.55 551 ILE B N 1
ATOM 9365 C CA . ILE B 1 554 ? -4.849 -49.750 86.015 1.00 59.46 551 ILE B CA 1
ATOM 9366 C C . ILE B 1 554 ? -4.879 -48.638 84.960 1.00 62.14 551 ILE B C 1
ATOM 9367 O O . ILE B 1 554 ? -5.095 -48.956 83.778 1.00 59.22 551 ILE B O 1
ATOM 9372 N N . GLN B 1 555 ? -4.642 -47.391 85.380 1.00 65.88 552 GLN B N 1
ATOM 9373 C CA . GLN B 1 555 ? -4.628 -46.233 84.445 1.00 69.99 552 GLN B CA 1
ATOM 9374 C C . GLN B 1 555 ? -3.515 -46.429 83.411 1.00 70.46 552 GLN B C 1
ATOM 9375 O O . GLN B 1 555 ? -3.802 -46.278 82.206 1.00 73.99 552 GLN B O 1
ATOM 9381 N N . LYS B 1 556 ? -2.304 -46.755 83.878 1.00 66.77 553 LYS B N 1
ATOM 9382 C CA . LYS B 1 556 ? -1.122 -46.953 82.995 1.00 64.43 553 LYS B CA 1
ATOM 9383 C C . LYS B 1 556 ? -1.428 -48.072 81.989 1.00 58.47 553 LYS B C 1
ATOM 9384 O O . LYS B 1 556 ? -0.972 -47.961 80.831 1.00 57.41 553 LYS B O 1
ATOM 9390 N N . GLY B 1 557 ? -2.189 -49.089 82.414 1.00 53.74 554 GLY B N 1
ATOM 9391 C CA . GLY B 1 557 ? -2.549 -50.231 81.549 1.00 53.47 554 GLY B CA 1
ATOM 9392 C C . GLY B 1 557 ? -3.454 -49.814 80.406 1.00 56.19 554 GLY B C 1
ATOM 9393 O O . GLY B 1 557 ? -3.262 -50.332 79.291 1.00 56.17 554 GLY B O 1
ATOM 9394 N N . ILE B 1 558 ? -4.419 -48.929 80.684 1.00 57.50 555 ILE B N 1
ATOM 9395 C CA . ILE B 1 558 ? -5.373 -48.422 79.652 1.00 58.30 555 ILE B CA 1
ATOM 9396 C C . ILE B 1 558 ? -4.587 -47.575 78.644 1.00 58.13 555 ILE B C 1
ATOM 9397 O O . ILE B 1 558 ? -4.696 -47.857 77.442 1.00 55.64 555 ILE B O 1
ATOM 9402 N N . GLU B 1 559 ? -3.818 -46.596 79.134 1.00 60.18 556 GLU B N 1
ATOM 9403 C CA . GLU B 1 559 ? -3.001 -45.694 78.276 1.00 63.31 556 GLU B CA 1
ATOM 9404 C C . GLU B 1 559 ? -2.069 -46.514 77.377 1.00 62.15 556 GLU B C 1
ATOM 9405 O O . GLU B 1 559 ? -1.908 -46.133 76.198 1.00 61.51 556 GLU B O 1
ATOM 9411 N N . GLU B 1 560 ? -1.480 -47.591 77.911 1.00 61.74 557 GLU B N 1
ATOM 9412 C CA . GLU B 1 560 ? -0.551 -48.426 77.104 1.00 61.24 557 GLU B CA 1
ATOM 9413 C C . GLU B 1 560 ? -1.317 -49.127 75.982 1.00 58.08 557 GLU B C 1
ATOM 9414 O O . GLU B 1 560 ? -0.779 -49.178 74.869 1.00 59.17 557 GLU B O 1
ATOM 9420 N N . GLN B 1 561 ? -2.527 -49.617 76.257 1.00 58.12 558 GLN B N 1
ATOM 9421 C CA . GLN B 1 561 ? -3.312 -50.327 75.209 1.00 60.53 558 GLN B CA 1
ATOM 9422 C C . GLN B 1 561 ? -3.876 -49.308 74.211 1.00 61.05 558 GLN B C 1
ATOM 9423 O O . GLN B 1 561 ? -4.032 -49.671 73.035 1.00 59.83 558 GLN B O 1
ATOM 9429 N N . MET B 1 562 ? -4.168 -48.086 74.665 1.00 63.19 559 MET B N 1
ATOM 9430 C CA . MET B 1 562 ? -4.696 -47.025 73.764 1.00 66.32 559 MET B CA 1
ATOM 9431 C C . MET B 1 562 ? -3.701 -46.777 72.625 1.00 65.68 559 MET B C 1
ATOM 9432 O O . MET B 1 562 ? -4.154 -46.570 71.490 1.00 64.85 559 MET B O 1
ATOM 9437 N N . LYS B 1 563 ? -2.400 -46.821 72.926 1.00 68.13 560 LYS B N 1
ATOM 9438 C CA . LYS B 1 563 ? -1.349 -46.575 71.901 1.00 71.68 560 LYS B CA 1
ATOM 9439 C C . LYS B 1 563 ? -1.272 -47.763 70.933 1.00 67.34 560 LYS B C 1
ATOM 9440 O O . LYS B 1 563 ? -1.073 -47.517 69.726 1.00 69.26 560 LYS B O 1
ATOM 9446 N N . ASN B 1 564 ? -1.442 -48.991 71.436 1.00 62.14 561 ASN B N 1
ATOM 9447 C CA . ASN B 1 564 ? -1.367 -50.205 70.578 1.00 64.96 561 ASN B CA 1
ATOM 9448 C C . ASN B 1 564 ? -2.646 -50.352 69.749 1.00 64.68 561 ASN B C 1
ATOM 9449 O O . ASN B 1 564 ? -2.634 -51.172 68.816 1.00 65.14 561 ASN B O 1
ATOM 9454 N N . GLY B 1 565 ? -3.704 -49.611 70.094 1.00 64.40 562 GLY B N 1
ATOM 9455 C CA . GLY B 1 565 ? -4.978 -49.685 69.351 1.00 66.46 562 GLY B CA 1
ATOM 9456 C C . GLY B 1 565 ? -5.830 -50.869 69.774 1.00 67.33 562 GLY B C 1
ATOM 9457 O O . GLY B 1 565 ? -5.378 -51.642 70.637 1.00 64.89 562 GLY B O 1
ATOM 9458 N N . VAL B 1 566 ? -7.017 -51.013 69.172 1.00 71.96 563 VAL B N 1
ATOM 9459 C CA . VAL B 1 566 ? -7.951 -52.129 69.517 1.00 73.47 563 VAL B CA 1
ATOM 9460 C C . VAL B 1 566 ? -8.602 -52.692 68.248 1.00 75.62 563 VAL B C 1
ATOM 9461 O O . VAL B 1 566 ? -8.893 -53.901 68.239 1.00 77.99 563 VAL B O 1
ATOM 9465 N N . LEU B 1 567 ? -8.801 -51.858 67.220 1.00 77.12 564 LEU B N 1
ATOM 9466 C CA . LEU B 1 567 ? -9.470 -52.325 65.974 1.00 80.26 564 LEU B CA 1
ATOM 9467 C C . LEU B 1 567 ? -8.446 -52.772 64.922 1.00 81.04 564 LEU B C 1
ATOM 9468 O O . LEU B 1 567 ? -8.488 -53.965 64.547 1.00 84.14 564 LEU B O 1
ATOM 9473 N N . ALA B 1 568 ? -7.569 -51.866 64.466 1.00 76.67 565 ALA B N 1
ATOM 9474 C CA . ALA B 1 568 ? -6.576 -52.227 63.423 1.00 75.50 565 ALA B CA 1
ATOM 9475 C C . ALA B 1 568 ? -5.151 -51.800 63.809 1.00 74.63 565 ALA B C 1
ATOM 9476 O O . ALA B 1 568 ? -4.376 -51.457 62.896 1.00 78.09 565 ALA B O 1
ATOM 9478 N N . GLY B 1 569 ? -4.817 -51.821 65.103 1.00 69.07 566 GLY B N 1
ATOM 9479 C CA . GLY B 1 569 ? -3.457 -51.473 65.558 1.00 65.97 566 GLY B CA 1
ATOM 9480 C C . GLY B 1 569 ? -3.148 -49.983 65.535 1.00 65.19 566 GLY B C 1
ATOM 9481 O O . GLY B 1 569 ? -1.946 -49.648 65.637 1.00 68.72 566 GLY B O 1
ATOM 9482 N N . TYR B 1 570 ? -4.163 -49.121 65.397 1.00 61.08 567 TYR B N 1
ATOM 9483 C CA . TYR B 1 570 ? -3.947 -47.646 65.392 1.00 60.53 567 TYR B CA 1
ATOM 9484 C C . TYR B 1 570 ? -4.387 -47.078 66.742 1.00 59.37 567 TYR B C 1
ATOM 9485 O O . TYR B 1 570 ? -5.358 -47.546 67.324 1.00 60.34 567 TYR B O 1
ATOM 9494 N N . PRO B 1 571 ? -3.704 -46.039 67.274 1.00 60.17 568 PRO B N 1
ATOM 9495 C CA . PRO B 1 571 ? -4.041 -45.481 68.588 1.00 61.56 568 PRO B CA 1
ATOM 9496 C C . PRO B 1 571 ? -5.364 -44.707 68.704 1.00 64.19 568 PRO B C 1
ATOM 9497 O O . PRO B 1 571 ? -5.716 -44.016 67.775 1.00 65.95 568 PRO B O 1
ATOM 9501 N N . LEU B 1 572 ? -6.043 -44.842 69.854 1.00 67.65 569 LEU B N 1
ATOM 9502 C CA . LEU B 1 572 ? -7.338 -44.149 70.123 1.00 69.70 569 LEU B CA 1
ATOM 9503 C C . LEU B 1 572 ? -7.064 -42.674 70.441 1.00 71.59 569 LEU B C 1
ATOM 9504 O O . LEU B 1 572 ? -6.286 -42.424 71.375 1.00 70.58 569 LEU B O 1
ATOM 9509 N N . ILE B 1 573 ? -7.701 -41.752 69.709 1.00 78.82 570 ILE B N 1
ATOM 9510 C CA . ILE B 1 573 ? -7.485 -40.280 69.893 1.00 84.73 570 ILE B CA 1
ATOM 9511 C C . ILE B 1 573 ? -7.722 -39.881 71.355 1.00 86.39 570 ILE B C 1
ATOM 9512 O O . ILE B 1 573 ? -6.811 -39.255 71.945 1.00 88.61 570 ILE B O 1
ATOM 9517 N N . ASN B 1 574 ? -8.898 -40.199 71.903 1.00 84.05 571 ASN B N 1
ATOM 9518 C CA . ASN B 1 574 ? -9.207 -39.853 73.319 1.00 86.56 571 ASN B CA 1
ATOM 9519 C C . ASN B 1 574 ? -10.149 -40.921 73.881 1.00 86.83 571 ASN B C 1
ATOM 9520 O O . ASN B 1 574 ? -10.713 -41.696 73.073 1.00 84.80 571 ASN B O 1
ATOM 9525 N N . LEU B 1 575 ? -10.313 -40.949 75.206 1.00 84.55 572 LEU B N 1
ATOM 9526 C CA . LEU B 1 575 ? -11.176 -41.971 75.849 1.00 80.69 572 LEU B CA 1
ATOM 9527 C C . LEU B 1 575 ? -11.431 -41.593 77.310 1.00 82.79 572 LEU B C 1
ATOM 9528 O O . LEU B 1 575 ? -10.633 -40.818 77.869 1.00 81.16 572 LEU B O 1
ATOM 9533 N N . LYS B 1 576 ? -12.532 -42.097 77.871 1.00 84.51 573 LYS B N 1
ATOM 9534 C CA . LYS B 1 576 ? -12.891 -41.887 79.299 1.00 87.31 573 LYS B CA 1
ATOM 9535 C C . LYS B 1 576 ? -12.947 -43.269 79.947 1.00 80.99 573 LYS B C 1
ATOM 9536 O O . LYS B 1 576 ? -13.612 -44.160 79.376 1.00 80.38 573 LYS B O 1
ATOM 9542 N N . ALA B 1 577 ? -12.243 -43.437 81.066 1.00 77.11 574 ALA B N 1
ATOM 9543 C CA . ALA B 1 577 ? -12.223 -44.731 81.782 1.00 75.00 574 ALA B CA 1
ATOM 9544 C C . ALA B 1 577 ? -12.493 -44.487 83.266 1.00 75.61 574 ALA B C 1
ATOM 9545 O O . ALA B 1 577 ? -11.933 -43.517 83.830 1.00 76.28 574 ALA B O 1
ATOM 9547 N N . ALA B 1 578 ? -13.329 -45.334 83.863 1.00 74.61 575 ALA B N 1
ATOM 9548 C CA . ALA B 1 578 ? -13.645 -45.191 85.297 1.00 77.40 575 ALA B CA 1
ATOM 9549 C C . ALA B 1 578 ? -13.682 -46.579 85.933 1.00 76.57 575 ALA B C 1
ATOM 9550 O O . ALA B 1 578 ? -14.539 -47.390 85.529 1.00 79.17 575 ALA B O 1
ATOM 9552 N N . VAL B 1 579 ? -12.750 -46.854 86.846 1.00 74.33 576 VAL B N 1
ATOM 9553 C CA . VAL B 1 579 ? -12.749 -48.176 87.539 1.00 72.80 576 VAL B CA 1
ATOM 9554 C C . VAL B 1 579 ? -13.813 -48.069 88.635 1.00 75.44 576 VAL B C 1
ATOM 9555 O O . VAL B 1 579 ? -13.646 -47.218 89.531 1.00 76.47 576 VAL B O 1
ATOM 9559 N N . PHE B 1 580 ? -14.891 -48.853 88.522 1.00 76.22 577 PHE B N 1
ATOM 9560 C CA . PHE B 1 580 ? -16.010 -48.812 89.501 1.00 79.82 577 PHE B CA 1
ATOM 9561 C C . PHE B 1 580 ? -16.039 -50.058 90.401 1.00 80.50 577 PHE B C 1
ATOM 9562 O O . PHE B 1 580 ? -16.755 -50.009 91.427 1.00 85.21 577 PHE B O 1
ATOM 9570 N N . ASP B 1 581 ? -15.322 -51.131 90.046 1.00 75.72 578 ASP B N 1
ATOM 9571 C CA . ASP B 1 581 ? -15.348 -52.348 90.903 1.00 78.15 578 ASP B CA 1
ATOM 9572 C C . ASP B 1 581 ? -14.050 -53.143 90.699 1.00 75.65 578 ASP B C 1
ATOM 9573 O O . ASP B 1 581 ? -13.182 -52.684 89.923 1.00 70.86 578 ASP B O 1
ATOM 9578 N N . GLY B 1 582 ? -13.926 -54.276 91.399 1.00 74.77 579 GLY B N 1
ATOM 9579 C CA . GLY B 1 582 ? -12.743 -55.149 91.302 1.00 70.15 579 GLY B CA 1
ATOM 9580 C C . GLY B 1 582 ? -12.569 -56.015 92.539 1.00 69.15 579 GLY B C 1
ATOM 9581 O O . GLY B 1 582 ? -13.484 -56.041 93.390 1.00 79.59 579 GLY B O 1
ATOM 9582 N N . SER B 1 583 ? -11.430 -56.701 92.633 1.00 64.55 580 SER B N 1
ATOM 9583 C CA . SER B 1 583 ? -11.114 -57.586 93.784 1.00 64.28 580 SER B CA 1
ATOM 9584 C C . SER B 1 583 ? -9.612 -57.501 94.087 1.00 60.51 580 SER B C 1
ATOM 9585 O O . SER B 1 583 ? -8.891 -56.842 93.304 1.00 58.92 580 SER B O 1
ATOM 9588 N N . TYR B 1 584 ? -9.168 -58.149 95.168 1.00 58.81 581 TYR B N 1
ATOM 9589 C CA . TYR B 1 584 ? -7.745 -58.097 95.594 1.00 58.45 581 TYR B CA 1
ATOM 9590 C C . TYR B 1 584 ? -7.346 -59.380 96.329 1.00 55.14 581 TYR B C 1
ATOM 9591 O O . TYR B 1 584 ? -8.179 -59.935 97.064 1.00 54.80 581 TYR B O 1
ATOM 9600 N N . HIS B 1 585 ? -6.105 -59.829 96.105 1.00 51.07 582 HIS B N 1
ATOM 9601 C CA . HIS B 1 585 ? -5.549 -61.044 96.757 1.00 51.84 582 HIS B CA 1
ATOM 9602 C C . HIS B 1 585 ? -4.410 -60.578 97.673 1.00 53.46 582 HIS B C 1
ATOM 9603 O O . HIS B 1 585 ? -3.537 -59.844 97.176 1.00 54.52 582 HIS B O 1
ATOM 9610 N N . ASP B 1 586 ? -4.432 -60.976 98.951 1.00 56.43 583 ASP B N 1
ATOM 9611 C CA . ASP B 1 586 ? -3.413 -60.560 99.959 1.00 61.22 583 ASP B CA 1
ATOM 9612 C C . ASP B 1 586 ? -1.976 -60.925 99.556 1.00 60.09 583 ASP B C 1
ATOM 9613 O O . ASP B 1 586 ? -1.059 -60.257 100.063 1.00 59.79 583 ASP B O 1
ATOM 9618 N N . VAL B 1 587 ? -1.775 -61.908 98.675 1.00 60.98 584 VAL B N 1
ATOM 9619 C CA . VAL B 1 587 ? -0.378 -62.318 98.329 1.00 62.72 584 VAL B CA 1
ATOM 9620 C C . VAL B 1 587 ? -0.119 -62.279 96.814 1.00 61.78 584 VAL B C 1
ATOM 9621 O O . VAL B 1 587 ? 1.009 -61.909 96.438 1.00 60.46 584 VAL B O 1
ATOM 9625 N N . ASP B 1 588 ? -1.115 -62.619 95.988 1.00 58.69 585 ASP B N 1
ATOM 9626 C CA . ASP B 1 588 ? -0.926 -62.686 94.511 1.00 56.83 585 ASP B CA 1
ATOM 9627 C C . ASP B 1 588 ? -1.141 -61.329 93.822 1.00 55.66 585 ASP B C 1
ATOM 9628 O O . ASP B 1 588 ? -0.763 -61.223 92.640 1.00 55.55 585 ASP B O 1
ATOM 9633 N N . SER B 1 589 ? -1.716 -60.333 94.502 1.00 55.27 586 SER B N 1
ATOM 9634 C CA . SER B 1 589 ? -1.954 -59.028 93.825 1.00 55.13 586 SER B CA 1
ATOM 9635 C C . SER B 1 589 ? -0.682 -58.173 93.780 1.00 53.04 586 SER B C 1
ATOM 9636 O O . SER B 1 589 ? 0.003 -58.073 94.813 1.00 51.01 586 SER B O 1
ATOM 9639 N N . ASN B 1 590 ? -0.412 -57.572 92.611 1.00 51.70 587 ASN B N 1
ATOM 9640 C CA . ASN B 1 590 ? 0.770 -56.696 92.373 1.00 50.23 587 ASN B CA 1
ATOM 9641 C C . ASN B 1 590 ? 0.422 -55.729 91.233 1.00 52.31 587 ASN B C 1
ATOM 9642 O O . ASN B 1 590 ? -0.445 -56.082 90.412 1.00 50.53 587 ASN B O 1
ATOM 9647 N N . GLU B 1 591 ? 1.081 -54.566 91.188 1.00 58.40 588 GLU B N 1
ATOM 9648 C CA . GLU B 1 591 ? 0.819 -53.508 90.167 1.00 61.24 588 GLU B CA 1
ATOM 9649 C C . GLU B 1 591 ? 0.786 -54.083 88.748 1.00 58.18 588 GLU B C 1
ATOM 9650 O O . GLU B 1 591 ? -0.114 -53.699 87.976 1.00 56.51 588 GLU B O 1
ATOM 9656 N N . MET B 1 592 ? 1.719 -54.976 88.426 1.00 56.96 589 MET B N 1
ATOM 9657 C CA . MET B 1 592 ? 1.801 -55.538 87.053 1.00 57.02 589 MET B CA 1
ATOM 9658 C C . MET B 1 592 ? 0.532 -56.331 86.708 1.00 52.71 589 MET B C 1
ATOM 9659 O O . MET B 1 592 ? 0.037 -56.172 85.579 1.00 50.03 589 MET B O 1
ATOM 9664 N N . ALA B 1 593 ? 0.025 -57.138 87.645 1.00 51.05 590 ALA B N 1
ATOM 9665 C CA . ALA B 1 593 ? -1.193 -57.953 87.405 1.00 47.76 590 ALA B CA 1
ATOM 9666 C C . ALA B 1 593 ? -2.385 -57.047 87.067 1.00 48.08 590 ALA B C 1
ATOM 9667 O O . ALA B 1 593 ? -3.188 -57.422 86.187 1.00 47.31 590 ALA B O 1
ATOM 9669 N N . TYR B 1 594 ? -2.506 -55.904 87.747 1.00 48.21 591 TYR B N 1
ATOM 9670 C CA . TYR B 1 594 ? -3.627 -54.969 87.467 1.00 47.40 591 TYR B CA 1
ATOM 9671 C C . TYR B 1 594 ? -3.386 -54.246 86.140 1.00 47.72 591 TYR B C 1
ATOM 9672 O O . TYR B 1 594 ? -4.371 -54.015 85.420 1.00 50.69 591 TYR B O 1
ATOM 9681 N N . LYS B 1 595 ? -2.129 -53.911 85.826 1.00 49.15 592 LYS B N 1
ATOM 9682 C CA . LYS B 1 595 ? -1.834 -53.212 84.544 1.00 47.90 592 LYS B CA 1
ATOM 9683 C C . LYS B 1 595 ? -2.257 -54.126 83.389 1.00 46.40 592 LYS B C 1
ATOM 9684 O O . LYS B 1 595 ? -2.916 -53.631 82.457 1.00 45.00 592 LYS B O 1
ATOM 9690 N N . ILE B 1 596 ? -1.897 -55.411 83.465 1.00 45.23 593 ILE B N 1
ATOM 9691 C CA . ILE B 1 596 ? -2.270 -56.391 82.403 1.00 46.00 593 ILE B CA 1
ATOM 9692 C C . ILE B 1 596 ? -3.794 -56.530 82.385 1.00 47.61 593 ILE B C 1
ATOM 9693 O O . ILE B 1 596 ? -4.371 -56.498 81.278 1.00 50.67 593 ILE B O 1
ATOM 9698 N N . ALA B 1 597 ? -4.408 -56.677 83.567 1.00 47.76 594 ALA B N 1
ATOM 9699 C CA . ALA B 1 597 ? -5.879 -56.816 83.679 1.00 45.69 594 ALA B CA 1
ATOM 9700 C C . ALA B 1 597 ? -6.552 -55.631 82.982 1.00 45.86 594 ALA B C 1
ATOM 9701 O O . ALA B 1 597 ? -7.491 -55.867 82.207 1.00 47.37 594 ALA B O 1
ATOM 9703 N N . ALA B 1 598 ? -6.068 -54.412 83.246 1.00 47.04 595 ALA B N 1
ATOM 9704 C CA . ALA B 1 598 ? -6.621 -53.180 82.634 1.00 47.02 595 ALA B CA 1
ATOM 9705 C C . ALA B 1 598 ? -6.454 -53.233 81.111 1.00 48.55 595 ALA B C 1
ATOM 9706 O O . ALA B 1 598 ? -7.375 -52.796 80.403 1.00 52.17 595 ALA B O 1
ATOM 9708 N N . SER B 1 599 ? -5.315 -53.746 80.634 1.00 49.23 596 SER B N 1
ATOM 9709 C CA . SER B 1 599 ? -5.052 -53.833 79.173 1.00 49.85 596 SER B CA 1
ATOM 9710 C C . SER B 1 599 ? -6.025 -54.814 78.513 1.00 51.92 596 SER B C 1
ATOM 9711 O O . SER B 1 599 ? -6.584 -54.451 77.459 1.00 53.67 596 SER B O 1
ATOM 9714 N N . MET B 1 600 ? -6.214 -56.001 79.106 1.00 54.15 597 MET B N 1
ATOM 9715 C CA . MET B 1 600 ? -7.138 -57.018 78.530 1.00 59.14 597 MET B CA 1
ATOM 9716 C C . MET B 1 600 ? -8.542 -56.414 78.388 1.00 59.47 597 MET B C 1
ATOM 9717 O O . MET B 1 600 ? -9.189 -56.669 77.351 1.00 59.27 597 MET B O 1
ATOM 9722 N N . ALA B 1 601 ? -8.975 -55.640 79.389 1.00 56.65 598 ALA B N 1
ATOM 9723 C CA . ALA B 1 601 ? -10.306 -54.995 79.377 1.00 56.88 598 ALA B CA 1
ATOM 9724 C C . ALA B 1 601 ? -10.377 -53.992 78.222 1.00 58.83 598 ALA B C 1
ATOM 9725 O O . ALA B 1 601 ? -11.438 -53.903 77.572 1.00 62.97 598 ALA B O 1
ATOM 9727 N N . THR B 1 602 ? -9.280 -53.273 77.980 1.00 57.57 599 THR B N 1
ATOM 9728 C CA . THR B 1 602 ? -9.224 -52.258 76.896 1.00 58.41 599 THR B CA 1
ATOM 9729 C C . THR B 1 602 ? -9.232 -52.957 75.526 1.00 60.99 599 THR B C 1
ATOM 9730 O O . THR B 1 602 ? -9.864 -52.404 74.607 1.00 65.12 599 THR B O 1
ATOM 9734 N N . LYS B 1 603 ? -8.571 -54.117 75.395 1.00 62.65 600 LYS B N 1
ATOM 9735 C CA . LYS B 1 603 ? -8.549 -54.854 74.097 1.00 67.18 600 LYS B CA 1
ATOM 9736 C C . LYS B 1 603 ? -9.968 -55.289 73.712 1.00 71.57 600 LYS B C 1
ATOM 9737 O O . LYS B 1 603 ? -10.230 -55.433 72.501 1.00 79.78 600 LYS B O 1
ATOM 9743 N N . GLN B 1 604 ? -10.843 -55.496 74.702 1.00 75.64 601 GLN B N 1
ATOM 9744 C CA . GLN B 1 604 ? -12.241 -55.928 74.428 1.00 78.11 601 GLN B CA 1
ATOM 9745 C C . GLN B 1 604 ? -13.074 -54.728 73.959 1.00 79.18 601 GLN B C 1
ATOM 9746 O O . GLN B 1 604 ? -14.268 -54.934 73.674 1.00 82.64 601 GLN B O 1
ATOM 9752 N N . LEU B 1 605 ? -12.476 -53.529 73.904 1.00 77.37 602 LEU B N 1
ATOM 9753 C CA . LEU B 1 605 ? -13.193 -52.324 73.399 1.00 79.79 602 LEU B CA 1
ATOM 9754 C C . LEU B 1 605 ? -13.451 -52.475 71.895 1.00 86.39 602 LEU B C 1
ATOM 9755 O O . LEU B 1 605 ? -14.226 -51.663 71.342 1.00 89.89 602 LEU B O 1
ATOM 9760 N N . SER B 1 606 ? -12.829 -53.476 71.267 1.00 88.08 603 SER B N 1
ATOM 9761 C CA . SER B 1 606 ? -12.999 -53.711 69.810 1.00 91.53 603 SER B CA 1
ATOM 9762 C C . SER B 1 606 ? -14.413 -54.229 69.509 1.00 97.08 603 SER B C 1
ATOM 9763 O O . SER B 1 606 ? -14.991 -53.793 68.495 1.00 99.28 603 SER B O 1
ATOM 9766 N N . GLN B 1 607 ? -14.949 -55.110 70.364 1.00 99.16 604 GLN B N 1
ATOM 9767 C CA . GLN B 1 607 ? -16.303 -55.707 70.169 1.00 106.39 604 GLN B CA 1
ATOM 9768 C C . GLN B 1 607 ? -17.382 -54.873 70.873 1.00 103.74 604 GLN B C 1
ATOM 9769 O O . GLN B 1 607 ? -18.277 -54.358 70.177 1.00 106.28 604 GLN B O 1
ATOM 9775 N N . LYS B 1 608 ? -17.297 -54.762 72.201 1.00 99.18 605 LYS B N 1
ATOM 9776 C CA . LYS B 1 608 ? -18.288 -54.024 73.038 1.00 98.70 605 LYS B CA 1
ATOM 9777 C C . LYS B 1 608 ? -18.260 -52.513 72.763 1.00 92.77 605 LYS B C 1
ATOM 9778 O O . LYS B 1 608 ? -19.343 -51.879 72.820 1.00 97.07 605 LYS B O 1
ATOM 9784 N N . GLY B 1 609 ? -17.083 -51.955 72.470 1.00 85.44 606 GLY B N 1
ATOM 9785 C CA . GLY B 1 609 ? -16.979 -50.501 72.241 1.00 84.02 606 GLY B CA 1
ATOM 9786 C C . GLY B 1 609 ? -17.507 -50.067 70.884 1.00 83.96 606 GLY B C 1
ATOM 9787 O O . GLY B 1 609 ? -17.917 -48.895 70.770 1.00 82.99 606 GLY B O 1
ATOM 9788 N N . GLY B 1 610 ? -17.529 -50.968 69.897 1.00 81.01 607 GLY B N 1
ATOM 9789 C CA . GLY B 1 610 ? -17.985 -50.577 68.555 1.00 82.28 607 GLY B CA 1
ATOM 9790 C C . GLY B 1 610 ? -17.052 -49.508 68.027 1.00 81.07 607 GLY B C 1
ATOM 9791 O O . GLY B 1 610 ? -17.543 -48.477 67.532 1.00 83.47 607 GLY B O 1
ATOM 9792 N N . ALA B 1 611 ? -15.742 -49.741 68.179 1.00 99.61 608 ALA B N 1
ATOM 9793 C CA . ALA B 1 611 ? -14.702 -48.788 67.731 1.00 92.73 608 ALA B CA 1
ATOM 9794 C C . ALA B 1 611 ? -14.703 -48.702 66.204 1.00 87.50 608 ALA B C 1
ATOM 9795 O O . ALA B 1 611 ? -14.996 -49.724 65.547 1.00 88.84 608 ALA B O 1
ATOM 9797 N N . VAL B 1 612 ? -14.406 -47.510 65.683 1.00 82.01 609 VAL B N 1
ATOM 9798 C CA . VAL B 1 612 ? -14.365 -47.254 64.214 1.00 79.99 609 VAL B CA 1
ATOM 9799 C C . VAL B 1 612 ? -12.978 -46.717 63.870 1.00 75.14 609 VAL B C 1
ATOM 9800 O O . VAL B 1 612 ? -12.360 -46.085 64.751 1.00 73.28 609 VAL B O 1
ATOM 9804 N N . LEU B 1 613 ? -12.524 -46.967 62.640 1.00 73.66 610 LEU B N 1
ATOM 9805 C CA . LEU B 1 613 ? -11.198 -46.483 62.176 1.00 71.02 610 LEU B CA 1
ATOM 9806 C C . LEU B 1 613 ? -11.365 -45.038 61.694 1.00 64.26 610 LEU B C 1
ATOM 9807 O O . LEU B 1 613 ? -12.212 -44.807 60.823 1.00 64.98 610 LEU B O 1
ATOM 9812 N N . LEU B 1 614 ? -10.592 -44.112 62.268 1.00 62.55 611 LEU B N 1
ATOM 9813 C CA . LEU B 1 614 ? -10.679 -42.671 61.923 1.00 60.10 611 LEU B CA 1
ATOM 9814 C C . LEU B 1 614 ? -9.547 -42.280 60.973 1.00 57.25 611 LEU B C 1
ATOM 9815 O O . LEU B 1 614 ? -8.447 -42.852 61.094 1.00 56.29 611 LEU B O 1
ATOM 9820 N N . GLU B 1 615 ? -9.820 -41.322 60.081 1.00 55.27 612 GLU B N 1
ATOM 9821 C CA . GLU B 1 615 ? -8.789 -40.812 59.140 1.00 53.72 612 GLU B CA 1
ATOM 9822 C C . GLU B 1 615 ? -8.719 -39.299 59.324 1.00 49.71 612 GLU B C 1
ATOM 9823 O O . GLU B 1 615 ? -9.721 -38.646 59.613 1.00 49.74 612 GLU B O 1
ATOM 9829 N N . PRO B 1 616 ? -7.522 -38.695 59.214 1.00 47.57 613 PRO B N 1
ATOM 9830 C CA . PRO B 1 616 ? -7.390 -37.254 59.372 1.00 47.96 613 PRO B CA 1
ATOM 9831 C C . PRO B 1 616 ? -8.019 -36.477 58.209 1.00 46.35 613 PRO B C 1
ATOM 9832 O O . PRO B 1 616 ? -7.779 -36.811 57.062 1.00 46.40 613 PRO B O 1
ATOM 9836 N N . VAL B 1 617 ? -8.856 -35.499 58.549 1.00 46.28 614 VAL B N 1
ATOM 9837 C CA . VAL B 1 617 ? -9.484 -34.601 57.539 1.00 44.84 614 VAL B CA 1
ATOM 9838 C C . VAL B 1 617 ? -8.681 -33.303 57.618 1.00 44.77 614 VAL B C 1
ATOM 9839 O O . VAL B 1 617 ? -8.366 -32.877 58.748 1.00 46.79 614 VAL B O 1
ATOM 9843 N N . MET B 1 618 ? -8.359 -32.710 56.473 1.00 43.77 615 MET B N 1
ATOM 9844 C CA . MET B 1 618 ? -7.512 -31.492 56.442 1.00 46.55 615 MET B CA 1
ATOM 9845 C C . MET B 1 618 ? -8.330 -30.283 55.990 1.00 46.14 615 MET B C 1
ATOM 9846 O O . MET B 1 618 ? -9.256 -30.469 55.179 1.00 44.52 615 MET B O 1
ATOM 9851 N N . LYS B 1 619 ? -8.003 -29.103 56.520 1.00 49.28 616 LYS B N 1
ATOM 9852 C CA . LYS B 1 619 ? -8.668 -27.847 56.091 1.00 52.76 616 LYS B CA 1
ATOM 9853 C C . LYS B 1 619 ? -7.831 -27.323 54.921 1.00 51.31 616 LYS B C 1
ATOM 9854 O O . LYS B 1 619 ? -6.719 -26.810 55.165 1.00 51.66 616 LYS B O 1
ATOM 9860 N N . VAL B 1 620 ? -8.332 -27.488 53.695 1.00 49.99 617 VAL B N 1
ATOM 9861 C CA . VAL B 1 620 ? -7.594 -27.051 52.475 1.00 48.21 617 VAL B CA 1
ATOM 9862 C C . VAL B 1 620 ? -8.042 -25.643 52.079 1.00 50.69 617 VAL B C 1
ATOM 9863 O O . VAL B 1 620 ? -9.244 -25.353 52.177 1.00 54.46 617 VAL B O 1
ATOM 9867 N N . GLU B 1 621 ? -7.080 -24.815 51.668 1.00 52.10 618 GLU B N 1
ATOM 9868 C CA . GLU B 1 621 ? -7.320 -23.421 51.221 1.00 55.12 618 GLU B CA 1
ATOM 9869 C C . GLU B 1 621 ? -6.529 -23.235 49.924 1.00 55.77 618 GLU B C 1
ATOM 9870 O O . GLU B 1 621 ? -5.299 -23.411 49.957 1.00 59.22 618 GLU B O 1
ATOM 9876 N N . VAL B 1 622 ? -7.220 -22.927 48.824 1.00 53.97 619 VAL B N 1
ATOM 9877 C CA . VAL B 1 622 ? -6.562 -22.757 47.495 1.00 53.26 619 VAL B CA 1
ATOM 9878 C C . VAL B 1 622 ? -6.806 -21.337 46.974 1.00 56.59 619 VAL B C 1
ATOM 9879 O O . VAL B 1 622 ? -7.966 -20.912 46.968 1.00 57.21 619 VAL B O 1
ATOM 9883 N N . VAL B 1 623 ? -5.736 -20.639 46.581 1.00 62.12 620 VAL B N 1
ATOM 9884 C CA . VAL B 1 623 ? -5.831 -19.266 45.997 1.00 66.53 620 VAL B CA 1
ATOM 9885 C C . VAL B 1 623 ? -5.586 -19.432 44.493 1.00 66.68 620 VAL B C 1
ATOM 9886 O O . VAL B 1 623 ? -4.484 -19.865 44.121 1.00 64.93 620 VAL B O 1
ATOM 9890 N N . THR B 1 624 ? -6.590 -19.119 43.673 1.00 70.17 621 THR B N 1
ATOM 9891 C CA . THR B 1 624 ? -6.494 -19.299 42.200 1.00 71.50 621 THR B CA 1
ATOM 9892 C C . THR B 1 624 ? -7.239 -18.189 41.467 1.00 74.38 621 THR B C 1
ATOM 9893 O O . THR B 1 624 ? -8.166 -17.588 42.012 1.00 74.88 621 THR B O 1
ATOM 9897 N N . PRO B 1 625 ? -6.832 -17.850 40.224 1.00 78.94 622 PRO B N 1
ATOM 9898 C CA . PRO B 1 625 ? -7.551 -16.847 39.447 1.00 84.38 622 PRO B CA 1
ATOM 9899 C C . PRO B 1 625 ? -8.943 -17.450 39.194 1.00 82.72 622 PRO B C 1
ATOM 9900 O O . PRO B 1 625 ? -9.037 -18.657 39.046 1.00 77.73 622 PRO B O 1
ATOM 9904 N N . GLU B 1 626 ? -9.972 -16.597 39.177 1.00 87.72 623 GLU B N 1
ATOM 9905 C CA . GLU B 1 626 ? -11.390 -16.960 38.887 1.00 87.59 623 GLU B CA 1
ATOM 9906 C C . GLU B 1 626 ? -11.477 -18.003 37.758 1.00 83.41 623 GLU B C 1
ATOM 9907 O O . GLU B 1 626 ? -12.332 -18.903 37.850 1.00 83.24 623 GLU B O 1
ATOM 9913 N N . GLU B 1 627 ? -10.604 -17.891 36.755 1.00 83.66 624 GLU B N 1
ATOM 9914 C CA . GLU B 1 627 ? -10.583 -18.776 35.558 1.00 83.72 624 GLU B CA 1
ATOM 9915 C C . GLU B 1 627 ? -10.616 -20.275 35.899 1.00 76.20 624 GLU B C 1
ATOM 9916 O O . GLU B 1 627 ? -11.344 -21.001 35.191 1.00 71.77 624 GLU B O 1
ATOM 9922 N N . TYR B 1 628 ? -9.863 -20.731 36.912 1.00 71.41 625 TYR B N 1
ATOM 9923 C CA . TYR B 1 628 ? -9.807 -22.186 37.234 1.00 66.54 625 TYR B CA 1
ATOM 9924 C C . TYR B 1 628 ? -10.619 -22.550 38.485 1.00 63.58 625 TYR B C 1
ATOM 9925 O O . TYR B 1 628 ? -10.424 -23.673 39.013 1.00 64.53 625 TYR B O 1
ATOM 9934 N N . GLN B 1 629 ? -11.500 -21.658 38.942 1.00 62.14 626 GLN B N 1
ATOM 9935 C CA . GLN B 1 629 ? -12.309 -21.928 40.161 1.00 57.94 626 GLN B CA 1
ATOM 9936 C C . GLN B 1 629 ? -13.066 -23.255 40.012 1.00 55.00 626 GLN B C 1
ATOM 9937 O O . GLN B 1 629 ? -12.963 -24.093 40.919 1.00 55.47 626 GLN B O 1
ATOM 9943 N N . GLY B 1 630 ? -13.789 -23.429 38.902 1.00 55.10 627 GLY B N 1
ATOM 9944 C CA . GLY B 1 630 ? -14.582 -24.646 38.640 1.00 52.54 627 GLY B CA 1
ATOM 9945 C C . GLY B 1 630 ? -13.748 -25.914 38.660 1.00 50.63 627 GLY B C 1
ATOM 9946 O O . GLY B 1 630 ? -14.193 -26.894 39.284 1.00 50.93 627 GLY B O 1
ATOM 9947 N N . ASP B 1 631 ? -12.585 -25.901 38.003 1.00 52.08 628 ASP B N 1
ATOM 9948 C CA . ASP B 1 631 ? -11.699 -27.097 37.951 1.00 52.51 628 ASP B CA 1
ATOM 9949 C C . ASP B 1 631 ? -11.259 -27.487 39.370 1.00 49.43 628 ASP B C 1
ATOM 9950 O O . ASP B 1 631 ? -11.257 -28.694 39.673 1.00 48.40 628 ASP B O 1
ATOM 9955 N N . ILE B 1 632 ? -10.922 -26.503 40.210 1.00 46.91 629 ILE B N 1
ATOM 9956 C CA . ILE B 1 632 ? -10.469 -26.769 41.610 1.00 45.75 629 ILE B CA 1
ATOM 9957 C C . ILE B 1 632 ? -11.651 -27.260 42.457 1.00 44.10 629 ILE B C 1
ATOM 9958 O O . ILE B 1 632 ? -11.463 -28.252 43.191 1.00 40.72 629 ILE B O 1
ATOM 9963 N N . LEU B 1 633 ? -12.811 -26.597 42.370 1.00 43.75 630 LEU B N 1
ATOM 9964 C CA . LEU B 1 633 ? -14.003 -27.035 43.151 1.00 42.73 630 LEU B CA 1
ATOM 9965 C C . LEU B 1 633 ? -14.350 -28.485 42.793 1.00 40.94 630 LEU B C 1
ATOM 9966 O O . LEU B 1 633 ? -14.543 -29.289 43.716 1.00 39.07 630 LEU B O 1
ATOM 9971 N N . GLY B 1 634 ? -14.428 -28.796 41.497 1.00 41.37 631 GLY B N 1
ATOM 9972 C CA . GLY B 1 634 ? -14.762 -30.161 41.050 1.00 41.96 631 GLY B CA 1
ATOM 9973 C C . GLY B 1 634 ? -13.736 -31.181 41.513 1.00 40.55 631 GLY B C 1
ATOM 9974 O O . GLY B 1 634 ? -14.137 -32.300 41.877 1.00 39.85 631 GLY B O 1
ATOM 9975 N N . ASP B 1 635 ? -12.457 -30.804 41.511 1.00 40.30 632 ASP B N 1
ATOM 9976 C CA . ASP B 1 635 ? -11.372 -31.727 41.929 1.00 41.76 632 ASP B CA 1
ATOM 9977 C C . ASP B 1 635 ? -11.451 -31.968 43.446 1.00 41.79 632 ASP B C 1
ATOM 9978 O O . ASP B 1 635 ? -11.302 -33.132 43.856 1.00 42.72 632 ASP B O 1
ATOM 9983 N N . LEU B 1 636 ? -11.650 -30.916 44.253 1.00 40.01 633 LEU B N 1
ATOM 9984 C CA . LEU B 1 636 ? -11.757 -31.105 45.727 1.00 38.55 633 LEU B CA 1
ATOM 9985 C C . LEU B 1 636 ? -12.976 -31.988 46.026 1.00 38.57 633 LEU B C 1
ATOM 9986 O O . LEU B 1 636 ? -12.872 -32.853 46.913 1.00 41.35 633 LEU B O 1
ATOM 9991 N N . SER B 1 637 ? -14.086 -31.775 45.314 1.00 37.34 634 SER B N 1
ATOM 9992 C CA . SER B 1 637 ? -15.310 -32.590 45.520 1.00 39.16 634 SER B CA 1
ATOM 9993 C C . SER B 1 637 ? -15.027 -34.052 45.163 1.00 41.89 634 SER B C 1
ATOM 9994 O O . SER B 1 637 ? -15.522 -34.938 45.887 1.00 42.22 634 SER B O 1
ATOM 9997 N N . ARG B 1 638 ? -14.244 -34.278 44.100 1.00 43.80 635 ARG B N 1
ATOM 9998 C CA . ARG B 1 638 ? -13.880 -35.646 43.636 1.00 44.64 635 ARG B CA 1
ATOM 9999 C C . ARG B 1 638 ? -13.080 -36.362 44.734 1.00 43.19 635 ARG B C 1
ATOM 10000 O O . ARG B 1 638 ? -13.218 -37.592 44.854 1.00 45.23 635 ARG B O 1
ATOM 10008 N N . ARG B 1 639 ? -12.298 -35.605 45.509 1.00 40.46 636 ARG B N 1
ATOM 10009 C CA . ARG B 1 639 ? -11.448 -36.124 46.618 1.00 40.41 636 ARG B CA 1
ATOM 10010 C C . ARG B 1 639 ? -12.287 -36.278 47.897 1.00 40.26 636 ARG B C 1
ATOM 10011 O O . ARG B 1 639 ? -11.706 -36.150 48.993 1.00 38.83 636 ARG B O 1
ATOM 10019 N N . ARG B 1 640 ? -13.592 -36.560 47.760 1.00 41.45 637 ARG B N 1
ATOM 10020 C CA . ARG B 1 640 ? -14.510 -36.709 48.931 1.00 41.92 637 ARG B CA 1
ATOM 10021 C C . ARG B 1 640 ? -14.422 -35.436 49.781 1.00 41.91 637 ARG B C 1
ATOM 10022 O O . ARG B 1 640 ? -14.600 -35.516 51.008 1.00 45.22 637 ARG B O 1
ATOM 10030 N N . GLY B 1 641 ? -14.151 -34.303 49.135 1.00 42.67 638 GLY B N 1
ATOM 10031 C CA . GLY B 1 641 ? -14.035 -33.022 49.853 1.00 43.03 638 GLY B CA 1
ATOM 10032 C C . GLY B 1 641 ? -15.390 -32.385 50.113 1.00 43.68 638 GLY B C 1
ATOM 10033 O O . GLY B 1 641 ? -16.355 -32.739 49.421 1.00 41.68 638 GLY B O 1
ATOM 10034 N N . MET B 1 642 ? -15.442 -31.492 51.101 1.00 46.38 639 MET B N 1
ATOM 10035 C CA . MET B 1 642 ? -16.665 -30.736 51.468 1.00 49.77 639 MET B CA 1
ATOM 10036 C C . MET B 1 642 ? -16.334 -29.245 51.370 1.00 48.50 639 MET B C 1
ATOM 10037 O O . MET B 1 642 ? -15.599 -28.736 52.230 1.00 51.92 639 MET B O 1
ATOM 10042 N N . ILE B 1 643 ? -16.858 -28.593 50.334 1.00 48.39 640 ILE B N 1
ATOM 10043 C CA . ILE B 1 643 ? -16.603 -27.147 50.065 1.00 47.45 640 ILE B CA 1
ATOM 10044 C C . ILE B 1 643 ? -17.212 -26.283 51.175 1.00 48.72 640 ILE B C 1
ATOM 10045 O O . ILE B 1 643 ? -18.342 -26.571 51.605 1.00 48.95 640 ILE B O 1
ATOM 10050 N N . GLN B 1 644 ? -16.468 -25.257 51.600 1.00 50.06 641 GLN B N 1
ATOM 10051 C CA . GLN B 1 644 ? -16.879 -24.295 52.659 1.00 54.92 641 GLN B CA 1
ATOM 10052 C C . GLN B 1 644 ? -16.979 -22.911 52.006 1.00 59.85 641 GLN B C 1
ATOM 10053 O O . GLN B 1 644 ? -16.548 -22.788 50.841 1.00 60.03 641 GLN B O 1
ATOM 10059 N N . ASP B 1 645 ? -17.517 -21.914 52.719 1.00 69.43 642 ASP B N 1
ATOM 10060 C CA . ASP B 1 645 ? -17.619 -20.541 52.150 1.00 75.36 642 ASP B CA 1
ATOM 10061 C C . ASP B 1 645 ? -16.220 -20.046 51.761 1.00 72.58 642 ASP B C 1
ATOM 10062 O O . ASP B 1 645 ? -15.285 -20.242 52.551 1.00 70.94 642 ASP B O 1
ATOM 10067 N N . GLY B 1 646 ? -16.102 -19.443 50.576 1.00 72.98 643 GLY B N 1
ATOM 10068 C CA . GLY B 1 646 ? -14.825 -18.894 50.078 1.00 75.88 643 GLY B CA 1
ATOM 10069 C C . GLY B 1 646 ? -14.881 -17.379 49.943 1.00 80.99 643 GLY B C 1
ATOM 10070 O O . GLY B 1 646 ? -15.997 -16.830 49.891 1.00 86.02 643 GLY B O 1
ATOM 10071 N N . ASP B 1 647 ? -13.719 -16.724 49.872 1.00 83.70 644 ASP B N 1
ATOM 10072 C CA . ASP B 1 647 ? -13.650 -15.240 49.738 1.00 90.81 644 ASP B CA 1
ATOM 10073 C C . ASP B 1 647 ? -13.069 -14.864 48.368 1.00 89.17 644 ASP B C 1
ATOM 10074 O O . ASP B 1 647 ? -12.642 -15.771 47.637 1.00 81.81 644 ASP B O 1
ATOM 10079 N N . GLU B 1 648 ? -13.070 -13.565 48.044 1.00 94.40 645 GLU B N 1
ATOM 10080 C CA . GLU B 1 648 ? -12.533 -13.020 46.765 1.00 96.10 645 GLU B CA 1
ATOM 10081 C C . GLU B 1 648 ? -11.441 -11.996 47.107 1.00 100.75 645 GLU B C 1
ATOM 10082 O O . GLU B 1 648 ? -11.796 -10.858 47.475 1.00 106.39 645 GLU B O 1
ATOM 10088 N N . THR B 1 649 ? -10.169 -12.397 46.999 1.00 100.80 646 THR B N 1
ATOM 10089 C CA . THR B 1 649 ? -9.015 -11.517 47.339 1.00 105.96 646 THR B CA 1
ATOM 10090 C C . THR B 1 649 ? -8.403 -10.950 46.060 1.00 108.11 646 THR B C 1
ATOM 10091 O O . THR B 1 649 ? -8.380 -11.623 45.032 1.00 105.40 646 THR B O 1
ATOM 10095 N N . PRO B 1 650 ? -7.907 -9.689 46.065 1.00 112.22 647 PRO B N 1
ATOM 10096 C CA . PRO B 1 650 ? -7.272 -9.112 44.878 1.00 115.04 647 PRO B CA 1
ATOM 10097 C C . PRO B 1 650 ? -6.229 -10.050 44.242 1.00 111.58 647 PRO B C 1
ATOM 10098 O O . PRO B 1 650 ? -6.042 -9.968 43.049 1.00 112.39 647 PRO B O 1
ATOM 10102 N N . ALA B 1 651 ? -5.610 -10.922 45.051 1.00 108.73 648 ALA B N 1
ATOM 10103 C CA . ALA B 1 651 ? -4.582 -11.887 44.581 1.00 105.16 648 ALA B CA 1
ATOM 10104 C C . ALA B 1 651 ? -5.222 -13.151 43.977 1.00 95.88 648 ALA B C 1
ATOM 10105 O O . ALA B 1 651 ? -4.457 -14.062 43.593 1.00 89.69 648 ALA B O 1
ATOM 10107 N N . GLY B 1 652 ? -6.559 -13.211 43.889 1.00 92.06 649 GLY B N 1
ATOM 10108 C CA . GLY B 1 652 ? -7.263 -14.385 43.330 1.00 88.20 649 GLY B CA 1
ATOM 10109 C C . GLY B 1 652 ? -8.392 -14.858 44.236 1.00 84.20 649 GLY B C 1
ATOM 10110 O O . GLY B 1 652 ? -8.470 -14.369 45.393 1.00 84.33 649 GLY B O 1
ATOM 10111 N N . LYS B 1 653 ? -9.247 -15.758 43.734 1.00 81.87 650 LYS B N 1
ATOM 10112 C CA . LYS B 1 653 ? -10.373 -16.289 44.551 1.00 80.56 650 LYS B CA 1
ATOM 10113 C C . LYS B 1 653 ? -9.834 -17.290 45.574 1.00 73.92 650 LYS B C 1
ATOM 10114 O O . LYS B 1 653 ? -8.938 -18.061 45.219 1.00 71.58 650 LYS B O 1
ATOM 10120 N N . VAL B 1 654 ? -10.377 -17.248 46.792 1.00 70.05 651 VAL B N 1
ATOM 10121 C CA . VAL B 1 654 ? -9.954 -18.153 47.900 1.00 66.13 651 VAL B CA 1
ATOM 10122 C C . VAL B 1 654 ? -10.977 -19.288 48.011 1.00 62.88 651 VAL B C 1
ATOM 10123 O O . VAL B 1 654 ? -12.133 -19.015 48.374 1.00 65.77 651 VAL B O 1
ATOM 10127 N N . ILE B 1 655 ? -10.556 -20.511 47.689 1.00 57.78 652 ILE B N 1
ATOM 10128 C CA . ILE B 1 655 ? -11.447 -21.706 47.753 1.00 54.99 652 ILE B CA 1
ATOM 10129 C C . ILE B 1 655 ? -11.082 -22.504 49.006 1.00 53.96 652 ILE B C 1
ATOM 10130 O O . ILE B 1 655 ? -9.947 -22.992 49.075 1.00 54.38 652 ILE B O 1
ATOM 10135 N N . ARG B 1 656 ? -12.008 -22.607 49.963 1.00 55.99 653 ARG B N 1
ATOM 10136 C CA . ARG B 1 656 ? -11.757 -23.365 51.219 1.00 54.21 653 ARG B CA 1
ATOM 10137 C C . ARG B 1 656 ? -12.561 -24.667 51.189 1.00 50.51 653 ARG B C 1
ATOM 10138 O O . ARG B 1 656 ? -13.707 -24.634 50.718 1.00 53.23 653 ARG B O 1
ATOM 10146 N N . ALA B 1 657 ? -11.980 -25.759 51.689 1.00 47.86 654 ALA B N 1
ATOM 10147 C CA . ALA B 1 657 ? -12.669 -27.069 51.717 1.00 46.44 654 ALA B CA 1
ATOM 10148 C C . ALA B 1 657 ? -12.066 -27.953 52.812 1.00 45.96 654 ALA B C 1
ATOM 10149 O O . ALA B 1 657 ? -10.939 -27.680 53.244 1.00 44.15 654 ALA B O 1
ATOM 10151 N N . GLU B 1 658 ? -12.825 -28.956 53.245 1.00 46.94 655 GLU B N 1
ATOM 10152 C CA . GLU B 1 658 ? -12.368 -29.934 54.264 1.00 49.50 655 GLU B CA 1
ATOM 10153 C C . GLU B 1 658 ? -12.214 -31.253 53.507 1.00 47.25 655 GLU B C 1
ATOM 10154 O O . GLU B 1 658 ? -13.244 -31.790 53.053 1.00 46.28 655 GLU B O 1
ATOM 10160 N N . VAL B 1 659 ? -10.974 -31.735 53.370 1.00 44.10 656 VAL B N 1
ATOM 10161 C CA . VAL B 1 659 ? -10.706 -32.955 52.554 1.00 43.06 656 VAL B CA 1
ATOM 10162 C C . VAL B 1 659 ? -9.893 -33.985 53.333 1.00 43.93 656 VAL B C 1
ATOM 10163 O O . VAL B 1 659 ? -8.945 -33.627 54.026 1.00 47.59 656 VAL B O 1
ATOM 10167 N N . PRO B 1 660 ? -10.241 -35.291 53.249 1.00 42.58 657 PRO B N 1
ATOM 10168 C CA . PRO B 1 660 ? -9.455 -36.339 53.895 1.00 44.61 657 PRO B CA 1
ATOM 10169 C C . PRO B 1 660 ? -8.029 -36.308 53.319 1.00 47.40 657 PRO B C 1
ATOM 10170 O O . PRO B 1 660 ? -7.896 -36.216 52.107 1.00 46.40 657 PRO B O 1
ATOM 10174 N N . LEU B 1 661 ? -7.013 -36.383 54.187 1.00 50.79 658 LEU B N 1
ATOM 10175 C CA . LEU B 1 661 ? -5.590 -36.326 53.744 1.00 51.74 658 LEU B CA 1
ATOM 10176 C C . LEU B 1 661 ? -5.296 -37.409 52.698 1.00 51.22 658 LEU B C 1
ATOM 10177 O O . LEU B 1 661 ? -4.586 -37.101 51.736 1.00 54.36 658 LEU B O 1
ATOM 10182 N N . GLY B 1 662 ? -5.815 -38.625 52.891 1.00 51.85 659 GLY B N 1
ATOM 10183 C CA . GLY B 1 662 ? -5.583 -39.756 51.966 1.00 51.88 659 GLY B CA 1
ATOM 10184 C C . GLY B 1 662 ? -5.945 -39.435 50.527 1.00 52.37 659 GLY B C 1
ATOM 10185 O O . GLY B 1 662 ? -5.367 -40.068 49.618 1.00 55.42 659 GLY B O 1
ATOM 10186 N N . GLU B 1 663 ? -6.863 -38.484 50.327 1.00 50.93 660 GLU B N 1
ATOM 10187 C CA . GLU B 1 663 ? -7.321 -38.073 48.973 1.00 48.91 660 GLU B CA 1
ATOM 10188 C C . GLU B 1 663 ? -6.507 -36.868 48.479 1.00 47.46 660 GLU B C 1
ATOM 10189 O O . GLU B 1 663 ? -6.716 -36.466 47.321 1.00 48.45 660 GLU B O 1
ATOM 10195 N N . MET B 1 664 ? -5.602 -36.337 49.309 1.00 43.99 661 MET B N 1
ATOM 10196 C CA . MET B 1 664 ? -4.791 -35.145 48.935 1.00 42.27 661 MET B CA 1
ATOM 10197 C C . MET B 1 664 ? -3.363 -35.523 48.516 1.00 42.00 661 MET B C 1
ATOM 10198 O O . MET B 1 664 ? -2.569 -34.589 48.295 1.00 39.62 661 MET B O 1
ATOM 10203 N N . PHE B 1 665 ? -3.035 -36.813 48.385 1.00 42.94 662 PHE B N 1
ATOM 10204 C CA . PHE B 1 665 ? -1.643 -37.135 47.967 1.00 44.83 662 PHE B CA 1
ATOM 10205 C C . PHE B 1 665 ? -1.441 -36.681 46.514 1.00 45.53 662 PHE B C 1
ATOM 10206 O O . PHE B 1 665 ? -2.303 -36.942 45.662 1.00 50.21 662 PHE B O 1
ATOM 10214 N N . GLY B 1 666 ? -0.325 -35.997 46.259 1.00 46.52 663 GLY B N 1
ATOM 10215 C CA . GLY B 1 666 ? 0.035 -35.492 44.923 1.00 45.60 663 GLY B CA 1
ATOM 10216 C C . GLY B 1 666 ? -0.760 -34.259 44.544 1.00 45.20 663 GLY B C 1
ATOM 10217 O O . GLY B 1 666 ? -0.708 -33.895 43.363 1.00 47.06 663 GLY B O 1
ATOM 10218 N N . TYR B 1 667 ? -1.412 -33.599 45.509 1.00 43.64 664 TYR B N 1
ATOM 10219 C CA . TYR B 1 667 ? -2.244 -32.412 45.175 1.00 42.63 664 TYR B CA 1
ATOM 10220 C C . TYR B 1 667 ? -1.388 -31.324 44.513 1.00 42.31 664 TYR B C 1
ATOM 10221 O O . TYR B 1 667 ? -1.855 -30.730 43.530 1.00 43.13 664 TYR B O 1
ATOM 10230 N N . ALA B 1 668 ? -0.185 -31.075 45.033 1.00 42.76 665 ALA B N 1
ATOM 10231 C CA . ALA B 1 668 ? 0.702 -30.032 44.460 1.00 45.56 665 ALA B CA 1
ATOM 10232 C C . ALA B 1 668 ? 0.806 -30.204 42.936 1.00 46.05 665 ALA B C 1
ATOM 10233 O O . ALA B 1 668 ? 0.652 -29.201 42.208 1.00 45.73 665 ALA B O 1
ATOM 10235 N N . THR B 1 669 ? 1.050 -31.436 42.480 1.00 47.42 666 THR B N 1
ATOM 10236 C CA . THR B 1 669 ? 1.191 -31.737 41.030 1.00 50.24 666 THR B CA 1
ATOM 10237 C C . THR B 1 669 ? -0.132 -31.467 40.307 1.00 49.61 666 THR B C 1
ATOM 10238 O O . THR B 1 669 ? -0.099 -30.799 39.260 1.00 53.57 666 THR B O 1
ATOM 10242 N N . SER B 1 670 ? -1.241 -31.975 40.850 1.00 47.02 667 SER B N 1
ATOM 10243 C CA . SER B 1 670 ? -2.586 -31.787 40.248 1.00 47.05 667 SER B CA 1
ATOM 10244 C C . SER B 1 670 ? -2.903 -30.297 40.107 1.00 49.43 667 SER B C 1
ATOM 10245 O O . SER B 1 670 ? -3.267 -29.878 38.997 1.00 51.92 667 SER B O 1
ATOM 10248 N N . MET B 1 671 ? -2.747 -29.533 41.188 1.00 50.39 668 MET B N 1
ATOM 10249 C CA . MET B 1 671 ? -3.034 -28.075 41.167 1.00 55.51 668 MET B CA 1
ATOM 10250 C C . MET B 1 671 ? -2.183 -27.379 40.097 1.00 59.20 668 MET B C 1
ATOM 10251 O O . MET B 1 671 ? -2.712 -26.464 39.433 1.00 60.79 668 MET B O 1
ATOM 10256 N N . ARG B 1 672 ? -0.921 -27.793 39.942 1.00 61.49 669 ARG B N 1
ATOM 10257 C CA . ARG B 1 672 ? -0.010 -27.163 38.946 1.00 66.80 669 ARG B CA 1
ATOM 10258 C C . ARG B 1 672 ? -0.495 -27.472 37.518 1.00 65.58 669 ARG B C 1
ATOM 10259 O O . ARG B 1 672 ? -0.415 -26.562 36.677 1.00 70.25 669 ARG B O 1
ATOM 10267 N N . SER B 1 673 ? -0.987 -28.690 37.256 1.00 62.71 670 SER B N 1
ATOM 10268 C CA . SER B 1 673 ? -1.500 -29.055 35.905 1.00 66.00 670 SER B CA 1
ATOM 10269 C C . SER B 1 673 ? -2.741 -28.220 35.557 1.00 64.81 670 SER B C 1
ATOM 10270 O O . SER B 1 673 ? -2.719 -27.516 34.534 1.00 68.76 670 SER B O 1
ATOM 10273 N N . MET B 1 674 ? -3.772 -28.309 36.400 1.00 63.08 671 MET B N 1
ATOM 10274 C CA . MET B 1 674 ? -5.077 -27.618 36.219 1.00 63.34 671 MET B CA 1
ATOM 10275 C C . MET B 1 674 ? -4.947 -26.090 36.187 1.00 65.27 671 MET B C 1
ATOM 10276 O O . MET B 1 674 ? -5.837 -25.456 35.582 1.00 65.25 671 MET B O 1
ATOM 10281 N N . THR B 1 675 ? -3.902 -25.517 36.792 1.00 67.09 672 THR B N 1
ATOM 10282 C CA . THR B 1 675 ? -3.789 -24.030 36.830 1.00 71.20 672 THR B CA 1
ATOM 10283 C C . THR B 1 675 ? -2.493 -23.536 36.178 1.00 75.36 672 THR B C 1
ATOM 10284 O O . THR B 1 675 ? -2.178 -22.343 36.348 1.00 75.53 672 THR B O 1
ATOM 10288 N N . GLN B 1 676 ? -1.778 -24.409 35.464 1.00 80.52 673 GLN B N 1
ATOM 10289 C CA . GLN B 1 676 ? -0.511 -24.012 34.791 1.00 89.92 673 GLN B CA 1
ATOM 10290 C C . GLN B 1 676 ? 0.436 -23.371 35.818 1.00 89.73 673 GLN B C 1
ATOM 10291 O O . GLN B 1 676 ? 1.121 -22.398 35.452 1.00 96.58 673 GLN B O 1
ATOM 10297 N N . GLY B 1 677 ? 0.440 -23.887 37.055 1.00 85.73 674 GLY B N 1
ATOM 10298 C CA . GLY B 1 677 ? 1.311 -23.404 38.148 1.00 85.33 674 GLY B CA 1
ATOM 10299 C C . GLY B 1 677 ? 0.959 -22.012 38.652 1.00 84.87 674 GLY B C 1
ATOM 10300 O O . GLY B 1 677 ? 1.717 -21.487 39.493 1.00 85.01 674 GLY B O 1
ATOM 10301 N N . ARG B 1 678 ? -0.158 -21.444 38.191 1.00 83.23 675 ARG B N 1
ATOM 10302 C CA . ARG B 1 678 ? -0.575 -20.080 38.615 1.00 81.89 675 ARG B CA 1
ATOM 10303 C C . ARG B 1 678 ? -1.232 -20.113 40.005 1.00 75.24 675 ARG B C 1
ATOM 10304 O O . ARG B 1 678 ? -1.220 -19.066 40.682 1.00 78.87 675 ARG B O 1
ATOM 10312 N N . ALA B 1 679 ? -1.777 -21.260 40.419 1.00 68.47 676 ALA B N 1
ATOM 10313 C CA . ALA B 1 679 ? -2.448 -21.354 41.739 1.00 66.13 676 ALA B CA 1
ATOM 10314 C C . ALA B 1 679 ? -1.484 -21.875 42.812 1.00 65.22 676 ALA B C 1
ATOM 10315 O O . ALA B 1 679 ? -0.459 -22.496 42.458 1.00 67.14 676 ALA B O 1
ATOM 10317 N N . SER B 1 680 ? -1.824 -21.606 44.077 1.00 62.63 677 SER B N 1
ATOM 10318 C CA . SER B 1 680 ? -1.047 -22.034 45.271 1.00 62.28 677 SER B CA 1
ATOM 10319 C C . SER B 1 680 ? -2.030 -22.531 46.337 1.00 60.31 677 SER B C 1
ATOM 10320 O O . SER B 1 680 ? -3.184 -22.053 46.330 1.00 59.73 677 SER B O 1
ATOM 10323 N N . PHE B 1 681 ? -1.605 -23.456 47.206 1.00 57.61 678 PHE B N 1
ATOM 10324 C CA . PHE B 1 681 ? -2.530 -23.972 48.248 1.00 54.19 678 PHE B CA 1
ATOM 10325 C C . PHE B 1 681 ? -1.782 -24.208 49.561 1.00 54.69 678 PHE B C 1
ATOM 10326 O O . PHE B 1 681 ? -0.540 -24.169 49.590 1.00 57.81 678 PHE B O 1
ATOM 10334 N N . SER B 1 682 ? -2.559 -24.463 50.611 1.00 55.00 679 SER B N 1
ATOM 10335 C CA . SER B 1 682 ? -2.060 -24.769 51.974 1.00 56.05 679 SER B CA 1
ATOM 10336 C C . SER B 1 682 ? -3.114 -25.642 52.656 1.00 54.46 679 SER B C 1
ATOM 10337 O O . SER B 1 682 ? -4.303 -25.511 52.302 1.00 50.25 679 SER B O 1
ATOM 10340 N N . MET B 1 683 ? -2.690 -26.534 53.546 1.00 56.49 680 MET B N 1
ATOM 10341 C CA . MET B 1 683 ? -3.664 -27.392 54.265 1.00 56.76 680 MET B CA 1
ATOM 10342 C C . MET B 1 683 ? -3.099 -27.706 55.647 1.00 57.96 680 MET B C 1
ATOM 10343 O O . MET B 1 683 ? -1.871 -27.771 55.788 1.00 60.77 680 MET B O 1
ATOM 10348 N N . GLU B 1 684 ? -3.988 -27.859 56.623 1.00 60.99 681 GLU B N 1
ATOM 10349 C CA . GLU B 1 684 ? -3.591 -28.165 58.018 1.00 62.73 681 GLU B CA 1
ATOM 10350 C C . GLU B 1 684 ? -4.664 -29.058 58.641 1.00 57.26 681 GLU B C 1
ATOM 10351 O O . GLU B 1 684 ? -5.838 -28.936 58.250 1.00 57.08 681 GLU B O 1
ATOM 10357 N N . PHE B 1 685 ? -4.254 -29.949 59.539 1.00 54.86 682 PHE B N 1
ATOM 10358 C CA . PHE B 1 685 ? -5.212 -30.858 60.213 1.00 54.17 682 PHE B CA 1
ATOM 10359 C C . PHE B 1 685 ? -6.328 -30.032 60.869 1.00 55.26 682 PHE B C 1
ATOM 10360 O O . PHE B 1 685 ? -6.041 -28.938 61.398 1.00 54.82 682 PHE B O 1
ATOM 10368 N N . THR B 1 686 ? -7.563 -30.540 60.808 1.00 54.21 683 THR B N 1
ATOM 10369 C CA . THR B 1 686 ? -8.737 -29.857 61.419 1.00 57.65 683 THR B CA 1
ATOM 10370 C C . THR B 1 686 ? -9.435 -30.843 62.370 1.00 58.61 683 THR B C 1
ATOM 10371 O O . THR B 1 686 ? -9.829 -30.410 63.472 1.00 63.77 683 THR B O 1
ATOM 10375 N N . ARG B 1 687 ? -9.559 -32.117 61.974 1.00 55.06 684 ARG B N 1
ATOM 10376 C CA . ARG B 1 687 ? -10.201 -33.141 62.843 1.00 56.63 684 ARG B CA 1
ATOM 10377 C C . ARG B 1 687 ? -10.106 -34.528 62.200 1.00 54.54 684 ARG B C 1
ATOM 10378 O O . ARG B 1 687 ? -9.687 -34.622 61.024 1.00 49.86 684 ARG B O 1
ATOM 10386 N N . TYR B 1 688 ? -10.480 -35.558 62.967 1.00 55.19 685 TYR B N 1
ATOM 10387 C CA . TYR B 1 688 ? -10.490 -36.960 62.476 1.00 55.27 685 TYR B CA 1
ATOM 10388 C C . TYR B 1 688 ? -11.946 -37.291 62.150 1.00 57.04 685 TYR B C 1
ATOM 10389 O O . TYR B 1 688 ? -12.840 -36.658 62.743 1.00 56.93 685 TYR B O 1
ATOM 10398 N N . ALA B 1 689 ? -12.168 -38.226 61.224 1.00 59.24 686 ALA B N 1
ATOM 10399 C CA . ALA B 1 689 ? -13.536 -38.617 60.812 1.00 58.93 686 ALA B CA 1
ATOM 10400 C C . ALA B 1 689 ? -13.531 -40.099 60.442 1.00 60.61 686 ALA B C 1
ATOM 10401 O O . ALA B 1 689 ? -12.496 -40.578 59.942 1.00 62.86 686 ALA B O 1
ATOM 10403 N N . GLU B 1 690 ? -14.644 -40.792 60.678 1.00 63.65 687 GLU B N 1
ATOM 10404 C CA . GLU B 1 690 ? -14.717 -42.241 60.354 1.00 66.93 687 GLU B CA 1
ATOM 10405 C C . GLU B 1 690 ? -14.414 -42.441 58.864 1.00 65.21 687 GLU B C 1
ATOM 10406 O O . GLU B 1 690 ? -15.058 -41.766 58.033 1.00 66.96 687 GLU B O 1
ATOM 10412 N N . ALA B 1 691 ? -13.454 -43.320 58.559 1.00 66.12 688 ALA B N 1
ATOM 10413 C CA . ALA B 1 691 ? -13.075 -43.623 57.160 1.00 69.78 688 ALA B CA 1
ATOM 10414 C C . ALA B 1 691 ? -14.158 -44.491 56.531 1.00 76.10 688 ALA B C 1
ATOM 10415 O O . ALA B 1 691 ? -14.767 -45.301 57.224 1.00 83.32 688 ALA B O 1
ATOM 10417 N N . PRO B 1 692 ? -14.444 -44.355 55.216 1.00 82.90 689 PRO B N 1
ATOM 10418 C CA . PRO B 1 692 ? -15.476 -45.167 54.571 1.00 89.12 689 PRO B CA 1
ATOM 10419 C C . PRO B 1 692 ? -15.174 -46.669 54.708 1.00 93.21 689 PRO B C 1
ATOM 10420 O O . PRO B 1 692 ? -14.012 -47.022 54.927 1.00 93.01 689 PRO B O 1
ATOM 10424 N N . ALA B 1 693 ? -16.221 -47.496 54.586 1.00 97.99 690 ALA B N 1
ATOM 10425 C CA . ALA B 1 693 ? -16.117 -48.969 54.726 1.00 104.63 690 ALA B CA 1
ATOM 10426 C C . ALA B 1 693 ? -15.125 -49.537 53.706 1.00 106.72 690 ALA B C 1
ATOM 10427 O O . ALA B 1 693 ? -14.357 -50.446 54.079 1.00 108.22 690 ALA B O 1
ATOM 10429 N N . SER B 1 694 ? -15.152 -49.017 52.474 1.00 108.59 691 SER B N 1
ATOM 10430 C CA . SER B 1 694 ? -14.255 -49.476 51.379 1.00 112.36 691 SER B CA 1
ATOM 10431 C C . SER B 1 694 ? -12.822 -49.662 51.898 1.00 115.33 691 SER B C 1
ATOM 10432 O O . SER B 1 694 ? -12.292 -50.786 51.784 1.00 122.44 691 SER B O 1
ATOM 10435 N N . ILE B 1 695 ? -12.229 -48.597 52.449 1.00 113.07 692 ILE B N 1
ATOM 10436 C CA . ILE B 1 695 ? -10.833 -48.636 52.984 1.00 110.67 692 ILE B CA 1
ATOM 10437 C C . ILE B 1 695 ? -10.814 -49.377 54.329 1.00 106.92 692 ILE B C 1
ATOM 10438 O O . ILE B 1 695 ? -10.051 -50.358 54.450 1.00 105.72 692 ILE B O 1
ATOM 10443 N N . ALA B 1 696 ? -11.624 -48.917 55.290 1.00 104.15 693 ALA B N 1
ATOM 10444 C CA . ALA B 1 696 ? -11.714 -49.500 56.652 1.00 105.95 693 ALA B CA 1
ATOM 10445 C C . ALA B 1 696 ? -11.681 -51.035 56.614 1.00 112.60 693 ALA B C 1
ATOM 10446 O O . ALA B 1 696 ? -10.659 -51.613 57.044 1.00 120.70 693 ALA B O 1
ATOM 10448 N N . ASP B 1 697 ? -12.758 -51.656 56.114 1.00 118.43 694 ASP B N 1
ATOM 10449 C CA . ASP B 1 697 ? -12.892 -53.140 56.031 1.00 125.63 694 ASP B CA 1
ATOM 10450 C C . ASP B 1 697 ? -11.558 -53.791 55.637 1.00 123.32 694 ASP B C 1
ATOM 10451 O O . ASP B 1 697 ? -11.144 -54.731 56.337 1.00 119.19 694 ASP B O 1
ATOM 10456 N N . GLY B 1 698 ? -10.931 -53.315 54.555 1.00 121.26 695 GLY B N 1
ATOM 10457 C CA . GLY B 1 698 ? -9.647 -53.861 54.067 1.00 120.62 695 GLY B CA 1
ATOM 10458 C C . GLY B 1 698 ? -8.540 -53.782 55.106 1.00 118.05 695 GLY B C 1
ATOM 10459 O O . GLY B 1 698 ? -7.878 -54.819 55.340 1.00 117.87 695 GLY B O 1
ATOM 10460 N N . ILE B 1 699 ? -8.349 -52.603 55.713 1.00 113.73 696 ILE B N 1
ATOM 10461 C CA . ILE B 1 699 ? -7.284 -52.380 56.741 1.00 114.64 696 ILE B CA 1
ATOM 10462 C C . ILE B 1 699 ? -7.590 -53.190 58.011 1.00 117.11 696 ILE B C 1
ATOM 10463 O O . ILE B 1 699 ? -6.633 -53.751 58.588 1.00 117.34 696 ILE B O 1
ATOM 10468 N N . VAL B 1 700 ? -8.860 -53.230 58.436 1.00 118.45 697 VAL B N 1
ATOM 10469 C CA . VAL B 1 700 ? -9.266 -53.973 59.672 1.00 122.29 697 VAL B CA 1
ATOM 10470 C C . VAL B 1 700 ? -8.935 -55.465 59.513 1.00 129.68 697 VAL B C 1
ATOM 10471 O O . VAL B 1 700 ? -8.450 -56.068 60.493 1.00 134.66 697 VAL B O 1
ATOM 10475 N N . LYS B 1 701 ? -9.186 -56.028 58.327 1.00 134.54 698 LYS B N 1
ATOM 10476 C CA . LYS B 1 701 ? -8.930 -57.467 58.036 1.00 141.22 698 LYS B CA 1
ATOM 10477 C C . LYS B 1 701 ? -7.424 -57.736 57.918 1.00 140.83 698 LYS B C 1
ATOM 10478 O O . LYS B 1 701 ? -7.025 -58.900 58.125 1.00 145.20 698 LYS B O 1
ATOM 10484 N N . LYS B 1 702 ? -6.625 -56.706 57.605 1.00 136.83 699 LYS B N 1
ATOM 10485 C CA . LYS B 1 702 ? -5.151 -56.890 57.474 1.00 139.59 699 LYS B CA 1
ATOM 10486 C C . LYS B 1 702 ? -4.523 -57.028 58.869 1.00 140.85 699 LYS B C 1
ATOM 10487 O O . LYS B 1 702 ? -3.637 -57.888 59.037 1.00 144.57 699 LYS B O 1
ATOM 10493 N N . SER B 1 703 ? -4.976 -56.204 59.819 1.00 138.95 700 SER B N 1
ATOM 10494 C CA . SER B 1 703 ? -4.471 -56.192 61.218 1.00 139.94 700 SER B CA 1
ATOM 10495 C C . SER B 1 703 ? -4.539 -57.588 61.853 1.00 148.59 700 SER B C 1
ATOM 10496 O O . SER B 1 703 ? -3.653 -57.895 62.676 1.00 150.19 700 SER B O 1
ATOM 10499 N N . ARG B 1 704 ? -5.546 -58.389 61.486 1.00 155.46 701 ARG B N 1
ATOM 10500 C CA . ARG B 1 704 ? -5.725 -59.761 62.045 1.00 162.57 701 ARG B CA 1
ATOM 10501 C C . ARG B 1 704 ? -4.869 -60.760 61.256 1.00 161.88 701 ARG B C 1
ATOM 10502 O O . ARG B 1 704 ? -3.986 -60.378 60.493 1.00 156.09 701 ARG B O 1
#

Radius of gyration: 37.59 Å; Cα contacts (8 Å, |Δi|>4): 3121; chains: 2; bounding box: 61×103×107 Å

Sequence (1353 aa):
MARTTPIELYRNIGIVAHVDAGKTTTTERILFYTGVSAATTAFWQGSTKQFAHKYRFNIIDTPGHVDFTIEVERSLRVLDGAVVVFSGADGVEPQSETVWRQANKYHVPRLAYINKMDRQGADFLRVVKQIDQRLGHHPVPIQLAIGSEENFMGQIDLVKMKAIYWNDADQGTSYREEEIPAELKALADEWRAHMIEAAAEANDELTMKFLDGEELSIEEIKAGLRQRTIANEIVPTILGSSFKNKGVPLMLDAVIDYLPAPSEIPAIRGTDPDDEEKHLERHADDKEPFSALAFKIATDPFVGTLTFARVYSGVLSSGNAVLNSVKGKKERIGRMVQMHANQRAEIKDVCAGDIAALIGMKDVTTGDTLCDMDKPIILERMDFPDPVISVAVEPKTKADQEKMGIALGKLAQEDPSFRVRTDEETGQTIISGMGELH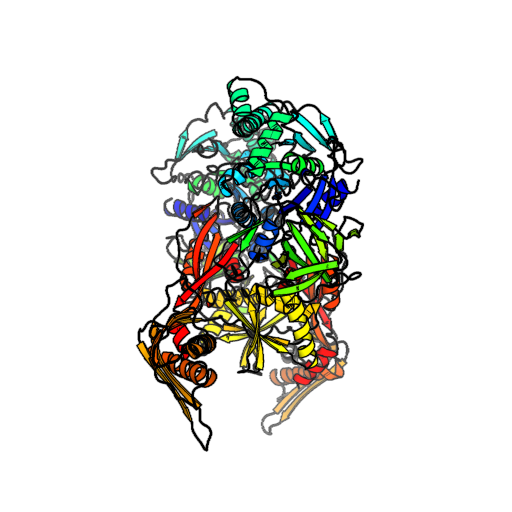LDIIVDRMRREFNVEANIGKPQVAYREKIRNTCEIEGRFVRQSGGRGQYGHCWIRFAPGDEGKEGLEFINEIVGGVVPREYIPAIQKGIEEQMKNGVLAGYPLINLKAAVFDGSYHDVDSNEMAYKIAASMATKQLSQKGGAVLLEPVMKVEVVTPEEYQGDILGDLSRRRGMIQDGDETPAGKVIRAEVPLGEMFGYATSMRSMTQGRASFSMEFTRYAEAPASIADGIVKKSRGAMARTTPIELYRNIGIVAHVDAGKTTTTERILFYTGVNITITSAATTAFWQGSTKQFAHKYRFNIIDTPGHVDFTIEVERSLRVLDGAVVVFSGADGVEPQSETVWRQANKYHVPRLAYINKMDRQGADFLRVVKQIDQRLGHHPVPIQLAIGSEENFMGQIDLVKMKAIYWNDADQGTSYREEEIPAELKALADEWRAHMIEAAAEANDELTMKFLDGEELSIEEIKAGLRQRTIANEIVPTILGSSFKNKGVPLMLDAVIDYLPAPSEIPAIRGTDPDDEEKHLERHADDKEPFSALAFKIATDPFVGTLTFARVYSGVLSSGNAVLNSVKGKKERIGRMVQMHANQRAEIKDVCAGDIAALIGMKDVTTGDTLCDMDKPIILERMDFPDPVISVAVEPKTKADQEKMGIALGKLAQEDPSFRVRTDEETGQTIISGMGELHLDIIVDRMRREFNVEANIGKPQVAYREKIRNTCEIEGRFVRQSGGRGQYGHCWIRFAPGDEGKEGLEFINEIVGGVVPREYIPAIQKGIEEQMKNGVLAGYPLINLKAAVFDGSYHDVDSNEMAYKIAASMATKQLSQKGGAVLLEPVMKVEVVTPEEYQGDILGDLSRRRGMIQDGDETPAGKVIRAEVPLGEMFGYATSMRSMTQGRASFSMEFTRYAEAPASIADGIVKKSR

Secondary structure (DSSP, 8-state):
----S-GGGEEEEEEEE-SSS-HHHHHHHHHHHHH---EEEEEE--TTS-SSS-EEEEEEPPPS-TTSHHHHHHHHHH-SEEEEEEETTTBS-HHHHHHHHHHHHTT--EEEEEE--SSTT--HHHHHHHHHHTS-S-EEESEEEES-GGG--EEEETTTTEEEEE-GGGTTSSEEEEPPPHHHHHHHHHHHHHHHHHHHTT-HHHHHHHHTTPPPPHHHHHHHHHHHHHTTS-EEEEE-BTTTTBSHHHHHHHHHHHSPPTTTSPPEEEEETTEEEEEEEE-S-TTSPPEEEEEEEEEETTTEEEEEEEEEESEEETT-EEEETTTTEEEE---EEEE-SS-EEEESEEETT-EEEEES-SS--TT-EEE-SSS--BSS-S-SPPP-EEEEEEESSHHHHHHHHHHHHHHHHH-TT-EEEEETTTTEEEEEESSHHHHHHHHHHHHHTT---EEEPPPEE--EEE----EEEEEEEEE-SSS--EEEEEEEEEEPPPTT--EEEEEESSTTSSS-GGGHHHHHHHHHHHHHH-SSSS--BSEEEEEEEEE---TTTB-HHHHHHHHHHHHHTHHHHS--EEEEEEEEEEEEE-GGGHHHHHHHHHHTT-EE---EEETTEEEEEEEEEGGG-TTHHHHHHHHHTT--EEEEEEEEEEEPPHHHHHHHHTTS--/-TT--S-GGGEEEEEEEE-SSSSHHHHHHHHHHHHHH--PPP-SEEEEEE--TTS-SSS-EEEEEEPP---SS--HHHHHHHHH-SEEEEEEETTTB--HHHHHHHHHHHHTT--EEEEEE--SSTT--HHHHHHHHHHTS-S-EEESEEEES-GGG--EEEETTTTEEEEE-GGGTTSSEEEEPPPHHHHHHHHHHHHHHHHHHHTT-HHHHHHHHTTPPPPHHHHHHHHHHHHHTTS-EEEEE-BTTTTBSHHHHHHHHHHHSPPTTSSPPEEEEETTEEEEEEEE-S-TTSPPEEEEEEEE--SSSPPEEEEEEEESEEETT-EEEETTTTEEEE---EEEE-SSSEEEESEEETT-EEEEES-SS--TT-EEE-SSS--BSS---PPPP-EEEEEEESSGGGHHHHHHHHHHHHHH-TT-EEEEETTTTEEEEEESSHHHHHHHHHHHHHTT---EEE---EE--EEE----EEEEEEEEEE-SS-EEEEEEEEEEEPPPTT--EEEEEE--TTSSS-GGGHHHHHHHHHHHHHH-SSSS--BSEEEEEEEEE---TTTB-HHHHHHHHHHHHHGGGTSS--EEEEEEEEEEEEE-GGGHHHHHHHHHHTT-EE---EEETTEEEEEEEEEGGG-TTHHHHHHHHHTT--EEEEEEEEEEEPPHHHHHHHHHHH-

Solvent-accessible surface area: 61837 Å² total; per-residue (Å²): 222,39,58,107,33,75,22,101,19,2,6,0,1,0,4,6,2,8,50,87,7,10,20,23,49,0,38,85,63,0,49,70,3,20,60,132,82,12,6,15,6,7,76,22,50,4,21,87,155,95,32,94,112,121,35,24,0,0,9,2,92,12,37,5,26,19,63,60,31,24,53,5,31,8,10,4,45,0,3,2,0,1,0,8,3,2,7,1,38,72,5,9,53,60,60,9,60,48,6,1,116,20,4,38,144,74,116,3,0,0,0,0,0,0,2,49,5,21,122,59,32,8,66,4,41,98,1,5,122,25,0,79,131,70,8,60,25,89,14,4,4,12,9,4,29,13,29,78,22,153,97,8,76,0,0,0,19,0,11,80,46,85,0,0,27,7,54,103,102,62,95,0,36,50,44,102,86,81,126,9,35,86,150,36,104,73,58,0,84,100,55,38,55,109,0,16,85,4,0,2,105,18,54,114,114,12,43,126,64,78,137,118,70,91,121,6,60,84,123,41,1,48,59,0,0,44,88,28,0,33,58,24,89,0,0,0,0,2,1,0,1,0,123,102,24,20,1,0,0,14,0,0,15,3,0,6,22,4,0,1,0,4,54,78,39,92,27,21,170,8,14,24,30,138,66,97,157,99,146,52,77,29,94,31,48,47,184,67,30,16,0,0,0,0,17,87,7,26,114,18,124,167,30,30,53,5,0,5,2,4,0,13,0,2,35,1,22,38,57,68,53,8,28,0,9,66,62,55,113,140,16,186,3,34,128,0,2,4,29,30,48,140,119,93,38,79,38,145,62,1,4,0,0,5,4,3,0,2,24,58,19,174,62,3,22,5,7,5,0,0,0,45,79,117,130,40,0,5,5,32,68,96,114,49,43,50,9,3,0,10,9,24,0,67,33,118,76,186,48,4,86,113,69,3,45,100,0,8,36,104,3,34,61,45,20,44,14,9,128,63,136,104,37,166,166,87,68,50,11,25,0,5,0,54,10,60,54,8,3,66,20,7,9,17,57,0,99,40,87,49,103,3,94,5,66,72,37,128,43,107,14,15,20,30,0,46,2,138,72,90,20,94,0,61,0,111,30,54,143,137,117,67,90,215,17,75,40,0,19,0,82,0,78,0,21,51,8,75,130,79,117,140,38,26,73,32,98,41,86,25,122,84,39,94,3,30,208,95,24,11,79,9,0,58,117,0,0,55,82,19,11,144,98,4,19,30,16,49,61,40,9,42,6,2,61,2,8,0,59,65,10,29,78,70,126,122,17,13,50,100,122,1,0,44,52,0,0,16,67,0,0,111,71,0,31,137,102,0,28,13,15,3,3,5,0,2,5,85,0,64,0,47,1,10,108,78,22,49,52,82,0,52,45,11,0,64,111,5,69,15,104,80,68,130,51,75,120,40,65,40,10,39,12,6,67,0,23,0,4,2,27,54,5,64,33,3,49,23,1,12,92,37,27,0,66,47,94,7,43,64,55,60,95,49,55,99,43,20,94,3,48,66,93,46,14,83,46,46,21,164,162,109,153,83,124,185,28,55,133,23,70,21,98,17,7,6,1,1,0,4,18,6,42,21,38,4,9,35,46,41,0,38,95,43,0,14,73,3,13,63,102,76,210,53,102,120,23,6,8,8,6,7,66,7,34,0,22,91,136,95,32,95,110,102,33,38,0,3,8,3,76,10,23,19,62,77,100,47,56,74,80,7,39,14,10,4,35,0,3,2,0,2,0,13,1,4,10,3,30,47,7,13,50,62,71,11,41,45,22,6,152,47,6,55,128,67,109,4,0,0,0,0,0,0,2,32,4,30,91,130,54,6,72,2,43,114,0,5,122,23,0,78,130,75,13,60,24,86,15,4,6,12,7,2,23,12,34,70,52,148,99,8,90,0,0,0,23,0,9,79,43,57,0,0,42,9,45,102,101,61,93,0,30,45,40,107,82,84,128,20,38,87,149,39,105,82,60,0,67,93,46,42,56,96,0,13,96,6,0,3,112,16,53,115,132,18,45,134,78,72,138,106,68,92,118,6,58,82,143,48,0,57,60,0,0,46,89,18,0,34,56,22,86,0,0,0,0,1,1,0,1,0,161,97,26,14,1,0,1,15,0,0,14,2,0,6,24,4,0,1,0,3,54,75,39,90,26,22,170,8,15,24,30,137,68,97,158,99,140,49,72,27,93,29,51,34,186,66,29,17,0,0,0,0,20,74,2,31,19,47,41,169,76,48,29,16,0,3,1,3,0,11,0,2,34,1,21,40,44,68,36,8,28,0,8,50,80,59,82,116,5,151,2,34,134,0,5,4,17,24,19,98,118,110,37,99,37,134,60,0,6,0,0,5,7,3,0,1,37,65,21,142,52,1,15,11,0,2,0,0,0,49,78,128,131,38,0,7,6,20,85,47,118,57,46,61,6,4,1,10,4,26,0,80,12,121,77,185,95,38,80,145,94,1,39,108,2,0,30,34,0,24,39,36,31,37,7,2,115,51,134,90,33,159,157,96,60,58,10,28,0,5,0,70,9,60,95,33,2,60,48,3,24,13,44,0,55,29,68,6,63,0,86,16,84,42,36,157,37,107,14,14,18,19,0,83,3,148,67,90,22,98,5,62,0,114,29,68,145,115,112,50,83,194,15,66,34,0,17,0,80,0,77,0,20,54,17,59,182,73,98,149,37,30,50,36,93,49,82,19,132,85,37,94,6,39,210,128,22,14,84,12,0,60,108,0,0,61,72,14,13,156,104,3,23,34,9,44,61,40,8,52,21,1,70,2,13,0,56,65,9,27,77,78,127,128,22,13,52,106,108,1,0,47,53,0,0,14,71,0,0,107,84,0,37,158,131,0,18,11,11,4,5,5,0,10,2,87,0,62,0,56,2,19,89,106,28,53,52,83,0,54,44,9,0,59,128,10,87,8,135,72,75,132,44,78,144,63,74,82,15,47,11,5,59,0,35,0,8,1,26,54,4,61,32,3,60,31,4,16,82,15,25,0,97,15,44,8,59,61,69,54,101,47,53,111,35,35,102,3,51,65,103,64,14,94,44,32,27,168,168,60,230

CATH classification: 3.40.50.300 (+4 more: 2.40.30.10, 3.30.70.870, 3.30.230.10)

Organism: Pseudomonas putida (strain ATCC 47054 / DSM 6125 / CFBP 8728 / NCIMB 11950 / KT2440) (NCBI:txid160488)

Foldseek 3Di:
DLDDDDLQLEFQEEEAEEPPQCRPLLVLLLLVLQVCPQWAWGWDCALVVPHPDIGIYIYGYQDHFCQPVVLLLLSLLQGQAYEYTGEQQVADDPRSLNSLVSNVVQQHQYAYEHAQQQAPNGDQVVSQVCCCAVSVAAEQEQWAFDQGHVGTAAIARLLVQWTWGADCPVPRSHTDTHHDPPVCSVVSVVSNCVLLVQLLVQDVVSVVCVVVVHDDHSLSSLVSLQSCSLSRRYHHYFYYYSVSNYGSRVSVVVSSSHGGGLQSHDFQWFADLVDRPHIDTAGQEQPTWWKKFQAAWDADPPQGIWRKIAIAAHKAFQQDWWAQSVVRDIWHFHWKWHHYSPDIHTDGIAGHRGMIITGPTDDAAHQTMTTHPVRDTRSGDDPADQFFKKKWKFFPDPVLVVLLVVLCVVVCRGPVQKDWDQPPVVRTIMIGHFAPVVVVVSVVCSCPVSVRHIDMGDMDGQKAKWFAFFAKFWQWDWDCPDPAIATAIFIKTKHTDDFPDFAEAEEEQQVVHQPDPVQSVLLSLLLSVLQPCPQQQRHHHRYIYMYTNDIHDDPHNYDNPSNSNSSNVRNNCCNPNRRMFMKHWKKWKKKKAFPVLPVVVVVLCVVQVKAWDDWDDGVRITITIIIGGSVSCVCVQVVCCVSRVPRMDMHIGTDHIGGDDCVVGVCSSPVPHD/DVQDPDDLQLEFQEEEAEAPPLCRVLLVCLLLVLQVVCLFDDDQWAWGWDCALVVPHPDIGIYIYGYQDNDLDDDVLLLLSLLQGQAYEYGGEQQVADDPSSLVSLVSNVVQQHQYAYEHAQQQAPNGDQVVSQVCCCVVSVAAEQEQWAFDQGHVGTAAIARLLVQWTWGADCPVPRSHTDTHHDDPVCSVVSVVSNCVLLVQLLVQDPVSVVCVVVVHDDHSLSSLVSLQSCSLSRRYHHYFYDYSVSNYGSRVSVVVSSSHGGGLQSHDFQKFAQLVDRPHIDTAGQEQPTWWKKAQAAWDDFQPDFIWRKIAIAAHKAFQQDWWAQSQVRDIWHFHWKWHHHRHDIHTGGIAGHRGMIITTPTDQAARQTMTTHPVRDTRSGHCPQDAFFKKWFKFFPDNVCVVLLVVLLSSLCRRPVQKDWDQPPVHRTIMIGHFAPVRVVVSQVCCCVRNVIHIDIHDMDTQKAKWFAFFAKFWQWFWDPPPVAIATAIFIKTKHTDDPPDWQEAEEEPQVVAQDDPVQSVLLVLLLSVLQPLPQQQRHHHGYIYMYTHHIHDDPHNYDNPSNSNSSNVRNNCCNPNRVMFMKHWKKWKKKFAAPVLPVVVVVLCVVQVKAWDDWAQDPLGTITIIIGGSVSCVCVQVVCCVSRVPSMDMDIGTDDIGGDDCVVRVVSSVVSD

InterPro domains:
  IPR000640 Elongation factor EFG, domain V-like [PF00679] (609-694)
  IPR000640 Elongation factor EFG, domain V-like [SM00838] (609-696)
  IPR000795 Translational (tr)-type GTP-binding domain [PF00009] (10-288)
  IPR000795 Translational (tr)-type GTP-binding domain [PR00315] (12-25)
  IPR000795 Translational (tr)-type GTP-binding domain [PR00315] (58-66)
  IPR000795 Translational (tr)-type GTP-binding domain [PR00315] (86-96)
  IPR000795 Translational (tr)-type GTP-binding domain [PR00315] (102-113)
  IPR000795 Translational (tr)-type GTP-binding domain [PR00315] (138-147)
  IPR000795 Translational (tr)-type GTP-binding domain [PS51722] (8-291)
  IPR004161 Translation elongation factor EFTu-like, domain 2 [PF03144] (332-399)
  IPR004540 Translation elongation factor EFG/EF2 [MF_00054_B] (6-700)
  IPR004540 Translation elongation factor EFG/EF2 [TIGR00484] (1-700)
  IPR005225 Small GTP-binding domain [TIGR00231] (11-188)
  IPR005517 Translation elongation factor EFG/EF2, domain IV [PF03764] (487-605)
  IPR005517 Translation elongation factor EFG/EF2, domain IV [SM00889] (488-607)
  IPR009000 Translation protein, beta-barrel domain superfamily [SSF50447] (272-412)
  IPR009022 Elongation factor G, domain III [cd16262] (413-488)
  IPR014721 Small ribosomal subunit protein uS5 domain 2-type fold, subgroup [G3DSA:3.30.230.10] (493-697)
  IPR020568 Ribosomal protein uS5 domain 2-type superfamily [SSF54211] (487-607)
  IPR027417 P-loop containing nucleoside triphosphate hydrolase [G3DSA:3.40.50.300] (1-299)